Protein AF-A0AA38HIP6-F1 (afdb_monomer)

Radius of gyration: 33.7 Å; Cα contacts (8 Å, |Δi|>4): 1032; chains: 1; bounding box: 93×67×111 Å

Solvent-accessible surface area (backbone atoms only — not comparable to full-atom values): 43107 Å² total; per-residue (Å²): 134,89,84,82,69,80,88,79,61,85,29,70,66,54,44,55,50,50,54,52,50,51,52,33,58,76,66,63,50,37,35,30,39,35,28,64,83,63,52,45,68,69,55,52,55,53,52,51,29,58,76,70,72,46,60,66,47,78,44,78,44,27,74,78,51,47,57,45,64,42,55,24,42,76,38,81,53,55,69,66,67,65,44,46,62,55,50,51,54,47,47,56,52,44,61,74,74,41,65,60,86,84,41,48,70,59,56,50,50,48,51,50,22,57,76,68,69,36,58,72,60,36,50,54,52,51,52,56,50,50,54,54,48,51,52,52,50,51,56,55,50,67,75,60,68,85,74,76,96,82,80,91,85,82,86,80,88,72,98,51,84,67,59,58,63,51,43,64,59,57,45,52,54,50,49,52,50,50,52,52,51,49,54,49,48,55,51,50,51,58,44,43,78,76,47,86,38,67,44,76,44,75,10,68,55,48,54,24,32,63,72,27,23,31,38,36,36,32,42,52,32,32,39,40,69,74,46,56,55,69,45,47,46,56,52,72,44,95,79,20,35,49,64,48,61,90,81,65,48,89,62,67,46,62,53,28,92,69,38,46,52,37,35,30,31,60,64,60,88,48,90,86,44,43,82,64,58,64,80,59,53,75,48,32,55,74,43,81,49,69,70,78,79,51,63,68,41,36,33,50,42,52,47,62,58,33,52,84,76,43,80,74,54,70,68,58,38,48,51,51,37,52,47,52,56,48,52,44,53,42,24,76,74,74,37,37,14,57,86,74,40,64,46,85,72,52,65,50,37,53,51,50,14,44,50,35,15,47,69,35,22,89,51,55,36,60,58,54,13,44,41,51,11,45,46,52,48,70,36,33,49,31,22,78,69,38,26,57,52,50,51,51,52,50,39,65,72,47,34,76,91,56,54,73,69,62,76,71,38,60,60,68,80,85,54,90,62,45,38,79,45,88,51,34,70,38,67,51,43,93,44,77,64,43,53,71,75,80,62,72,67,82,80,43,74,71,52,47,53,50,49,38,57,52,40,58,51,55,64,62,46,71,70,30,34,33,40,34,27,55,84,76,49,46,67,69,61,51,54,50,49,50,25,37,47,27,5,37,54,75,44,79,46,79,42,35,80,79,52,57,55,46,63,38,57,25,49,75,42,70,45,100,86,72,45,78,42,80,43,72,10,62,52,46,51,26,27,71,70,24,25,34,38,36,34,33,39,49,52,37,39,34,70,66,50,56,52,63,42,48,50,42,46,40,95,78,29,30,39,76,38,82,94,78,71,44,76,42,64,50,28,84,65,24,42,49,35,34,31,35,62,68,97,57,93,56,56,63,52,78,66,74,83,90,75,58,88,81,69,80,95,75,97,69,78,71,59,70,74,47,70,70,63,52,69,43,34,49,42,37,64,43,64,75,74,52,71,73,52,48,35,55,46,42,31,73,73,47,70,40,58,69,76,54,35,54,33,56,49,52,42,53,53,48,55,53,51,50,39,74,77,42,78,56,50,52,47,65,57,42,58,84,48,61,64,54,50,47,53,48,54,59,54,71,72,69,78,46,78,82,57,76,77,83,70,67,78,76,54,46,65,79,39,67,66,60,47,40,50,52,54,50,52,47,43,42,66,59,59,26,67,48,31,89,47,66,71,59,24,51,50,46,50,52,46,47,30,70,55,60,72,51,82,85,54,74,65,55,61,51,49,55,60,52,48,62,76,75,72,63,86,76,131

Structure (mmCIF, N/CA/C/O backbone):
data_AF-A0AA38HIP6-F1
#
_entry.id   AF-A0AA38HIP6-F1
#
loop_
_atom_site.group_PDB
_atom_site.id
_atom_site.type_symbol
_atom_site.label_atom_id
_atom_site.label_alt_id
_atom_site.label_comp_id
_atom_site.label_asym_id
_atom_site.label_entity_id
_atom_site.label_seq_id
_atom_site.pdbx_PDB_ins_code
_atom_site.Cartn_x
_atom_site.Cartn_y
_atom_site.Cartn_z
_atom_site.occupancy
_atom_site.B_iso_or_equiv
_atom_site.auth_seq_id
_atom_site.auth_comp_id
_atom_site.auth_asym_id
_atom_site.auth_atom_id
_atom_site.pdbx_PDB_model_num
ATOM 1 N N . MET A 1 1 ? -19.782 -15.381 6.212 1.00 24.41 1 MET A N 1
ATOM 2 C CA . MET A 1 1 ? -18.592 -14.906 5.474 1.00 24.41 1 MET A CA 1
ATOM 3 C C . MET A 1 1 ? -17.568 -14.389 6.484 1.00 24.41 1 MET A C 1
ATOM 5 O O . MET A 1 1 ? -17.829 -13.380 7.118 1.00 24.41 1 MET A O 1
ATOM 9 N N . LYS A 1 2 ? -16.453 -15.104 6.702 1.00 24.83 2 LYS A N 1
ATOM 10 C CA . LYS A 1 2 ? -15.329 -14.702 7.581 1.00 24.83 2 LYS A CA 1
ATOM 11 C C . LYS A 1 2 ? -14.237 -13.967 6.772 1.00 24.83 2 LYS A C 1
ATOM 13 O O . LYS A 1 2 ? -13.069 -14.321 6.848 1.00 24.83 2 LYS A O 1
ATOM 18 N N . SER A 1 3 ? -14.608 -13.029 5.902 1.00 28.25 3 SER A N 1
ATOM 19 C CA . SER A 1 3 ? -13.728 -12.527 4.827 1.00 28.25 3 SER A CA 1
ATOM 20 C C . SER A 1 3 ? -13.053 -11.180 5.116 1.00 28.25 3 SER A C 1
ATOM 22 O O . SER A 1 3 ? -12.725 -10.462 4.180 1.00 28.25 3 SER A O 1
ATOM 24 N N . GLY A 1 4 ? -12.874 -10.799 6.384 1.00 37.31 4 GLY A N 1
ATOM 25 C CA . GLY A 1 4 ? -12.337 -9.474 6.729 1.00 37.31 4 GLY A CA 1
ATOM 26 C C . GLY A 1 4 ? -11.270 -9.431 7.818 1.00 37.31 4 GLY A C 1
ATOM 27 O O . GLY A 1 4 ? -10.801 -8.344 8.121 1.00 37.31 4 GLY A O 1
ATOM 28 N N . LEU A 1 5 ? -10.898 -10.566 8.413 1.00 45.94 5 LEU A N 1
ATOM 29 C CA . LEU A 1 5 ? -9.871 -10.609 9.454 1.00 45.94 5 LEU A CA 1
ATOM 30 C C . LEU A 1 5 ? -8.577 -11.167 8.868 1.00 45.94 5 LEU A C 1
ATOM 32 O O . LEU A 1 5 ? -8.586 -12.230 8.244 1.00 45.94 5 LEU A O 1
ATOM 36 N N . SER A 1 6 ? -7.486 -10.433 9.073 1.00 60.47 6 SER A N 1
ATOM 37 C CA . SER A 1 6 ? -6.129 -10.880 8.780 1.00 60.47 6 SER A CA 1
ATOM 38 C C . SER A 1 6 ? -5.854 -12.211 9.484 1.00 60.47 6 SER A C 1
ATOM 40 O O . SER A 1 6 ? -6.312 -12.459 10.605 1.00 60.47 6 SER A O 1
ATOM 42 N N . VAL A 1 7 ? -5.145 -13.110 8.799 1.00 74.50 7 VAL A N 1
ATOM 43 C CA . VAL A 1 7 ? -4.750 -14.398 9.375 1.00 74.50 7 VAL A CA 1
ATOM 44 C C . VAL A 1 7 ? -3.804 -14.121 10.544 1.00 74.50 7 VAL A C 1
ATOM 46 O O . VAL A 1 7 ? -2.753 -13.507 10.362 1.00 74.50 7 VAL A O 1
ATOM 49 N N . PHE A 1 8 ? -4.187 -14.562 11.743 1.00 84.06 8 PHE A N 1
ATOM 50 C CA . PHE A 1 8 ? -3.380 -14.429 12.953 1.00 84.06 8 PHE A CA 1
ATOM 51 C C . PHE A 1 8 ? -2.952 -15.808 13.440 1.00 84.06 8 PHE A C 1
ATOM 53 O O . PHE A 1 8 ? -3.798 -16.674 13.659 1.00 84.06 8 PHE A O 1
ATOM 60 N N . THR A 1 9 ? -1.655 -15.983 13.674 1.00 85.81 9 THR A N 1
ATOM 61 C CA . THR A 1 9 ? -1.088 -17.242 14.159 1.00 85.81 9 THR A CA 1
ATOM 62 C C . THR A 1 9 ? -0.585 -17.087 15.584 1.00 85.81 9 THR A C 1
ATOM 64 O O . THR A 1 9 ? 0.227 -16.208 15.859 1.00 85.81 9 THR A O 1
ATOM 67 N N . PHE A 1 10 ? -1.006 -17.996 16.464 1.00 87.94 10 PHE A N 1
ATOM 68 C CA . PHE A 1 10 ? -0.491 -18.129 17.828 1.00 87.94 10 PHE A CA 1
ATOM 69 C C . PHE A 1 10 ? 0.868 -18.841 17.829 1.00 87.94 10 PHE A C 1
ATOM 71 O O . PHE A 1 10 ? 0.993 -20.001 18.211 1.00 87.94 10 PHE A O 1
ATOM 78 N N . THR A 1 11 ? 1.898 -18.145 17.354 1.00 89.25 11 THR A N 1
ATOM 79 C CA . THR A 1 11 ? 3.300 -18.543 17.555 1.00 89.25 11 THR A CA 1
ATOM 80 C C . THR A 1 11 ? 3.673 -18.485 19.038 1.00 89.25 11 THR A C 1
ATOM 82 O O . THR A 1 11 ? 2.955 -17.890 19.849 1.00 89.25 11 THR A O 1
ATOM 85 N N . ARG A 1 12 ? 4.831 -19.040 19.410 1.00 88.94 12 ARG A N 1
ATOM 86 C CA . ARG A 1 12 ? 5.324 -18.953 20.791 1.00 88.94 12 ARG A CA 1
ATOM 87 C C . ARG A 1 12 ? 5.460 -17.496 21.242 1.00 88.94 12 ARG A C 1
ATOM 89 O O . ARG A 1 12 ? 4.911 -17.126 22.273 1.00 88.94 12 ARG A O 1
ATOM 96 N N . LEU A 1 13 ? 6.120 -16.661 20.433 1.00 87.88 13 LEU A N 1
ATOM 97 C CA . LEU A 1 13 ? 6.330 -15.240 20.740 1.00 87.88 13 LEU A CA 1
ATOM 98 C C . LEU A 1 13 ? 5.011 -14.466 20.835 1.00 87.88 13 LEU A C 1
ATOM 100 O O . LEU A 1 13 ? 4.774 -13.779 21.824 1.00 87.88 13 LEU A O 1
ATOM 104 N N . SER A 1 14 ? 4.123 -14.612 19.846 1.00 89.88 14 SER A N 1
ATOM 105 C CA . SER A 1 14 ? 2.833 -13.907 19.861 1.00 89.88 14 SER A CA 1
ATOM 106 C C . SER A 1 14 ? 1.961 -14.313 21.049 1.00 89.88 14 SER A C 1
ATOM 108 O O . SER A 1 14 ? 1.295 -13.456 21.622 1.00 89.88 14 SER A O 1
ATOM 110 N N . SER A 1 15 ? 2.012 -15.578 21.472 1.00 91.19 15 SER A N 1
ATOM 111 C CA . SER A 1 15 ? 1.299 -16.055 22.662 1.00 91.19 15 SER A CA 1
ATOM 112 C C . SER A 1 15 ? 1.859 -15.434 23.945 1.00 91.19 15 SER A C 1
ATOM 114 O O . SER A 1 15 ? 1.085 -14.943 24.764 1.00 91.19 15 SER A O 1
ATOM 116 N N . CYS A 1 16 ? 3.188 -15.362 24.094 1.00 92.00 16 CYS A N 1
ATOM 117 C CA . CYS A 1 16 ? 3.831 -14.686 25.227 1.00 92.00 16 CYS A CA 1
ATOM 118 C C . CYS A 1 16 ? 3.506 -13.183 25.276 1.00 92.00 16 CYS A C 1
ATOM 120 O O . CYS A 1 16 ? 3.253 -12.635 26.354 1.00 92.00 16 CYS A O 1
ATOM 122 N N . TYR A 1 17 ? 3.473 -12.516 24.117 1.00 92.81 17 TYR A N 1
ATOM 123 C CA . TYR A 1 17 ? 3.075 -11.112 24.032 1.00 92.81 17 TYR A CA 1
ATOM 124 C C . TYR A 1 17 ? 1.603 -10.927 24.396 1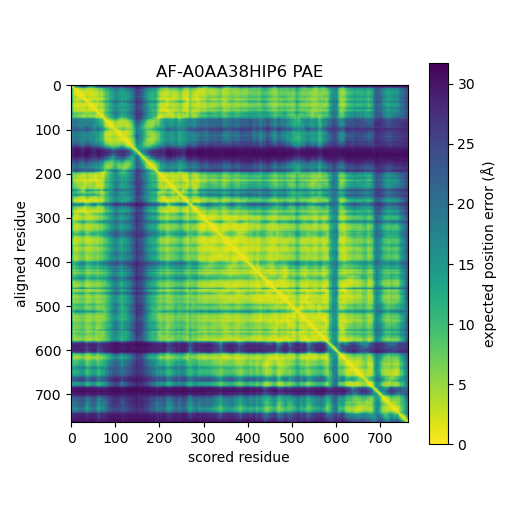.00 92.81 17 TYR A C 1
ATOM 126 O O . TYR A 1 17 ? 1.290 -10.053 25.197 1.00 92.81 17 TYR A O 1
ATOM 134 N N . LEU A 1 18 ? 0.699 -11.768 23.884 1.00 92.69 18 LEU A N 1
ATOM 135 C CA . LEU A 1 18 ? -0.720 -11.714 24.238 1.00 92.69 18 LEU A CA 1
ATOM 136 C C . LEU A 1 18 ? -0.947 -11.933 25.737 1.00 92.69 18 LEU A C 1
ATOM 138 O O . LEU A 1 18 ? -1.713 -11.189 26.339 1.00 92.69 18 LEU A O 1
ATOM 142 N N . GLU A 1 19 ? -0.264 -12.895 26.359 1.00 93.56 19 GLU A N 1
ATOM 143 C CA . GLU A 1 19 ? -0.367 -13.118 27.805 1.00 93.56 19 GLU A CA 1
ATOM 144 C C . GLU A 1 19 ? 0.100 -11.890 28.603 1.00 93.56 19 GLU A C 1
ATOM 146 O O . GLU A 1 19 ? -0.564 -11.462 29.549 1.00 93.56 19 GLU A O 1
ATOM 151 N N . SER A 1 20 ? 1.216 -11.284 28.194 1.00 93.88 20 SER A N 1
ATOM 152 C CA . SER A 1 20 ? 1.735 -10.060 28.814 1.00 93.88 20 SER A CA 1
ATOM 153 C C . SER A 1 20 ? 0.767 -8.883 28.652 1.00 93.88 20 SER A C 1
ATOM 155 O O . SER A 1 20 ? 0.467 -8.189 29.622 1.00 93.88 20 SER A O 1
ATOM 157 N N . LEU A 1 21 ? 0.196 -8.711 27.457 1.00 94.31 21 LEU A N 1
ATOM 158 C CA . LEU A 1 21 ? -0.812 -7.688 27.177 1.00 94.31 21 LEU A CA 1
ATOM 159 C C . LEU A 1 21 ? -2.077 -7.879 28.021 1.00 94.31 21 LEU A C 1
ATOM 161 O O . LEU A 1 21 ? -2.609 -6.911 28.562 1.00 94.31 21 LEU A O 1
ATOM 165 N N . LEU A 1 22 ? -2.541 -9.120 28.186 1.00 93.00 22 LEU A N 1
ATOM 166 C CA . LEU A 1 22 ? -3.693 -9.447 29.033 1.00 93.00 22 LEU A CA 1
ATOM 167 C C . LEU A 1 22 ? -3.448 -9.085 30.505 1.00 93.00 22 LEU A C 1
ATOM 169 O O . LEU A 1 22 ? -4.357 -8.580 31.175 1.00 93.00 22 LEU A O 1
ATOM 173 N N . LYS A 1 23 ? -2.220 -9.276 31.005 1.00 93.50 23 LYS A N 1
ATOM 174 C CA . LYS A 1 23 ? -1.834 -8.842 32.358 1.00 93.50 23 LYS A CA 1
ATOM 175 C C . LYS A 1 23 ? -1.930 -7.321 32.499 1.00 93.50 23 LYS A C 1
ATOM 177 O O . LYS A 1 23 ? -2.568 -6.856 33.444 1.00 93.50 23 LYS A O 1
ATOM 182 N N . CYS A 1 24 ? -1.408 -6.556 31.539 1.00 92.81 24 CYS A N 1
ATOM 183 C CA . CYS A 1 24 ? -1.523 -5.092 31.539 1.00 92.81 24 CYS A CA 1
ATOM 184 C C . CYS A 1 24 ? -2.985 -4.623 31.484 1.00 92.81 24 CYS A C 1
ATOM 186 O O . CYS A 1 24 ? -3.383 -3.742 32.239 1.00 92.81 24 CYS A O 1
ATOM 188 N N . ILE A 1 25 ? -3.833 -5.264 30.673 1.00 91.25 25 ILE A N 1
ATOM 189 C CA . ILE A 1 25 ? -5.266 -4.925 30.576 1.00 91.25 25 ILE A CA 1
ATOM 190 C C . ILE A 1 25 ? -5.997 -5.164 31.893 1.00 91.25 25 ILE A C 1
ATOM 192 O O . ILE A 1 25 ? -6.849 -4.353 32.276 1.00 91.25 25 ILE A O 1
ATOM 196 N N . THR A 1 26 ? -5.665 -6.254 32.584 1.00 90.06 26 THR A N 1
ATOM 197 C CA . THR A 1 26 ? -6.219 -6.574 33.906 1.00 90.06 26 THR A CA 1
ATOM 198 C C . THR A 1 26 ? -5.819 -5.511 34.929 1.00 90.06 26 THR A C 1
ATOM 200 O O . THR A 1 26 ? -6.646 -5.098 35.737 1.00 90.06 26 THR A O 1
ATOM 203 N N . ARG A 1 27 ? -4.583 -5.008 34.833 1.00 90.06 27 ARG A N 1
ATOM 204 C CA . ARG A 1 27 ? -4.047 -3.925 35.668 1.00 90.06 27 ARG A CA 1
ATOM 205 C C . ARG A 1 27 ? -4.381 -2.510 35.190 1.00 90.06 27 ARG A C 1
ATOM 207 O O . ARG A 1 27 ? -3.942 -1.565 35.819 1.00 90.06 27 ARG A O 1
ATOM 214 N N . LYS A 1 28 ? -5.143 -2.361 34.098 1.00 89.19 28 LYS A N 1
ATOM 215 C CA . LYS A 1 28 ? -5.485 -1.072 33.458 1.00 89.19 28 LYS A CA 1
ATOM 216 C C . LYS A 1 28 ? -4.281 -0.234 32.986 1.00 89.19 28 LYS A C 1
ATOM 218 O O . LYS A 1 28 ? -4.474 0.921 32.603 1.00 89.19 28 LYS A O 1
ATOM 223 N N . GLU A 1 29 ? -3.093 -0.830 32.906 1.00 90.88 29 GLU A N 1
ATOM 224 C CA . GLU A 1 29 ? -1.857 -0.160 32.492 1.00 90.88 29 GLU A CA 1
ATOM 225 C C . GLU A 1 29 ? -1.910 0.242 31.002 1.00 90.88 29 GLU A C 1
ATOM 227 O O . GLU A 1 29 ? -2.271 -0.587 30.155 1.00 90.88 29 GLU A O 1
ATOM 232 N N . PRO A 1 30 ? -1.538 1.488 30.650 1.00 92.69 30 PRO A N 1
ATOM 233 C CA . PRO A 1 30 ? -1.253 1.881 29.273 1.00 92.69 30 PRO A CA 1
ATOM 234 C C . PRO A 1 30 ? -0.092 1.068 28.698 1.00 92.69 30 PRO A C 1
ATOM 236 O O . PRO A 1 30 ? 0.918 0.869 29.369 1.00 92.69 30 PRO A O 1
ATOM 239 N N . VAL A 1 31 ? -0.195 0.635 27.441 1.00 95.19 31 VAL A N 1
ATOM 240 C CA . VAL A 1 31 ? 0.841 -0.202 26.812 1.00 95.19 31 VAL A CA 1
ATOM 241 C C . VAL A 1 31 ? 1.459 0.483 25.602 1.00 95.19 31 VAL A C 1
ATOM 243 O O . VAL A 1 31 ? 0.730 1.027 24.779 1.00 95.19 31 VAL A O 1
ATOM 246 N N . LEU A 1 32 ? 2.780 0.380 25.441 1.00 94.50 32 LEU A N 1
ATOM 247 C CA . LEU A 1 32 ? 3.520 0.829 24.261 1.00 94.50 32 LEU A CA 1
ATOM 248 C C . LEU A 1 32 ? 4.237 -0.348 23.582 1.00 94.50 32 LEU A C 1
ATOM 250 O O . LEU A 1 32 ? 5.095 -0.990 24.177 1.00 94.50 32 LEU A O 1
ATOM 254 N N . LEU A 1 33 ? 3.908 -0.624 22.321 1.00 94.25 33 LEU A N 1
ATOM 255 C CA . LEU A 1 33 ? 4.546 -1.654 21.501 1.00 94.25 33 LEU A CA 1
ATOM 256 C C . LEU A 1 33 ? 5.592 -1.035 20.573 1.00 94.25 33 LEU A C 1
ATOM 258 O O . LEU A 1 33 ? 5.269 -0.188 19.737 1.00 94.25 33 LEU A O 1
ATOM 262 N N . VAL A 1 34 ? 6.831 -1.511 20.664 1.00 90.75 34 VAL A N 1
ATOM 263 C CA . VAL A 1 34 ? 7.976 -1.001 19.900 1.00 90.75 34 VAL A CA 1
ATOM 264 C C . VAL A 1 34 ? 8.569 -2.109 19.046 1.00 90.75 34 VAL A C 1
ATOM 266 O O . VAL A 1 34 ? 8.842 -3.196 19.530 1.00 90.75 34 VAL A O 1
ATOM 269 N N . GLY A 1 35 ? 8.775 -1.862 17.758 1.00 87.62 35 GLY A N 1
ATOM 270 C CA . GLY A 1 35 ? 9.382 -2.853 16.863 1.00 87.62 35 GLY A CA 1
ATOM 271 C C . GLY A 1 35 ? 9.350 -2.407 15.410 1.00 87.62 35 GLY A C 1
ATOM 272 O O . GLY A 1 35 ? 8.728 -1.395 15.096 1.00 87.62 35 GLY A O 1
ATOM 273 N N . GLU A 1 36 ? 9.991 -3.137 14.503 1.00 79.50 36 GLU A N 1
ATOM 274 C CA . GLU A 1 36 ? 10.005 -2.761 13.083 1.00 79.50 36 GLU A CA 1
ATOM 275 C C . GLU A 1 36 ? 8.610 -2.819 12.425 1.00 79.50 36 GLU A C 1
ATOM 277 O O . GLU A 1 36 ? 7.649 -3.404 12.939 1.00 79.50 36 GLU A O 1
ATOM 282 N N . THR A 1 37 ? 8.461 -2.186 11.260 1.00 77.06 37 THR A N 1
ATOM 283 C CA . THR A 1 37 ? 7.211 -2.251 10.492 1.00 77.06 37 THR A CA 1
ATOM 284 C C . THR A 1 37 ? 6.929 -3.667 10.010 1.00 77.06 37 THR A C 1
ATOM 286 O O . THR A 1 37 ? 7.789 -4.291 9.394 1.00 77.06 37 THR A O 1
ATOM 289 N N . GLY A 1 38 ? 5.693 -4.136 10.187 1.00 73.75 38 GLY A N 1
ATOM 290 C CA . GLY A 1 38 ? 5.278 -5.455 9.705 1.00 73.75 38 GLY A CA 1
ATOM 291 C C . GLY A 1 38 ? 5.587 -6.624 10.648 1.00 73.75 38 GLY A C 1
ATOM 292 O O . GLY A 1 38 ? 5.348 -7.759 10.256 1.00 73.75 38 GLY A O 1
ATOM 293 N N . THR A 1 39 ? 6.035 -6.374 11.885 1.00 79.69 39 THR A N 1
ATOM 294 C CA . THR A 1 39 ? 6.218 -7.417 12.920 1.00 79.69 39 THR A CA 1
ATOM 295 C C . THR A 1 39 ? 4.918 -7.844 13.618 1.00 79.69 39 THR A C 1
ATOM 297 O O . THR A 1 39 ? 4.930 -8.726 14.468 1.00 79.69 39 THR A O 1
ATOM 300 N N . GLY A 1 40 ? 3.775 -7.241 13.265 1.00 81.12 40 GLY A N 1
ATOM 301 C CA . GLY A 1 40 ? 2.457 -7.628 13.785 1.00 81.12 40 GLY A CA 1
ATOM 302 C C . GLY A 1 40 ? 1.979 -6.869 15.028 1.00 81.12 40 GLY A C 1
ATOM 303 O O . GLY A 1 40 ? 1.002 -7.294 15.636 1.00 81.12 40 GLY A O 1
ATOM 304 N N . LYS A 1 41 ? 2.605 -5.739 15.395 1.00 87.69 41 LYS A N 1
ATOM 305 C CA . LYS A 1 41 ? 2.209 -4.897 16.549 1.00 87.69 41 LYS A CA 1
ATOM 306 C C . LYS A 1 41 ? 0.715 -4.543 16.546 1.00 87.69 41 LYS A C 1
ATOM 308 O O . LYS A 1 41 ? -0.016 -4.887 17.471 1.00 87.69 41 LYS A O 1
ATOM 313 N N . THR A 1 42 ? 0.244 -3.932 15.460 1.00 85.88 42 THR A N 1
ATOM 314 C CA . THR A 1 42 ? -1.163 -3.549 15.281 1.00 85.88 42 THR A CA 1
ATOM 315 C C . THR A 1 42 ? -2.075 -4.777 15.257 1.00 85.88 42 THR A C 1
ATOM 317 O O . THR A 1 42 ? -3.128 -4.784 15.893 1.00 85.88 42 THR A O 1
ATOM 320 N N . THR A 1 43 ? -1.639 -5.860 14.606 1.00 87.31 43 THR A N 1
ATOM 321 C CA . THR A 1 43 ? -2.388 -7.121 14.519 1.00 87.31 43 THR A CA 1
ATOM 322 C C . THR A 1 43 ? -2.573 -7.788 15.886 1.00 87.31 43 THR A C 1
ATOM 324 O O . THR A 1 43 ? -3.637 -8.349 16.142 1.00 87.31 43 THR A O 1
ATOM 327 N N . LEU A 1 44 ? -1.582 -7.709 16.784 1.00 90.56 44 LEU A N 1
ATOM 328 C CA . LEU A 1 44 ? -1.677 -8.229 18.154 1.00 90.56 44 LEU A CA 1
ATOM 329 C C . LEU A 1 44 ? -2.800 -7.533 18.930 1.00 90.56 44 LEU A C 1
ATOM 331 O O . LEU A 1 44 ? -3.666 -8.206 19.491 1.00 90.56 44 LEU A O 1
ATOM 335 N N . VAL A 1 45 ? -2.831 -6.197 18.906 1.00 91.75 45 VAL A N 1
ATOM 336 C CA . VAL A 1 45 ? -3.858 -5.401 19.601 1.00 91.75 45 VAL A CA 1
ATOM 337 C C . VAL A 1 45 ? -5.238 -5.622 18.980 1.00 91.75 45 VAL A C 1
ATOM 339 O O . VAL A 1 45 ? -6.208 -5.847 19.701 1.00 91.75 45 VAL A O 1
ATOM 342 N N . GLN A 1 46 ? -5.333 -5.645 17.646 1.00 89.81 46 GLN A N 1
ATOM 343 C CA . GLN A 1 46 ? -6.574 -5.957 16.927 1.00 89.81 46 GLN A CA 1
ATOM 344 C C . GLN A 1 46 ? -7.122 -7.340 17.297 1.00 89.81 46 GLN A C 1
ATOM 346 O O . GLN A 1 46 ? -8.316 -7.489 17.565 1.00 89.81 46 GLN A O 1
ATOM 351 N N . LYS A 1 47 ? -6.257 -8.361 17.341 1.00 90.19 47 LYS A N 1
ATOM 352 C CA . LYS A 1 47 ? -6.654 -9.722 17.707 1.00 90.19 47 LYS A CA 1
ATOM 353 C C . LYS A 1 47 ? -7.170 -9.782 19.137 1.00 90.19 47 LYS A C 1
ATOM 355 O O . LYS A 1 47 ? -8.182 -10.426 19.399 1.00 90.19 47 LYS A O 1
ATOM 360 N N . LEU A 1 48 ? -6.481 -9.117 20.049 1.00 91.25 48 LEU A N 1
ATOM 361 C CA . LEU A 1 48 ? -6.828 -9.093 21.457 1.00 91.25 48 LEU A CA 1
ATOM 362 C C . LEU A 1 48 ? -8.144 -8.327 21.707 1.00 91.25 48 LEU A C 1
ATOM 364 O O . LEU A 1 48 ? -8.990 -8.817 22.452 1.00 91.25 48 LEU A O 1
ATOM 368 N N . ALA A 1 49 ? -8.397 -7.226 20.994 1.00 90.69 49 ALA A N 1
ATOM 369 C CA . ALA A 1 49 ? -9.692 -6.537 21.015 1.00 90.69 49 ALA A CA 1
ATOM 370 C C . ALA A 1 49 ? -10.836 -7.424 20.509 1.00 90.69 49 ALA A C 1
ATOM 372 O O . ALA A 1 49 ? -11.895 -7.497 21.133 1.00 90.69 49 ALA A O 1
ATOM 373 N N . LEU A 1 50 ? -10.594 -8.165 19.423 1.00 89.25 50 LEU A N 1
ATOM 374 C CA . LEU A 1 50 ? -11.555 -9.122 18.882 1.00 89.25 50 LEU A CA 1
ATOM 375 C C . LEU A 1 50 ? -11.875 -10.244 19.879 1.00 89.25 50 LEU A C 1
ATOM 377 O O . LEU A 1 50 ? -13.037 -10.619 20.011 1.00 89.25 50 LEU A O 1
ATOM 381 N N . LEU A 1 51 ? -10.867 -10.780 20.578 1.00 88.56 51 LEU A N 1
ATOM 382 C CA . LEU A 1 51 ? -11.061 -11.827 21.589 1.00 88.56 51 LEU A CA 1
ATOM 383 C C . LEU A 1 51 ? -11.896 -11.338 22.781 1.00 88.56 51 LEU A C 1
ATOM 385 O O . LEU A 1 51 ? -12.677 -12.112 23.325 1.00 88.56 51 LEU A O 1
ATOM 389 N N . HIS A 1 52 ? -11.768 -10.061 23.150 1.00 88.50 52 HIS A N 1
ATOM 390 C CA . HIS A 1 52 ? -12.581 -9.430 24.192 1.00 88.50 52 HIS A CA 1
ATOM 391 C C . HIS A 1 52 ? -13.940 -8.906 23.699 1.00 88.50 52 HIS A C 1
ATOM 393 O O . HIS A 1 52 ? -14.756 -8.486 24.517 1.00 88.50 52 HIS A O 1
ATOM 399 N N . GLY A 1 53 ? -14.199 -8.915 22.386 1.00 86.75 53 GLY A N 1
ATOM 400 C CA . GLY A 1 53 ? -15.432 -8.380 21.804 1.00 86.75 53 GLY A CA 1
ATOM 401 C C . GLY A 1 53 ? -15.576 -6.858 21.936 1.00 86.75 53 GLY A C 1
ATOM 402 O O . GLY A 1 53 ? -16.698 -6.357 21.949 1.00 86.75 53 GLY A O 1
ATOM 403 N N . VAL A 1 54 ? -14.466 -6.120 22.049 1.00 89.00 54 VAL A N 1
ATOM 404 C CA . VAL A 1 54 ? -14.464 -4.659 22.240 1.00 89.00 54 VAL A CA 1
ATOM 405 C C . VAL A 1 54 ? -14.161 -3.941 20.921 1.00 89.00 54 VAL A C 1
ATOM 407 O O . VAL A 1 54 ? -13.319 -4.380 20.136 1.00 89.00 54 VAL A O 1
ATOM 410 N N . LYS A 1 55 ? -14.832 -2.807 20.676 1.00 88.94 55 LYS A N 1
ATOM 411 C CA . LYS A 1 55 ? -14.545 -1.918 19.537 1.00 88.94 55 LYS A CA 1
ATOM 412 C C . LYS A 1 55 ? -13.151 -1.304 19.718 1.00 88.94 55 LYS A C 1
ATOM 414 O O . LYS A 1 55 ? -12.933 -0.558 20.672 1.00 88.94 55 LYS A O 1
ATOM 419 N N . LEU A 1 56 ? -12.231 -1.612 18.803 1.00 90.62 56 LEU A N 1
ATOM 420 C CA . LEU A 1 56 ? -10.912 -0.983 18.726 1.00 90.62 56 LEU A CA 1
ATOM 421 C C . LEU A 1 56 ? -10.936 0.156 17.709 1.00 90.62 56 LEU A C 1
ATOM 423 O O . LEU A 1 56 ? -11.141 -0.071 16.518 1.00 90.62 56 LEU A O 1
ATOM 427 N N . THR A 1 57 ? -10.666 1.363 18.180 1.00 88.00 57 THR A N 1
ATOM 428 C CA . THR A 1 57 ? -10.458 2.544 17.351 1.00 88.00 57 THR A CA 1
ATOM 429 C C . THR A 1 57 ? -8.960 2.726 17.139 1.00 88.00 57 THR A C 1
ATOM 431 O O . THR A 1 57 ? -8.221 3.014 18.078 1.00 88.00 57 THR A O 1
ATOM 434 N N . VAL A 1 58 ? -8.497 2.545 15.904 1.00 85.88 58 VAL A N 1
ATOM 435 C CA . VAL A 1 58 ? -7.106 2.838 15.532 1.00 85.88 58 VAL A CA 1
ATOM 436 C C . VAL A 1 58 ? -7.028 4.295 15.092 1.00 85.88 58 VAL A C 1
ATOM 438 O O . VAL A 1 58 ? -7.774 4.692 14.196 1.00 85.88 58 VAL A O 1
ATOM 441 N N . ILE A 1 59 ? -6.139 5.073 15.698 1.00 84.94 59 ILE A N 1
ATOM 442 C CA . ILE A 1 59 ? -5.831 6.457 15.337 1.00 84.94 59 ILE A CA 1
ATOM 443 C C . ILE A 1 59 ? -4.370 6.483 14.901 1.00 84.94 59 ILE A C 1
ATOM 445 O O . ILE A 1 59 ? -3.490 6.103 15.668 1.00 84.94 59 ILE A O 1
ATOM 449 N N . ASN A 1 60 ? -4.114 6.900 13.664 1.00 80.00 60 ASN A N 1
ATOM 450 C CA . ASN A 1 60 ? -2.754 6.988 13.145 1.00 80.00 60 ASN A CA 1
ATOM 451 C C . ASN A 1 60 ? -2.236 8.398 13.371 1.00 80.00 60 ASN A C 1
ATOM 453 O O . ASN A 1 60 ? -2.853 9.352 12.903 1.00 80.00 60 ASN A O 1
ATOM 457 N N . MET A 1 61 ? -1.108 8.501 14.062 1.00 81.81 61 MET A N 1
ATOM 458 C CA . MET A 1 61 ? -0.475 9.772 14.357 1.00 81.81 61 MET A CA 1
ATOM 459 C C . MET A 1 61 ? 0.462 10.203 13.226 1.00 81.81 61 MET A C 1
ATOM 461 O O . MET A 1 61 ? 1.029 9.389 12.493 1.00 81.81 61 MET A O 1
ATOM 465 N N . SER A 1 62 ? 0.602 11.514 13.099 1.00 76.25 62 SER A N 1
ATOM 466 C CA . SER A 1 62 ? 1.253 12.234 12.011 1.00 76.25 62 SER A CA 1
ATOM 467 C C . SER A 1 62 ? 1.949 13.477 12.582 1.00 76.25 62 SER A C 1
ATOM 469 O O . SER A 1 62 ? 1.616 13.924 13.683 1.00 76.25 62 SER A O 1
ATOM 471 N N . GLN A 1 63 ? 2.899 14.063 11.845 1.00 73.38 63 GLN A N 1
ATOM 472 C CA . GLN A 1 63 ? 3.536 15.325 12.250 1.00 73.38 63 GLN A CA 1
ATOM 473 C C . GLN A 1 63 ? 2.553 16.501 12.323 1.00 73.38 63 GLN A C 1
ATOM 475 O O . GLN A 1 63 ? 2.822 17.462 13.044 1.00 73.38 63 GLN A O 1
ATOM 480 N N . GLN A 1 64 ? 1.438 16.411 11.598 1.00 70.62 64 GLN A N 1
ATOM 481 C CA . GLN A 1 64 ? 0.359 17.397 11.573 1.00 70.62 64 GLN A CA 1
ATOM 482 C C . GLN A 1 64 ? -0.872 16.965 12.363 1.00 70.62 64 GLN A C 1
ATOM 484 O O . GLN A 1 64 ? -1.858 17.691 12.353 1.00 70.62 64 GLN A O 1
ATOM 489 N N . SER A 1 65 ? -0.847 15.801 13.027 1.00 78.00 65 SER A N 1
ATOM 490 C CA . SER A 1 65 ? -1.944 15.436 13.921 1.00 78.00 65 SER A CA 1
ATOM 491 C C . SER A 1 65 ? -2.161 16.565 14.909 1.00 78.00 65 SER A C 1
ATOM 493 O O . SER A 1 65 ? -1.238 16.903 15.647 1.00 78.00 65 SER A O 1
ATOM 495 N N . ASP A 1 66 ? -3.369 17.109 14.927 1.00 81.94 66 ASP A N 1
ATOM 496 C CA . ASP A 1 66 ? -3.737 18.176 15.840 1.00 81.94 66 ASP A CA 1
ATOM 497 C C . ASP A 1 66 ? -4.532 17.621 17.020 1.00 81.94 66 ASP A C 1
ATOM 499 O O . ASP A 1 66 ? -5.101 16.525 16.988 1.00 81.94 66 ASP A O 1
ATOM 503 N N . ILE A 1 67 ? -4.609 18.410 18.092 1.00 84.00 67 ILE A N 1
ATOM 504 C CA . ILE A 1 67 ? -5.430 18.078 19.264 1.00 84.00 67 ILE A CA 1
ATOM 505 C C . ILE A 1 67 ? -6.894 17.871 18.844 1.00 84.00 67 ILE A C 1
ATOM 507 O O . ILE A 1 67 ? -7.564 16.969 19.355 1.00 84.00 67 ILE A O 1
ATOM 511 N N . SER A 1 68 ? -7.355 18.629 17.846 1.00 81.38 68 SER A N 1
ATOM 512 C CA . SER A 1 68 ? -8.710 18.529 17.304 1.00 81.38 68 SER A CA 1
ATOM 513 C C . SER A 1 68 ? -9.017 17.190 16.610 1.00 81.38 68 SER A C 1
ATOM 515 O O . SER A 1 68 ? -10.180 16.783 16.565 1.00 81.38 68 SER A O 1
ATOM 517 N N . ASP A 1 69 ? -8.005 16.449 16.139 1.00 78.75 69 ASP A N 1
ATOM 518 C CA . ASP A 1 69 ? -8.193 15.108 15.565 1.00 78.75 69 ASP A CA 1
ATOM 519 C C . ASP A 1 69 ? -8.461 14.057 16.649 1.00 78.75 69 ASP A C 1
ATOM 521 O O . ASP A 1 69 ? -9.245 13.121 16.454 1.00 78.75 69 ASP A O 1
ATOM 525 N N . LEU A 1 70 ? -7.828 14.222 17.814 1.00 83.06 70 LEU A N 1
ATOM 526 C CA . LEU A 1 70 ? -7.991 13.333 18.960 1.00 83.06 70 LEU A CA 1
ATOM 527 C C . LEU A 1 70 ? -9.254 13.668 19.750 1.00 83.06 70 LEU A C 1
ATOM 529 O O . LEU A 1 70 ? -10.087 12.791 19.999 1.00 83.06 70 LEU A O 1
ATOM 533 N N . LEU A 1 71 ? -9.383 14.929 20.159 1.00 85.88 71 LEU A N 1
ATOM 534 C CA . LEU A 1 71 ? -10.403 15.389 21.100 1.00 85.88 71 LEU A CA 1
ATOM 535 C C . LEU A 1 71 ? -11.680 15.860 20.405 1.00 85.88 71 LEU A C 1
ATOM 537 O O . LEU A 1 71 ? -12.770 15.768 20.973 1.00 85.88 71 LEU A O 1
ATOM 541 N N . GLY A 1 72 ? -11.566 16.286 19.153 1.00 84.38 72 GLY A N 1
ATOM 542 C CA . GLY A 1 72 ? -12.645 16.928 18.420 1.00 84.38 72 GLY A CA 1
ATOM 543 C C . GLY A 1 72 ? -12.431 18.427 18.292 1.00 84.38 72 GLY A C 1
ATOM 544 O O . GLY A 1 72 ? -11.611 19.012 18.989 1.00 84.38 72 GLY A O 1
ATOM 545 N N . GLY A 1 73 ? -13.187 19.045 17.394 1.00 83.06 73 GLY A N 1
ATOM 546 C CA . GLY A 1 73 ? -13.081 20.469 17.096 1.00 83.06 73 GLY A CA 1
ATOM 547 C C . GLY A 1 73 ? -14.345 21.005 16.435 1.00 83.06 73 GLY A C 1
ATOM 548 O O . GLY A 1 73 ? -15.242 20.243 16.056 1.00 83.06 73 GLY A O 1
ATOM 549 N N . TYR A 1 74 ? -14.425 22.327 16.284 1.00 80.81 74 TYR A N 1
ATOM 550 C CA . TYR A 1 74 ? -15.546 22.975 15.603 1.00 80.81 74 TYR A CA 1
ATOM 551 C C . TYR A 1 74 ? -15.461 22.761 14.093 1.00 80.81 74 TYR A C 1
ATOM 553 O O . TYR A 1 74 ? -14.528 23.225 13.439 1.00 80.81 74 TYR A O 1
ATOM 561 N N . LYS A 1 75 ? -16.458 22.075 13.529 1.00 73.69 75 LYS A N 1
ATOM 562 C CA . LYS A 1 75 ? -16.537 21.775 12.092 1.00 73.69 75 LYS A CA 1
ATOM 563 C C . LYS A 1 75 ? -17.862 22.265 11.515 1.00 73.69 75 LYS A C 1
ATOM 565 O O . LYS A 1 75 ? -18.852 22.303 12.247 1.00 73.69 75 LYS A O 1
ATOM 570 N N . PRO A 1 76 ? -17.909 22.635 10.223 1.00 70.19 76 PRO A N 1
ATOM 571 C CA . PRO A 1 76 ? -19.168 22.955 9.565 1.00 70.19 76 PRO A CA 1
ATOM 572 C C . PRO A 1 76 ? -20.028 21.687 9.509 1.00 70.19 76 PRO A C 1
ATOM 574 O O . PRO A 1 76 ? -19.595 20.659 8.987 1.00 70.19 76 PRO A O 1
ATOM 577 N N . VAL A 1 77 ? -21.235 21.732 10.075 1.00 67.25 77 VAL A N 1
ATOM 578 C CA . VAL A 1 77 ? -22.100 20.549 10.165 1.00 67.25 77 VAL A CA 1
ATOM 579 C C . VAL A 1 77 ? -23.307 20.704 9.250 1.00 67.25 77 VAL A C 1
ATOM 581 O O . VAL A 1 77 ? -24.054 21.677 9.330 1.00 67.25 77 VAL A O 1
ATOM 584 N N . ASP A 1 78 ? -23.524 19.707 8.390 1.00 66.81 78 ASP A N 1
ATOM 585 C CA . ASP A 1 78 ? -24.767 19.589 7.631 1.00 66.81 78 ASP A CA 1
ATOM 586 C C . ASP A 1 78 ? -25.938 19.356 8.602 1.00 66.81 78 ASP A C 1
ATOM 588 O O . ASP A 1 78 ? -25.853 18.542 9.528 1.00 66.81 78 ASP A O 1
ATOM 592 N N . VAL A 1 79 ? -27.070 20.019 8.358 1.00 70.06 79 VAL A N 1
ATOM 593 C CA . VAL A 1 79 ? -28.313 19.863 9.131 1.00 70.06 79 VAL A CA 1
ATOM 594 C C . VAL A 1 79 ? -28.702 18.392 9.253 1.00 70.06 79 VAL A C 1
ATOM 596 O O . VAL A 1 79 ? -29.239 17.979 10.278 1.00 70.06 79 VAL A O 1
ATOM 599 N N . ARG A 1 80 ? -28.392 17.574 8.240 1.00 72.38 80 ARG A N 1
ATOM 600 C CA . ARG A 1 80 ? -28.642 16.131 8.277 1.00 72.38 80 ARG A CA 1
ATOM 601 C C . ARG A 1 80 ? -27.816 15.395 9.333 1.00 72.38 80 ARG A C 1
ATOM 603 O O . ARG A 1 80 ? -28.360 14.516 10.002 1.00 72.38 80 ARG A O 1
ATOM 610 N N . LYS A 1 81 ? -26.533 15.743 9.492 1.00 68.44 81 LYS A N 1
ATOM 611 C CA . LYS A 1 81 ? -25.655 15.160 10.521 1.00 68.44 81 LYS A CA 1
ATOM 612 C C . LYS A 1 81 ? -26.100 15.584 11.921 1.00 68.44 81 LYS A C 1
ATOM 614 O O . LYS A 1 81 ? -26.118 14.741 12.806 1.00 68.44 81 LYS A O 1
ATOM 619 N N . LEU A 1 82 ? -26.559 16.828 12.091 1.00 69.69 82 LEU A N 1
ATOM 620 C CA . LEU A 1 82 ? -27.178 17.291 13.343 1.00 69.69 82 LEU A CA 1
ATOM 621 C C . LEU A 1 82 ? -28.500 16.559 13.637 1.00 69.69 82 LEU A C 1
ATOM 623 O O . LEU A 1 82 ? -28.779 16.198 14.776 1.00 69.69 82 LEU A O 1
ATOM 627 N N . ALA A 1 83 ? -29.312 16.306 12.606 1.00 70.38 83 ALA A N 1
ATOM 628 C CA . ALA A 1 83 ? -30.615 15.660 12.745 1.00 70.38 83 ALA A CA 1
ATOM 629 C C . ALA A 1 83 ? -30.534 14.152 13.027 1.00 70.38 83 ALA A C 1
ATOM 631 O O . ALA A 1 83 ? -31.481 13.602 13.585 1.00 70.38 83 ALA A O 1
ATOM 632 N N . CYS A 1 84 ? -29.462 13.468 12.614 1.00 74.88 84 CYS A N 1
ATOM 633 C CA . CYS A 1 84 ? -29.316 12.014 12.747 1.00 74.88 84 CYS A CA 1
ATOM 634 C C . CYS A 1 84 ? -29.383 11.524 14.205 1.00 74.88 84 CYS A C 1
ATOM 636 O O . CYS A 1 84 ? -30.326 10.790 14.507 1.00 74.88 84 CYS A O 1
ATOM 638 N N . PRO A 1 85 ? -28.499 11.972 15.124 1.00 71.25 85 PRO A N 1
ATOM 639 C CA . PRO A 1 85 ? -28.524 11.509 16.511 1.00 71.25 85 PRO A CA 1
ATOM 640 C C . PRO A 1 85 ? -29.836 11.888 17.204 1.00 71.25 85 PRO A C 1
ATOM 642 O O . PRO A 1 85 ? -30.406 11.080 17.924 1.00 71.25 85 PRO A O 1
ATOM 645 N N . LEU A 1 86 ? -30.384 13.071 16.902 1.00 71.94 86 LEU A N 1
ATOM 646 C CA . LEU A 1 86 ? -31.691 13.505 17.408 1.00 71.94 86 LEU A CA 1
ATOM 647 C C . LEU A 1 86 ? -32.825 12.585 16.959 1.00 71.94 86 LEU A C 1
ATOM 649 O O . LEU A 1 86 ? -33.755 12.326 17.714 1.00 71.94 86 LEU A O 1
ATOM 653 N N . THR A 1 87 ? -32.778 12.124 15.710 1.00 74.56 87 THR A N 1
ATOM 654 C CA . THR A 1 87 ? -33.813 11.259 15.143 1.00 74.56 87 THR A CA 1
ATOM 655 C C . THR A 1 87 ? -33.706 9.838 15.683 1.00 74.56 87 THR A C 1
ATOM 657 O O . THR A 1 87 ? -34.740 9.205 15.889 1.00 74.56 87 THR A O 1
ATOM 660 N N . GLU A 1 88 ? -32.490 9.346 15.919 1.00 73.94 88 GLU A N 1
ATOM 661 C CA . GLU A 1 88 ? -32.229 8.057 16.569 1.00 73.94 88 GLU A CA 1
ATOM 662 C C . GLU A 1 88 ? -32.679 8.084 18.033 1.00 73.94 88 GLU A C 1
ATOM 664 O O . GLU A 1 88 ? -33.537 7.291 18.414 1.00 73.94 88 GLU A O 1
ATOM 669 N N . GLU A 1 89 ? -32.225 9.072 18.808 1.00 71.00 89 GLU A N 1
ATOM 670 C CA . GLU A 1 89 ? -32.608 9.264 20.212 1.00 71.00 89 GLU A CA 1
ATOM 671 C C . GLU A 1 89 ? -34.129 9.436 20.357 1.00 71.00 89 GLU A C 1
ATOM 673 O O . GLU A 1 89 ? -34.765 8.792 21.196 1.00 71.00 89 GLU A O 1
ATOM 678 N N . PHE A 1 90 ? -34.752 10.237 19.484 1.00 74.69 90 PHE A N 1
ATOM 679 C CA . PHE A 1 90 ? -36.206 10.381 19.442 1.00 74.69 90 PHE A CA 1
ATOM 680 C C . PHE A 1 90 ? -36.908 9.060 19.120 1.00 74.69 90 PHE A C 1
ATOM 682 O O . PHE A 1 90 ? -37.921 8.752 19.742 1.00 74.69 90 PHE A O 1
ATOM 689 N N . GLN A 1 91 ? -36.419 8.282 18.150 1.00 73.75 91 GLN A N 1
ATOM 690 C CA . GLN A 1 91 ? -37.027 6.994 17.815 1.00 73.75 91 GLN A CA 1
ATOM 691 C C . GLN A 1 91 ? -36.920 6.014 18.979 1.00 73.75 91 GLN A C 1
ATOM 693 O O . GLN A 1 91 ? -37.920 5.377 19.304 1.00 73.75 91 GLN A O 1
ATOM 698 N N . ASP A 1 92 ? -35.763 5.924 19.628 1.00 69.62 92 ASP A N 1
ATOM 699 C CA . ASP A 1 92 ? -35.554 5.040 20.772 1.00 69.62 92 ASP A CA 1
ATOM 700 C C . ASP A 1 92 ? -36.485 5.403 21.930 1.00 69.62 92 ASP A C 1
ATOM 702 O O . ASP A 1 92 ? -37.210 4.541 22.436 1.00 69.62 92 ASP A O 1
ATOM 706 N N . LEU A 1 93 ? -36.578 6.688 22.278 1.00 68.25 93 LEU A N 1
ATOM 707 C CA . LEU A 1 93 ? -37.499 7.163 23.312 1.00 68.25 93 LEU A CA 1
ATOM 708 C C . LEU A 1 93 ? -38.969 6.994 22.911 1.00 68.25 93 LEU A C 1
ATOM 710 O O . LEU A 1 93 ? -39.796 6.566 23.722 1.00 68.25 93 LEU A O 1
ATOM 714 N N . PHE A 1 94 ? -39.327 7.277 21.658 1.00 72.06 94 PHE A N 1
ATOM 715 C CA . PHE A 1 94 ? -40.698 7.119 21.172 1.00 72.06 94 PHE A CA 1
ATOM 716 C C . PHE A 1 94 ? -41.133 5.652 21.204 1.00 72.06 94 PHE A C 1
ATOM 718 O O . PHE A 1 94 ? -42.256 5.360 21.610 1.00 72.06 94 PHE A O 1
ATOM 725 N N . ASN A 1 95 ? -40.238 4.729 20.845 1.00 69.94 95 ASN A N 1
ATOM 726 C CA . ASN A 1 95 ? -40.468 3.284 20.897 1.00 69.94 95 ASN A CA 1
ATOM 727 C C . ASN A 1 95 ? -40.642 2.768 22.329 1.00 69.94 95 ASN A C 1
ATOM 729 O O . ASN A 1 95 ? -41.404 1.830 22.560 1.00 69.94 95 ASN A O 1
ATOM 733 N N . GLN A 1 96 ? -39.959 3.395 23.286 1.00 66.38 96 GLN A N 1
ATOM 734 C CA . GLN A 1 96 ? -40.120 3.129 24.711 1.00 66.38 96 GLN A CA 1
ATOM 735 C C . GLN A 1 96 ? -41.418 3.734 25.279 1.00 66.38 96 GLN A C 1
ATOM 737 O O . GLN A 1 96 ? -41.983 3.191 26.224 1.00 66.38 96 GLN A O 1
ATOM 742 N N . THR A 1 97 ? -41.926 4.840 24.726 1.00 65.81 97 THR A N 1
ATOM 743 C CA . THR A 1 97 ? -43.070 5.580 25.306 1.00 65.81 97 THR A CA 1
ATOM 744 C C . THR A 1 97 ? -44.418 5.235 24.659 1.00 65.81 97 THR A C 1
ATOM 746 O O . THR A 1 97 ? -45.467 5.257 25.315 1.00 65.81 97 THR A O 1
ATOM 749 N N . PHE A 1 98 ? -44.422 4.900 23.368 1.00 69.56 98 PHE A N 1
ATOM 750 C CA . PHE A 1 98 ? -45.626 4.625 22.590 1.00 69.56 98 PHE A CA 1
ATOM 751 C C . PHE A 1 98 ? -45.501 3.332 21.783 1.00 69.56 98 PHE A C 1
ATOM 753 O O . PHE A 1 98 ? -44.452 2.994 21.245 1.00 69.56 98 PHE A O 1
ATOM 760 N N . SER A 1 99 ? -46.622 2.625 21.621 1.00 74.44 99 SER A N 1
ATOM 761 C CA . SER A 1 99 ? -46.669 1.422 20.787 1.00 74.44 99 SER A CA 1
ATOM 762 C C . SER A 1 99 ? -46.399 1.753 19.314 1.00 74.44 99 SER A C 1
ATOM 764 O O . SER A 1 99 ? -47.091 2.579 18.705 1.00 74.44 99 SER A O 1
ATOM 766 N N . GLN A 1 100 ? -45.427 1.057 18.718 1.00 72.50 100 GLN A N 1
ATOM 767 C CA . GLN A 1 100 ? -45.104 1.160 17.290 1.00 72.50 100 GLN A CA 1
ATOM 768 C C . GLN A 1 100 ? -46.263 0.705 16.388 1.00 72.50 100 GLN A C 1
ATOM 770 O O . GLN A 1 100 ? -46.475 1.265 15.309 1.00 72.50 100 GLN A O 1
ATOM 775 N N . LYS A 1 101 ? -47.036 -0.299 16.829 1.00 74.81 101 LYS A N 1
ATOM 776 C CA . LYS A 1 101 ? -48.133 -0.887 16.040 1.00 74.81 101 LYS A CA 1
ATOM 777 C C . LYS A 1 101 ? -49.274 0.102 15.807 1.00 74.81 101 LYS A C 1
ATOM 779 O O . LYS A 1 101 ? -49.880 0.083 14.747 1.00 74.81 101 LYS A O 1
ATOM 784 N N . THR A 1 102 ? -49.550 0.979 16.769 1.00 77.44 102 THR A N 1
ATOM 785 C CA . THR A 1 102 ? -50.610 1.995 16.654 1.00 77.44 102 THR A CA 1
ATOM 786 C C . THR A 1 102 ? -50.133 3.280 15.980 1.00 77.44 102 THR A C 1
ATOM 788 O O . THR A 1 102 ? -50.937 4.002 15.403 1.00 77.44 102 THR A O 1
ATOM 791 N N . ASN A 1 103 ? -48.828 3.571 16.018 1.00 81.31 103 ASN A N 1
ATOM 792 C CA . ASN A 1 103 ? -48.254 4.836 15.541 1.00 81.31 103 ASN A CA 1
ATOM 793 C C . ASN A 1 103 ? -47.439 4.700 14.246 1.00 81.31 103 ASN A C 1
ATOM 795 O O . ASN A 1 103 ? -46.608 5.552 13.926 1.00 81.31 103 ASN A O 1
ATOM 799 N N . THR A 1 104 ? -47.682 3.651 13.463 1.00 82.06 104 THR A N 1
ATOM 800 C CA . THR A 1 104 ? -46.883 3.313 12.274 1.00 82.06 104 THR A CA 1
ATOM 801 C C . THR A 1 104 ? -46.883 4.436 11.235 1.00 82.06 104 THR A C 1
ATOM 803 O O . THR A 1 104 ? -45.840 4.760 10.671 1.00 82.06 104 THR A O 1
ATOM 806 N N . ARG A 1 105 ? -48.033 5.092 11.031 1.00 82.88 105 ARG A N 1
ATOM 807 C CA . ARG A 1 105 ? -48.182 6.219 10.095 1.00 82.88 105 ARG A CA 1
ATOM 808 C C . ARG A 1 105 ? -47.353 7.439 10.509 1.00 82.88 105 ARG A C 1
ATOM 810 O O . ARG A 1 105 ? -46.755 8.084 9.656 1.00 82.88 105 ARG A O 1
ATOM 817 N N . PHE A 1 106 ? -47.280 7.734 11.808 1.00 84.75 106 PHE A N 1
ATOM 818 C CA . PHE A 1 106 ? -46.475 8.839 12.336 1.00 84.75 106 PHE A CA 1
ATOM 819 C C . PHE A 1 106 ? -44.975 8.560 12.179 1.00 84.75 106 PHE A C 1
ATOM 821 O O . PHE A 1 106 ? -44.246 9.402 11.662 1.00 84.75 106 PHE A O 1
ATOM 828 N N . ILE A 1 107 ? -44.526 7.347 12.522 1.00 82.25 107 ILE A N 1
ATOM 829 C CA . ILE A 1 107 ? -43.123 6.928 12.358 1.00 82.25 107 ILE A CA 1
ATOM 830 C C . ILE A 1 107 ? -42.704 6.984 10.878 1.00 82.25 107 ILE A C 1
ATOM 832 O O . ILE A 1 107 ? -41.602 7.428 10.555 1.00 82.25 107 ILE A O 1
ATOM 836 N N . GLN A 1 108 ? -43.584 6.578 9.957 1.00 84.94 108 GLN A N 1
ATOM 837 C CA . GLN A 1 108 ? -43.337 6.689 8.515 1.00 84.94 108 GLN A CA 1
ATOM 838 C C . GLN A 1 108 ? -43.224 8.144 8.045 1.00 84.94 108 GLN A C 1
ATOM 840 O O . GLN A 1 108 ? -42.355 8.444 7.228 1.00 84.94 108 GLN A O 1
ATOM 845 N N . GLU A 1 109 ? -44.054 9.052 8.562 1.00 85.81 109 GLU A N 1
ATOM 846 C CA . GLU A 1 109 ? -43.969 10.485 8.254 1.00 85.81 109 GLU A CA 1
ATOM 847 C C . GLU A 1 109 ? -42.685 11.123 8.802 1.00 85.81 109 GLU A C 1
ATOM 849 O O . GLU A 1 109 ? -42.033 11.878 8.083 1.00 85.81 109 GLU A O 1
ATOM 854 N N . VAL A 1 110 ? -42.256 10.756 10.014 1.00 83.75 110 VAL A N 1
ATOM 855 C CA . VAL A 1 110 ? -40.957 11.165 10.579 1.00 83.75 110 VAL A CA 1
ATOM 856 C C . VAL A 1 110 ? -39.806 10.698 9.681 1.00 83.75 110 VAL A C 1
ATOM 858 O O . VAL A 1 110 ? -38.973 11.507 9.269 1.00 83.75 110 VAL A O 1
ATOM 861 N N . ARG A 1 111 ? -39.794 9.416 9.288 1.00 84.19 111 ARG A N 1
ATOM 862 C CA . ARG A 1 111 ? -38.780 8.863 8.369 1.00 84.19 111 ARG A CA 1
ATOM 863 C C . ARG A 1 111 ? -38.800 9.547 7.004 1.00 84.19 111 ARG A C 1
ATOM 865 O O . ARG A 1 111 ? -37.748 9.835 6.441 1.00 84.19 111 ARG A O 1
ATOM 872 N N . ARG A 1 112 ? -39.986 9.832 6.464 1.00 86.69 112 ARG A N 1
ATOM 873 C CA . ARG A 1 112 ? -40.155 10.527 5.181 1.00 86.69 112 ARG A CA 1
ATOM 874 C C . ARG A 1 112 ? -39.639 11.965 5.250 1.00 86.69 112 ARG A C 1
ATOM 876 O O . ARG A 1 112 ? -38.976 12.396 4.310 1.00 86.69 112 ARG A O 1
ATOM 883 N N . ALA A 1 113 ? -39.919 12.685 6.337 1.00 84.06 113 ALA A N 1
ATOM 884 C CA . ALA A 1 113 ? -39.423 14.041 6.557 1.00 84.06 113 ALA A CA 1
ATOM 885 C C . ALA A 1 113 ? -37.891 14.069 6.664 1.00 84.06 113 ALA A C 1
ATOM 887 O O . ALA A 1 113 ? -37.263 14.897 6.009 1.00 84.06 113 ALA A O 1
ATOM 888 N N . TYR A 1 114 ? -37.296 13.122 7.397 1.00 82.31 114 TYR A N 1
ATOM 889 C CA . TYR A 1 114 ? -35.842 12.966 7.495 1.00 82.31 114 TYR A CA 1
ATOM 890 C C . TYR A 1 114 ? -35.198 12.622 6.139 1.00 82.31 114 TYR A C 1
ATOM 892 O O . TYR A 1 114 ? -34.274 13.300 5.698 1.00 82.31 114 TYR A O 1
ATOM 900 N N . ASN A 1 115 ? -35.726 11.624 5.419 1.00 83.69 115 ASN A N 1
ATOM 901 C CA . ASN A 1 115 ? -35.160 11.170 4.140 1.00 83.69 115 ASN A CA 1
ATOM 902 C C . ASN A 1 115 ? -35.250 12.218 3.023 1.00 83.69 115 ASN A C 1
ATOM 904 O O . ASN A 1 115 ? -34.393 12.249 2.146 1.00 83.69 115 ASN A O 1
ATOM 908 N N . LYS A 1 116 ? -36.289 13.063 3.040 1.00 84.56 116 LYS A N 1
ATOM 909 C CA . LYS A 1 116 ? -36.447 14.181 2.096 1.00 84.56 116 LYS A CA 1
ATOM 910 C C . LYS A 1 116 ? -35.748 15.465 2.557 1.00 84.56 116 LYS A C 1
ATOM 912 O O . LYS A 1 116 ? -35.959 16.505 1.939 1.00 84.56 116 LYS A O 1
ATOM 917 N N . SER A 1 117 ? -34.984 15.425 3.651 1.00 78.62 117 SER A N 1
ATOM 918 C CA . SER A 1 117 ? -34.337 16.598 4.251 1.00 78.62 117 SER A CA 1
ATOM 919 C C . SER A 1 117 ? -35.311 17.747 4.569 1.00 78.62 117 SER A C 1
ATOM 921 O O . SER A 1 117 ? -34.954 18.924 4.521 1.00 78.62 117 SER A O 1
ATOM 923 N N . ASN A 1 118 ? -36.572 17.430 4.894 1.00 81.62 118 ASN A N 1
ATOM 924 C CA . ASN A 1 118 ? -37.589 18.416 5.259 1.00 81.62 118 ASN A CA 1
ATOM 925 C C . ASN A 1 118 ? -37.559 18.686 6.772 1.00 81.62 118 ASN A C 1
ATOM 927 O O . ASN A 1 118 ? -38.421 18.246 7.538 1.00 81.62 118 ASN A O 1
ATOM 931 N N . TRP A 1 119 ? -36.539 19.431 7.198 1.00 81.06 119 TRP A N 1
ATOM 932 C CA . TRP A 1 119 ? -36.227 19.681 8.608 1.00 81.06 119 TRP A CA 1
ATOM 933 C C . TRP A 1 119 ? -37.306 20.477 9.352 1.00 81.06 119 TRP A C 1
ATOM 935 O O . TRP A 1 119 ? -37.563 20.206 10.522 1.00 81.06 119 TRP A O 1
ATOM 945 N N . LYS A 1 120 ? -37.990 21.416 8.678 1.00 80.81 120 LYS A N 1
ATOM 946 C CA . LYS A 1 120 ? -39.113 22.173 9.269 1.00 80.81 120 LYS A CA 1
ATOM 947 C C . LYS A 1 120 ? -40.234 21.232 9.696 1.00 80.81 120 LYS A C 1
ATOM 949 O O . LYS A 1 120 ? -40.736 21.321 10.814 1.00 80.81 120 LYS A O 1
ATOM 954 N N . ARG A 1 121 ? -40.598 20.295 8.815 1.00 82.62 121 ARG A N 1
ATOM 955 C CA . ARG A 1 121 ? -41.624 19.296 9.114 1.00 82.62 121 ARG A CA 1
ATOM 956 C C . ARG A 1 121 ? -41.167 18.329 10.204 1.00 82.62 121 ARG A C 1
ATOM 958 O O . ARG A 1 121 ? -41.980 17.986 11.054 1.00 82.62 121 ARG A O 1
ATOM 965 N N . LEU A 1 122 ? -39.895 17.931 10.198 1.00 81.75 122 LEU A N 1
ATOM 966 C CA . LEU A 1 122 ? -39.322 17.041 11.210 1.00 81.75 122 LEU A CA 1
ATOM 967 C C . LEU A 1 122 ? -39.413 17.643 12.624 1.00 81.75 122 LEU A C 1
ATOM 969 O O . LEU A 1 122 ? -39.908 16.979 13.530 1.00 81.75 122 LEU A O 1
ATOM 973 N N . ILE A 1 123 ? -39.037 18.916 12.792 1.00 80.00 123 ILE A N 1
ATOM 974 C CA . ILE A 1 123 ? -39.129 19.626 14.081 1.00 80.00 123 ILE A CA 1
ATOM 975 C C . ILE A 1 123 ? -40.576 19.703 14.566 1.00 80.00 123 ILE A C 1
ATOM 977 O O . ILE A 1 123 ? -40.847 19.392 15.722 1.00 80.00 123 ILE A O 1
ATOM 981 N N . LEU A 1 124 ? -41.516 20.063 13.684 1.00 83.62 124 LEU A N 1
ATOM 982 C CA . LEU A 1 124 ? -42.938 20.129 14.038 1.00 83.62 124 LEU A CA 1
ATOM 983 C C . LEU A 1 124 ? -43.471 18.772 14.514 1.00 83.62 124 LEU A C 1
ATOM 985 O O . LEU A 1 124 ? -44.237 18.707 15.474 1.00 83.62 124 LEU A O 1
ATOM 989 N N . LEU A 1 125 ? -43.062 17.681 13.859 1.00 83.44 125 LEU A N 1
ATOM 990 C CA . LEU A 1 125 ? -43.445 16.332 14.270 1.00 83.44 125 LEU A CA 1
ATOM 991 C C . LEU A 1 125 ? -42.876 15.995 15.654 1.00 83.44 125 LEU A C 1
ATOM 993 O O . LEU A 1 125 ? -43.618 15.500 16.501 1.00 83.44 125 LEU A O 1
ATOM 997 N N . PHE A 1 126 ? -41.609 16.312 15.913 1.00 80.75 126 PHE A N 1
ATOM 998 C CA . PHE A 1 126 ? -40.976 16.082 17.214 1.00 80.75 126 PHE A CA 1
ATOM 999 C C . PHE A 1 126 ? -41.621 16.904 18.335 1.00 80.75 126 PHE A C 1
ATOM 1001 O O . PHE A 1 126 ? -41.969 16.338 19.367 1.00 80.75 126 PHE A O 1
ATOM 1008 N N . GLN A 1 127 ? -41.884 18.193 18.109 1.00 81.12 127 GLN A N 1
ATOM 1009 C CA . GLN A 1 127 ? -42.596 19.054 19.062 1.00 81.12 127 GLN A CA 1
ATOM 1010 C C . GLN A 1 127 ? -44.010 18.535 19.352 1.00 81.12 127 GLN A C 1
ATOM 1012 O O . GLN A 1 127 ? -44.432 18.485 20.504 1.00 81.12 127 GLN A O 1
ATOM 1017 N N . SER A 1 128 ? -44.732 18.078 18.321 1.00 81.56 128 SER A N 1
ATOM 1018 C CA . SER A 1 128 ? -46.073 17.507 18.498 1.00 81.56 128 SER A CA 1
ATOM 1019 C C . SER A 1 128 ? -46.070 16.205 19.304 1.00 81.56 128 SER A C 1
ATOM 1021 O O . SER A 1 128 ? -47.012 15.932 20.046 1.00 81.56 128 SER A O 1
ATOM 1023 N N . ALA A 1 129 ? -45.014 15.397 19.172 1.00 76.62 129 ALA A N 1
ATOM 1024 C CA . ALA A 1 129 ? -44.848 14.186 19.960 1.00 76.62 129 ALA A CA 1
ATOM 1025 C C . ALA A 1 129 ? -44.468 14.515 21.404 1.00 76.62 129 ALA A C 1
ATOM 1027 O O . ALA A 1 129 ? -45.051 13.934 22.312 1.00 76.62 129 ALA A O 1
ATOM 1028 N N . GLN A 1 130 ? -43.559 15.469 21.616 1.00 72.19 130 GLN A N 1
ATOM 1029 C CA . GLN A 1 130 ? -43.163 15.928 22.945 1.00 72.19 130 GLN A CA 1
ATOM 1030 C C . GLN A 1 130 ? -44.364 16.451 23.745 1.00 72.19 130 GLN A C 1
ATOM 1032 O O . GLN A 1 130 ? -44.596 15.972 24.851 1.00 72.19 130 GLN A O 1
ATOM 1037 N N . ALA A 1 131 ? -45.180 17.336 23.161 1.00 74.12 131 ALA A N 1
ATOM 1038 C CA . ALA A 1 131 ? -46.369 17.879 23.825 1.00 74.12 131 ALA A CA 1
ATOM 1039 C C . ALA A 1 131 ? -47.345 16.775 24.275 1.00 74.12 131 ALA A C 1
ATOM 1041 O O . ALA A 1 131 ? -47.868 16.807 25.384 1.00 74.12 131 ALA A O 1
ATOM 1042 N N . LYS A 1 132 ? -47.534 15.736 23.449 1.00 73.19 132 LYS A N 1
ATOM 1043 C CA . LYS A 1 132 ? -48.364 14.573 23.806 1.00 73.19 132 LYS A CA 1
ATOM 1044 C C . LYS A 1 132 ? -47.752 13.694 24.894 1.00 73.19 132 LYS A C 1
ATOM 1046 O O . LYS A 1 132 ? -48.483 13.000 25.597 1.00 73.19 132 LYS A O 1
ATOM 1051 N N . VAL A 1 133 ? -46.425 13.646 24.996 1.00 67.06 133 VAL A N 1
ATOM 1052 C CA . VAL A 1 133 ? -45.743 12.933 26.083 1.00 67.06 133 VAL A CA 1
ATOM 1053 C C . VAL A 1 133 ? -45.915 13.690 27.392 1.00 67.06 133 VAL A C 1
ATOM 1055 O O . VAL A 1 133 ? -46.266 13.067 28.388 1.00 67.06 133 VAL A O 1
ATOM 1058 N N . GLU A 1 134 ? -45.721 15.009 27.377 1.00 66.81 134 GLU A N 1
ATOM 1059 C CA . GLU A 1 134 ? -45.915 15.884 28.539 1.00 66.81 134 GLU A CA 1
ATOM 1060 C C . GLU A 1 134 ? -47.357 15.801 29.055 1.00 66.81 134 GLU A C 1
ATOM 1062 O O . GLU A 1 134 ? -47.552 15.495 30.228 1.00 66.81 134 GLU A O 1
ATOM 1067 N N . GLU A 1 135 ? -48.354 15.903 28.169 1.00 68.19 135 GLU A N 1
ATOM 1068 C CA . GLU A 1 135 ? -49.776 15.726 28.504 1.00 68.19 135 GLU A CA 1
ATOM 1069 C C . GLU A 1 135 ? -50.044 14.357 29.156 1.00 68.19 135 GLU A C 1
ATOM 1071 O O . GLU A 1 135 ? -50.730 14.245 30.171 1.00 68.19 135 GLU A O 1
ATOM 1076 N N . LYS A 1 136 ? -49.461 13.281 28.616 1.00 65.38 136 LYS A N 1
ATOM 1077 C CA . LYS A 1 136 ? -49.661 11.923 29.140 1.00 65.38 136 LYS A CA 1
ATOM 1078 C C . LYS A 1 136 ? -48.966 11.703 30.489 1.00 65.38 136 LYS A C 1
ATOM 1080 O O . LYS A 1 136 ? -49.481 10.948 31.315 1.00 65.38 136 LYS A O 1
ATOM 1085 N N . ILE A 1 137 ? -47.821 12.347 30.719 1.00 62.34 137 ILE A N 1
ATOM 1086 C CA . ILE A 1 137 ? -47.114 12.343 32.007 1.00 62.34 137 ILE A CA 1
ATOM 1087 C C . ILE A 1 137 ? -47.895 13.153 33.044 1.00 62.34 137 ILE A C 1
ATOM 1089 O O . ILE A 1 137 ? -48.021 12.696 34.177 1.00 62.34 137 ILE A O 1
ATOM 1093 N N . GLU A 1 138 ? -48.458 14.300 32.664 1.00 59.62 138 GLU A N 1
ATOM 1094 C CA . GLU A 1 138 ? -49.284 15.145 33.531 1.00 59.62 138 GLU A CA 1
ATOM 1095 C C . GLU A 1 138 ? -50.582 14.432 33.944 1.00 59.62 138 GLU A C 1
ATOM 1097 O O . GLU A 1 138 ? -50.922 14.369 35.122 1.00 59.62 138 GLU A O 1
ATOM 1102 N N . VAL A 1 139 ? -51.256 13.754 33.012 1.00 60.94 139 VAL A N 1
ATOM 1103 C CA . VAL A 1 139 ? -52.422 12.910 33.334 1.00 60.94 139 VAL A CA 1
ATOM 1104 C C . VAL A 1 139 ? -52.039 11.754 34.271 1.00 60.94 139 VAL A C 1
ATOM 1106 O O . VAL A 1 139 ? -52.789 11.421 35.191 1.00 60.94 139 VAL A O 1
ATOM 1109 N N . MET A 1 140 ? -50.861 11.146 34.080 1.00 53.47 140 MET A N 1
ATOM 1110 C CA . MET A 1 140 ? -50.359 10.095 34.972 1.00 53.47 140 MET A CA 1
ATOM 1111 C C . MET A 1 140 ? -49.941 10.622 36.349 1.00 53.47 140 MET A C 1
ATOM 1113 O O . MET A 1 140 ? -50.107 9.894 37.323 1.00 53.47 140 MET A O 1
ATOM 1117 N N . SER A 1 141 ? -49.423 11.848 36.468 1.00 52.62 141 SER A N 1
ATOM 1118 C CA . SER A 1 141 ? -49.048 12.438 37.759 1.00 52.62 141 SER A CA 1
ATOM 1119 C C . SER A 1 141 ? -50.274 12.885 38.562 1.00 52.62 141 SER A C 1
ATOM 1121 O O . SER A 1 141 ? -50.310 12.673 39.772 1.00 52.62 141 SER A O 1
ATOM 1123 N N . VAL A 1 142 ? -51.322 13.386 37.898 1.00 51.91 142 VAL A N 1
ATOM 1124 C CA . VAL A 1 142 ? -52.607 13.757 38.523 1.00 51.91 142 VAL A CA 1
ATOM 1125 C C . VAL A 1 142 ? -53.363 12.536 39.068 1.00 51.91 142 VAL A C 1
ATOM 1127 O O . VAL A 1 142 ? -54.006 12.622 40.113 1.00 51.91 142 VAL A O 1
ATOM 1130 N N . LEU A 1 143 ? -53.237 11.366 38.430 1.00 50.94 143 LEU A N 1
ATOM 1131 C CA . LEU A 1 143 ? -53.789 10.096 38.932 1.00 50.94 143 LEU A CA 1
ATOM 1132 C C . LEU A 1 143 ? -53.082 9.565 40.201 1.00 50.94 143 LEU A C 1
ATOM 1134 O O . LEU A 1 143 ? -53.591 8.640 40.835 1.00 50.94 143 LEU A O 1
ATOM 1138 N N . TYR A 1 144 ? -51.941 10.143 40.592 1.00 44.66 144 TYR A N 1
ATOM 1139 C CA . TYR A 1 144 ? -51.170 9.796 41.791 1.00 44.66 144 TYR A CA 1
ATOM 1140 C C . TYR A 1 144 ? -51.195 10.936 42.825 1.00 44.66 144 TYR A C 1
ATOM 1142 O O . TYR A 1 144 ? -50.163 11.499 43.185 1.00 44.66 144 TYR A O 1
ATOM 1150 N N . PHE A 1 145 ? -52.371 11.256 43.363 1.00 43.38 145 PHE A N 1
ATOM 1151 C CA . PHE A 1 145 ? -52.455 12.043 44.599 1.00 43.38 145 PHE A CA 1
ATOM 1152 C C . PHE A 1 145 ? -52.178 11.145 45.824 1.00 43.38 145 PHE A C 1
ATOM 1154 O O . PHE A 1 145 ? -52.702 10.027 45.880 1.00 43.38 145 PHE A O 1
ATOM 1161 N N . PRO A 1 146 ? -51.398 11.580 46.836 1.00 42.25 146 PRO A N 1
ATOM 1162 C CA . PRO A 1 146 ? -51.320 10.861 48.102 1.00 42.25 146 PRO A CA 1
ATOM 1163 C C . PRO A 1 146 ? -52.655 11.027 48.841 1.00 42.25 146 PRO A C 1
ATOM 1165 O O . PRO A 1 146 ? -53.072 12.147 49.127 1.00 42.25 146 PRO A O 1
ATOM 1168 N N . LEU A 1 147 ? -53.331 9.921 49.155 1.00 44.38 147 LEU A N 1
ATOM 1169 C CA . LEU A 1 147 ? -54.496 9.939 50.044 1.00 44.38 147 LEU A CA 1
ATOM 1170 C C . LEU A 1 147 ? -54.075 10.364 51.466 1.00 44.38 147 LEU A C 1
ATOM 1172 O O . LEU A 1 147 ? -53.039 9.894 51.950 1.00 44.38 147 LEU A O 1
ATOM 1176 N N . PRO A 1 148 ? -54.885 11.169 52.179 1.00 45.06 148 PRO A N 1
ATOM 1177 C CA . PRO A 1 148 ? -54.794 11.288 53.629 1.00 45.06 148 PRO A CA 1
ATOM 1178 C C . PRO A 1 148 ? -55.064 9.925 54.276 1.00 45.06 148 PRO A C 1
ATOM 1180 O O . PRO A 1 148 ? -55.870 9.134 53.784 1.00 45.06 148 PRO A O 1
ATOM 1183 N N . ALA A 1 149 ? -54.368 9.637 55.372 1.00 44.78 149 ALA A N 1
ATOM 1184 C CA . ALA A 1 149 ? -54.423 8.354 56.059 1.00 44.78 149 ALA A CA 1
ATOM 1185 C C . ALA A 1 149 ? -55.854 7.994 56.509 1.00 44.78 149 ALA A C 1
ATOM 1187 O O . ALA A 1 149 ? -56.357 8.556 57.477 1.00 44.78 149 ALA A O 1
ATOM 1188 N N . GLY A 1 150 ? -56.487 7.030 55.830 1.00 44.81 150 GLY A N 1
ATOM 1189 C CA . GLY A 1 150 ? -57.720 6.383 56.297 1.00 44.81 150 GLY A CA 1
ATOM 1190 C C . GLY A 1 150 ? -58.851 6.333 55.270 1.00 44.81 150 GLY A C 1
ATOM 1191 O O . GLY A 1 150 ? -59.834 7.052 55.393 1.00 44.81 150 GLY A O 1
ATOM 1192 N N . GLY A 1 151 ? -58.754 5.439 54.283 1.00 35.41 151 GLY A N 1
ATOM 1193 C CA . GLY A 1 151 ? -59.877 5.120 53.398 1.00 35.41 151 GLY A CA 1
ATOM 1194 C C . GLY A 1 151 ? -59.551 3.987 52.428 1.00 35.41 151 GLY A C 1
ATOM 1195 O O . GLY A 1 151 ? -58.685 4.125 51.569 1.00 35.41 151 GLY A O 1
ATOM 1196 N N . SER A 1 152 ? -60.234 2.851 52.568 1.00 45.72 152 SER A N 1
ATOM 1197 C CA . SER A 1 152 ? -60.277 1.764 51.581 1.00 45.72 152 SER A CA 1
ATOM 1198 C C . SER A 1 152 ? -61.204 2.179 50.426 1.00 45.72 152 SER A C 1
ATOM 1200 O O . SER A 1 152 ? -62.279 2.705 50.694 1.00 45.72 152 SER A O 1
ATOM 1202 N N . VAL A 1 153 ? -60.871 1.980 49.145 1.00 45.12 153 VAL A N 1
ATOM 1203 C CA . VAL A 1 153 ? -61.243 0.773 48.373 1.00 45.12 153 VAL A CA 1
ATOM 1204 C C . VAL A 1 153 ? -60.830 0.935 46.878 1.00 45.12 153 VAL A C 1
ATOM 1206 O O . VAL A 1 153 ? -60.739 2.047 46.370 1.00 45.12 153 VAL A O 1
ATOM 1209 N N . LEU A 1 154 ? -60.681 -0.215 46.188 1.00 32.56 154 LEU A N 1
ATOM 1210 C CA . LEU A 1 154 ? -60.644 -0.490 44.729 1.00 32.56 154 LEU A CA 1
ATOM 1211 C C . LEU A 1 154 ? -59.329 -0.256 43.957 1.00 32.56 154 LEU A C 1
ATOM 1213 O O . LEU A 1 154 ? -59.210 0.600 43.084 1.00 32.56 154 LEU A O 1
ATOM 1217 N N . TYR A 1 155 ? -58.385 -1.183 44.145 1.00 34.75 155 TYR A N 1
ATOM 1218 C CA . TYR A 1 155 ? -57.381 -1.488 43.125 1.00 34.75 155 TYR A CA 1
ATOM 1219 C C . TYR A 1 155 ? -58.038 -2.224 41.948 1.00 34.75 155 TYR A C 1
ATOM 1221 O O . TYR A 1 155 ? -58.211 -3.442 41.988 1.00 34.75 155 TYR A O 1
ATOM 1229 N N . ARG A 1 156 ? -58.343 -1.514 40.856 1.00 31.33 156 ARG A N 1
ATOM 1230 C CA . ARG A 1 156 ? -58.348 -2.162 39.538 1.00 31.33 156 ARG A CA 1
ATOM 1231 C C . ARG A 1 156 ? -56.896 -2.323 39.096 1.00 31.33 156 ARG A C 1
ATOM 1233 O O . ARG A 1 156 ? -56.230 -1.373 38.707 1.00 31.33 156 ARG A O 1
ATOM 1240 N N . THR A 1 157 ? -56.425 -3.552 39.262 1.00 38.28 157 THR A N 1
ATOM 1241 C CA . THR A 1 157 ? -55.220 -4.172 38.700 1.00 38.28 157 THR A CA 1
ATOM 1242 C C . THR A 1 157 ? -54.558 -3.402 37.551 1.00 38.28 157 THR A C 1
ATOM 1244 O O . THR A 1 157 ? -55.006 -3.469 36.408 1.00 38.28 157 THR A O 1
ATOM 1247 N N . TRP A 1 158 ? -53.417 -2.779 37.847 1.00 34.28 158 TRP A N 1
ATOM 1248 C CA . TRP A 1 158 ? -52.326 -2.579 36.894 1.00 34.28 158 TRP A CA 1
ATOM 1249 C C . TRP A 1 158 ? -51.047 -3.147 37.519 1.00 34.28 158 TRP A C 1
ATOM 1251 O O . TRP A 1 158 ? -50.469 -2.585 38.451 1.00 34.28 158 TRP A O 1
ATOM 1261 N N . ASN A 1 159 ? -50.626 -4.312 37.026 1.00 36.81 159 ASN A N 1
ATOM 1262 C CA . ASN A 1 159 ? -49.341 -4.930 37.347 1.00 36.81 159 ASN A CA 1
ATOM 1263 C C . ASN A 1 159 ? -48.216 -4.104 36.713 1.00 36.81 159 ASN A C 1
ATOM 1265 O O . ASN A 1 159 ? -47.829 -4.405 35.592 1.00 36.81 159 ASN A O 1
ATOM 1269 N N . SER A 1 160 ? -47.719 -3.052 37.379 1.00 41.84 160 SER A N 1
ATOM 1270 C CA . SER A 1 160 ? -46.476 -2.331 37.009 1.00 41.84 160 SER A CA 1
ATOM 1271 C C . SER A 1 160 ? -46.020 -1.339 38.099 1.00 41.84 160 SER A C 1
ATOM 1273 O O . SER A 1 160 ? -45.735 -0.178 37.818 1.00 41.84 160 SER A O 1
ATOM 1275 N N . LYS A 1 161 ? -45.934 -1.754 39.373 1.00 38.72 161 LYS A N 1
ATOM 1276 C CA . LYS A 1 161 ? -45.459 -0.861 40.460 1.00 38.72 161 LYS A CA 1
ATOM 1277 C C . LYS A 1 161 ? -43.965 -0.481 40.356 1.00 38.72 161 LYS A C 1
ATOM 1279 O O . LYS A 1 161 ? -43.559 0.506 40.961 1.00 38.72 161 LYS A O 1
ATOM 1284 N N . SER A 1 162 ? -43.158 -1.212 39.580 1.00 42.19 162 SER A N 1
ATOM 1285 C CA . SER A 1 162 ? -41.728 -0.933 39.348 1.00 42.19 162 SER A CA 1
ATOM 1286 C C . SER A 1 162 ? -41.456 -0.094 38.090 1.00 42.19 162 SER A C 1
ATOM 1288 O O . SER A 1 162 ? -40.570 0.757 38.109 1.00 42.19 162 SER A O 1
ATOM 1290 N N . TYR A 1 163 ? -42.250 -0.264 37.028 1.00 40.66 163 TYR A N 1
ATOM 1291 C CA . TYR A 1 163 ? -42.047 0.423 35.743 1.00 40.66 163 TYR A CA 1
ATOM 1292 C C . TYR A 1 163 ? -42.335 1.932 35.822 1.00 40.66 163 TYR A C 1
ATOM 1294 O O . TYR A 1 163 ? -41.581 2.739 35.288 1.00 40.66 163 TYR A O 1
ATOM 1302 N N . VAL A 1 164 ? -43.383 2.330 36.552 1.00 43.56 164 VAL A N 1
ATOM 1303 C CA . VAL A 1 164 ? -43.852 3.730 36.613 1.00 43.56 164 VAL A CA 1
ATOM 1304 C C . VAL A 1 164 ? -42.904 4.635 37.415 1.00 43.56 164 VAL A C 1
ATOM 1306 O O . VAL A 1 164 ? -42.730 5.805 37.080 1.00 43.56 164 VAL A O 1
ATOM 1309 N N . ARG A 1 165 ? -42.232 4.101 38.446 1.00 38.59 165 ARG A N 1
ATOM 1310 C CA . ARG A 1 165 ? -41.345 4.887 39.325 1.00 38.59 165 ARG A CA 1
ATOM 1311 C C . ARG A 1 165 ? -39.956 5.129 38.715 1.00 38.59 165 ARG A C 1
ATOM 1313 O O . ARG A 1 165 ? -39.374 6.178 38.965 1.00 38.59 165 ARG A O 1
ATOM 1320 N N . SER A 1 166 ? -39.459 4.193 37.899 1.00 42.59 166 SER A N 1
ATOM 1321 C CA . SER A 1 166 ? -38.242 4.370 37.088 1.00 42.59 166 SER A CA 1
ATOM 1322 C C . SER A 1 166 ? -38.498 5.309 35.898 1.00 42.59 166 SER A C 1
ATOM 1324 O O . SER A 1 166 ? -37.725 6.241 35.686 1.00 42.59 166 SER A O 1
ATOM 1326 N N . TYR A 1 167 ? -39.647 5.183 35.214 1.00 44.84 167 TYR A N 1
ATOM 1327 C CA . TYR A 1 167 ? -40.025 6.086 34.114 1.00 44.84 167 TYR A CA 1
ATOM 1328 C C . TYR A 1 167 ? -40.199 7.550 34.539 1.00 44.84 167 TYR A C 1
ATOM 1330 O O . TYR A 1 167 ? -39.806 8.448 33.801 1.00 44.84 167 TYR A O 1
ATOM 1338 N N . ALA A 1 168 ? -40.766 7.818 35.719 1.00 45.00 168 ALA A N 1
ATOM 1339 C CA . ALA A 1 168 ? -41.025 9.190 36.158 1.00 45.00 168 ALA A CA 1
ATOM 1340 C C . ALA A 1 168 ? -39.745 9.992 36.480 1.00 45.00 168 ALA A C 1
ATOM 1342 O O . ALA A 1 168 ? -39.757 11.215 36.368 1.00 45.00 168 ALA A O 1
ATOM 1343 N N . LYS A 1 169 ? -38.640 9.329 36.860 1.00 44.72 169 LYS A N 1
ATOM 1344 C CA . LYS A 1 169 ? -37.368 9.989 37.220 1.00 44.72 169 LYS A CA 1
ATOM 1345 C C . LYS A 1 169 ? -36.351 10.000 36.066 1.00 44.72 169 LYS A C 1
ATOM 1347 O O . LYS A 1 169 ? -35.773 11.048 35.776 1.00 44.72 169 LYS A O 1
ATOM 1352 N N . ASP A 1 170 ? -36.186 8.875 35.368 1.00 48.12 170 ASP A N 1
ATOM 1353 C CA . ASP A 1 170 ? -35.236 8.750 34.248 1.00 48.12 170 ASP A CA 1
ATOM 1354 C C . ASP A 1 170 ? -35.850 9.179 32.905 1.00 48.12 170 ASP A C 1
ATOM 1356 O O . ASP A 1 170 ? -35.169 9.750 32.054 1.00 48.12 170 ASP A O 1
ATOM 1360 N N . GLY A 1 171 ? -37.159 8.986 32.716 1.00 51.31 171 GLY A N 1
ATOM 1361 C CA . GLY A 1 171 ? -37.873 9.410 31.508 1.00 51.31 171 GLY A CA 1
ATOM 1362 C C . GLY A 1 171 ? -38.036 10.927 31.423 1.00 51.31 171 GLY A C 1
ATOM 1363 O O . GLY A 1 171 ? -37.748 11.503 30.381 1.00 51.31 171 GLY A O 1
ATOM 1364 N N . ALA A 1 172 ? -38.409 11.598 32.519 1.00 50.72 172 ALA A N 1
ATOM 1365 C CA . ALA A 1 172 ? -38.555 13.059 32.554 1.00 50.72 172 ALA A CA 1
ATOM 1366 C C . ALA A 1 172 ? -37.221 13.799 32.326 1.00 50.72 172 ALA A C 1
ATOM 1368 O O . ALA A 1 172 ? -37.181 14.814 31.632 1.00 50.72 172 ALA A O 1
ATOM 1369 N N . SER A 1 173 ? -36.113 13.267 32.852 1.00 57.06 173 SER A N 1
ATOM 1370 C CA . SER A 1 173 ? -34.772 13.818 32.615 1.00 57.06 173 SER A CA 1
ATOM 1371 C C . SER A 1 173 ? -34.271 13.554 31.188 1.00 57.06 173 SER A C 1
ATOM 1373 O O . SER A 1 173 ? -33.644 14.430 30.593 1.00 57.06 173 SER A O 1
ATOM 1375 N N . SER A 1 174 ? -34.602 12.400 30.601 1.00 56.91 174 SER A N 1
ATOM 1376 C CA . SER A 1 174 ? -34.297 12.076 29.197 1.00 56.91 174 SER A CA 1
ATOM 1377 C C . SER A 1 174 ? -35.137 12.901 28.210 1.00 56.91 174 SER A C 1
ATOM 1379 O O . SER A 1 174 ? -34.609 13.408 27.225 1.00 56.91 174 SER A O 1
ATOM 1381 N N . LEU A 1 175 ? -36.417 13.144 28.512 1.00 58.28 175 LEU A N 1
ATOM 1382 C CA . LEU A 1 175 ? -37.287 14.059 27.761 1.00 58.28 175 LEU A CA 1
ATOM 1383 C C . LEU A 1 175 ? -36.820 15.511 27.861 1.00 58.28 175 LEU A C 1
ATOM 1385 O O . LEU A 1 175 ? -36.804 16.206 26.850 1.00 58.28 175 LEU A O 1
ATOM 1389 N N . GLY A 1 176 ? -36.371 15.955 29.039 1.00 59.28 176 GLY A N 1
ATOM 1390 C CA . GLY A 1 176 ? -35.768 17.277 29.217 1.00 59.28 176 GLY A CA 1
ATOM 1391 C C . GLY A 1 176 ? -34.481 17.467 28.402 1.00 59.28 176 GLY A C 1
ATOM 1392 O O . GLY A 1 176 ? -34.263 18.544 27.844 1.00 59.28 176 GLY A O 1
ATOM 1393 N N . LYS A 1 177 ? -33.655 16.417 28.270 1.00 63.91 177 LYS A N 1
ATOM 1394 C CA . LYS A 1 177 ? -32.480 16.405 27.378 1.00 63.91 177 LYS A CA 1
ATOM 1395 C C . LYS A 1 177 ? -32.873 16.450 25.903 1.00 63.91 177 LYS A C 1
ATOM 1397 O O . LYS A 1 177 ? -32.315 17.242 25.155 1.00 63.91 177 LYS A O 1
ATOM 1402 N N . VAL A 1 178 ? -33.865 15.669 25.481 1.00 62.00 178 VAL A N 1
ATOM 1403 C CA . VAL A 1 178 ? -34.338 15.711 24.091 1.00 62.00 178 VAL A CA 1
ATOM 1404 C C . VAL A 1 178 ? -34.973 17.051 23.751 1.00 62.00 178 VAL A C 1
ATOM 1406 O O . VAL A 1 178 ? -34.700 17.580 22.681 1.00 62.00 178 VAL A O 1
ATOM 1409 N N . ALA A 1 179 ? -35.751 17.644 24.655 1.00 64.12 179 ALA A N 1
ATOM 1410 C CA . ALA A 1 179 ? -36.351 18.963 24.478 1.00 64.12 179 ALA A CA 1
ATOM 1411 C C . ALA A 1 179 ? -35.294 20.068 24.332 1.00 64.12 179 ALA A C 1
ATOM 1413 O O . ALA A 1 179 ? -35.399 20.925 23.449 1.00 64.12 179 ALA A O 1
ATOM 1414 N N . SER A 1 180 ? -34.246 20.039 25.162 1.00 67.81 180 SER A N 1
ATOM 1415 C CA . SER A 1 180 ? -33.141 20.998 25.069 1.00 67.81 180 SER A CA 1
ATOM 1416 C C . SER A 1 180 ? -32.315 20.790 23.795 1.00 67.81 180 SER A C 1
ATOM 1418 O O . SER A 1 180 ? -32.006 21.767 23.106 1.00 67.81 180 SER A O 1
ATOM 1420 N N . ASN A 1 181 ? -32.059 19.536 23.410 1.00 67.44 181 ASN A N 1
ATOM 1421 C CA . ASN A 1 181 ? -31.404 19.169 22.157 1.00 67.44 181 ASN A CA 1
ATOM 1422 C C . ASN A 1 181 ? -32.241 19.582 20.925 1.00 67.44 181 ASN A C 1
ATOM 1424 O O . ASN A 1 181 ? -31.690 20.101 19.954 1.00 67.44 181 ASN A O 1
ATOM 1428 N N . LEU A 1 182 ? -33.573 19.461 20.976 1.00 69.00 182 LEU A N 1
ATOM 1429 C CA . LEU A 1 182 ? -34.501 19.936 19.940 1.00 69.00 182 LEU A CA 1
ATOM 1430 C C . LEU A 1 182 ? -34.521 21.459 19.829 1.00 69.00 182 LEU A C 1
ATOM 1432 O O . LEU A 1 182 ? -34.530 22.001 18.723 1.00 69.00 182 LEU A O 1
ATOM 1436 N N . GLY A 1 183 ? -34.515 22.156 20.967 1.00 67.69 183 GLY A N 1
ATOM 1437 C CA . GLY A 1 183 ? -34.408 23.612 21.018 1.00 67.69 183 GLY A CA 1
ATOM 1438 C C . GLY A 1 183 ? -33.082 24.106 20.433 1.00 67.69 183 GLY A C 1
ATOM 1439 O O . GLY A 1 183 ? -33.069 25.071 19.665 1.00 67.69 183 GLY A O 1
ATOM 1440 N N . ARG A 1 184 ? -31.976 23.411 20.732 1.00 69.94 184 ARG A N 1
ATOM 1441 C CA . ARG A 1 184 ? -30.658 23.660 20.129 1.00 69.94 184 ARG A CA 1
ATOM 1442 C C . ARG A 1 184 ? -30.687 23.412 18.620 1.00 69.94 184 ARG A C 1
ATOM 1444 O O . ARG A 1 184 ? -30.286 24.298 17.872 1.00 69.94 184 ARG A O 1
ATOM 1451 N N . PHE A 1 185 ? -31.252 22.293 18.169 1.00 67.94 185 PHE A N 1
ATOM 1452 C CA . PHE A 1 185 ? -31.385 21.963 16.747 1.00 67.94 185 PHE A CA 1
ATOM 1453 C C . PHE A 1 185 ? -32.238 22.971 15.974 1.00 67.94 185 PHE A C 1
ATOM 1455 O O . PHE A 1 185 ? -31.880 23.365 14.868 1.00 67.94 185 PHE A O 1
ATOM 1462 N N . ALA A 1 186 ? -33.350 23.437 16.547 1.00 68.88 186 ALA A N 1
ATOM 1463 C CA . ALA A 1 186 ? -34.199 24.444 15.917 1.00 68.88 186 ALA A CA 1
ATOM 1464 C C . ALA A 1 186 ? -33.463 25.783 15.733 1.00 68.88 186 ALA A C 1
ATOM 1466 O O . ALA A 1 186 ? -33.575 26.399 14.669 1.00 68.88 186 ALA A O 1
ATOM 1467 N N . LYS A 1 187 ? -32.672 26.198 16.735 1.00 69.94 187 LYS A N 1
ATOM 1468 C CA . LYS A 1 187 ? -31.813 27.392 16.670 1.00 69.94 187 LYS A CA 1
ATOM 1469 C C . LYS A 1 187 ? -30.675 27.222 15.659 1.00 69.94 187 LYS A C 1
ATOM 1471 O O . LYS A 1 187 ? -30.506 28.087 14.805 1.00 69.94 187 LYS A O 1
ATOM 1476 N N . GLN A 1 188 ? -29.962 26.095 15.699 1.00 66.69 188 GLN A N 1
ATOM 1477 C CA . GLN A 1 188 ? -28.906 25.760 14.738 1.00 66.69 188 GLN A CA 1
ATOM 1478 C C . GLN A 1 188 ? -29.466 25.726 13.306 1.00 66.69 188 GLN A C 1
ATOM 1480 O O . GLN A 1 188 ? -28.927 26.370 12.420 1.00 66.69 188 GLN A O 1
ATOM 1485 N N . ARG A 1 189 ? -30.622 25.098 13.056 1.00 71.00 189 ARG A N 1
ATOM 1486 C CA . ARG A 1 189 ? -31.266 25.090 11.728 1.00 71.00 189 ARG A CA 1
ATOM 1487 C C . ARG A 1 189 ? -31.593 26.497 11.218 1.00 71.00 189 ARG A C 1
ATOM 1489 O O . ARG A 1 189 ? -31.397 26.769 10.038 1.00 71.00 189 ARG A O 1
ATOM 1496 N N . ALA A 1 190 ? -32.122 27.370 12.078 1.00 65.69 190 ALA A N 1
ATOM 1497 C CA . ALA A 1 190 ? -32.426 28.753 11.705 1.00 65.69 190 ALA A CA 1
ATOM 1498 C C . ALA A 1 190 ? -31.152 29.541 11.355 1.00 65.69 190 ALA A C 1
ATOM 1500 O O . ALA A 1 190 ? -31.173 30.363 10.445 1.00 65.69 190 ALA A O 1
ATOM 1501 N N . GLN A 1 191 ? -30.035 29.243 12.023 1.00 60.75 191 GLN A N 1
ATOM 1502 C CA . GLN A 1 191 ? -28.721 29.777 11.666 1.00 60.75 191 GLN A CA 1
ATOM 1503 C C . GLN A 1 191 ? -28.199 29.195 10.341 1.00 60.75 191 GLN A C 1
ATOM 1505 O O . GLN A 1 191 ? -27.613 29.943 9.567 1.00 60.75 191 GLN A O 1
ATOM 1510 N N . VAL A 1 192 ? -28.483 27.921 10.023 1.00 60.72 192 VAL A N 1
ATOM 1511 C CA . VAL A 1 192 ? -28.118 27.313 8.725 1.00 60.72 192 VAL A CA 1
ATOM 1512 C C . VAL A 1 192 ? -28.884 27.923 7.541 1.00 60.72 192 VAL A C 1
ATOM 1514 O O . VAL A 1 192 ? -28.359 27.989 6.433 1.00 60.72 192 VAL A O 1
ATOM 1517 N N . GLU A 1 193 ? -30.114 28.413 7.740 1.00 59.78 193 GLU A N 1
ATOM 1518 C CA . GLU A 1 193 ? -30.834 29.159 6.687 1.00 59.78 193 GLU A CA 1
ATOM 1519 C C . GLU A 1 193 ? -30.149 30.498 6.338 1.00 59.78 193 GLU A C 1
ATOM 1521 O O . GLU A 1 193 ? -30.348 30.991 5.231 1.00 59.78 193 GLU A O 1
ATOM 1526 N N . ASN A 1 194 ? -29.307 31.036 7.233 1.00 54.03 194 ASN A N 1
ATOM 1527 C CA . ASN A 1 194 ? -28.623 32.327 7.089 1.00 54.03 194 ASN A CA 1
ATOM 1528 C C . ASN A 1 194 ? -27.082 32.218 6.977 1.00 54.03 194 ASN A C 1
ATOM 1530 O O . ASN A 1 194 ? -26.413 33.249 6.922 1.00 54.03 194 ASN A O 1
ATOM 1534 N N . GLY A 1 195 ? -26.497 31.012 6.968 1.00 56.62 195 GLY A N 1
ATOM 1535 C CA . GLY A 1 195 ? -25.041 30.818 6.952 1.00 56.62 195 GLY A CA 1
ATOM 1536 C C . GLY A 1 195 ? -24.592 29.396 7.308 1.00 56.62 195 GLY A C 1
ATOM 1537 O O . GLY A 1 195 ? -25.385 28.463 7.345 1.00 56.62 195 GLY A O 1
ATOM 1538 N N . VAL A 1 196 ? -23.297 29.211 7.564 1.00 58.25 196 VAL A N 1
ATOM 1539 C CA . VAL A 1 196 ? -22.707 27.918 7.955 1.00 58.25 196 VAL A CA 1
ATOM 1540 C C . VAL A 1 196 ? -22.758 27.779 9.478 1.00 58.25 196 VAL A C 1
ATOM 1542 O O . VAL A 1 196 ? -22.273 28.660 10.186 1.00 58.25 196 VAL A O 1
ATOM 1545 N N . VAL A 1 197 ? -23.319 26.680 9.997 1.00 66.31 197 VAL A N 1
ATOM 1546 C CA . VAL A 1 197 ? -23.267 26.370 11.436 1.00 66.31 197 VAL A CA 1
ATOM 1547 C C . VAL A 1 197 ? -22.076 25.480 11.730 1.00 66.31 197 VAL A C 1
ATOM 1549 O O . VAL A 1 197 ? -21.929 24.401 11.155 1.00 66.31 197 VAL A O 1
ATOM 1552 N N . PHE A 1 198 ? -21.254 25.942 12.664 1.00 70.69 198 PHE A N 1
ATOM 1553 C CA . PHE A 1 198 ? -20.184 25.163 13.258 1.00 70.69 198 PHE A CA 1
ATOM 1554 C C . PHE A 1 198 ? -20.700 24.519 14.545 1.00 70.69 198 PHE A C 1
ATOM 1556 O O . PHE A 1 198 ? -21.297 25.199 15.381 1.00 70.69 198 PHE A O 1
ATOM 1563 N N . ASP A 1 199 ? -20.480 23.218 14.705 1.00 74.06 199 ASP A N 1
ATOM 1564 C CA . ASP A 1 199 ? -20.710 22.516 15.970 1.00 74.06 199 ASP A CA 1
ATOM 1565 C C . ASP A 1 199 ? -19.434 21.785 16.378 1.00 74.06 199 ASP A C 1
ATOM 1567 O O . ASP A 1 199 ? -18.606 21.440 15.527 1.00 74.06 199 ASP A O 1
ATOM 1571 N N . PHE A 1 200 ? -19.266 21.569 17.681 1.00 79.12 200 PHE A N 1
ATOM 1572 C CA . PHE A 1 200 ? -18.130 20.812 18.187 1.00 79.12 200 PHE A CA 1
ATOM 1573 C C . PHE A 1 200 ? -18.369 19.328 17.921 1.00 79.12 200 PHE A C 1
ATOM 1575 O O . PHE A 1 200 ? -19.239 18.707 18.536 1.00 79.12 200 PHE A O 1
ATOM 1582 N N . VAL A 1 201 ? -17.599 18.763 16.997 1.00 77.94 201 VAL A N 1
ATOM 1583 C CA . VAL A 1 201 ? -17.665 17.343 16.671 1.00 77.94 201 VAL A CA 1
ATOM 1584 C C . VAL A 1 201 ? -16.605 16.625 17.489 1.00 77.94 201 VAL A C 1
ATOM 1586 O O . VAL A 1 201 ? -15.416 16.890 17.323 1.00 77.94 201 VAL A O 1
ATOM 1589 N N . GLU A 1 202 ? -17.041 15.735 18.378 1.00 83.19 202 GLU A N 1
ATOM 1590 C CA . GLU A 1 202 ? -16.147 14.978 19.257 1.00 83.19 202 GLU A CA 1
ATOM 1591 C C . GLU A 1 202 ? -15.184 14.095 18.451 1.00 83.19 202 GLU A C 1
ATOM 1593 O O . GLU A 1 202 ? -15.522 13.558 17.394 1.00 83.19 202 GLU A O 1
ATOM 1598 N N . GLY A 1 203 ? -13.952 13.977 18.942 1.00 83.88 203 GLY A N 1
ATOM 1599 C CA . GLY A 1 203 ? -12.926 13.145 18.329 1.00 83.88 203 GLY A CA 1
ATOM 1600 C C . GLY A 1 203 ? -13.068 11.672 18.708 1.00 83.88 203 GLY A C 1
ATOM 1601 O O . GLY A 1 203 ? -13.752 11.298 19.667 1.00 83.88 203 GLY A O 1
ATOM 1602 N N . ALA A 1 204 ? -12.379 10.810 17.964 1.00 84.38 204 ALA A N 1
ATOM 1603 C CA . ALA A 1 204 ? -12.513 9.363 18.116 1.00 84.38 204 ALA A CA 1
ATOM 1604 C C . ALA A 1 204 ? -12.020 8.853 19.490 1.00 84.38 204 ALA A C 1
ATOM 1606 O O . ALA A 1 204 ? -12.521 7.843 19.995 1.00 84.38 204 ALA A O 1
ATOM 1607 N N . LEU A 1 205 ? -11.073 9.564 20.121 1.00 89.19 205 LEU A N 1
ATOM 1608 C CA . LEU A 1 205 ? -10.607 9.268 21.480 1.00 89.19 205 LEU A CA 1
ATOM 1609 C C . LEU A 1 205 ? -11.704 9.548 22.516 1.00 89.19 205 LEU A C 1
ATOM 1611 O O . LEU A 1 205 ? -11.900 8.746 23.425 1.00 89.19 205 LEU A O 1
ATOM 1615 N N . VAL A 1 206 ? -12.441 10.649 22.359 1.00 88.94 206 VAL A N 1
ATOM 1616 C CA . VAL A 1 206 ? -13.519 11.072 23.269 1.00 88.94 206 VAL A CA 1
ATOM 1617 C C . VAL A 1 206 ? -14.696 10.104 23.220 1.00 88.94 206 VAL A C 1
ATOM 1619 O O . VAL A 1 206 ? -15.185 9.673 24.267 1.00 88.94 206 VAL A O 1
ATOM 1622 N N . GLU A 1 207 ? -15.106 9.699 22.015 1.00 86.00 207 GLU A N 1
ATOM 1623 C CA . GLU A 1 207 ? -16.156 8.692 21.831 1.00 86.00 207 GLU A CA 1
ATOM 1624 C C . GLU A 1 207 ? -15.764 7.366 22.503 1.00 86.00 207 GLU A C 1
ATOM 1626 O O . GLU A 1 207 ? -16.545 6.791 23.269 1.00 86.00 207 GLU A O 1
ATOM 1631 N N . ALA A 1 208 ? -14.532 6.898 22.269 1.00 88.69 208 ALA A N 1
ATOM 1632 C CA . ALA A 1 208 ? -14.029 5.661 22.857 1.00 88.69 208 ALA A CA 1
ATOM 1633 C C . ALA A 1 208 ? -13.921 5.746 24.387 1.00 88.69 208 ALA A C 1
ATOM 1635 O O . ALA A 1 208 ? -14.311 4.799 25.075 1.00 88.69 208 ALA A O 1
ATOM 1636 N N . LEU A 1 209 ? -13.457 6.881 24.920 1.00 90.44 209 LEU A N 1
ATOM 1637 C CA . LEU A 1 209 ? -13.332 7.125 26.357 1.00 90.44 209 LEU A CA 1
ATOM 1638 C C . LEU A 1 209 ? -14.684 7.033 27.070 1.00 90.44 209 LEU A C 1
ATOM 1640 O O . LEU A 1 209 ? -14.765 6.429 28.140 1.00 90.44 209 LEU A O 1
ATOM 1644 N N . ARG A 1 210 ? -15.744 7.573 26.453 1.00 87.38 210 ARG A N 1
ATOM 1645 C CA . ARG A 1 210 ? -17.115 7.534 26.982 1.00 87.38 210 ARG A CA 1
ATOM 1646 C C . ARG A 1 210 ? -17.750 6.150 26.869 1.00 87.38 210 ARG A C 1
ATOM 1648 O O . ARG A 1 210 ? -18.386 5.690 27.813 1.00 87.38 210 ARG A O 1
ATOM 1655 N N . CYS A 1 211 ? -17.590 5.490 25.723 1.00 86.88 211 CYS A N 1
ATOM 1656 C CA . CYS A 1 211 ? -18.260 4.218 25.433 1.00 86.88 211 CYS A CA 1
ATOM 1657 C C . CYS A 1 211 ? -17.507 2.989 25.967 1.00 86.88 211 CYS A C 1
ATOM 1659 O O . CYS A 1 211 ? -18.000 1.870 25.847 1.00 86.88 211 CYS A O 1
ATOM 1661 N N . GLY A 1 212 ? -16.297 3.164 26.508 1.00 88.19 212 GLY A N 1
ATOM 1662 C CA . GLY A 1 212 ? -15.452 2.046 26.930 1.00 88.19 212 GLY A CA 1
ATOM 1663 C C . GLY A 1 212 ? -14.791 1.291 25.783 1.00 88.19 212 GLY A C 1
ATOM 1664 O O . GLY A 1 212 ? -14.414 0.135 25.966 1.00 88.19 212 GLY A O 1
ATOM 1665 N N . GLY A 1 213 ? -14.652 1.930 24.620 1.00 90.75 213 GLY A N 1
ATOM 1666 C CA . GLY A 1 213 ? -13.888 1.393 23.499 1.00 90.75 213 GLY A CA 1
ATOM 1667 C C . GLY A 1 213 ? -12.394 1.330 23.814 1.00 90.75 213 GLY A C 1
ATOM 1668 O O . GLY A 1 213 ? -11.907 1.947 24.761 1.00 90.75 213 GLY A O 1
ATOM 1669 N N . TRP A 1 214 ? -11.649 0.572 23.020 1.00 94.62 214 TRP A N 1
ATOM 1670 C CA . TRP A 1 214 ? -10.190 0.566 23.092 1.00 94.62 214 TRP A CA 1
ATOM 1671 C C . TRP A 1 214 ? -9.619 1.490 22.033 1.00 94.62 214 TRP A C 1
ATOM 1673 O O . TRP A 1 214 ? -10.160 1.572 20.931 1.00 94.62 214 TRP A O 1
ATOM 1683 N N . VAL A 1 215 ? -8.519 2.163 22.353 1.00 93.69 215 VAL A N 1
ATOM 1684 C CA . VAL A 1 215 ? -7.829 3.053 21.415 1.00 93.69 215 VAL A CA 1
ATOM 1685 C C . VAL A 1 215 ? -6.416 2.554 21.182 1.00 93.69 215 VAL A C 1
ATOM 1687 O O . VAL A 1 215 ? -5.682 2.293 22.133 1.00 93.69 215 VAL A O 1
ATOM 1690 N N . LEU A 1 216 ? -6.041 2.435 19.911 1.00 93.25 216 LEU A N 1
ATOM 1691 C CA . LEU A 1 216 ? -4.670 2.204 19.480 1.00 93.25 216 LEU A CA 1
ATOM 1692 C C . LEU A 1 216 ? -4.147 3.461 18.787 1.00 93.25 216 LEU A C 1
ATOM 1694 O O . LEU A 1 216 ? -4.643 3.817 17.722 1.00 93.25 216 LEU A O 1
ATOM 1698 N N . LEU A 1 217 ? -3.140 4.094 19.379 1.00 91.69 217 LEU A N 1
ATOM 1699 C CA . LEU A 1 217 ? -2.390 5.197 18.791 1.00 91.69 217 LEU A CA 1
ATOM 1700 C C . LEU A 1 217 ? -1.204 4.626 18.009 1.00 91.69 217 LEU A C 1
ATOM 1702 O O . LEU A 1 217 ? -0.214 4.191 18.599 1.00 91.69 217 LEU A O 1
ATOM 1706 N N . ASP A 1 218 ? -1.326 4.571 16.687 1.00 86.56 218 ASP A N 1
ATOM 1707 C CA . ASP A 1 218 ? -0.285 4.043 15.805 1.00 86.56 218 ASP A CA 1
ATOM 1708 C C . ASP A 1 218 ? 0.695 5.144 15.376 1.00 86.56 218 ASP A C 1
ATOM 1710 O O . ASP A 1 218 ? 0.309 6.303 15.234 1.00 86.56 218 ASP A O 1
ATOM 1714 N N . GLU A 1 219 ? 1.959 4.774 15.167 1.00 82.25 219 GLU A N 1
ATOM 1715 C CA . GLU A 1 219 ? 3.080 5.687 14.880 1.00 82.25 219 GLU A CA 1
ATOM 1716 C C . GLU A 1 219 ? 3.176 6.867 15.876 1.00 82.25 219 GLU A C 1
ATOM 1718 O O . GLU A 1 219 ? 3.414 8.014 15.498 1.00 82.25 219 GLU A O 1
ATOM 1723 N N . LEU A 1 220 ? 3.011 6.584 17.177 1.00 87.38 220 LEU A N 1
ATOM 1724 C CA . LEU A 1 220 ? 2.946 7.586 18.258 1.00 87.38 220 LEU A CA 1
ATOM 1725 C C . LEU A 1 220 ? 4.124 8.581 18.254 1.00 87.38 220 LEU A C 1
ATOM 1727 O O . LEU A 1 220 ? 3.988 9.726 18.674 1.00 87.38 220 LEU A O 1
ATOM 1731 N N . ASN A 1 221 ? 5.281 8.155 17.752 1.00 82.94 221 ASN A N 1
ATOM 1732 C CA . ASN A 1 221 ? 6.503 8.945 17.663 1.00 82.94 221 ASN A CA 1
ATOM 1733 C C . ASN A 1 221 ? 6.574 9.934 16.484 1.00 82.94 221 ASN A C 1
ATOM 1735 O O . ASN A 1 221 ? 7.577 10.642 16.343 1.00 82.94 221 ASN A O 1
ATOM 1739 N N . LEU A 1 222 ? 5.548 9.978 15.633 1.00 79.44 222 LEU A N 1
ATOM 1740 C CA . LEU A 1 222 ? 5.394 11.011 14.607 1.00 79.44 222 LEU A CA 1
ATOM 1741 C C . LEU A 1 222 ? 4.642 12.244 15.124 1.00 79.44 222 LEU A C 1
ATOM 1743 O O . LEU A 1 222 ? 4.828 13.325 14.571 1.00 79.44 222 LEU A O 1
ATOM 1747 N N . ALA A 1 223 ? 3.849 12.103 16.190 1.00 83.62 223 ALA A N 1
ATOM 1748 C CA . ALA A 1 223 ? 3.083 13.201 16.772 1.00 83.62 223 ALA A CA 1
ATOM 1749 C C . ALA A 1 223 ? 3.976 14.303 17.369 1.00 83.62 223 ALA A C 1
ATOM 1751 O O . ALA A 1 223 ? 5.093 14.058 17.839 1.00 83.62 223 ALA A O 1
ATOM 1752 N N . SER A 1 224 ? 3.453 15.530 17.409 1.00 85.38 224 SER A N 1
ATOM 1753 C CA . SER A 1 224 ? 4.078 16.624 18.155 1.00 85.38 224 SER A CA 1
ATOM 1754 C C . SER A 1 224 ? 3.977 16.391 19.672 1.00 85.38 224 SER A C 1
ATOM 1756 O O . SER A 1 224 ? 3.056 15.730 20.155 1.00 85.38 224 SER A O 1
ATOM 1758 N N . SER A 1 225 ? 4.910 16.950 20.450 1.00 85.62 225 SER A N 1
ATOM 1759 C CA . SER A 1 225 ? 4.882 16.823 21.916 1.00 85.62 225 SER A CA 1
ATOM 1760 C C . SER A 1 225 ? 3.601 17.402 22.519 1.00 85.62 225 SER A C 1
ATOM 1762 O O . SER A 1 225 ? 3.025 16.775 23.397 1.00 85.62 225 SER A O 1
ATOM 1764 N N . ALA A 1 226 ? 3.110 18.526 21.988 1.00 84.69 226 ALA A N 1
ATOM 1765 C CA . ALA A 1 226 ? 1.878 19.173 22.441 1.00 84.69 226 ALA A CA 1
ATOM 1766 C C . ALA A 1 226 ? 0.646 18.260 22.306 1.00 84.69 226 ALA A C 1
ATOM 1768 O O . ALA A 1 226 ? -0.199 18.199 23.196 1.00 84.69 226 ALA A O 1
ATOM 1769 N N . VAL A 1 227 ? 0.563 17.500 21.211 1.00 87.12 227 VAL A N 1
ATOM 1770 C CA . VAL A 1 227 ? -0.537 16.555 20.975 1.00 87.12 227 VAL A CA 1
ATOM 1771 C C . VAL A 1 227 ? -0.426 15.362 21.911 1.00 87.12 227 VAL A C 1
ATOM 1773 O O . VAL A 1 227 ? -1.424 14.898 22.446 1.00 87.12 227 VAL A O 1
ATOM 1776 N N . LEU A 1 228 ? 0.786 14.874 22.163 1.00 88.12 228 LEU A N 1
ATOM 1777 C CA . LEU A 1 228 ? 0.989 13.774 23.098 1.00 88.12 228 LEU A CA 1
ATOM 1778 C C . LEU A 1 228 ? 0.698 14.199 24.548 1.00 88.12 228 LEU A C 1
ATOM 1780 O O . LEU A 1 228 ? 0.125 13.424 25.310 1.00 88.12 228 LEU A O 1
ATOM 1784 N N . GLU A 1 229 ? 1.022 15.436 24.924 1.00 86.88 229 GLU A N 1
ATOM 1785 C CA . GLU A 1 229 ? 0.762 15.982 26.261 1.00 86.88 229 GLU A CA 1
ATOM 1786 C C . GLU A 1 229 ? -0.730 16.025 26.614 1.00 86.88 229 GLU A C 1
ATOM 1788 O O . GLU A 1 229 ? -1.069 15.897 27.791 1.00 86.88 229 GLU A O 1
ATOM 1793 N N . CYS A 1 230 ? -1.634 16.094 25.627 1.00 85.81 230 CYS A N 1
ATOM 1794 C CA . CYS A 1 230 ? -3.076 16.004 25.887 1.00 85.81 230 CYS A CA 1
ATOM 1795 C C . CYS A 1 230 ? -3.489 14.650 26.497 1.00 85.81 230 CYS A C 1
ATOM 1797 O O . CYS A 1 230 ? -4.515 14.549 27.171 1.00 85.81 230 CYS A O 1
ATOM 1799 N N . LEU A 1 231 ? -2.666 13.611 26.318 1.00 87.62 231 LEU A N 1
ATOM 1800 C CA . LEU A 1 231 ? -2.892 12.280 26.872 1.00 87.62 231 LEU A CA 1
ATOM 1801 C C . LEU A 1 231 ? -2.442 12.168 28.332 1.00 87.62 231 LEU A C 1
ATOM 1803 O O . LEU A 1 231 ? -2.782 11.184 28.984 1.00 87.62 231 LEU A O 1
ATOM 1807 N N . ASN A 1 232 ? -1.709 13.149 28.874 1.00 87.19 232 ASN A N 1
ATOM 1808 C CA . ASN A 1 232 ? -1.159 13.068 30.228 1.00 87.19 232 ASN A CA 1
ATOM 1809 C C . ASN A 1 232 ? -2.242 12.803 31.279 1.00 87.19 232 ASN A C 1
ATOM 1811 O O . ASN A 1 232 ? -2.076 11.889 32.082 1.00 87.19 232 ASN A O 1
ATOM 1815 N N . GLY A 1 233 ? -3.378 13.506 31.207 1.00 83.44 233 GLY A N 1
ATOM 1816 C CA . GLY A 1 233 ? -4.498 13.301 32.135 1.00 83.44 233 GLY A CA 1
ATOM 1817 C C . GLY A 1 233 ? -5.108 11.893 32.078 1.00 83.44 233 GLY A C 1
ATOM 1818 O O . GLY A 1 233 ? -5.641 11.411 33.075 1.00 83.44 233 GLY A O 1
ATOM 1819 N N . LEU A 1 234 ? -4.978 11.195 30.942 1.00 86.75 234 LEU A N 1
ATOM 1820 C CA . LEU A 1 234 ? -5.436 9.811 30.766 1.00 86.75 234 LEU A CA 1
ATOM 1821 C C . LEU A 1 234 ? -4.394 8.763 31.179 1.00 86.75 234 LEU A C 1
ATOM 1823 O O . LEU A 1 234 ? -4.767 7.627 31.474 1.00 86.75 234 LEU A O 1
ATOM 1827 N N . LEU A 1 235 ? -3.109 9.123 31.162 1.00 87.44 235 LEU A N 1
ATOM 1828 C CA . LEU A 1 235 ? -1.987 8.226 31.455 1.00 87.44 235 LEU A CA 1
ATOM 1829 C C . LEU A 1 235 ? -1.536 8.270 32.924 1.00 87.44 235 LEU A C 1
ATOM 1831 O O . LEU A 1 235 ? -0.729 7.438 33.321 1.00 87.44 235 LEU A O 1
ATOM 1835 N N . GLU A 1 236 ? -2.008 9.234 33.719 1.00 79.88 236 GLU A N 1
ATOM 1836 C CA . GLU A 1 236 ? -1.565 9.417 35.110 1.00 79.88 236 GLU A CA 1
ATOM 1837 C C . GLU A 1 236 ? -2.103 8.372 36.077 1.00 79.88 236 GLU A C 1
ATOM 1839 O O . GLU A 1 236 ? -1.337 7.845 36.876 1.00 79.88 236 GLU A O 1
ATOM 1844 N N . ASN A 1 237 ? -3.404 8.085 36.020 1.00 76.31 237 ASN A N 1
ATOM 1845 C CA . ASN A 1 237 ? -4.084 7.233 36.990 1.00 76.31 237 ASN A CA 1
ATOM 1846 C C . ASN A 1 237 ? -5.171 6.383 36.317 1.00 76.31 237 ASN A C 1
ATOM 1848 O O . ASN A 1 237 ? -5.669 6.713 35.237 1.00 76.31 237 ASN A O 1
ATOM 1852 N N . ASP A 1 238 ? -5.606 5.325 37.005 1.00 73.31 238 ASP A N 1
ATOM 1853 C CA . ASP A 1 238 ? -6.710 4.457 36.567 1.00 73.31 238 ASP A CA 1
ATOM 1854 C C . ASP A 1 238 ? -8.029 5.217 36.356 1.00 73.31 238 ASP A C 1
ATOM 1856 O O . ASP A 1 238 ? -8.806 4.857 35.468 1.00 73.31 238 ASP A O 1
ATOM 1860 N N . ASP A 1 239 ? -8.238 6.285 37.132 1.00 74.44 239 ASP A N 1
ATOM 1861 C CA . ASP A 1 239 ? -9.386 7.198 37.059 1.00 74.44 239 ASP A CA 1
ATOM 1862 C C . ASP A 1 239 ? -9.062 8.486 36.279 1.00 74.44 239 ASP A C 1
ATOM 1864 O O . ASP A 1 239 ? -9.730 9.509 36.433 1.00 74.44 239 ASP A O 1
ATOM 1868 N N . GLY A 1 240 ? -8.011 8.449 35.452 1.00 78.19 240 GLY A N 1
ATOM 1869 C CA . GLY A 1 240 ? -7.606 9.557 34.596 1.00 78.19 240 GLY A CA 1
ATOM 1870 C C . GLY A 1 240 ? -8.780 10.103 33.784 1.00 78.19 240 GLY A C 1
ATOM 1871 O O . GLY A 1 240 ? -9.615 9.352 33.275 1.00 78.19 240 GLY A O 1
ATOM 1872 N N . SER A 1 241 ? -8.854 11.423 33.674 1.00 83.31 241 SER A N 1
ATOM 1873 C CA . SER A 1 241 ? -9.945 12.120 32.999 1.00 83.31 241 SER A CA 1
ATOM 1874 C C . SER A 1 241 ? -9.392 13.132 32.010 1.00 83.31 241 SER A C 1
ATOM 1876 O O . SER A 1 241 ? -8.216 13.500 32.059 1.00 83.31 241 SER A O 1
ATOM 1878 N N . LEU A 1 242 ? -10.237 13.555 31.075 1.00 85.12 242 LEU A N 1
ATOM 1879 C CA . LEU A 1 242 ? -9.845 14.490 30.032 1.00 85.12 242 LEU A CA 1
ATOM 1880 C C . LEU A 1 242 ? -10.811 15.673 29.989 1.00 85.12 242 LEU A C 1
ATOM 1882 O O . LEU A 1 242 ? -12.021 15.482 29.986 1.00 85.12 242 LEU A O 1
ATOM 1886 N N . ILE A 1 243 ? -10.294 16.899 29.961 1.00 83.06 243 ILE A N 1
ATOM 1887 C CA . ILE A 1 243 ? -11.116 18.112 29.886 1.00 83.06 243 ILE A CA 1
ATOM 1888 C C . ILE A 1 243 ? -11.095 18.624 28.446 1.00 83.06 243 ILE A C 1
ATOM 1890 O O . ILE A 1 243 ? -10.027 18.856 27.883 1.00 83.06 243 ILE A O 1
ATOM 1894 N N . LEU A 1 244 ? -12.276 18.828 27.859 1.00 83.56 244 LEU A N 1
ATOM 1895 C CA . LEU A 1 244 ? -12.427 19.414 26.525 1.00 83.56 244 LEU A CA 1
ATOM 1896 C C . LEU A 1 244 ? -12.429 20.941 26.620 1.00 83.56 244 LEU A C 1
ATOM 1898 O O . LEU A 1 244 ? -13.466 21.595 26.494 1.00 83.56 244 LEU A O 1
ATOM 1902 N N . THR A 1 245 ? -11.246 21.510 26.843 1.00 77.44 245 THR A N 1
ATOM 1903 C CA . THR A 1 245 ? -11.055 22.963 26.952 1.00 77.44 245 THR A CA 1
ATOM 1904 C C . THR A 1 245 ? -11.530 23.703 25.701 1.00 77.44 245 THR A C 1
ATOM 1906 O O . THR A 1 245 ? -12.151 24.754 25.822 1.00 77.44 245 THR A O 1
ATOM 1909 N N . GLU A 1 246 ? -11.337 23.125 24.510 1.00 76.31 246 GLU A N 1
ATOM 1910 C CA . GLU A 1 246 ? -11.784 23.707 23.235 1.00 76.31 246 GLU A CA 1
ATOM 1911 C C . GLU A 1 246 ? -13.310 23.822 23.114 1.00 76.31 246 GLU A C 1
ATOM 1913 O O . GLU A 1 246 ? -13.811 24.773 22.518 1.00 76.31 246 GLU A O 1
ATOM 1918 N N . ARG A 1 247 ? -14.074 22.897 23.714 1.00 78.06 247 ARG A N 1
ATOM 1919 C CA . ARG A 1 247 ? -15.543 22.996 23.767 1.00 78.06 247 ARG A CA 1
ATOM 1920 C C . ARG A 1 247 ? -16.017 24.028 24.800 1.00 78.06 247 ARG A C 1
ATOM 1922 O O . ARG A 1 247 ? -17.177 24.429 24.770 1.00 78.06 247 ARG A O 1
ATOM 1929 N N . GLY A 1 248 ? -15.124 24.474 25.685 1.00 73.31 248 GLY A N 1
ATOM 1930 C CA . GLY A 1 248 ? -15.454 25.289 26.852 1.00 73.31 248 GLY A CA 1
ATOM 1931 C C . GLY A 1 248 ? -16.001 24.464 28.019 1.00 73.31 248 GLY A C 1
ATOM 1932 O O . GLY A 1 248 ? -16.708 25.004 28.871 1.00 73.31 248 GLY A O 1
ATOM 1933 N N . ASP A 1 249 ? -15.711 23.160 28.058 1.00 77.06 249 ASP A N 1
ATOM 1934 C CA . ASP A 1 249 ? -16.190 22.293 29.129 1.00 77.06 249 ASP A CA 1
ATOM 1935 C C . ASP A 1 249 ? -15.491 22.611 30.451 1.00 77.06 249 ASP A C 1
ATOM 1937 O O . ASP A 1 249 ? -14.267 22.705 30.533 1.00 77.06 249 ASP A O 1
ATOM 1941 N N . THR A 1 250 ? -16.284 22.712 31.514 1.00 67.81 250 THR A N 1
ATOM 1942 C CA . THR A 1 250 ? -15.794 22.888 32.888 1.00 67.81 250 THR A CA 1
ATOM 1943 C C . THR A 1 250 ? -15.726 21.577 33.665 1.00 67.81 250 THR A C 1
ATOM 1945 O O . THR A 1 250 ? -15.089 21.521 34.715 1.00 67.81 250 THR A O 1
ATOM 1948 N N . GLN A 1 251 ? -16.373 20.519 33.167 1.00 75.06 251 GLN A N 1
ATOM 1949 C CA . GLN A 1 251 ? -16.392 19.207 33.806 1.00 75.06 251 GLN A CA 1
ATOM 1950 C C . GLN A 1 251 ? -15.447 18.234 33.091 1.00 75.06 251 GLN A C 1
ATOM 1952 O O . GLN A 1 251 ? -15.475 18.157 31.860 1.00 75.06 251 GLN A O 1
ATOM 1957 N N . PRO A 1 252 ? -14.639 17.464 33.840 1.00 82.00 252 PRO A N 1
ATOM 1958 C CA . PRO A 1 252 ? -13.790 16.440 33.257 1.00 82.00 252 PRO A CA 1
ATOM 1959 C C . PRO A 1 252 ? -14.623 15.284 32.698 1.00 82.00 252 PRO A C 1
ATOM 1961 O O . PRO A 1 252 ? -15.593 14.824 33.305 1.00 82.00 252 PRO A O 1
ATOM 1964 N N . LEU A 1 253 ? -14.218 14.787 31.533 1.00 84.12 253 LEU A N 1
ATOM 1965 C CA . LEU A 1 253 ? -14.760 13.579 30.940 1.00 84.12 253 LEU A CA 1
ATOM 1966 C C . LEU A 1 253 ? -14.142 12.367 31.632 1.00 84.12 253 LEU A C 1
ATOM 1968 O O . LEU A 1 253 ? -12.957 12.066 31.468 1.00 84.12 253 LEU A O 1
ATOM 1972 N N . ASN A 1 254 ? -14.969 11.673 32.406 1.00 84.62 254 ASN A N 1
ATOM 1973 C CA . ASN A 1 254 ? -14.544 10.495 33.147 1.00 84.62 254 ASN A CA 1
ATOM 1974 C C . ASN A 1 254 ? -14.310 9.307 32.211 1.00 84.62 254 ASN A C 1
ATOM 1976 O O . ASN A 1 254 ? -15.117 9.018 31.322 1.00 84.62 254 ASN A O 1
ATOM 1980 N N . ARG A 1 255 ? -13.215 8.588 32.459 1.00 88.50 255 ARG A N 1
ATOM 1981 C CA . ARG A 1 255 ? -12.864 7.356 31.759 1.00 88.50 255 ARG A CA 1
ATOM 1982 C C . ARG A 1 255 ? -13.862 6.244 32.066 1.00 88.50 255 ARG A C 1
ATOM 1984 O O . ARG A 1 255 ? -14.125 5.925 33.223 1.00 88.50 255 ARG A O 1
ATOM 1991 N N . HIS A 1 256 ? -14.362 5.583 31.026 1.00 90.00 256 HIS A N 1
ATOM 1992 C CA . HIS A 1 256 ? -15.157 4.375 31.209 1.00 90.00 256 HIS A CA 1
ATOM 1993 C C . HIS A 1 256 ? -14.287 3.222 31.767 1.00 90.00 256 HIS A C 1
ATOM 1995 O O . HIS A 1 256 ? -13.184 2.999 31.259 1.00 90.00 256 HIS A O 1
ATOM 2001 N N . PRO A 1 257 ? -14.762 2.405 32.730 1.00 87.75 257 PRO A N 1
ATOM 2002 C CA . PRO A 1 257 ? -13.950 1.351 33.362 1.00 87.75 257 PRO A CA 1
ATOM 2003 C C . PRO A 1 257 ? -13.345 0.317 32.393 1.00 87.75 257 PRO A C 1
ATOM 2005 O O . PRO A 1 257 ? -12.273 -0.241 32.646 1.00 87.75 257 PRO A O 1
ATOM 2008 N N . ALA A 1 258 ? -14.024 0.063 31.271 1.00 89.44 258 ALA A N 1
ATOM 2009 C CA . ALA A 1 258 ? -13.570 -0.848 30.213 1.00 89.44 258 ALA A CA 1
ATOM 2010 C C . ALA A 1 258 ? -12.553 -0.230 29.228 1.00 89.44 258 ALA A C 1
ATOM 2012 O O . ALA A 1 258 ? -11.928 -0.967 28.466 1.00 89.44 258 ALA A O 1
ATOM 2013 N N . PHE A 1 259 ? -12.355 1.094 29.254 1.00 92.38 259 PHE A N 1
ATOM 2014 C CA . PHE A 1 259 ? -11.461 1.796 28.333 1.00 92.38 259 PHE A CA 1
ATOM 2015 C C . PHE A 1 259 ? -10.003 1.374 28.533 1.00 92.38 259 PHE A C 1
ATOM 2017 O O . PHE A 1 259 ? -9.509 1.287 29.668 1.00 92.38 259 PHE A O 1
ATOM 2024 N N . ARG A 1 260 ? -9.294 1.145 27.428 1.00 92.88 260 ARG A N 1
ATOM 2025 C CA . ARG A 1 260 ? -7.861 0.826 27.395 1.00 92.88 260 ARG A CA 1
ATOM 2026 C C . ARG A 1 260 ? -7.191 1.592 26.263 1.00 92.88 260 ARG A C 1
ATOM 2028 O O . ARG A 1 260 ? -7.793 1.788 25.207 1.00 92.88 260 ARG A O 1
ATOM 2035 N N . ILE A 1 261 ? -5.945 1.989 26.500 1.00 93.38 261 ILE A N 1
ATOM 2036 C CA . ILE A 1 261 ? -5.117 2.728 25.552 1.00 93.38 261 ILE A CA 1
ATOM 2037 C C . ILE A 1 261 ? -3.853 1.927 25.235 1.00 93.38 261 ILE A C 1
ATOM 2039 O O . ILE A 1 261 ? -3.179 1.412 26.129 1.00 93.38 261 ILE A O 1
ATOM 2043 N N . PHE A 1 262 ? -3.553 1.828 23.948 1.00 95.38 262 PHE A N 1
ATOM 2044 C CA . PHE A 1 262 ? -2.378 1.168 23.403 1.00 95.38 262 PHE A CA 1
ATOM 2045 C C . PHE A 1 262 ? -1.648 2.155 22.493 1.00 95.38 262 PHE A C 1
ATOM 2047 O O . PHE A 1 262 ? -2.284 2.908 21.759 1.00 95.38 262 PHE A O 1
ATOM 2054 N N . GLY A 1 263 ? -0.324 2.140 22.514 1.00 94.00 263 GLY A N 1
ATOM 2055 C CA . GLY A 1 263 ? 0.542 2.856 21.590 1.00 94.00 263 GLY A CA 1
ATOM 2056 C C . GLY A 1 263 ? 1.346 1.868 20.757 1.00 94.00 263 GLY A C 1
ATOM 2057 O O . GLY A 1 263 ? 1.783 0.836 21.262 1.00 94.00 263 GLY A O 1
ATOM 2058 N N . CYS A 1 264 ? 1.562 2.174 19.486 1.00 91.31 264 CYS A N 1
ATOM 2059 C CA . CYS A 1 264 ? 2.534 1.494 18.640 1.00 91.31 264 CYS A CA 1
ATOM 2060 C C . CYS A 1 264 ? 3.523 2.522 18.104 1.00 91.31 264 CYS A C 1
ATOM 2062 O O . CYS A 1 264 ? 3.144 3.613 17.683 1.00 91.31 264 CYS A O 1
ATOM 2064 N N . MET A 1 265 ? 4.802 2.163 18.091 1.00 86.62 265 MET A N 1
ATOM 2065 C CA . MET A 1 265 ? 5.805 2.935 17.378 1.00 86.62 265 MET A CA 1
ATOM 2066 C C . MET A 1 265 ? 6.858 2.030 16.762 1.00 86.62 265 MET A C 1
ATOM 2068 O O . MET A 1 265 ? 7.096 0.892 17.175 1.00 86.62 265 MET A O 1
ATOM 2072 N N . ASN A 1 266 ? 7.514 2.565 15.749 1.00 81.00 266 ASN A N 1
ATOM 2073 C CA . ASN A 1 266 ? 8.753 1.997 15.259 1.00 81.00 266 ASN A CA 1
ATOM 2074 C C . ASN A 1 266 ? 9.939 2.632 16.012 1.00 81.00 266 ASN A C 1
ATOM 2076 O O . ASN A 1 266 ? 9.844 3.813 16.353 1.00 81.00 266 ASN A O 1
ATOM 2080 N N . PRO A 1 267 ? 11.057 1.914 16.228 1.00 76.31 267 PRO A N 1
ATOM 2081 C CA . PRO A 1 267 ? 12.256 2.477 16.848 1.00 76.31 267 PRO A CA 1
ATOM 2082 C C . PRO A 1 267 ? 12.728 3.766 16.156 1.00 76.31 267 PRO A C 1
ATOM 2084 O O . PRO A 1 267 ? 12.577 3.921 14.941 1.00 76.31 267 PRO A O 1
ATOM 2087 N N . ALA A 1 268 ? 13.333 4.679 16.921 1.00 59.69 268 ALA A N 1
ATOM 2088 C CA . ALA A 1 268 ? 13.770 6.005 16.458 1.00 59.69 268 ALA A CA 1
ATOM 2089 C C . ALA A 1 268 ? 14.976 5.989 15.489 1.00 59.69 268 ALA A C 1
ATOM 2091 O O . ALA A 1 268 ? 15.514 7.036 15.145 1.00 59.69 268 ALA A O 1
ATOM 2092 N N . THR A 1 269 ? 15.412 4.816 15.024 1.00 57.25 269 THR A N 1
ATOM 2093 C CA . THR A 1 269 ? 16.537 4.659 14.087 1.00 57.25 269 THR A CA 1
ATOM 2094 C C . THR A 1 269 ? 16.187 5.030 12.639 1.00 57.25 269 THR A C 1
ATOM 2096 O O . THR A 1 269 ? 17.084 5.162 11.807 1.00 57.25 269 THR A O 1
ATOM 2099 N N . ASP A 1 270 ? 14.902 5.217 12.323 1.00 53.28 270 ASP A N 1
ATOM 2100 C CA . ASP A 1 270 ? 14.415 5.605 10.996 1.00 53.28 270 ASP A CA 1
ATOM 2101 C C . ASP A 1 270 ? 14.246 7.130 10.851 1.00 53.28 270 ASP A C 1
ATOM 2103 O O . ASP A 1 270 ? 13.761 7.823 11.745 1.00 53.28 270 ASP A O 1
ATOM 2107 N N . VAL A 1 271 ? 14.567 7.646 9.661 1.00 50.78 271 VAL A N 1
ATOM 2108 C CA . VAL A 1 271 ? 14.461 9.071 9.299 1.00 50.78 271 VAL A CA 1
ATOM 2109 C C . VAL A 1 271 ? 13.061 9.635 9.584 1.00 50.78 271 VAL A C 1
ATOM 2111 O O . VAL A 1 271 ? 12.064 9.096 9.106 1.00 50.78 271 VAL A O 1
ATOM 2114 N N . GLY A 1 272 ? 13.004 10.767 10.295 1.00 53.72 272 GLY A N 1
ATOM 2115 C CA . GLY A 1 272 ? 11.772 11.526 10.553 1.00 53.72 272 GLY A CA 1
ATOM 2116 C C . GLY A 1 272 ? 11.007 11.126 11.817 1.00 53.72 272 GLY A C 1
ATOM 2117 O O . GLY A 1 272 ? 10.003 11.763 12.126 1.00 53.72 272 GLY A O 1
ATOM 2118 N N . LYS A 1 273 ? 11.482 10.120 12.560 1.00 65.75 273 LYS A N 1
ATOM 2119 C CA . LYS A 1 273 ? 10.889 9.688 13.831 1.00 65.75 273 LYS A CA 1
ATOM 2120 C C . LYS A 1 273 ? 11.546 10.407 15.005 1.00 65.75 273 LYS A C 1
ATOM 2122 O O . LYS A 1 273 ? 12.769 10.515 15.058 1.00 65.75 273 LYS A O 1
ATOM 2127 N N . ARG A 1 274 ? 10.732 10.918 15.930 1.00 67.12 274 ARG A N 1
ATOM 2128 C CA . ARG A 1 274 ? 11.202 11.597 17.146 1.00 67.12 274 ARG A CA 1
ATOM 2129 C C . ARG A 1 274 ? 11.220 10.620 18.315 1.00 67.12 274 ARG A C 1
ATOM 2131 O O . ARG A 1 274 ? 10.573 9.578 18.275 1.00 67.12 274 ARG A O 1
ATOM 2138 N N . GLU A 1 275 ? 11.959 10.944 19.364 1.00 74.62 275 GLU A N 1
ATOM 2139 C CA . GLU A 1 275 ? 11.760 10.254 20.635 1.00 74.62 275 GLU A CA 1
ATOM 2140 C C . GLU A 1 275 ? 10.474 10.761 21.293 1.00 74.62 275 GLU A C 1
ATOM 2142 O O . GLU A 1 275 ? 10.166 11.954 21.249 1.00 74.62 275 GLU A O 1
ATOM 2147 N N . ILE A 1 276 ? 9.708 9.845 21.887 1.00 84.38 276 ILE A N 1
ATOM 2148 C CA . ILE A 1 276 ? 8.526 10.202 22.676 1.00 84.38 276 ILE A CA 1
ATOM 2149 C C . ILE A 1 276 ? 8.997 10.950 23.933 1.00 84.38 276 ILE A C 1
ATOM 2151 O O . ILE A 1 276 ? 9.968 10.505 24.556 1.00 84.38 276 ILE A O 1
ATOM 2155 N N . PRO A 1 277 ? 8.309 12.031 24.355 1.00 85.69 277 PRO A N 1
ATOM 2156 C CA . PRO A 1 277 ? 8.620 12.721 25.600 1.00 85.69 277 PRO A CA 1
ATOM 2157 C C . PRO A 1 277 ? 8.737 11.745 26.787 1.00 85.69 277 PRO A C 1
ATOM 2159 O O . PRO A 1 277 ? 7.834 10.922 26.983 1.00 85.69 277 PRO A O 1
ATOM 2162 N N . PRO A 1 278 ? 9.795 11.838 27.620 1.00 85.12 278 PRO A N 1
ATOM 2163 C CA . PRO A 1 278 ? 10.010 10.916 28.739 1.00 85.12 278 PRO A CA 1
ATOM 2164 C C . PRO A 1 278 ? 8.824 10.827 29.706 1.00 85.12 278 PRO A C 1
ATOM 2166 O O . PRO A 1 278 ? 8.544 9.753 30.232 1.00 85.12 278 PRO A O 1
ATOM 2169 N N . ALA A 1 279 ? 8.091 11.932 29.884 1.00 84.44 279 ALA A N 1
ATOM 2170 C CA . ALA A 1 279 ? 6.895 11.997 30.721 1.00 84.44 279 ALA A CA 1
ATOM 2171 C C . ALA A 1 279 ? 5.790 11.028 30.271 1.00 84.44 279 ALA A C 1
ATOM 2173 O O . ALA A 1 279 ? 5.078 10.487 31.106 1.00 84.44 279 ALA A O 1
ATOM 2174 N N . ILE A 1 280 ? 5.669 10.784 28.966 1.00 87.38 280 ILE A N 1
ATOM 2175 C CA . ILE A 1 280 ? 4.657 9.890 28.394 1.00 87.38 280 ILE A CA 1
ATOM 2176 C C . ILE A 1 280 ? 5.206 8.478 28.314 1.00 87.38 280 ILE A C 1
ATOM 2178 O O . ILE A 1 280 ? 4.549 7.536 28.747 1.00 87.38 280 ILE A O 1
ATOM 2182 N N . ARG A 1 281 ? 6.445 8.335 27.830 1.00 89.25 281 ARG A N 1
ATOM 2183 C CA . ARG A 1 281 ? 7.098 7.029 27.713 1.00 89.25 281 ARG A CA 1
ATOM 2184 C C . ARG A 1 281 ? 7.185 6.315 29.063 1.00 89.25 281 ARG A C 1
ATOM 2186 O O . ARG A 1 281 ? 6.865 5.138 29.135 1.00 89.25 281 ARG A O 1
ATOM 2193 N N . GLY A 1 282 ? 7.547 7.028 30.132 1.00 87.81 282 GLY A N 1
ATOM 2194 C CA . GLY A 1 282 ? 7.655 6.465 31.482 1.00 87.81 282 GLY A CA 1
ATOM 2195 C C . GLY A 1 282 ? 6.322 6.057 32.121 1.00 87.81 282 GLY A C 1
ATOM 2196 O O . GLY A 1 282 ? 6.334 5.356 33.127 1.00 87.81 282 GLY A O 1
ATOM 2197 N N . ARG A 1 283 ? 5.182 6.475 31.553 1.00 90.00 283 ARG A N 1
ATOM 2198 C CA . ARG A 1 283 ? 3.827 6.135 32.028 1.00 90.00 283 ARG A CA 1
ATOM 2199 C C . ARG A 1 283 ? 3.207 4.950 31.279 1.00 90.00 283 ARG A C 1
ATOM 2201 O O . ARG A 1 283 ? 2.088 4.553 31.588 1.00 90.00 283 ARG A O 1
ATOM 2208 N N . MET A 1 284 ? 3.901 4.398 30.283 1.00 92.19 284 MET A N 1
ATOM 2209 C CA . MET A 1 284 ? 3.430 3.253 29.504 1.00 92.19 284 MET A CA 1
ATOM 2210 C C . MET A 1 284 ? 4.319 2.037 29.758 1.00 92.19 284 MET A C 1
ATOM 2212 O O . MET A 1 284 ? 5.543 2.141 29.779 1.00 92.19 284 MET A O 1
ATOM 2216 N N . THR A 1 285 ? 3.707 0.863 29.880 1.00 93.19 285 THR A N 1
ATOM 2217 C CA . THR A 1 285 ? 4.434 -0.407 29.921 1.00 93.19 285 THR A CA 1
ATOM 2218 C C . THR A 1 285 ? 4.928 -0.736 28.510 1.00 93.19 285 THR A C 1
ATOM 2220 O O . THR A 1 285 ? 4.129 -0.966 27.598 1.00 93.19 285 THR A O 1
ATOM 2223 N N . GLU A 1 286 ? 6.247 -0.713 28.311 1.00 92.88 286 GLU A N 1
ATOM 2224 C CA . GLU A 1 286 ? 6.887 -0.865 27.000 1.00 92.88 286 GLU A CA 1
ATOM 2225 C C . GLU A 1 286 ? 7.208 -2.339 26.687 1.00 92.88 286 GLU A C 1
ATOM 2227 O O . GLU A 1 286 ? 7.883 -3.019 27.460 1.00 92.88 286 GLU A O 1
ATOM 2232 N N . PHE A 1 287 ? 6.766 -2.827 25.524 1.00 93.25 287 PHE A N 1
ATOM 2233 C CA . PHE A 1 287 ? 7.118 -4.146 24.994 1.00 93.25 287 PHE A CA 1
ATOM 2234 C C . PHE A 1 287 ? 7.836 -4.023 23.655 1.00 93.25 287 PHE A C 1
ATOM 2236 O O . PHE A 1 287 ? 7.327 -3.409 22.714 1.00 93.25 287 PHE A O 1
ATOM 2243 N N . TYR A 1 288 ? 8.979 -4.695 23.545 1.00 91.31 288 TYR A N 1
ATOM 2244 C CA . TYR A 1 288 ? 9.708 -4.831 22.291 1.00 91.31 288 TYR A CA 1
ATOM 2245 C C . TYR A 1 288 ? 9.223 -6.073 21.535 1.00 91.31 288 TYR A C 1
ATOM 2247 O O . TYR A 1 288 ? 9.321 -7.201 22.024 1.00 91.31 288 TYR A O 1
ATOM 2255 N N . ILE A 1 289 ? 8.654 -5.846 20.352 1.00 89.62 289 ILE A N 1
ATOM 2256 C CA . ILE A 1 289 ? 8.078 -6.868 19.481 1.00 89.62 289 ILE A CA 1
ATOM 2257 C C . ILE A 1 289 ? 9.072 -7.203 18.375 1.00 89.62 289 ILE A C 1
ATOM 2259 O O . ILE A 1 289 ? 9.325 -6.396 17.474 1.00 89.62 289 ILE A O 1
ATOM 2263 N N . GLU A 1 290 ? 9.590 -8.423 18.438 1.00 85.75 290 GLU A N 1
ATOM 2264 C CA . GLU A 1 290 ? 10.564 -8.957 17.492 1.00 85.75 290 GLU A CA 1
ATOM 2265 C C . GLU A 1 290 ? 9.901 -9.788 16.390 1.00 85.75 290 GLU A C 1
ATOM 2267 O O . GLU A 1 290 ? 8.784 -10.296 16.531 1.00 85.75 290 GLU A O 1
ATOM 2272 N N . GLU A 1 291 ? 10.609 -9.943 15.271 1.00 83.50 291 GLU A N 1
ATOM 2273 C CA . GLU A 1 291 ? 10.179 -10.833 14.201 1.00 83.50 291 GLU A CA 1
ATOM 2274 C C . GLU A 1 291 ? 10.463 -12.308 14.566 1.00 83.50 291 GLU A C 1
ATOM 2276 O O . GLU A 1 291 ? 11.555 -12.637 15.038 1.00 83.50 291 GLU A O 1
ATOM 2281 N N . PRO A 1 292 ? 9.521 -13.244 14.338 1.00 84.00 292 PRO A N 1
ATOM 2282 C CA . PRO A 1 292 ? 9.774 -14.662 14.560 1.00 84.00 292 PRO A CA 1
ATOM 2283 C C . PRO A 1 292 ? 10.806 -15.210 13.562 1.00 84.00 292 PRO A C 1
ATOM 2285 O O . PRO A 1 292 ? 10.487 -15.522 12.418 1.00 84.00 292 PRO A O 1
ATOM 2288 N N . HIS A 1 293 ? 12.044 -15.412 14.018 1.00 81.75 293 HIS A N 1
ATOM 2289 C CA . HIS A 1 293 ? 13.107 -16.038 13.216 1.00 81.75 293 HIS A CA 1
ATOM 2290 C C . HIS A 1 293 ? 13.220 -17.561 13.416 1.00 81.75 293 HIS A C 1
ATOM 2292 O O . HIS A 1 293 ? 13.892 -18.260 12.642 1.00 81.75 293 HIS A O 1
ATOM 2298 N N . HIS A 1 294 ? 12.594 -18.103 14.466 1.00 87.94 294 HIS A N 1
ATOM 2299 C CA . HIS A 1 294 ? 12.672 -19.527 14.779 1.00 87.94 294 HIS A CA 1
ATOM 2300 C C . HIS A 1 294 ? 11.909 -20.363 13.745 1.00 87.94 294 HIS A C 1
ATOM 2302 O O . HIS A 1 294 ? 10.791 -20.029 13.356 1.00 87.94 294 HIS A O 1
ATOM 2308 N N . CYS A 1 295 ? 12.505 -21.477 13.314 1.00 88.56 295 CYS A N 1
ATOM 2309 C CA . CYS A 1 295 ? 11.953 -22.301 12.237 1.00 88.56 295 CYS A CA 1
ATOM 2310 C C . CYS A 1 295 ? 10.547 -22.823 12.575 1.00 88.56 295 CYS A C 1
ATOM 2312 O O . CYS A 1 295 ? 9.663 -22.799 11.726 1.00 88.56 295 CYS A O 1
ATOM 2314 N N . ASP A 1 296 ? 10.309 -23.231 13.822 1.00 90.62 296 ASP A N 1
ATOM 2315 C CA . ASP A 1 296 ? 9.000 -23.759 14.222 1.00 90.62 296 ASP A CA 1
ATOM 2316 C C . ASP A 1 296 ? 7.908 -22.685 14.287 1.00 90.62 296 ASP A C 1
ATOM 2318 O O . ASP A 1 296 ? 6.785 -22.949 13.863 1.00 90.62 296 ASP A O 1
ATOM 2322 N N . ASP A 1 297 ? 8.241 -21.461 14.713 1.00 90.88 297 ASP A N 1
ATOM 2323 C CA . ASP A 1 297 ? 7.301 -20.333 14.700 1.00 90.88 297 ASP A CA 1
ATOM 2324 C C . ASP A 1 297 ? 6.915 -19.970 13.253 1.00 90.88 297 ASP A C 1
ATOM 2326 O O . ASP A 1 297 ? 5.737 -19.774 12.945 1.00 90.88 297 ASP A O 1
ATOM 2330 N N . LEU A 1 298 ? 7.890 -19.979 12.333 1.00 92.44 298 LEU A N 1
ATOM 2331 C CA . LEU A 1 298 ? 7.643 -19.794 10.900 1.00 92.44 298 LEU A CA 1
ATOM 2332 C C . LEU A 1 298 ? 6.771 -20.915 10.321 1.00 92.44 298 LEU A C 1
ATOM 2334 O O . LEU A 1 298 ? 5.842 -20.638 9.567 1.00 92.44 298 LEU A O 1
ATOM 2338 N N . LYS A 1 299 ? 7.019 -22.180 10.684 1.00 93.38 299 LYS A N 1
ATOM 2339 C CA . LYS A 1 299 ? 6.193 -23.313 10.231 1.00 93.38 299 LYS A CA 1
ATOM 2340 C C . LYS A 1 299 ? 4.744 -23.181 10.694 1.00 93.38 299 LYS A C 1
ATOM 2342 O O . LYS A 1 299 ? 3.842 -23.465 9.907 1.00 93.38 299 LYS A O 1
ATOM 2347 N N . MET A 1 300 ? 4.507 -22.750 11.936 1.00 91.56 300 MET A N 1
ATOM 2348 C CA . MET A 1 300 ? 3.151 -22.486 12.435 1.00 91.56 300 MET A CA 1
ATOM 2349 C C . MET A 1 300 ? 2.462 -21.408 11.593 1.00 91.56 300 MET A C 1
ATOM 2351 O O . MET A 1 300 ? 1.338 -21.617 11.141 1.00 91.56 300 MET A O 1
ATOM 2355 N N . LEU A 1 301 ? 3.160 -20.299 11.317 1.00 91.12 301 LEU A N 1
ATOM 2356 C CA . LEU A 1 301 ? 2.648 -19.206 10.485 1.00 91.12 301 LEU A CA 1
ATOM 2357 C C . LEU A 1 301 ? 2.295 -19.686 9.071 1.00 91.12 301 LEU A C 1
ATOM 2359 O O . LEU A 1 301 ? 1.194 -19.441 8.581 1.00 91.12 301 LEU A O 1
ATOM 2363 N N . ILE A 1 302 ? 3.210 -20.413 8.428 1.00 93.31 302 ILE A N 1
ATOM 2364 C CA . ILE A 1 302 ? 3.032 -20.928 7.066 1.00 93.31 302 ILE A CA 1
ATOM 2365 C C . ILE A 1 302 ? 1.835 -21.883 6.992 1.00 93.31 302 ILE A C 1
ATOM 2367 O O . ILE A 1 302 ? 1.033 -21.786 6.061 1.00 93.31 302 ILE A O 1
ATOM 2371 N N . ARG A 1 303 ? 1.688 -22.790 7.969 1.00 92.44 303 ARG A N 1
ATOM 2372 C CA . ARG A 1 303 ? 0.538 -23.705 8.029 1.00 92.44 303 ARG A CA 1
ATOM 2373 C C . ARG A 1 303 ? -0.771 -22.938 8.146 1.00 92.44 303 ARG A C 1
ATOM 2375 O O . ARG A 1 303 ? -1.691 -23.232 7.393 1.00 92.44 303 ARG A O 1
ATOM 2382 N N . GLU A 1 304 ? -0.841 -21.950 9.032 1.00 90.12 304 GLU A N 1
ATOM 2383 C CA . GLU A 1 304 ? -2.070 -21.187 9.268 1.00 90.12 304 GLU A CA 1
ATOM 2384 C C . GLU A 1 304 ? -2.493 -20.366 8.040 1.00 90.12 304 GLU A C 1
ATOM 2386 O O . GLU A 1 304 ? -3.671 -20.322 7.694 1.00 90.12 304 GLU A O 1
ATOM 2391 N N . TYR A 1 305 ? -1.539 -19.761 7.327 1.00 89.31 305 TYR A N 1
ATOM 2392 C CA . TYR A 1 305 ? -1.832 -19.008 6.102 1.00 89.31 305 TYR A CA 1
ATOM 2393 C C . TYR A 1 305 ? -2.339 -19.895 4.960 1.00 89.31 305 TYR A C 1
ATOM 2395 O O . TYR A 1 305 ? -3.217 -19.484 4.195 1.00 89.31 305 TYR A O 1
ATOM 2403 N N . LEU A 1 306 ? -1.785 -21.103 4.821 1.00 90.00 306 LEU A N 1
ATOM 2404 C CA . LEU A 1 306 ? -2.102 -21.995 3.705 1.00 90.00 306 LEU A CA 1
ATOM 2405 C C . LEU A 1 306 ? -3.305 -22.908 3.981 1.00 90.00 306 LEU A C 1
ATOM 2407 O O . LEU A 1 306 ? -4.016 -23.240 3.028 1.00 90.00 306 LEU A O 1
ATOM 2411 N N . SER A 1 307 ? -3.579 -23.250 5.248 1.00 86.38 307 SER A N 1
ATOM 2412 C CA . SER A 1 307 ? -4.618 -24.210 5.676 1.00 86.38 307 SER A CA 1
ATOM 2413 C C . SER A 1 307 ? -6.008 -23.908 5.117 1.00 86.38 307 SER A C 1
ATOM 2415 O O . SER A 1 307 ? -6.793 -24.823 4.873 1.00 86.38 307 SER A O 1
ATOM 2417 N N . ALA A 1 308 ? -6.301 -22.632 4.861 1.00 78.62 308 ALA A N 1
ATOM 2418 C CA . ALA A 1 308 ? -7.570 -22.183 4.307 1.00 78.62 308 ALA A CA 1
ATOM 2419 C C . ALA A 1 308 ? -7.852 -22.698 2.884 1.00 78.62 308 ALA A C 1
ATOM 2421 O O . ALA A 1 308 ? -9.005 -22.675 2.457 1.00 78.62 308 ALA A O 1
ATOM 2422 N N . VAL A 1 309 ? -6.823 -23.098 2.132 1.00 79.88 309 VAL A N 1
ATOM 2423 C CA . VAL A 1 309 ? -6.958 -23.523 0.726 1.00 79.88 309 VAL A CA 1
ATOM 2424 C C . VAL A 1 309 ? -6.296 -24.872 0.467 1.00 79.88 309 VAL A C 1
ATOM 2426 O O . VAL A 1 309 ? -6.769 -25.642 -0.366 1.00 79.88 309 VAL A O 1
ATOM 2429 N N . PHE A 1 310 ? -5.214 -25.180 1.175 1.00 81.50 310 PHE A N 1
ATOM 2430 C CA . PHE A 1 310 ? -4.485 -26.429 1.029 1.00 81.50 310 PHE A CA 1
ATOM 2431 C C . PHE A 1 310 ? -3.914 -26.840 2.383 1.00 81.50 310 PHE A C 1
ATOM 2433 O O . PHE A 1 310 ? -3.440 -25.993 3.129 1.00 81.50 310 PHE A O 1
ATOM 2440 N N . SER A 1 311 ? -3.920 -28.133 2.704 1.00 86.50 311 SER A N 1
ATOM 2441 C CA . SER A 1 311 ? -3.169 -28.643 3.854 1.00 86.50 311 SER A CA 1
ATOM 2442 C C . SER A 1 311 ? -1.773 -29.045 3.363 1.00 86.50 311 SER A C 1
ATOM 2444 O O . SER A 1 311 ? -1.628 -30.124 2.779 1.00 86.50 311 SER A O 1
ATOM 2446 N N . PRO A 1 312 ? -0.753 -28.165 3.467 1.00 84.31 312 PRO A N 1
ATOM 2447 C CA . PRO A 1 312 ? 0.564 -28.463 2.934 1.00 84.31 312 PRO A CA 1
ATOM 2448 C C . PRO A 1 312 ? 1.218 -29.613 3.708 1.00 84.31 312 PRO A C 1
ATOM 2450 O O . PRO A 1 312 ? 1.232 -29.581 4.939 1.00 84.31 312 PRO A O 1
ATOM 2453 N N . PRO A 1 313 ? 1.824 -30.594 3.015 1.00 89.12 313 PRO A N 1
ATOM 2454 C CA . PRO A 1 313 ? 2.673 -31.581 3.667 1.00 89.12 313 PRO A CA 1
ATOM 2455 C C . PRO A 1 313 ? 3.801 -30.913 4.462 1.00 89.12 313 PRO A C 1
ATOM 2457 O O . PRO A 1 313 ? 4.361 -29.905 4.023 1.00 89.12 313 PRO A O 1
ATOM 2460 N N . ASP A 1 314 ? 4.208 -31.520 5.576 1.00 90.62 314 ASP A N 1
ATOM 2461 C CA . ASP A 1 314 ? 5.209 -30.942 6.487 1.00 90.62 314 ASP A CA 1
ATOM 2462 C C . ASP A 1 314 ? 6.558 -30.623 5.833 1.00 90.62 314 ASP A C 1
ATOM 2464 O O . ASP A 1 314 ? 7.216 -29.647 6.209 1.00 90.62 314 ASP A O 1
ATOM 2468 N N . HIS A 1 315 ? 6.961 -31.399 4.823 1.00 91.12 315 HIS A N 1
ATOM 2469 C CA . HIS A 1 315 ? 8.177 -31.113 4.063 1.00 91.12 315 HIS A CA 1
ATOM 2470 C C . HIS A 1 315 ? 8.068 -29.792 3.289 1.00 91.12 315 HIS A C 1
ATOM 2472 O O . HIS A 1 315 ? 9.017 -29.023 3.287 1.00 91.12 315 HIS A O 1
ATOM 2478 N N . VAL A 1 316 ? 6.902 -29.470 2.711 1.00 91.69 316 VAL A N 1
ATOM 2479 C CA . VAL A 1 316 ? 6.687 -28.208 1.981 1.00 91.69 316 VAL A CA 1
ATOM 2480 C C . VAL A 1 316 ? 6.749 -27.022 2.938 1.00 91.69 316 VAL A C 1
ATOM 2482 O O . VAL A 1 316 ? 7.377 -26.013 2.636 1.00 91.69 316 VAL A O 1
ATOM 2485 N N . VAL A 1 317 ? 6.118 -27.142 4.108 1.00 94.25 317 VAL A N 1
ATOM 2486 C CA . VAL A 1 317 ? 6.154 -26.098 5.144 1.00 94.25 317 VAL A CA 1
ATOM 2487 C C . VAL A 1 317 ? 7.593 -25.854 5.605 1.00 94.25 317 VAL A C 1
ATOM 2489 O O . VAL A 1 317 ? 8.023 -24.707 5.727 1.00 94.25 317 VAL A O 1
ATOM 2492 N N . SER A 1 318 ? 8.347 -26.934 5.821 1.00 94.44 318 SER A N 1
ATOM 2493 C CA . SER A 1 318 ? 9.756 -26.865 6.215 1.00 94.44 318 SER A CA 1
ATOM 2494 C C . SER A 1 318 ? 10.623 -26.243 5.118 1.00 94.44 318 SER A C 1
ATOM 2496 O O . SER A 1 318 ? 11.420 -25.358 5.421 1.00 94.44 318 SER A O 1
ATOM 2498 N N . ASP A 1 319 ? 10.405 -26.618 3.854 1.00 93.56 319 ASP A N 1
ATOM 2499 C CA . ASP A 1 319 ? 11.101 -26.053 2.694 1.00 93.56 319 ASP A CA 1
ATOM 2500 C C . ASP A 1 319 ? 10.857 -24.540 2.567 1.00 93.56 319 ASP A C 1
ATOM 2502 O O . ASP A 1 319 ? 11.787 -23.789 2.272 1.00 93.56 319 ASP A O 1
ATOM 2506 N N . ILE A 1 320 ? 9.627 -24.068 2.813 1.00 95.38 320 ILE A N 1
ATOM 2507 C CA . ILE A 1 320 ? 9.293 -22.633 2.790 1.00 95.38 320 ILE A CA 1
ATOM 2508 C C . ILE A 1 320 ? 10.006 -21.886 3.926 1.00 95.38 320 ILE A C 1
ATOM 2510 O O . ILE A 1 320 ? 10.599 -20.831 3.687 1.00 95.38 320 ILE A O 1
ATOM 2514 N N . ALA A 1 321 ? 9.975 -22.423 5.149 1.00 94.75 321 ALA A N 1
ATOM 2515 C CA . ALA A 1 321 ? 10.631 -21.804 6.301 1.00 94.75 321 ALA A CA 1
ATOM 2516 C C . ALA A 1 321 ? 12.158 -21.729 6.117 1.00 94.75 321 ALA A C 1
ATOM 2518 O O . ALA A 1 321 ? 12.778 -20.702 6.403 1.00 94.75 321 ALA A O 1
ATOM 2519 N N . GLU A 1 322 ? 12.770 -22.797 5.600 1.00 93.94 322 GLU A N 1
ATOM 2520 C CA . GLU A 1 322 ? 14.205 -22.838 5.318 1.00 93.94 322 GLU A CA 1
ATOM 2521 C C . GLU A 1 322 ? 14.583 -21.895 4.168 1.00 93.94 322 GLU A C 1
ATOM 2523 O O . GLU A 1 322 ? 15.579 -21.175 4.268 1.00 93.94 322 GLU A O 1
ATOM 2528 N N . PHE A 1 323 ? 13.771 -21.843 3.106 1.00 95.00 323 PHE A N 1
ATOM 2529 C CA . PHE A 1 323 ? 13.945 -20.884 2.016 1.00 95.00 323 PHE A CA 1
ATOM 2530 C C . PHE A 1 323 ? 13.918 -19.445 2.531 1.00 95.00 323 PHE A C 1
ATOM 2532 O O . PHE A 1 323 ? 14.808 -18.675 2.184 1.00 95.00 323 PHE A O 1
ATOM 2539 N N . TYR A 1 324 ? 12.949 -19.084 3.380 1.00 94.44 324 TYR A N 1
ATOM 2540 C CA . TYR A 1 324 ? 12.848 -17.729 3.927 1.00 94.44 324 TYR A CA 1
ATOM 2541 C C . TYR A 1 324 ? 14.108 -17.334 4.707 1.00 94.44 324 TYR A C 1
ATOM 2543 O O . TYR A 1 324 ? 14.696 -16.283 4.452 1.00 94.44 324 TYR A O 1
ATOM 2551 N N . ARG A 1 325 ? 14.581 -18.216 5.596 1.00 92.62 325 ARG A N 1
ATOM 2552 C CA . ARG A 1 325 ? 15.814 -17.995 6.369 1.00 92.62 325 ARG A CA 1
ATOM 2553 C C . ARG A 1 325 ? 17.035 -17.833 5.466 1.00 92.62 325 ARG A C 1
ATOM 2555 O O . ARG A 1 325 ? 17.834 -16.925 5.682 1.00 92.62 325 ARG A O 1
ATOM 2562 N N . LYS A 1 326 ? 17.163 -18.677 4.437 1.00 91.94 326 LYS A N 1
ATOM 2563 C CA . LYS A 1 326 ? 18.237 -18.556 3.443 1.00 91.94 326 LYS A CA 1
ATOM 2564 C C . LYS A 1 326 ? 18.127 -17.241 2.686 1.00 91.94 326 LYS A C 1
ATOM 2566 O O . LYS A 1 326 ? 19.101 -16.508 2.646 1.00 91.94 326 LYS A O 1
ATOM 2571 N N . ALA A 1 327 ? 16.962 -16.895 2.144 1.00 92.19 327 ALA A N 1
ATOM 2572 C CA . ALA A 1 327 ? 16.759 -15.645 1.415 1.00 92.19 327 ALA A CA 1
ATOM 2573 C C . ALA A 1 327 ? 17.126 -14.416 2.266 1.00 92.19 327 ALA A C 1
ATOM 2575 O O . ALA A 1 327 ? 17.785 -13.506 1.764 1.00 92.19 327 ALA A O 1
ATOM 2576 N N . HIS A 1 328 ? 16.776 -14.420 3.556 1.00 89.31 328 HIS A N 1
ATOM 2577 C CA . HIS A 1 328 ? 17.164 -13.374 4.503 1.00 89.31 328 HIS A CA 1
ATOM 2578 C C . HIS A 1 328 ? 18.691 -13.284 4.683 1.00 89.31 328 HIS A C 1
ATOM 2580 O O . HIS A 1 328 ? 19.263 -12.197 4.614 1.00 89.31 328 HIS A O 1
ATOM 2586 N N . GLN A 1 329 ? 19.378 -14.419 4.848 1.00 89.62 329 GLN A N 1
ATOM 2587 C CA . GLN A 1 329 ? 20.843 -14.453 4.917 1.00 89.62 329 GLN A CA 1
ATOM 2588 C C . GLN A 1 329 ? 21.483 -13.930 3.618 1.00 89.62 329 GLN A C 1
ATOM 2590 O O . GLN A 1 329 ? 22.326 -13.035 3.648 1.00 89.62 329 GLN A O 1
ATOM 2595 N N . GLN A 1 330 ? 21.022 -14.416 2.465 1.00 89.81 330 GLN A N 1
ATOM 2596 C CA . GLN A 1 330 ? 21.518 -14.024 1.143 1.00 89.81 330 GLN A CA 1
ATOM 2597 C C . GLN A 1 330 ? 21.340 -12.523 0.867 1.00 89.81 330 GLN A C 1
ATOM 2599 O O . GLN A 1 330 ? 22.215 -11.890 0.273 1.00 89.81 330 GLN A O 1
ATOM 2604 N N . ALA A 1 331 ? 20.232 -11.940 1.334 1.00 88.06 331 ALA A N 1
ATOM 2605 C CA . ALA A 1 331 ? 19.967 -10.506 1.257 1.00 88.06 331 ALA A CA 1
ATOM 2606 C C . ALA A 1 331 ? 20.994 -9.666 2.027 1.00 88.06 331 ALA A C 1
ATOM 2608 O O . ALA A 1 331 ? 21.367 -8.581 1.584 1.00 88.06 331 ALA A O 1
ATOM 2609 N N . SER A 1 332 ? 21.482 -10.178 3.157 1.00 84.56 332 SER A N 1
ATOM 2610 C CA . SER A 1 332 ? 22.494 -9.496 3.963 1.00 84.56 332 SER A CA 1
ATOM 2611 C C . SER A 1 332 ? 23.912 -9.608 3.388 1.00 84.56 332 SER A C 1
ATOM 2613 O O . SER A 1 332 ? 24.721 -8.698 3.592 1.00 84.56 332 SER A O 1
ATOM 2615 N N . GLU A 1 333 ? 24.201 -10.677 2.643 1.00 86.56 333 GLU A N 1
ATOM 2616 C CA . GLU A 1 333 ? 25.552 -11.016 2.185 1.00 86.56 333 GLU A CA 1
ATOM 2617 C C . GLU A 1 333 ? 25.833 -10.587 0.736 1.00 86.56 333 GLU A C 1
ATOM 2619 O O . GLU A 1 333 ? 26.838 -9.921 0.496 1.00 86.56 333 GLU A O 1
ATOM 2624 N N . PHE A 1 334 ? 24.973 -10.945 -0.230 1.00 87.25 334 PHE A N 1
ATOM 2625 C CA . PHE A 1 334 ? 25.332 -10.862 -1.657 1.00 87.25 334 PHE A CA 1
ATOM 2626 C C . PHE A 1 334 ? 24.243 -10.382 -2.619 1.00 87.25 334 PHE A C 1
ATOM 2628 O O . PHE A 1 334 ? 24.571 -10.038 -3.754 1.00 87.25 334 PHE A O 1
ATOM 2635 N N . LEU A 1 335 ? 22.961 -10.392 -2.239 1.00 88.69 335 LEU A N 1
ATOM 2636 C CA . LEU A 1 335 ? 21.917 -9.892 -3.136 1.00 88.69 335 LEU A CA 1
ATOM 2637 C C . LEU A 1 335 ? 21.941 -8.363 -3.181 1.00 88.69 335 LEU A C 1
ATOM 2639 O O . LEU A 1 335 ? 22.107 -7.695 -2.160 1.00 88.69 335 LEU A O 1
ATOM 2643 N N . CYS A 1 336 ? 21.681 -7.823 -4.367 1.00 85.25 336 CYS A N 1
ATOM 2644 C CA . CYS A 1 336 ? 21.526 -6.395 -4.600 1.00 85.25 336 CYS A CA 1
ATOM 2645 C C . CYS A 1 336 ? 20.105 -6.086 -5.079 1.00 85.25 336 CYS A C 1
ATOM 2647 O O . CYS A 1 336 ? 19.541 -6.771 -5.937 1.00 85.25 336 CYS A O 1
ATOM 2649 N N . GLY A 1 337 ? 19.527 -5.036 -4.511 1.00 81.19 337 GLY A N 1
ATOM 2650 C CA . GLY A 1 337 ? 18.312 -4.405 -4.992 1.00 81.19 337 GLY A CA 1
ATOM 2651 C C . GLY A 1 337 ? 18.571 -3.585 -6.254 1.00 81.19 337 GLY A C 1
ATOM 2652 O O . GLY A 1 337 ? 19.714 -3.235 -6.562 1.00 81.19 337 GLY A O 1
ATOM 2653 N N . GLY A 1 338 ? 17.505 -3.254 -6.981 1.00 71.75 338 GLY A N 1
ATOM 2654 C CA . GLY A 1 338 ? 17.606 -2.423 -8.185 1.00 71.75 338 GLY A CA 1
ATOM 2655 C C . GLY A 1 338 ? 18.045 -0.975 -7.914 1.00 71.75 338 GLY A C 1
ATOM 2656 O O . GLY A 1 338 ? 18.502 -0.299 -8.829 1.00 71.75 338 GLY A O 1
ATOM 2657 N N . ASP A 1 339 ? 17.986 -0.511 -6.662 1.00 68.88 339 ASP A N 1
ATOM 2658 C CA . ASP A 1 339 ? 18.556 0.762 -6.196 1.00 68.88 339 ASP A CA 1
ATOM 2659 C C . ASP A 1 339 ? 20.026 0.642 -5.732 1.00 68.88 339 ASP A C 1
ATOM 2661 O O . ASP A 1 339 ? 20.558 1.558 -5.103 1.00 68.88 339 ASP A O 1
ATOM 2665 N N . HIS A 1 340 ? 20.681 -0.488 -6.029 1.00 71.75 340 HIS A N 1
ATOM 2666 C CA . HIS A 1 340 ? 22.028 -0.858 -5.580 1.00 71.75 340 HIS A CA 1
ATOM 2667 C C . HIS A 1 340 ? 22.197 -0.945 -4.054 1.00 71.75 340 HIS A C 1
ATOM 2669 O O . HIS A 1 340 ? 23.323 -0.951 -3.553 1.00 71.75 340 HIS A O 1
ATOM 2675 N N . ARG A 1 341 ? 21.099 -1.036 -3.295 1.00 76.62 341 ARG A N 1
ATOM 2676 C CA . ARG A 1 341 ? 21.128 -1.293 -1.849 1.00 76.62 341 ARG A CA 1
ATOM 2677 C C . ARG A 1 341 ? 20.815 -2.752 -1.564 1.00 76.62 341 ARG A C 1
ATOM 2679 O O . ARG A 1 341 ? 20.298 -3.470 -2.413 1.00 76.62 341 ARG A O 1
ATOM 2686 N N . LYS A 1 342 ? 21.120 -3.208 -0.351 1.00 83.25 342 LYS A N 1
ATOM 2687 C CA . LYS A 1 342 ? 20.743 -4.559 0.074 1.00 83.25 342 LYS A CA 1
ATOM 2688 C C . LYS A 1 342 ? 19.212 -4.675 0.109 1.00 83.25 342 LYS A C 1
ATOM 2690 O O . LYS A 1 342 ? 18.570 -3.798 0.698 1.00 83.25 342 LYS A O 1
ATOM 2695 N N . PRO A 1 343 ? 18.623 -5.719 -0.499 1.00 85.69 343 PRO A N 1
ATOM 2696 C CA . PRO A 1 343 ? 17.189 -5.940 -0.427 1.00 85.69 343 PRO A CA 1
ATOM 2697 C C . PRO A 1 343 ? 16.784 -6.235 1.018 1.00 85.69 343 PRO A C 1
ATOM 2699 O O . PRO A 1 343 ? 17.541 -6.835 1.779 1.00 85.69 343 PRO A O 1
ATOM 2702 N N . HIS A 1 344 ? 15.576 -5.831 1.398 1.00 83.19 344 HIS A N 1
ATOM 2703 C CA . HIS A 1 344 ? 15.026 -6.153 2.707 1.00 83.19 344 HIS A CA 1
ATOM 2704 C C . HIS A 1 344 ? 13.893 -7.162 2.564 1.00 83.19 344 HIS A C 1
ATOM 2706 O O . HIS A 1 344 ? 12.907 -6.897 1.878 1.00 83.19 344 HIS A O 1
ATOM 2712 N N . TYR A 1 345 ? 14.030 -8.314 3.209 1.00 88.38 345 TYR A N 1
ATOM 2713 C CA . TYR A 1 345 ? 12.957 -9.293 3.322 1.00 88.38 345 TYR A CA 1
ATOM 2714 C C . TYR A 1 345 ? 12.522 -9.346 4.781 1.00 88.38 345 TYR A C 1
ATOM 2716 O O . TYR A 1 345 ? 13.300 -9.784 5.617 1.00 88.38 345 TYR A O 1
ATOM 2724 N N . SER A 1 346 ? 11.307 -8.883 5.067 1.00 86.75 346 SER A N 1
ATOM 2725 C CA . SER A 1 346 ? 10.699 -8.990 6.398 1.00 86.75 346 SER A CA 1
ATOM 2726 C C . SER A 1 346 ? 9.580 -10.021 6.402 1.00 86.75 346 SER A C 1
ATOM 2728 O O . SER A 1 346 ? 9.190 -10.538 5.347 1.00 86.75 346 SER A O 1
ATOM 2730 N N . LEU A 1 347 ? 8.982 -10.261 7.570 1.00 86.31 347 LEU A N 1
ATOM 2731 C CA . LEU A 1 347 ? 7.829 -11.156 7.693 1.00 86.31 347 LEU A CA 1
ATOM 2732 C C . LEU A 1 347 ? 6.703 -10.794 6.721 1.00 86.31 347 LEU A C 1
ATOM 2734 O O . LEU A 1 347 ? 6.044 -11.667 6.161 1.00 86.31 347 LEU A O 1
ATOM 2738 N N . ARG A 1 348 ? 6.524 -9.495 6.457 1.00 87.06 348 ARG A N 1
ATOM 2739 C CA . ARG A 1 348 ? 5.559 -8.984 5.479 1.00 87.06 348 ARG A CA 1
ATOM 2740 C C . ARG A 1 348 ? 5.825 -9.528 4.074 1.00 87.06 348 ARG A C 1
ATOM 2742 O O . ARG A 1 348 ? 4.874 -9.842 3.365 1.00 87.06 348 ARG A O 1
ATOM 2749 N N . THR A 1 349 ? 7.086 -9.684 3.673 1.00 90.06 349 THR A N 1
ATOM 2750 C CA . THR A 1 349 ? 7.464 -10.313 2.399 1.00 90.06 349 THR A CA 1
ATOM 2751 C C . THR A 1 349 ? 6.968 -11.757 2.338 1.00 90.06 349 THR A C 1
ATOM 2753 O O . THR A 1 349 ? 6.349 -12.148 1.349 1.00 90.06 349 THR A O 1
ATOM 2756 N N . LEU A 1 350 ? 7.184 -12.539 3.399 1.00 92.12 350 LEU A N 1
ATOM 2757 C CA . LEU A 1 350 ? 6.724 -13.927 3.462 1.00 92.12 350 LEU A CA 1
ATOM 2758 C C . LEU A 1 350 ? 5.190 -14.016 3.469 1.00 92.12 350 LEU A C 1
ATOM 2760 O O . LEU A 1 350 ? 4.622 -14.768 2.680 1.00 92.12 350 LEU A O 1
ATOM 2764 N N . CYS A 1 351 ? 4.511 -13.222 4.299 1.00 90.38 351 CYS A N 1
ATOM 2765 C CA . CYS A 1 351 ? 3.048 -13.210 4.369 1.00 90.38 351 CYS A CA 1
ATOM 2766 C C . CYS A 1 351 ? 2.412 -12.849 3.020 1.00 90.38 351 CYS A C 1
ATOM 2768 O O . CYS A 1 351 ? 1.459 -13.507 2.607 1.00 90.38 351 CYS A O 1
ATOM 2770 N N . ARG A 1 352 ? 2.975 -11.883 2.279 1.00 89.88 352 ARG A N 1
ATOM 2771 C CA . ARG A 1 352 ? 2.523 -11.550 0.915 1.00 89.88 352 ARG A CA 1
ATOM 2772 C C . ARG A 1 352 ? 2.675 -12.714 -0.057 1.00 89.88 352 ARG A C 1
ATOM 2774 O O . ARG A 1 352 ? 1.776 -12.952 -0.865 1.00 89.88 352 ARG A O 1
ATOM 2781 N N . ALA A 1 353 ? 3.782 -13.453 0.021 1.00 93.19 353 ALA A N 1
ATOM 2782 C CA . ALA A 1 353 ? 4.006 -14.618 -0.830 1.00 93.19 353 ALA A CA 1
ATOM 2783 C C . ALA A 1 353 ? 2.967 -15.713 -0.550 1.00 93.19 353 ALA A C 1
ATOM 2785 O O . ALA A 1 353 ? 2.391 -16.285 -1.480 1.00 93.19 353 ALA A O 1
ATOM 2786 N N . LEU A 1 354 ? 2.697 -15.979 0.730 1.00 92.69 354 LEU A N 1
ATOM 2787 C CA . LEU A 1 354 ? 1.725 -16.981 1.171 1.00 92.69 354 LEU A CA 1
ATOM 2788 C C . LEU A 1 354 ? 0.292 -16.588 0.812 1.00 92.69 354 LEU A C 1
ATOM 2790 O O . LEU A 1 354 ? -0.469 -17.419 0.323 1.00 92.69 354 LEU A O 1
ATOM 2794 N N . ASP A 1 355 ? -0.071 -15.325 0.993 1.00 90.31 355 ASP A N 1
ATOM 2795 C CA . ASP A 1 355 ? -1.414 -14.842 0.689 1.00 90.31 355 ASP A CA 1
ATOM 2796 C C . ASP A 1 355 ? -1.666 -14.764 -0.830 1.00 90.31 355 ASP A C 1
ATOM 2798 O O . ASP A 1 355 ? -2.711 -15.190 -1.321 1.00 90.31 355 ASP A O 1
ATOM 2802 N N . THR A 1 356 ? -0.649 -14.388 -1.616 1.00 90.62 356 THR A N 1
ATOM 2803 C CA . THR A 1 356 ? -0.693 -14.520 -3.085 1.00 90.62 356 THR A CA 1
ATOM 2804 C C . THR A 1 356 ? -0.864 -15.983 -3.502 1.00 90.62 356 THR A C 1
ATOM 2806 O O . THR A 1 356 ? -1.692 -16.299 -4.359 1.00 90.62 356 THR A O 1
ATOM 2809 N N . THR A 1 357 ? -0.129 -16.901 -2.865 1.00 92.44 357 THR A N 1
ATOM 2810 C CA . THR A 1 357 ? -0.253 -18.349 -3.105 1.00 92.44 357 THR A CA 1
ATOM 2811 C C . THR A 1 357 ? -1.672 -18.829 -2.813 1.00 92.44 357 THR A C 1
ATOM 2813 O O . THR A 1 357 ? -2.273 -19.545 -3.617 1.00 92.44 357 THR A O 1
ATOM 2816 N N . ARG A 1 358 ? -2.239 -18.400 -1.684 1.00 90.00 358 ARG A N 1
ATOM 2817 C CA . ARG A 1 358 ? -3.607 -18.712 -1.272 1.00 90.00 358 ARG A CA 1
ATOM 2818 C C . ARG A 1 358 ? -4.623 -18.244 -2.315 1.00 90.00 358 ARG A C 1
ATOM 2820 O O . ARG A 1 358 ? -5.473 -19.033 -2.719 1.00 90.00 358 ARG A O 1
ATOM 2827 N N . HIS A 1 359 ? -4.503 -17.005 -2.788 1.00 86.94 359 HIS A N 1
ATOM 2828 C CA . HIS A 1 359 ? -5.397 -16.431 -3.795 1.00 86.94 359 HIS A CA 1
ATOM 2829 C C . HIS A 1 359 ? -5.280 -17.126 -5.163 1.00 86.94 359 HIS A C 1
ATOM 2831 O O . HIS A 1 359 ? -6.276 -17.323 -5.853 1.00 86.94 359 HIS A O 1
ATOM 2837 N N . MET A 1 360 ? -4.073 -17.533 -5.566 1.00 88.88 360 MET A N 1
ATOM 2838 C CA . MET A 1 360 ? -3.833 -18.149 -6.877 1.00 88.88 360 MET A CA 1
ATOM 2839 C C . MET A 1 360 ? -4.139 -19.651 -6.936 1.00 88.88 360 MET A C 1
ATOM 2841 O O . MET A 1 360 ? -4.419 -20.175 -8.017 1.00 88.88 360 MET A O 1
ATOM 2845 N N . THR A 1 361 ? -4.092 -20.356 -5.803 1.00 91.00 361 THR A N 1
ATOM 2846 C CA . THR A 1 361 ? -4.236 -21.823 -5.751 1.00 91.00 361 THR A CA 1
ATOM 2847 C C . THR A 1 361 ? -5.517 -22.348 -6.421 1.00 91.00 361 THR A C 1
ATOM 2849 O O . THR A 1 361 ? -5.396 -23.310 -7.185 1.00 91.00 361 THR A O 1
ATOM 2852 N N . PRO A 1 362 ? -6.707 -21.733 -6.251 1.00 88.44 362 PRO A N 1
ATOM 2853 C CA . PRO A 1 362 ? -7.928 -22.172 -6.936 1.00 88.44 362 PRO A CA 1
ATOM 2854 C C . PRO A 1 362 ? -7.859 -22.103 -8.470 1.00 88.44 362 PRO A C 1
ATOM 2856 O O . PRO A 1 362 ? -8.630 -22.776 -9.145 1.00 88.44 362 PRO A O 1
ATOM 2859 N N . HIS A 1 363 ? -6.956 -21.293 -9.029 1.00 86.00 363 HIS A N 1
ATOM 2860 C CA . HIS A 1 363 ? -6.896 -21.007 -10.465 1.00 86.00 363 HIS A CA 1
ATOM 2861 C C . HIS A 1 363 ? -5.807 -21.787 -11.204 1.00 86.00 363 HIS A C 1
ATOM 2863 O O . HIS A 1 363 ? -6.008 -22.200 -12.343 1.00 86.00 363 HIS A O 1
ATOM 2869 N N . CYS A 1 364 ? -4.640 -21.975 -10.587 1.00 87.50 364 CYS A N 1
ATOM 2870 C CA . CYS A 1 364 ? -3.484 -22.590 -11.248 1.00 87.50 364 CYS A CA 1
ATOM 2871 C C . CYS A 1 364 ? -2.903 -23.801 -10.504 1.00 87.50 364 CYS A C 1
ATOM 2873 O O . CYS A 1 364 ? -1.915 -24.384 -10.956 1.00 87.50 364 CYS A O 1
ATOM 2875 N N . GLY A 1 365 ? -3.522 -24.201 -9.391 1.00 89.50 365 GLY A N 1
ATOM 2876 C CA . GLY A 1 365 ? -3.046 -25.273 -8.526 1.00 89.50 365 GLY A CA 1
ATOM 2877 C C . GLY A 1 365 ? -1.917 -24.831 -7.592 1.00 89.50 365 GLY A C 1
ATOM 2878 O O . GLY A 1 365 ? -1.169 -23.891 -7.862 1.00 89.50 365 GLY A O 1
ATOM 2879 N N . PHE A 1 366 ? -1.776 -25.547 -6.475 1.00 91.25 366 PHE A N 1
ATOM 2880 C CA . PHE A 1 366 ? -0.921 -25.140 -5.356 1.00 91.25 366 PHE A CA 1
ATOM 2881 C C . PHE A 1 366 ? 0.560 -24.954 -5.731 1.00 91.25 366 PHE A C 1
ATOM 2883 O O . PHE A 1 366 ? 1.160 -23.946 -5.380 1.00 91.25 366 PHE A O 1
ATOM 2890 N N . VAL A 1 367 ? 1.158 -25.884 -6.485 1.00 91.19 367 VAL A N 1
ATOM 2891 C CA . VAL A 1 367 ? 2.596 -25.824 -6.832 1.00 91.19 367 VAL A CA 1
ATOM 2892 C C . VAL A 1 367 ? 2.918 -24.590 -7.681 1.00 91.19 367 VAL A C 1
ATOM 2894 O O . VAL A 1 367 ? 3.906 -23.897 -7.441 1.00 91.19 367 VAL A O 1
ATOM 2897 N N . ARG A 1 368 ? 2.064 -24.287 -8.666 1.00 90.88 368 ARG A N 1
ATOM 2898 C CA . ARG A 1 368 ? 2.219 -23.113 -9.531 1.00 90.88 368 ARG A CA 1
ATOM 2899 C C . ARG A 1 368 ? 1.970 -21.825 -8.755 1.00 90.88 368 ARG A C 1
ATOM 2901 O O . ARG A 1 368 ? 2.749 -20.886 -8.896 1.00 90.88 368 ARG A O 1
ATOM 2908 N N . ALA A 1 369 ? 0.925 -21.802 -7.932 1.00 92.00 369 ALA A N 1
ATOM 2909 C CA . ALA A 1 369 ? 0.593 -20.672 -7.079 1.00 92.00 369 ALA A CA 1
ATOM 2910 C C . ALA A 1 369 ? 1.723 -20.347 -6.094 1.00 92.00 369 ALA A C 1
ATOM 2912 O O . ALA A 1 369 ? 2.083 -19.182 -5.961 1.00 92.00 369 ALA A O 1
ATOM 2913 N N . LEU A 1 370 ? 2.331 -21.367 -5.477 1.00 93.44 370 LEU A N 1
ATOM 2914 C CA . LEU A 1 370 ? 3.447 -21.203 -4.546 1.00 93.44 370 LEU A CA 1
ATOM 2915 C C . LEU A 1 370 ? 4.669 -20.601 -5.240 1.00 93.44 370 LEU A C 1
ATOM 2917 O O . LEU A 1 370 ? 5.266 -19.652 -4.740 1.00 93.44 370 LEU A O 1
ATOM 2921 N N . TYR A 1 371 ? 5.015 -21.109 -6.425 1.00 93.69 371 TYR A N 1
ATOM 2922 C CA . TYR A 1 371 ? 6.104 -20.549 -7.222 1.00 93.69 371 TYR A CA 1
ATOM 2923 C C . TYR A 1 371 ? 5.870 -19.070 -7.566 1.00 93.69 371 TYR A C 1
ATOM 2925 O O . TYR A 1 371 ? 6.769 -18.246 -7.395 1.00 93.69 371 TYR A O 1
ATOM 2933 N N . GLU A 1 372 ? 4.669 -18.722 -8.037 1.00 92.06 372 GLU A N 1
ATOM 2934 C CA . GLU A 1 372 ? 4.343 -17.347 -8.424 1.00 92.06 372 GLU A CA 1
ATOM 2935 C C . GLU A 1 372 ? 4.267 -16.408 -7.211 1.00 92.06 372 GLU A C 1
ATOM 2937 O O . GLU A 1 372 ? 4.813 -15.307 -7.272 1.00 92.06 372 GLU A O 1
ATOM 2942 N N . GLY A 1 373 ? 3.703 -16.857 -6.085 1.00 92.94 373 GLY A N 1
ATOM 2943 C CA . GLY A 1 373 ? 3.687 -16.099 -4.832 1.00 92.94 373 GLY A CA 1
ATOM 2944 C C . GLY A 1 373 ? 5.095 -15.771 -4.333 1.00 92.94 373 GLY A C 1
ATOM 2945 O O . GLY A 1 373 ? 5.388 -14.618 -4.015 1.00 92.94 373 GLY A O 1
ATOM 2946 N N . MET A 1 374 ? 6.012 -16.744 -4.369 1.00 94.75 374 MET A N 1
ATOM 2947 C CA . MET A 1 374 ? 7.424 -16.504 -4.043 1.00 94.75 374 MET A CA 1
ATOM 2948 C C . MET A 1 374 ? 8.081 -15.528 -5.029 1.00 94.75 374 MET A C 1
ATOM 2950 O O . MET A 1 374 ? 8.841 -14.649 -4.623 1.00 94.75 374 MET A O 1
ATOM 2954 N N . CYS A 1 375 ? 7.764 -15.622 -6.324 1.00 92.81 375 CYS A N 1
ATOM 2955 C CA . CYS A 1 375 ? 8.278 -14.684 -7.321 1.00 92.81 375 CYS A CA 1
ATOM 2956 C C . CYS A 1 375 ? 7.812 -13.241 -7.070 1.00 92.81 375 CYS A C 1
ATOM 2958 O O . CYS A 1 375 ? 8.621 -12.322 -7.190 1.00 92.81 375 CYS A O 1
ATOM 2960 N N . VAL A 1 376 ? 6.537 -13.036 -6.719 1.00 91.06 376 VAL A N 1
ATOM 2961 C CA . VAL A 1 376 ? 5.960 -11.706 -6.444 1.00 91.06 376 VAL A CA 1
ATOM 2962 C C . VAL A 1 376 ? 6.665 -11.010 -5.287 1.00 91.06 376 VAL A C 1
ATOM 2964 O O . VAL A 1 376 ? 6.874 -9.805 -5.348 1.00 91.06 376 VAL A O 1
ATOM 2967 N N . SER A 1 377 ? 7.033 -11.736 -4.233 1.00 91.56 377 SER A N 1
ATOM 2968 C CA . SER A 1 377 ? 7.571 -11.101 -3.026 1.00 91.56 377 SER A CA 1
ATOM 2969 C C . SER A 1 377 ? 9.098 -11.037 -2.985 1.00 91.56 377 SER A C 1
ATOM 2971 O O . SER A 1 377 ? 9.642 -10.078 -2.445 1.00 91.56 377 SER A O 1
ATOM 2973 N N . PHE A 1 378 ? 9.805 -12.015 -3.562 1.00 93.25 378 PHE A N 1
ATOM 2974 C CA . PHE A 1 378 ? 11.266 -12.094 -3.433 1.00 93.25 378 PHE A CA 1
ATOM 2975 C C . PHE A 1 378 ? 12.037 -11.567 -4.649 1.00 93.25 378 PHE A C 1
ATOM 2977 O O . PHE A 1 378 ? 13.200 -11.202 -4.495 1.00 93.25 378 PHE A O 1
ATOM 2984 N N . LEU A 1 379 ? 11.436 -11.491 -5.843 1.00 91.88 379 LEU A N 1
ATOM 2985 C CA . LEU A 1 379 ? 12.168 -11.091 -7.055 1.00 91.88 379 LEU A CA 1
ATOM 2986 C C . LEU A 1 379 ? 12.066 -9.607 -7.398 1.00 91.88 379 LEU A C 1
ATOM 2988 O O . LEU A 1 379 ? 12.975 -9.063 -8.013 1.00 91.88 379 LEU A O 1
ATOM 2992 N N . THR A 1 380 ? 10.961 -8.953 -7.058 1.00 85.81 380 THR A N 1
ATOM 2993 C CA . THR A 1 380 ? 10.582 -7.673 -7.676 1.00 85.81 380 THR A CA 1
ATOM 2994 C C . THR A 1 380 ? 11.524 -6.518 -7.305 1.00 85.81 380 THR A C 1
ATOM 2996 O O . THR A 1 380 ? 11.791 -5.644 -8.132 1.00 85.81 380 THR A O 1
ATOM 2999 N N . GLN A 1 381 ? 12.094 -6.558 -6.096 1.00 86.38 381 GLN A N 1
ATOM 3000 C CA . GLN A 1 381 ? 13.033 -5.547 -5.605 1.00 86.38 381 GLN A CA 1
ATOM 3001 C C . GLN A 1 381 ? 14.488 -5.748 -6.059 1.00 86.38 381 GLN A C 1
ATOM 3003 O O . GLN A 1 381 ? 15.316 -4.877 -5.812 1.00 86.38 381 GLN A O 1
ATOM 3008 N N . LEU A 1 382 ? 14.816 -6.878 -6.696 1.00 89.94 382 LEU A N 1
ATOM 3009 C CA . LEU A 1 382 ? 16.189 -7.255 -7.043 1.00 89.94 382 LEU A CA 1
ATOM 3010 C C . LEU A 1 382 ? 16.670 -6.633 -8.359 1.00 89.94 382 LEU A C 1
ATOM 3012 O O . LEU A 1 382 ? 15.880 -6.395 -9.271 1.00 89.94 382 LEU A O 1
ATOM 3016 N N . ASP A 1 383 ? 17.987 -6.443 -8.469 1.00 87.06 383 ASP A N 1
ATOM 3017 C CA . ASP A 1 383 ? 18.646 -6.129 -9.738 1.00 87.06 383 ASP A CA 1
ATOM 3018 C C . ASP A 1 383 ? 18.659 -7.342 -10.688 1.00 87.06 383 ASP A C 1
ATOM 3020 O O . ASP A 1 383 ? 18.392 -8.477 -10.293 1.00 87.06 383 ASP A O 1
ATOM 3024 N N . THR A 1 384 ? 19.006 -7.139 -11.959 1.00 86.50 384 THR A N 1
ATOM 3025 C CA . THR A 1 384 ? 18.935 -8.191 -12.991 1.00 86.50 384 THR A CA 1
ATOM 3026 C C . THR A 1 384 ? 19.765 -9.443 -12.658 1.00 86.50 384 THR A C 1
ATOM 3028 O O . THR A 1 384 ? 19.331 -10.567 -12.932 1.00 86.50 384 THR A O 1
ATOM 3031 N N . LYS A 1 385 ? 20.935 -9.289 -12.018 1.00 89.62 385 LYS A N 1
ATOM 3032 C CA . LYS A 1 385 ? 21.811 -10.416 -11.641 1.00 89.62 385 LYS A CA 1
ATOM 3033 C C . LYS A 1 385 ? 21.266 -11.193 -10.440 1.00 89.62 385 LYS A C 1
ATOM 3035 O O . LYS A 1 385 ? 21.203 -12.430 -10.469 1.00 89.62 385 LYS A O 1
ATOM 3040 N N . SER A 1 386 ? 20.855 -10.484 -9.392 1.00 91.75 386 SER A N 1
ATOM 3041 C CA . SER A 1 386 ? 20.282 -11.082 -8.183 1.00 91.75 386 SER A CA 1
ATOM 3042 C C . SER A 1 386 ? 18.921 -11.699 -8.482 1.00 91.75 386 SER A C 1
ATOM 3044 O O . SER A 1 386 ? 18.642 -12.796 -8.003 1.00 91.75 386 SER A O 1
ATOM 3046 N N . TYR A 1 387 ? 18.125 -11.074 -9.355 1.00 91.81 387 TYR A N 1
ATOM 3047 C CA . TYR A 1 387 ? 16.857 -11.598 -9.863 1.00 91.81 387 TYR A CA 1
ATOM 3048 C C . TYR A 1 387 ? 17.040 -12.994 -10.456 1.00 91.81 387 TYR A C 1
ATOM 3050 O O . TYR A 1 387 ? 16.389 -13.942 -10.021 1.00 91.81 387 TYR A O 1
ATOM 3058 N N . ALA A 1 388 ? 17.970 -13.158 -11.404 1.00 91.81 388 ALA A N 1
ATOM 3059 C CA . ALA A 1 388 ? 18.218 -14.450 -12.044 1.00 91.81 388 ALA A CA 1
ATOM 3060 C C . ALA A 1 388 ? 18.721 -15.512 -11.049 1.00 91.81 388 ALA A C 1
ATOM 3062 O O . ALA A 1 388 ? 18.447 -16.706 -11.190 1.00 91.81 388 ALA A O 1
ATOM 3063 N N . THR A 1 389 ? 19.471 -15.098 -10.029 1.00 92.62 389 THR A N 1
ATOM 3064 C CA . THR A 1 389 ? 19.979 -15.993 -8.981 1.00 92.62 389 THR A CA 1
ATOM 3065 C C . THR A 1 389 ? 18.866 -16.452 -8.044 1.00 92.62 389 THR A C 1
ATOM 3067 O O . THR A 1 389 ? 18.681 -17.657 -7.857 1.00 92.62 389 THR A O 1
ATOM 3070 N N . MET A 1 390 ? 18.064 -15.518 -7.534 1.00 94.50 390 MET A N 1
ATOM 3071 C CA . MET A 1 390 ? 16.929 -15.815 -6.666 1.00 94.50 390 MET A CA 1
ATOM 3072 C C . MET A 1 390 ? 15.852 -16.613 -7.409 1.00 94.50 390 MET A C 1
ATOM 3074 O O . MET A 1 390 ? 15.328 -17.584 -6.872 1.00 94.50 390 MET A O 1
ATOM 3078 N N . GLN A 1 391 ? 15.575 -16.302 -8.677 1.00 93.12 391 GLN A N 1
ATOM 3079 C CA . GLN A 1 391 ? 14.590 -17.035 -9.476 1.00 93.12 391 GLN A CA 1
ATOM 3080 C C . GLN A 1 391 ? 14.990 -18.503 -9.667 1.00 93.12 391 GLN A C 1
ATOM 3082 O O . GLN A 1 391 ? 14.144 -19.392 -9.547 1.00 93.12 391 GLN A O 1
ATOM 3087 N N . ARG A 1 392 ? 16.280 -18.778 -9.914 1.00 91.75 392 ARG A N 1
ATOM 3088 C CA . ARG A 1 392 ? 16.808 -20.152 -9.962 1.00 91.75 392 ARG A CA 1
ATOM 3089 C C . ARG A 1 392 ? 16.653 -20.858 -8.617 1.00 91.75 392 ARG A C 1
ATOM 3091 O O . ARG A 1 392 ? 16.281 -22.029 -8.594 1.00 91.75 392 ARG A O 1
ATOM 3098 N N . HIS A 1 393 ? 16.895 -20.156 -7.510 1.00 92.00 393 HIS A N 1
ATOM 3099 C CA . HIS A 1 393 ? 16.722 -20.706 -6.166 1.00 92.00 393 HIS A CA 1
ATOM 3100 C C . HIS A 1 393 ? 15.250 -21.058 -5.884 1.00 92.00 393 HIS A C 1
ATOM 3102 O O . HIS A 1 393 ? 14.950 -22.192 -5.516 1.00 92.00 393 HIS A O 1
ATOM 3108 N N . ILE A 1 394 ? 14.319 -20.142 -6.171 1.00 94.25 394 ILE A N 1
ATOM 3109 C CA . ILE A 1 394 ? 12.868 -20.363 -6.054 1.00 94.25 394 ILE A CA 1
ATOM 3110 C C . ILE A 1 394 ? 12.430 -21.551 -6.918 1.00 94.25 394 ILE A C 1
ATOM 3112 O O . ILE A 1 394 ? 11.733 -22.443 -6.438 1.00 94.25 394 ILE A O 1
ATOM 3116 N N . ALA A 1 395 ? 12.859 -21.604 -8.183 1.00 91.88 395 ALA A N 1
ATOM 3117 C CA . ALA A 1 395 ? 12.501 -22.694 -9.089 1.00 91.88 395 ALA A CA 1
ATOM 3118 C C . ALA A 1 395 ? 13.021 -24.052 -8.589 1.00 91.88 395 ALA A C 1
ATOM 3120 O O . ALA A 1 395 ? 12.284 -25.039 -8.600 1.00 91.88 395 ALA A O 1
ATOM 3121 N N . LYS A 1 396 ? 14.263 -24.096 -8.089 1.00 90.62 396 LYS A N 1
ATOM 3122 C CA . LYS A 1 396 ? 14.873 -25.309 -7.530 1.00 90.62 396 LYS A CA 1
ATOM 3123 C C . LYS A 1 396 ? 14.096 -25.849 -6.330 1.00 90.62 396 LYS A C 1
ATOM 3125 O O . LYS A 1 396 ? 14.004 -27.065 -6.189 1.00 90.62 396 LYS A O 1
ATOM 3130 N N . HIS A 1 397 ? 13.558 -24.982 -5.475 1.00 90.69 397 HIS A N 1
ATOM 3131 C CA . HIS A 1 397 ? 12.807 -25.401 -4.290 1.00 90.69 397 HIS A CA 1
ATOM 3132 C C . HIS A 1 397 ? 11.344 -25.729 -4.612 1.00 90.69 397 HIS A C 1
ATOM 3134 O O . HIS A 1 397 ? 10.872 -26.807 -4.258 1.00 90.69 397 HIS A O 1
ATOM 3140 N N . PHE A 1 398 ? 10.650 -24.860 -5.350 1.00 91.81 398 PHE A N 1
ATOM 3141 C CA . PHE A 1 398 ? 9.185 -24.899 -5.452 1.00 91.81 398 PHE A CA 1
ATOM 3142 C C . PHE A 1 398 ? 8.641 -25.320 -6.822 1.00 91.81 398 PHE A C 1
ATOM 3144 O O . PHE A 1 398 ? 7.453 -25.606 -6.938 1.00 91.81 398 PHE A O 1
ATOM 3151 N N . ALA A 1 399 ? 9.481 -25.415 -7.858 1.00 88.62 399 ALA A N 1
ATOM 3152 C CA . ALA A 1 399 ? 9.057 -25.771 -9.215 1.00 88.62 399 ALA A CA 1
ATOM 3153 C C . ALA A 1 399 ? 9.651 -27.094 -9.734 1.00 88.62 399 ALA A C 1
ATOM 3155 O O . ALA A 1 399 ? 9.569 -27.360 -10.927 1.00 88.62 399 ALA A O 1
ATOM 3156 N N . LYS A 1 400 ? 10.189 -27.969 -8.866 1.00 84.50 400 LYS A N 1
ATOM 3157 C CA . LYS A 1 400 ? 10.819 -29.255 -9.264 1.00 84.50 400 LYS A CA 1
ATOM 3158 C C . LYS A 1 400 ? 9.943 -30.128 -10.172 1.00 84.50 400 LYS A C 1
ATOM 3160 O O . LYS A 1 400 ? 10.456 -30.850 -11.018 1.00 84.50 400 LYS A O 1
ATOM 3165 N N . LYS A 1 401 ? 8.624 -30.084 -9.968 1.00 81.75 401 LYS A N 1
ATOM 3166 C CA . LYS A 1 401 ? 7.636 -30.879 -10.716 1.00 81.75 401 LYS A CA 1
ATOM 3167 C C . LYS A 1 401 ? 7.122 -30.184 -11.985 1.00 81.75 401 LYS A C 1
ATOM 3169 O O . LYS A 1 401 ? 6.365 -30.796 -12.731 1.00 81.75 401 LYS A O 1
ATOM 3174 N N . LEU A 1 402 ? 7.489 -28.923 -12.218 1.00 82.38 402 LEU A N 1
ATOM 3175 C CA . LEU A 1 402 ? 7.011 -28.121 -13.343 1.00 82.38 402 LEU A CA 1
ATOM 3176 C C . LEU A 1 402 ? 8.092 -28.034 -14.422 1.00 82.38 402 LEU A C 1
ATOM 3178 O O . LEU A 1 402 ? 9.234 -27.668 -14.154 1.00 82.38 402 LEU A O 1
ATOM 3182 N N . LYS A 1 403 ? 7.724 -28.336 -15.669 1.00 83.44 403 LYS A N 1
ATOM 3183 C CA . LYS A 1 403 ? 8.619 -28.143 -16.817 1.00 83.44 403 LYS A CA 1
ATOM 3184 C C . LYS A 1 403 ? 8.794 -26.638 -17.092 1.00 83.44 403 LYS A C 1
ATOM 3186 O O . LYS A 1 403 ? 7.829 -25.889 -16.927 1.00 83.44 403 LYS A O 1
ATOM 3191 N N . PRO A 1 404 ? 9.949 -26.175 -17.610 1.00 76.00 404 PRO A N 1
ATOM 3192 C CA . PRO A 1 404 ? 10.162 -24.758 -17.934 1.00 76.00 404 PRO A CA 1
ATOM 3193 C C . PRO A 1 404 ? 9.080 -24.157 -18.848 1.00 76.00 404 PRO A C 1
ATOM 3195 O O . PRO A 1 404 ? 8.627 -23.038 -18.620 1.00 76.00 404 PRO A O 1
ATOM 3198 N N . GLY A 1 405 ? 8.589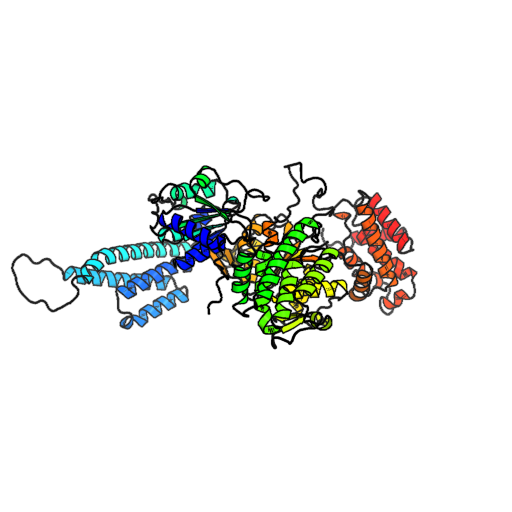 -24.928 -19.825 1.00 75.88 405 GLY A N 1
ATOM 3199 C CA . GLY A 1 405 ? 7.486 -24.509 -20.698 1.00 75.88 405 GLY A CA 1
ATOM 3200 C C . GLY A 1 405 ? 6.168 -24.260 -19.956 1.00 75.88 405 GLY A C 1
ATOM 3201 O O . GLY A 1 405 ? 5.430 -23.360 -20.329 1.00 75.88 405 GLY A O 1
ATOM 3202 N N . GLN A 1 406 ? 5.896 -24.978 -18.860 1.00 80.00 406 GLN A N 1
ATOM 3203 C CA . GLN A 1 406 ? 4.701 -24.759 -18.031 1.00 80.00 406 GLN A CA 1
ATOM 3204 C C . GLN A 1 406 ? 4.817 -23.490 -17.178 1.00 80.00 406 GLN A C 1
ATOM 3206 O O . GLN A 1 406 ? 3.813 -22.845 -16.891 1.00 80.00 406 GLN A O 1
ATOM 3211 N N . LEU A 1 407 ? 6.038 -23.100 -16.793 1.00 79.62 407 LEU A N 1
ATOM 3212 C CA . LEU A 1 407 ? 6.278 -21.850 -16.063 1.00 79.62 407 LEU A CA 1
ATOM 3213 C C . LEU A 1 407 ? 6.126 -20.607 -16.953 1.00 79.62 407 LEU A C 1
ATOM 3215 O O . LEU A 1 407 ? 5.815 -19.515 -16.470 1.00 79.62 407 LEU A O 1
ATOM 3219 N N . ASN A 1 408 ? 6.330 -20.786 -18.255 1.00 78.50 408 ASN A N 1
ATOM 3220 C CA . ASN A 1 408 ? 6.157 -19.763 -19.281 1.00 78.50 408 ASN A CA 1
ATOM 3221 C C . ASN A 1 408 ? 4.832 -19.904 -20.039 1.00 78.50 408 ASN A C 1
ATOM 3223 O O . ASN A 1 408 ? 4.638 -19.208 -21.021 1.00 78.50 408 ASN A O 1
ATOM 3227 N N . ALA A 1 409 ? 3.924 -20.780 -19.612 1.00 84.62 409 ALA A N 1
ATOM 3228 C CA . ALA A 1 409 ? 2.594 -20.887 -20.196 1.00 84.62 409 ALA A CA 1
ATOM 3229 C C . ALA A 1 409 ? 1.564 -20.171 -19.316 1.00 84.62 409 ALA A C 1
ATOM 3231 O O . ALA A 1 409 ? 1.690 -20.124 -18.084 1.00 84.62 409 ALA A O 1
ATOM 3232 N N . ALA A 1 410 ? 0.519 -19.649 -19.958 1.00 86.69 410 ALA A N 1
ATOM 3233 C CA . ALA A 1 410 ? -0.684 -19.241 -19.253 1.00 86.69 410 ALA A CA 1
ATOM 3234 C C . ALA A 1 410 ? -1.339 -20.482 -18.626 1.00 86.69 410 ALA A C 1
ATOM 3236 O O . ALA A 1 410 ? -1.488 -21.519 -19.275 1.00 86.69 410 ALA A O 1
ATOM 3237 N N . TYR A 1 411 ? -1.717 -20.385 -17.353 1.00 87.19 411 TYR A N 1
ATOM 3238 C CA . TYR A 1 411 ? -2.550 -21.403 -16.708 1.00 87.19 411 TYR A CA 1
ATOM 3239 C C . TYR A 1 411 ? -3.989 -21.338 -17.261 1.00 87.19 411 TYR A C 1
ATOM 3241 O O . TYR A 1 411 ? -4.306 -20.387 -17.977 1.00 87.19 411 TYR A O 1
ATOM 3249 N N . PRO A 1 412 ? -4.869 -22.321 -16.991 1.00 88.31 412 PRO A N 1
ATOM 3250 C CA . PRO A 1 412 ? -6.248 -22.280 -17.475 1.00 88.31 412 PRO A CA 1
ATOM 3251 C C . PRO A 1 412 ? -6.961 -20.979 -17.090 1.00 88.31 412 PRO A C 1
ATOM 3253 O O . PRO A 1 412 ? -6.775 -20.465 -15.986 1.00 88.31 412 PRO A O 1
ATOM 3256 N N . ARG A 1 413 ? -7.769 -20.439 -18.011 1.00 90.19 413 ARG A N 1
ATOM 3257 C CA . ARG A 1 413 ? -8.504 -19.189 -17.793 1.00 90.19 413 ARG A CA 1
ATOM 3258 C C . ARG A 1 413 ? -9.448 -19.346 -16.590 1.00 90.19 413 ARG A C 1
ATOM 3260 O O . ARG A 1 413 ? -10.317 -20.214 -16.646 1.00 90.19 413 ARG A O 1
ATOM 3267 N N . PRO A 1 414 ? -9.336 -18.503 -15.543 1.00 87.31 414 PRO A N 1
ATOM 3268 C CA . PRO A 1 414 ? -10.187 -18.603 -14.354 1.00 87.31 414 PRO A CA 1
ATOM 3269 C C . PRO A 1 414 ? -11.686 -18.423 -14.626 1.00 87.31 414 PRO A C 1
ATOM 3271 O O . PRO A 1 414 ? -12.515 -18.991 -13.923 1.00 87.31 414 PRO A O 1
ATOM 3274 N N . GLY A 1 415 ? -12.035 -17.610 -15.627 1.00 88.25 415 GLY A N 1
ATOM 3275 C CA . GLY A 1 415 ? -13.412 -17.340 -16.034 1.00 88.25 415 GLY A CA 1
ATOM 3276 C C . GLY A 1 415 ? -13.497 -16.294 -17.149 1.00 88.25 415 GLY A C 1
ATOM 3277 O O . GLY A 1 415 ? -12.481 -15.755 -17.591 1.00 88.25 415 GLY A O 1
ATOM 3278 N N . ASN A 1 416 ? -14.718 -15.976 -17.584 1.00 88.38 416 ASN A N 1
ATOM 3279 C CA . ASN A 1 416 ? -14.962 -15.077 -18.724 1.00 88.38 416 ASN A CA 1
ATOM 3280 C C . ASN A 1 416 ? -14.576 -13.614 -18.450 1.00 88.38 416 ASN A C 1
ATOM 3282 O O . ASN A 1 416 ? -14.241 -12.885 -19.376 1.00 88.38 416 ASN A O 1
ATOM 3286 N N . ASN A 1 417 ? -14.540 -13.200 -17.183 1.00 91.12 417 ASN A N 1
ATOM 3287 C CA . ASN A 1 417 ? -14.224 -11.825 -16.783 1.00 91.12 417 ASN A CA 1
ATOM 3288 C C . ASN A 1 417 ? -12.714 -11.594 -16.606 1.00 91.12 417 ASN A C 1
ATOM 3290 O O . ASN A 1 417 ? -12.309 -10.864 -15.707 1.00 91.12 417 ASN A O 1
ATOM 3294 N N . TYR A 1 418 ? -11.877 -12.257 -17.404 1.00 92.19 418 TYR A N 1
ATOM 3295 C CA . TYR A 1 418 ? -10.418 -12.139 -17.338 1.00 92.19 418 TYR A CA 1
ATOM 3296 C C . TYR A 1 418 ? -9.825 -11.910 -18.723 1.00 92.19 418 TYR A C 1
ATOM 3298 O O . TYR A 1 418 ? -10.218 -12.591 -19.666 1.00 92.19 418 TYR A O 1
ATOM 3306 N N . GLU A 1 419 ? -8.845 -11.023 -18.818 1.00 91.88 419 GLU A N 1
ATOM 3307 C CA . GLU A 1 419 ? -8.044 -10.760 -20.011 1.00 91.88 419 GLU A CA 1
ATOM 3308 C C . GLU A 1 419 ? -6.641 -11.344 -19.836 1.00 91.88 419 GLU A C 1
ATOM 3310 O O . GLU A 1 419 ? -6.046 -11.247 -18.758 1.00 91.88 419 GLU A O 1
ATOM 3315 N N . LEU A 1 420 ? -6.100 -11.948 -20.896 1.00 92.62 420 LEU A N 1
ATOM 3316 C CA . LEU A 1 420 ? -4.724 -12.434 -20.884 1.00 92.62 420 LEU A CA 1
ATOM 3317 C C . LEU A 1 420 ? -3.760 -11.282 -21.182 1.00 92.62 420 LEU A C 1
ATOM 3319 O O . LEU A 1 420 ? -3.738 -10.726 -22.286 1.00 92.62 420 LEU A O 1
ATOM 3323 N N . VAL A 1 421 ? -2.913 -10.962 -20.206 1.00 90.62 421 VAL A N 1
ATOM 3324 C CA . VAL A 1 421 ? -1.799 -10.029 -20.380 1.00 90.62 421 VAL A CA 1
ATOM 3325 C C . VAL A 1 421 ? -0.499 -10.794 -20.169 1.00 90.62 421 VAL A C 1
ATOM 3327 O O . VAL A 1 421 ? -0.207 -11.282 -19.075 1.00 90.62 421 VAL A O 1
ATOM 3330 N N . GLU A 1 422 ? 0.275 -10.922 -21.248 1.00 90.50 422 GLU A N 1
ATOM 3331 C CA . GLU A 1 422 ? 1.443 -11.803 -21.326 1.00 90.50 422 GLU A CA 1
ATOM 3332 C C . GLU A 1 422 ? 1.075 -13.251 -20.952 1.00 90.50 422 GLU A C 1
ATOM 3334 O O . GLU A 1 422 ? 0.478 -13.975 -21.743 1.00 90.50 422 GLU A O 1
ATOM 3339 N N . HIS A 1 423 ? 1.393 -13.664 -19.727 1.00 88.25 423 HIS A N 1
ATOM 3340 C CA . HIS A 1 423 ? 1.222 -15.033 -19.237 1.00 88.25 423 HIS A CA 1
ATOM 3341 C C . HIS A 1 423 ? 0.194 -15.131 -18.102 1.00 88.25 423 HIS A C 1
ATOM 3343 O O . HIS A 1 423 ? 0.005 -16.205 -17.527 1.00 88.25 423 HIS A O 1
ATOM 3349 N N . PHE A 1 424 ? -0.432 -14.010 -17.734 1.00 91.31 424 PHE A N 1
ATOM 3350 C CA . PHE A 1 424 ? -1.243 -13.889 -16.530 1.00 91.31 424 PHE A CA 1
ATOM 3351 C C . PHE A 1 424 ? -2.646 -13.386 -16.857 1.00 91.31 424 PHE A C 1
ATOM 3353 O O . PHE A 1 424 ? -2.829 -12.461 -17.646 1.00 91.31 424 PHE A O 1
ATOM 3360 N N . TRP A 1 425 ? -3.641 -14.004 -16.224 1.00 92.31 425 TRP A N 1
ATOM 3361 C CA . TRP A 1 425 ? -5.040 -13.619 -16.358 1.00 92.31 425 TRP A CA 1
ATOM 3362 C C . TRP A 1 425 ? -5.358 -12.488 -15.386 1.00 92.31 425 TRP A C 1
ATOM 3364 O O . TRP A 1 425 ? -5.357 -12.690 -14.171 1.00 92.31 425 TRP A O 1
ATOM 3374 N N . LEU A 1 426 ? -5.648 -11.305 -15.919 1.00 93.00 426 LEU A N 1
ATOM 3375 C CA . LEU A 1 426 ? -6.051 -10.139 -15.141 1.00 93.00 426 LEU A CA 1
ATOM 3376 C C . LEU A 1 426 ? -7.569 -9.989 -15.204 1.00 93.00 426 LEU A C 1
ATOM 3378 O O . LEU A 1 426 ? -8.156 -10.071 -16.279 1.00 93.00 426 LEU A O 1
ATOM 3382 N N . LYS A 1 427 ? -8.216 -9.786 -14.055 1.00 91.75 427 LYS A N 1
ATOM 3383 C CA . LYS A 1 427 ? -9.669 -9.573 -13.995 1.00 91.75 427 LYS A CA 1
ATOM 3384 C C . LYS A 1 427 ? -10.043 -8.310 -14.779 1.00 91.75 427 LYS A C 1
ATOM 3386 O O . LYS A 1 427 ? -9.318 -7.324 -14.710 1.00 91.75 427 LYS A O 1
ATOM 3391 N N . LEU A 1 428 ? -11.163 -8.344 -15.488 1.00 93.75 428 LEU A N 1
ATOM 3392 C CA . LEU A 1 428 ? -11.721 -7.207 -16.211 1.00 93.75 428 LEU A CA 1
ATOM 3393 C C . LEU A 1 428 ? -12.397 -6.218 -15.253 1.00 93.75 428 LEU A C 1
ATOM 3395 O O . LEU A 1 428 ? -13.065 -6.623 -14.296 1.00 93.75 428 LEU A O 1
ATOM 3399 N N . GLY A 1 429 ? -12.212 -4.932 -15.527 1.00 91.12 429 GLY A N 1
ATOM 3400 C CA . GLY A 1 429 ? -12.925 -3.828 -14.906 1.00 91.12 429 GLY A CA 1
ATOM 3401 C C . GLY A 1 429 ? -14.208 -3.459 -15.668 1.00 91.12 429 GLY A C 1
ATOM 3402 O O . GLY A 1 429 ? -14.563 -4.113 -16.650 1.00 91.12 429 GLY A O 1
ATOM 3403 N N . PRO A 1 430 ? -14.935 -2.435 -15.189 1.00 90.75 430 PRO A N 1
ATOM 3404 C CA . PRO A 1 430 ? -16.242 -2.052 -15.725 1.00 90.75 430 PRO A CA 1
ATOM 3405 C C . PRO A 1 430 ? -16.182 -1.224 -17.021 1.00 90.75 430 PRO A C 1
ATOM 3407 O O . PRO A 1 430 ? -17.204 -1.079 -17.687 1.00 90.75 430 PRO A O 1
ATOM 3410 N N . GLU A 1 431 ? -15.026 -0.654 -17.368 1.00 91.25 431 GLU A N 1
ATOM 3411 C CA . GLU A 1 431 ? -14.854 0.176 -18.565 1.00 91.25 431 GLU A CA 1
ATOM 3412 C C . GLU A 1 431 ? -14.652 -0.677 -19.824 1.00 91.25 431 GLU A C 1
ATOM 3414 O O . GLU A 1 431 ? -14.309 -1.862 -19.767 1.00 91.25 431 GLU A O 1
ATOM 3419 N N . ARG A 1 432 ? -14.808 -0.053 -20.997 1.00 90.75 432 ARG A N 1
ATOM 3420 C CA . ARG A 1 432 ? -14.547 -0.712 -22.282 1.00 90.75 432 ARG A CA 1
ATOM 3421 C C . ARG A 1 432 ? -13.086 -1.166 -22.373 1.00 90.75 432 ARG A C 1
ATOM 3423 O O . ARG A 1 432 ? -12.164 -0.358 -22.279 1.00 90.75 432 ARG A O 1
ATOM 3430 N N . VAL A 1 433 ? -12.897 -2.454 -22.650 1.00 90.50 433 VAL A N 1
ATOM 3431 C CA . VAL A 1 433 ? -11.591 -3.035 -22.979 1.00 90.50 433 VAL A CA 1
ATOM 3432 C C . VAL A 1 433 ? -11.141 -2.542 -24.351 1.00 90.50 433 VAL A C 1
ATOM 3434 O O . VAL A 1 433 ? -11.875 -2.676 -25.331 1.00 90.50 433 VAL A O 1
ATOM 3437 N N . LEU A 1 434 ? -9.932 -1.983 -24.416 1.00 88.81 434 LEU A N 1
ATOM 3438 C CA . LEU A 1 434 ? -9.289 -1.607 -25.673 1.00 88.81 434 LEU A CA 1
ATOM 3439 C C . LEU A 1 434 ? -8.356 -2.719 -26.152 1.00 88.81 434 LEU A C 1
ATOM 3441 O O . LEU A 1 434 ? -7.567 -3.268 -25.377 1.00 88.81 434 LEU A O 1
ATOM 3445 N N . SER A 1 435 ? -8.416 -3.019 -27.448 1.00 85.19 435 SER A N 1
ATOM 3446 C CA . SER A 1 435 ? -7.481 -3.930 -28.103 1.00 85.19 435 SER A CA 1
ATOM 3447 C C . SER A 1 435 ? -6.053 -3.368 -28.103 1.00 85.19 435 SER A C 1
ATOM 3449 O O . SER A 1 435 ? -5.804 -2.182 -27.855 1.00 85.19 435 SER A O 1
ATOM 3451 N N . HIS A 1 436 ? -5.079 -4.236 -28.388 1.00 82.75 436 HIS A N 1
ATOM 3452 C CA . HIS A 1 436 ? -3.679 -3.828 -28.493 1.00 82.75 436 HIS A CA 1
ATOM 3453 C C . HIS A 1 436 ? -3.465 -2.747 -29.569 1.00 82.75 436 HIS A C 1
ATOM 3455 O O . HIS A 1 436 ? -2.732 -1.783 -29.342 1.00 82.75 436 HIS A O 1
ATOM 3461 N N . GLU A 1 437 ? -4.144 -2.890 -30.706 1.00 81.88 437 GLU A N 1
ATOM 3462 C CA . GLU A 1 437 ? -4.061 -1.982 -31.852 1.00 81.88 437 GLU A CA 1
ATOM 3463 C C . GLU A 1 437 ? -4.643 -0.602 -31.520 1.00 81.88 437 GLU A C 1
ATOM 3465 O O . GLU A 1 437 ? -4.011 0.420 -31.791 1.00 81.88 437 GLU A O 1
ATOM 3470 N N . GLU A 1 438 ? -5.790 -0.562 -30.834 1.00 79.94 438 GLU A N 1
ATOM 3471 C CA . GLU A 1 438 ? -6.416 0.685 -30.372 1.00 79.94 438 GLU A CA 1
ATOM 3472 C C . GLU A 1 438 ? -5.538 1.438 -29.363 1.00 79.94 438 GLU A C 1
ATOM 3474 O O . GLU A 1 438 ? -5.525 2.670 -29.341 1.00 79.94 438 GLU A O 1
ATOM 3479 N N . CYS A 1 439 ? -4.766 0.716 -28.547 1.00 81.31 439 CYS A N 1
ATOM 3480 C CA . CYS A 1 439 ? -3.858 1.322 -27.576 1.00 81.31 439 CYS A CA 1
ATOM 3481 C C . CYS A 1 439 ? -2.637 2.010 -28.212 1.00 81.31 439 CYS A C 1
ATOM 3483 O O . CYS A 1 439 ? -2.007 2.826 -27.536 1.00 81.31 439 CYS A O 1
ATOM 3485 N N . LYS A 1 440 ? -2.259 1.664 -29.456 1.00 83.19 440 LYS A N 1
ATOM 3486 C CA . LYS A 1 440 ? -1.043 2.156 -30.145 1.00 83.19 440 LYS A CA 1
ATOM 3487 C C . LYS A 1 440 ? 0.238 2.078 -29.288 1.00 83.19 440 LYS A C 1
ATOM 3489 O O . LYS A 1 440 ? 1.141 2.905 -29.415 1.00 83.19 440 LYS A O 1
ATOM 3494 N N . TYR A 1 441 ? 0.322 1.102 -28.382 1.00 88.44 441 TYR A N 1
ATOM 3495 C CA . TYR A 1 441 ? 1.445 0.944 -27.455 1.00 88.44 441 TYR A CA 1
ATOM 3496 C C . TYR A 1 441 ? 2.475 -0.028 -28.035 1.00 88.44 441 TYR A C 1
ATOM 3498 O O . TYR A 1 441 ? 2.122 -1.126 -28.448 1.00 88.44 441 TYR A O 1
ATOM 3506 N N . ILE A 1 442 ? 3.754 0.343 -28.075 1.00 89.44 442 ILE A N 1
ATOM 3507 C CA . ILE A 1 442 ? 4.778 -0.464 -28.755 1.00 89.44 442 ILE A CA 1
ATOM 3508 C C . ILE A 1 442 ? 5.380 -1.484 -27.789 1.00 89.44 442 ILE A C 1
ATOM 3510 O O . ILE A 1 442 ? 5.948 -1.126 -26.760 1.00 89.44 442 ILE A O 1
ATOM 3514 N N . LEU A 1 443 ? 5.279 -2.766 -28.149 1.00 90.44 443 LEU A N 1
ATOM 3515 C CA . LEU A 1 443 ? 5.793 -3.882 -27.354 1.00 90.44 443 LEU A CA 1
ATOM 3516 C C . LEU A 1 443 ? 7.182 -4.310 -27.834 1.00 90.44 443 LEU A C 1
ATOM 3518 O O . LEU A 1 443 ? 7.309 -5.118 -28.757 1.00 90.44 443 LEU A O 1
ATOM 3522 N N . THR A 1 444 ? 8.217 -3.781 -27.188 1.00 91.94 444 THR A N 1
ATOM 3523 C CA . THR A 1 444 ? 9.602 -4.259 -27.315 1.00 91.94 444 THR A CA 1
ATOM 3524 C C . THR A 1 444 ? 9.883 -5.404 -26.333 1.00 91.94 444 THR A C 1
ATOM 3526 O O . THR A 1 444 ? 9.045 -5.721 -25.483 1.00 91.94 444 THR A O 1
ATOM 3529 N N . ALA A 1 445 ? 11.045 -6.057 -26.439 1.00 91.31 445 ALA A N 1
ATOM 3530 C CA . ALA A 1 445 ? 11.388 -7.197 -25.584 1.00 91.31 445 ALA A CA 1
ATOM 3531 C C . ALA A 1 445 ? 11.427 -6.818 -24.091 1.00 91.31 445 ALA A C 1
ATOM 3533 O O . ALA A 1 445 ? 10.760 -7.465 -23.280 1.00 91.31 445 ALA A O 1
ATOM 3534 N N . SER A 1 446 ? 12.108 -5.725 -23.732 1.00 90.50 446 SER A N 1
ATOM 3535 C CA . SER A 1 446 ? 12.167 -5.236 -22.346 1.00 90.50 446 SER A CA 1
ATOM 3536 C C . SER A 1 446 ? 10.802 -4.764 -21.840 1.00 90.50 446 SER A C 1
ATOM 3538 O O . SER A 1 446 ? 10.455 -4.990 -20.680 1.00 90.50 446 SER A O 1
ATOM 3540 N N . VAL A 1 447 ? 9.978 -4.154 -22.703 1.00 91.69 447 VAL A N 1
ATOM 3541 C CA . VAL A 1 447 ? 8.606 -3.755 -22.345 1.00 91.69 447 VAL A CA 1
ATOM 3542 C C . VAL A 1 447 ? 7.735 -4.975 -22.045 1.00 91.69 447 VAL A C 1
ATOM 3544 O O . VAL A 1 447 ? 7.023 -4.958 -21.044 1.00 91.69 447 VAL A O 1
ATOM 3547 N N . ARG A 1 448 ? 7.811 -6.050 -22.841 1.00 92.50 448 ARG A N 1
ATOM 3548 C CA . ARG A 1 448 ? 7.073 -7.300 -22.574 1.00 92.50 448 ARG A CA 1
ATOM 3549 C C . ARG A 1 448 ? 7.507 -7.968 -21.273 1.00 92.50 448 ARG A C 1
ATOM 3551 O O . ARG A 1 448 ? 6.660 -8.422 -20.509 1.00 92.50 448 ARG A O 1
ATOM 3558 N N . GLU A 1 449 ? 8.803 -7.981 -20.975 1.00 90.50 449 GLU A N 1
ATOM 3559 C CA . GLU A 1 449 ? 9.301 -8.528 -19.708 1.00 90.50 449 GLU A CA 1
ATOM 3560 C C . GLU A 1 449 ? 8.813 -7.702 -18.506 1.00 90.50 449 GLU A C 1
ATOM 3562 O O . GLU A 1 449 ? 8.331 -8.259 -17.518 1.00 90.50 449 GLU A O 1
ATOM 3567 N N . ASN A 1 450 ? 8.829 -6.371 -18.599 1.00 92.12 450 ASN A N 1
ATOM 3568 C CA . ASN A 1 450 ? 8.274 -5.513 -17.552 1.00 92.12 450 ASN A CA 1
ATOM 3569 C C . ASN A 1 450 ? 6.751 -5.664 -17.418 1.00 92.12 450 ASN A C 1
ATOM 3571 O O . ASN A 1 450 ? 6.245 -5.736 -16.297 1.00 92.12 450 ASN A O 1
ATOM 3575 N N . LEU A 1 451 ? 6.021 -5.802 -18.531 1.00 93.62 451 LEU A N 1
ATOM 3576 C CA . LEU A 1 451 ? 4.591 -6.122 -18.523 1.00 93.62 451 LEU A CA 1
ATOM 3577 C C . LEU A 1 451 ? 4.326 -7.462 -17.847 1.00 93.62 451 LEU A C 1
ATOM 3579 O O . LEU A 1 451 ? 3.390 -7.566 -17.056 1.00 93.62 451 LEU A O 1
ATOM 3583 N N . ARG A 1 452 ? 5.160 -8.474 -18.098 1.00 91.94 452 ARG A N 1
ATOM 3584 C CA . ARG A 1 452 ? 5.069 -9.779 -17.444 1.00 91.94 452 ARG A CA 1
ATOM 3585 C C . ARG A 1 452 ? 5.277 -9.652 -15.937 1.00 91.94 452 ARG A C 1
ATOM 3587 O O . ARG A 1 452 ? 4.490 -10.208 -15.172 1.00 91.94 452 ARG A O 1
ATOM 3594 N N . ARG A 1 453 ? 6.301 -8.912 -15.502 1.00 91.25 453 ARG A N 1
ATOM 3595 C CA . ARG A 1 453 ? 6.593 -8.669 -14.078 1.00 91.25 453 ARG A CA 1
ATOM 3596 C C . ARG A 1 453 ? 5.465 -7.908 -13.387 1.00 91.25 453 ARG A C 1
ATOM 3598 O O . ARG A 1 453 ? 5.037 -8.316 -12.313 1.00 91.25 453 ARG A O 1
ATOM 3605 N N . LEU A 1 454 ? 4.949 -6.855 -14.015 1.00 93.75 454 LEU A N 1
ATOM 3606 C CA . LEU A 1 454 ? 3.841 -6.066 -13.482 1.00 93.75 454 LEU A CA 1
ATOM 3607 C C . LEU A 1 454 ? 2.545 -6.887 -13.418 1.00 93.75 454 LEU A C 1
ATOM 3609 O O . LEU A 1 454 ? 1.888 -6.925 -12.379 1.00 93.75 454 LEU A O 1
ATOM 3613 N N . SER A 1 455 ? 2.222 -7.620 -14.485 1.00 93.06 455 SER A N 1
ATOM 3614 C CA . SER A 1 455 ? 1.037 -8.487 -14.546 1.00 93.06 455 SER A CA 1
ATOM 3615 C C . SER A 1 455 ? 1.086 -9.600 -13.501 1.00 93.06 455 SER A C 1
ATOM 3617 O O . SER A 1 455 ? 0.055 -9.924 -12.924 1.00 93.06 455 SER A O 1
ATOM 3619 N N . ARG A 1 456 ? 2.276 -10.140 -13.198 1.00 91.00 456 ARG A N 1
ATOM 3620 C CA . ARG A 1 456 ? 2.475 -11.123 -12.122 1.00 91.00 456 ARG A CA 1
ATOM 3621 C C . ARG A 1 456 ? 2.031 -10.579 -10.759 1.00 91.00 456 ARG A C 1
ATOM 3623 O O . ARG A 1 456 ? 1.344 -11.277 -10.022 1.00 91.00 456 ARG A O 1
ATOM 3630 N N . VAL A 1 457 ? 2.408 -9.343 -10.430 1.00 91.50 457 VAL A N 1
ATOM 3631 C CA . VAL A 1 457 ? 2.051 -8.703 -9.148 1.00 91.50 457 VAL A CA 1
ATOM 3632 C C . VAL A 1 457 ? 0.559 -8.352 -9.099 1.00 91.50 457 VAL A C 1
ATOM 3634 O O . VAL A 1 457 ? -0.084 -8.507 -8.061 1.00 91.50 457 VAL A O 1
ATOM 3637 N N . LEU A 1 458 ? -0.018 -7.946 -10.233 1.00 92.12 458 LEU A N 1
A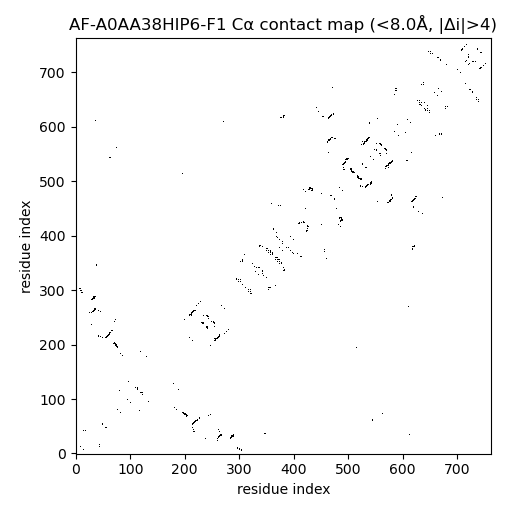TOM 3638 C CA . LEU A 1 458 ? -1.422 -7.534 -10.331 1.00 92.12 458 LEU A CA 1
ATOM 3639 C C . LEU A 1 458 ? -2.439 -8.652 -10.077 1.00 92.12 458 LEU A C 1
ATOM 3641 O O . LEU A 1 458 ? -3.605 -8.351 -9.843 1.00 92.12 458 LEU A O 1
ATOM 3645 N N . ILE A 1 459 ? -2.028 -9.921 -10.060 1.00 86.25 459 ILE A N 1
ATOM 3646 C CA . ILE A 1 459 ? -2.926 -11.050 -9.768 1.00 86.25 459 ILE A CA 1
ATOM 3647 C C . ILE A 1 459 ? -3.520 -10.945 -8.359 1.00 86.25 459 ILE A C 1
ATOM 3649 O O . ILE A 1 459 ? -4.676 -11.309 -8.154 1.00 86.25 459 ILE A O 1
ATOM 3653 N N . ALA A 1 460 ? -2.748 -10.432 -7.396 1.00 75.50 460 ALA A N 1
ATOM 3654 C CA . ALA A 1 460 ? -3.186 -10.313 -6.008 1.00 75.50 460 ALA A CA 1
ATOM 3655 C C . ALA A 1 460 ? -4.157 -9.135 -5.772 1.00 75.50 460 ALA A C 1
ATOM 3657 O O . ALA A 1 460 ? -4.879 -9.151 -4.783 1.00 75.50 460 ALA A O 1
ATOM 3658 N N . ARG A 1 461 ? -4.181 -8.114 -6.652 1.00 75.19 461 ARG A N 1
ATOM 3659 C CA . ARG A 1 461 ? -5.081 -6.922 -6.652 1.00 75.19 461 ARG A CA 1
ATOM 3660 C C . ARG A 1 461 ? -5.214 -6.130 -5.339 1.00 75.19 461 ARG A C 1
ATOM 3662 O O . ARG A 1 461 ? -6.109 -5.300 -5.196 1.00 75.19 461 ARG A O 1
ATOM 3669 N N . GLN A 1 462 ? -4.362 -6.404 -4.360 1.00 79.69 462 GLN A N 1
ATOM 3670 C CA . GLN A 1 462 ? -4.481 -5.835 -3.018 1.00 79.69 462 GLN A CA 1
ATOM 3671 C C . GLN A 1 462 ? -3.235 -5.094 -2.554 1.00 79.69 462 GLN A C 1
ATOM 3673 O O . GLN A 1 462 ? -3.329 -4.273 -1.649 1.00 79.69 462 GLN A O 1
ATOM 3678 N N . TYR A 1 463 ? -2.084 -5.354 -3.176 1.00 89.56 463 TYR A N 1
ATOM 3679 C CA . TYR A 1 463 ? -0.832 -4.743 -2.757 1.00 89.56 463 TYR A CA 1
ATOM 3680 C C . TYR A 1 463 ? -0.541 -3.479 -3.560 1.00 89.56 463 TYR A C 1
ATOM 3682 O O . TYR A 1 463 ? -0.555 -3.541 -4.791 1.00 89.56 463 TYR A O 1
ATOM 3690 N N . PRO A 1 464 ? -0.225 -2.357 -2.896 1.00 94.06 464 PRO A N 1
ATOM 3691 C CA . PRO A 1 464 ? 0.320 -1.179 -3.555 1.00 94.06 464 PRO A CA 1
ATOM 3692 C C . PRO A 1 464 ? 1.599 -1.513 -4.330 1.00 94.06 464 PRO A C 1
ATOM 3694 O O . PRO A 1 464 ? 2.446 -2.266 -3.844 1.00 94.06 464 PRO A O 1
ATOM 3697 N N . ILE A 1 465 ? 1.767 -0.940 -5.522 1.00 95.00 465 ILE A N 1
ATOM 3698 C CA . ILE A 1 465 ? 2.919 -1.218 -6.396 1.00 95.00 465 ILE A CA 1
ATOM 3699 C C . ILE A 1 465 ? 3.762 0.045 -6.553 1.00 95.00 465 ILE A C 1
ATOM 3701 O O . ILE A 1 465 ? 3.239 1.088 -6.937 1.00 95.00 465 ILE A O 1
ATOM 3705 N N . LEU A 1 466 ? 5.068 -0.046 -6.296 1.00 93.75 466 LEU A N 1
ATOM 3706 C CA . LEU A 1 466 ? 6.013 1.061 -6.467 1.00 93.75 466 LEU A CA 1
ATOM 3707 C C . LEU A 1 466 ? 6.923 0.792 -7.665 1.00 93.75 466 LEU A C 1
ATOM 3709 O O . LEU A 1 466 ? 7.777 -0.087 -7.616 1.00 93.75 466 LEU A O 1
ATOM 3713 N N . LEU A 1 467 ? 6.757 1.564 -8.735 1.00 93.50 467 LEU A N 1
ATOM 3714 C CA . LEU A 1 467 ? 7.567 1.484 -9.947 1.00 93.50 467 LEU A CA 1
ATOM 3715 C C . LEU A 1 467 ? 8.748 2.453 -9.837 1.00 93.50 467 LEU A C 1
ATOM 3717 O O . LEU A 1 467 ? 8.571 3.675 -9.816 1.00 93.50 467 LEU A O 1
ATOM 3721 N N . GLN A 1 468 ? 9.961 1.916 -9.804 1.00 88.44 468 GLN A N 1
ATOM 3722 C CA . GLN A 1 468 ? 11.201 2.686 -9.749 1.00 88.44 468 GLN A CA 1
ATOM 3723 C C . GLN A 1 468 ? 11.945 2.587 -11.069 1.00 88.44 468 GLN A C 1
ATOM 3725 O O . GLN A 1 468 ? 11.979 1.533 -11.685 1.00 88.44 468 GLN A O 1
ATOM 3730 N N . GLY A 1 469 ? 12.556 3.676 -11.515 1.00 86.44 469 GLY A N 1
ATOM 3731 C CA . GLY A 1 469 ? 13.395 3.658 -12.713 1.00 86.44 469 GLY A CA 1
ATOM 3732 C C . GLY A 1 469 ? 13.691 5.060 -13.222 1.00 86.44 469 GLY A C 1
ATOM 3733 O O . GLY A 1 469 ? 13.121 6.021 -12.699 1.00 86.44 469 GLY A O 1
ATOM 3734 N N . PRO A 1 470 ? 14.531 5.222 -14.252 1.00 78.94 470 PRO A N 1
ATOM 3735 C CA . PRO A 1 470 ? 14.874 6.534 -14.775 1.00 78.94 470 PRO A CA 1
ATOM 3736 C C . PRO A 1 470 ? 13.659 7.229 -15.400 1.00 78.94 470 PRO A C 1
ATOM 3738 O O . PRO A 1 470 ? 12.612 6.631 -15.684 1.00 78.94 470 PRO A O 1
ATOM 3741 N N . THR A 1 471 ? 13.776 8.534 -15.624 1.00 79.69 471 THR A N 1
ATOM 3742 C CA . THR A 1 471 ? 12.725 9.271 -16.324 1.00 79.69 471 THR A CA 1
ATOM 3743 C C . THR A 1 471 ? 12.538 8.747 -17.733 1.00 79.69 471 THR A C 1
ATOM 3745 O O . THR A 1 471 ? 13.507 8.547 -18.459 1.00 79.69 471 THR A O 1
ATOM 3748 N N . SER A 1 472 ? 11.279 8.635 -18.149 1.00 79.38 472 SER A N 1
ATOM 3749 C CA . SER A 1 472 ? 10.893 8.167 -19.485 1.00 79.38 472 SER A CA 1
ATOM 3750 C C . SER A 1 472 ? 11.143 6.677 -19.764 1.00 79.38 472 SER A C 1
ATOM 3752 O O . SER A 1 472 ? 11.025 6.269 -20.910 1.00 79.38 472 SER A O 1
ATOM 3754 N N . SER A 1 473 ? 11.369 5.841 -18.742 1.00 84.00 473 SER A N 1
ATOM 3755 C CA . SER A 1 473 ? 11.395 4.370 -18.886 1.00 84.00 473 SER A CA 1
ATOM 3756 C C . SER A 1 473 ? 10.014 3.721 -19.097 1.00 84.00 473 SER A C 1
ATOM 3758 O O . SER A 1 473 ? 9.882 2.504 -19.069 1.00 84.00 473 SER A O 1
ATOM 3760 N N . GLY A 1 474 ? 8.956 4.519 -19.273 1.00 86.69 474 GLY A N 1
ATOM 3761 C CA . GLY A 1 474 ? 7.610 4.016 -19.569 1.00 86.69 474 GLY A CA 1
ATOM 3762 C C . GLY A 1 474 ? 6.774 3.563 -18.365 1.00 86.69 474 GLY A C 1
ATOM 3763 O O . GLY A 1 474 ? 5.707 3.005 -18.586 1.00 86.69 474 GLY A O 1
ATOM 3764 N N . LYS A 1 475 ? 7.196 3.837 -17.118 1.00 92.12 475 LYS A N 1
ATOM 3765 C CA . LYS A 1 475 ? 6.495 3.433 -15.873 1.00 92.12 475 LYS A CA 1
ATOM 3766 C C . LYS A 1 475 ? 4.985 3.722 -15.894 1.00 92.12 475 LYS A C 1
ATOM 3768 O O . LYS A 1 475 ? 4.175 2.804 -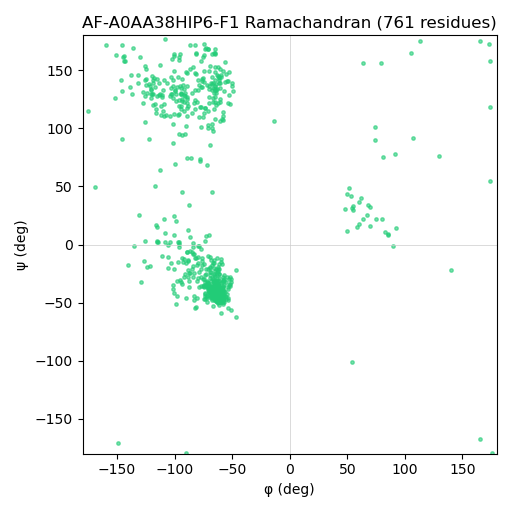15.856 1.00 92.12 475 LYS A O 1
ATOM 3773 N N . THR A 1 476 ? 4.612 4.997 -16.001 1.00 93.44 476 THR A N 1
ATOM 3774 C CA . THR A 1 476 ? 3.211 5.449 -15.978 1.00 93.44 476 THR A CA 1
ATOM 3775 C C . THR A 1 476 ? 2.438 4.956 -17.203 1.00 93.44 476 THR A C 1
ATOM 3777 O O . THR A 1 476 ? 1.326 4.453 -17.075 1.00 93.44 476 THR A O 1
ATOM 3780 N N . SER A 1 477 ? 3.052 5.030 -18.390 1.00 92.38 477 SER A N 1
ATOM 3781 C CA . SER A 1 477 ? 2.429 4.606 -19.651 1.00 92.38 477 SER A CA 1
ATOM 3782 C C . SER A 1 477 ? 2.126 3.106 -19.687 1.00 92.38 477 SER A C 1
ATOM 3784 O O . SER A 1 477 ? 1.155 2.693 -20.309 1.00 92.38 477 SER A O 1
ATOM 3786 N N . MET A 1 478 ? 2.930 2.284 -19.009 1.00 94.69 478 MET A N 1
ATOM 3787 C CA . MET A 1 478 ? 2.703 0.843 -18.903 1.00 94.69 478 MET A CA 1
ATOM 3788 C C . MET A 1 478 ? 1.491 0.511 -18.031 1.00 94.69 478 MET A C 1
ATOM 3790 O O . MET A 1 478 ? 0.697 -0.355 -18.394 1.00 94.69 478 MET A O 1
ATOM 3794 N N . VAL A 1 479 ? 1.318 1.219 -16.910 1.00 95.75 479 VAL A N 1
ATOM 3795 C CA . VAL A 1 479 ? 0.128 1.071 -16.057 1.00 95.75 479 VAL A CA 1
ATOM 3796 C C . VAL A 1 479 ? -1.125 1.493 -16.818 1.00 95.75 479 VAL A C 1
ATOM 3798 O O . VAL A 1 479 ? -2.116 0.768 -16.812 1.00 95.75 479 VAL A O 1
ATOM 3801 N N . GLU A 1 480 ? -1.066 2.627 -17.518 1.00 95.62 480 GLU A N 1
ATOM 3802 C CA . GLU A 1 480 ? -2.169 3.118 -18.348 1.00 95.62 480 GLU A CA 1
ATOM 3803 C C . GLU A 1 480 ? -2.548 2.114 -19.449 1.00 95.62 480 GLU A C 1
ATOM 3805 O O . GLU A 1 480 ? -3.728 1.835 -19.661 1.00 95.62 480 GLU A O 1
ATOM 3810 N N . TYR A 1 481 ? -1.551 1.522 -20.113 1.00 95.19 481 TYR A N 1
ATOM 3811 C CA . TYR A 1 481 ? -1.760 0.490 -21.125 1.00 95.19 481 TYR A CA 1
ATOM 3812 C C . TYR A 1 481 ? -2.474 -0.747 -20.559 1.00 95.19 481 TYR A C 1
ATOM 3814 O O . TYR A 1 481 ? -3.449 -1.212 -21.151 1.00 95.19 481 TYR A O 1
ATOM 3822 N N . ILE A 1 482 ? -2.044 -1.262 -19.400 1.00 95.19 482 ILE A N 1
ATOM 3823 C CA . ILE A 1 482 ? -2.716 -2.405 -18.759 1.00 95.19 482 ILE A CA 1
ATOM 3824 C C . ILE A 1 482 ? -4.138 -2.027 -18.330 1.00 95.19 482 ILE A C 1
ATOM 3826 O O . ILE A 1 482 ? -5.058 -2.814 -18.545 1.00 95.19 482 ILE A O 1
ATOM 3830 N N . ALA A 1 483 ? -4.345 -0.837 -17.760 1.00 95.00 483 ALA A N 1
ATOM 3831 C CA . ALA A 1 483 ? -5.666 -0.376 -17.334 1.00 95.00 483 ALA A CA 1
ATOM 3832 C C . ALA A 1 483 ? -6.652 -0.332 -18.515 1.00 95.00 483 ALA A C 1
ATOM 3834 O O . ALA A 1 483 ? -7.735 -0.910 -18.433 1.00 95.00 483 ALA A O 1
ATOM 3835 N N . LYS A 1 484 ? -6.234 0.235 -19.656 1.00 94.69 484 LYS A N 1
ATOM 3836 C CA . LYS A 1 484 ? -7.011 0.261 -20.909 1.00 94.69 484 LYS A CA 1
ATOM 3837 C C . LYS A 1 484 ? -7.311 -1.138 -21.453 1.00 94.69 484 LYS A C 1
ATOM 3839 O O . LYS A 1 484 ? -8.446 -1.420 -21.833 1.00 94.69 484 LYS A O 1
ATOM 3844 N N . ARG A 1 485 ? -6.323 -2.038 -21.439 1.00 93.50 485 ARG A N 1
ATOM 3845 C CA . ARG A 1 485 ? -6.499 -3.438 -21.866 1.00 93.50 485 ARG A CA 1
ATOM 3846 C C . ARG A 1 485 ? -7.363 -4.275 -20.932 1.00 93.50 485 ARG A C 1
ATOM 3848 O O . ARG A 1 485 ? -7.862 -5.312 -21.340 1.00 93.50 485 ARG A O 1
ATOM 3855 N N . THR A 1 486 ? -7.523 -3.860 -19.683 1.00 93.94 486 THR A N 1
ATOM 3856 C CA . THR A 1 486 ? -8.313 -4.598 -18.690 1.00 93.94 486 THR A CA 1
ATOM 3857 C C . THR A 1 486 ? -9.628 -3.906 -18.351 1.00 93.94 486 THR A C 1
ATOM 3859 O O . THR A 1 486 ? -10.362 -4.428 -17.524 1.00 93.94 486 THR A O 1
ATOM 3862 N N . GLY A 1 487 ? -9.960 -2.769 -18.972 1.00 94.12 487 GLY A N 1
ATOM 3863 C CA . GLY A 1 487 ? -11.209 -2.050 -18.703 1.00 94.12 487 GLY A CA 1
ATOM 3864 C C . GLY A 1 487 ? -11.259 -1.400 -17.315 1.00 94.12 487 GLY A C 1
ATOM 3865 O O . GLY A 1 487 ? -12.323 -1.320 -16.706 1.00 94.12 487 GLY A O 1
ATOM 3866 N N . HIS A 1 488 ? -10.125 -0.953 -16.770 1.00 94.94 488 HIS A N 1
ATOM 3867 C CA . HIS A 1 488 ? -10.098 -0.193 -15.516 1.00 94.94 488 HIS A CA 1
ATOM 3868 C C . HIS A 1 488 ? -9.931 1.300 -15.780 1.00 94.94 488 HIS A C 1
ATOM 3870 O O . HIS A 1 488 ? -9.073 1.717 -16.562 1.00 94.94 488 HIS A O 1
ATOM 3876 N N . LYS A 1 489 ? -10.707 2.119 -15.065 1.00 95.62 489 LYS A N 1
ATOM 3877 C CA . LYS A 1 489 ? -10.550 3.571 -15.098 1.00 95.62 489 LYS A CA 1
ATOM 3878 C C . LYS A 1 489 ? -9.215 3.968 -14.476 1.00 95.62 489 LYS A C 1
ATOM 3880 O O . LYS A 1 489 ? -8.939 3.652 -13.319 1.00 95.62 489 LYS A O 1
ATOM 3885 N N . PHE A 1 490 ? -8.409 4.663 -15.268 1.00 95.62 490 PHE A N 1
ATOM 3886 C CA . PHE A 1 490 ? -7.083 5.138 -14.902 1.00 95.62 490 PHE A CA 1
ATOM 3887 C C . PHE A 1 490 ? -7.154 6.591 -14.424 1.00 95.62 490 PHE A C 1
ATOM 3889 O O . PHE A 1 490 ? -7.634 7.464 -15.146 1.00 95.62 490 PHE A O 1
ATOM 3896 N N . VAL A 1 491 ? -6.658 6.849 -13.216 1.00 95.75 491 VAL A N 1
ATOM 3897 C CA . VAL A 1 491 ? -6.567 8.178 -12.602 1.00 95.75 491 VAL A CA 1
ATOM 3898 C C . VAL A 1 491 ? -5.106 8.458 -12.275 1.00 95.75 491 VAL A C 1
ATOM 3900 O O . VAL A 1 491 ? -4.398 7.593 -11.763 1.00 95.75 491 VAL A O 1
ATOM 3903 N N . ARG A 1 492 ? -4.637 9.671 -12.562 1.00 94.75 492 ARG A N 1
ATOM 3904 C CA . ARG A 1 492 ? -3.243 10.068 -12.355 1.00 94.75 492 ARG A CA 1
ATOM 3905 C C . ARG A 1 492 ? -3.177 11.326 -11.503 1.00 94.75 492 ARG A C 1
ATOM 3907 O O . ARG A 1 492 ? -3.779 12.328 -11.869 1.00 94.75 492 ARG A O 1
ATOM 3914 N N . ILE A 1 493 ? -2.393 11.274 -10.431 1.00 93.88 493 ILE A N 1
ATOM 3915 C CA . ILE A 1 493 ? -2.004 12.431 -9.619 1.00 93.88 493 ILE A CA 1
ATOM 3916 C C . ILE A 1 493 ? -0.503 12.631 -9.803 1.00 93.88 493 ILE A C 1
ATOM 3918 O O . ILE A 1 493 ? 0.267 11.677 -9.695 1.00 93.88 493 ILE A O 1
ATOM 3922 N N . ASN A 1 494 ? -0.080 13.853 -10.118 1.00 91.62 494 ASN A N 1
ATOM 3923 C CA . ASN A 1 494 ? 1.327 14.173 -10.331 1.00 91.62 494 ASN A CA 1
ATOM 3924 C C . ASN A 1 494 ? 1.867 15.003 -9.163 1.00 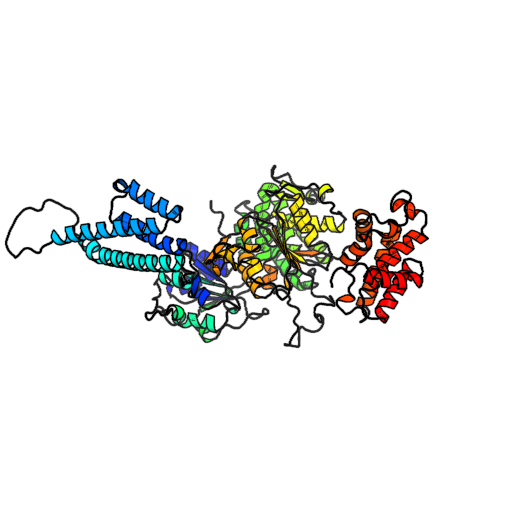91.62 494 ASN A C 1
ATOM 3926 O O . ASN A 1 494 ? 1.494 16.165 -9.011 1.00 91.62 494 ASN A O 1
ATOM 3930 N N . ASN A 1 495 ? 2.757 14.416 -8.365 1.00 89.50 495 ASN A N 1
ATOM 3931 C CA . ASN A 1 495 ? 3.285 15.077 -7.180 1.00 89.50 495 ASN A CA 1
ATOM 3932 C C . ASN A 1 495 ? 4.415 16.051 -7.511 1.00 89.50 495 ASN A C 1
ATOM 3934 O O . ASN A 1 495 ? 5.244 15.833 -8.395 1.00 89.50 495 ASN A O 1
ATOM 3938 N N . HIS A 1 496 ? 4.460 17.117 -6.734 1.00 84.00 496 HIS A N 1
ATOM 3939 C CA . HIS A 1 496 ? 5.490 18.136 -6.709 1.00 84.00 496 HIS A CA 1
ATOM 3940 C C . HIS A 1 496 ? 5.648 18.634 -5.262 1.00 84.00 496 HIS A C 1
ATOM 3942 O O . HIS A 1 496 ? 4.861 18.282 -4.389 1.00 84.00 496 HIS A O 1
ATOM 3948 N N . GLU A 1 497 ? 6.665 19.456 -4.988 1.00 76.12 497 GLU A N 1
ATOM 3949 C CA . GLU A 1 497 ? 6.988 19.891 -3.612 1.00 76.12 497 GLU A CA 1
ATOM 3950 C C . GLU A 1 497 ? 5.861 20.689 -2.925 1.00 76.12 497 GLU A C 1
ATOM 3952 O O . GLU A 1 497 ? 5.875 20.827 -1.705 1.00 76.12 497 GLU A O 1
ATOM 3957 N N . HIS A 1 498 ? 4.893 21.191 -3.699 1.00 80.69 498 HIS A N 1
ATOM 3958 C CA . HIS A 1 498 ? 3.758 21.991 -3.234 1.00 80.69 498 HIS A CA 1
ATOM 3959 C C . HIS A 1 498 ? 2.400 21.299 -3.436 1.00 80.69 498 HIS A C 1
ATOM 3961 O O . HIS A 1 498 ? 1.375 21.967 -3.370 1.00 80.69 498 HIS A O 1
ATOM 3967 N N . THR A 1 499 ? 2.376 19.988 -3.704 1.00 85.69 499 THR A N 1
ATOM 3968 C CA . THR A 1 499 ? 1.111 19.244 -3.815 1.00 85.69 499 THR A CA 1
ATOM 3969 C C . THR A 1 499 ? 0.358 19.272 -2.494 1.00 85.69 499 THR A C 1
ATOM 3971 O O . THR A 1 499 ? 0.877 18.796 -1.490 1.00 85.69 499 THR A O 1
ATOM 3974 N N . ASP A 1 500 ? -0.866 19.785 -2.501 1.00 87.31 500 ASP A N 1
ATOM 3975 C CA . ASP A 1 500 ? -1.683 19.878 -1.294 1.00 87.31 500 ASP A CA 1
ATOM 3976 C C . ASP A 1 500 ? -2.398 18.545 -0.997 1.00 87.31 500 ASP A C 1
ATOM 3978 O O . ASP A 1 500 ? -2.806 17.809 -1.904 1.00 87.31 500 ASP A O 1
ATOM 3982 N N . LEU A 1 501 ? -2.594 18.242 0.287 1.00 86.06 501 LEU A N 1
ATOM 3983 C CA . LEU A 1 501 ? -3.404 17.119 0.754 1.00 86.06 501 LEU A CA 1
ATOM 3984 C C . LEU A 1 501 ? -4.850 17.217 0.241 1.00 86.06 501 LEU A C 1
ATOM 3986 O O . LEU A 1 501 ? -5.479 16.193 -0.041 1.00 86.06 501 LEU A O 1
ATOM 3990 N N . GLN A 1 502 ? -5.358 18.436 0.042 1.00 88.19 502 GLN A N 1
ATOM 3991 C CA . GLN A 1 502 ? -6.700 18.673 -0.495 1.00 88.19 502 GLN A CA 1
ATOM 3992 C C . GLN A 1 502 ? -6.898 18.101 -1.909 1.00 88.19 502 GLN A C 1
ATOM 3994 O O . GLN A 1 502 ? -8.001 17.671 -2.238 1.00 88.19 502 GLN A O 1
ATOM 3999 N N . GLU A 1 503 ? -5.849 18.004 -2.738 1.00 87.44 503 GLU A N 1
ATOM 4000 C CA . GLU A 1 503 ? -5.953 17.371 -4.067 1.00 87.44 503 GLU A CA 1
ATOM 4001 C C . GLU A 1 503 ? -6.273 15.867 -3.965 1.00 87.44 503 GLU A C 1
ATOM 4003 O O . GLU A 1 503 ? -6.961 15.286 -4.815 1.00 87.44 503 GLU A O 1
ATOM 4008 N N . TYR A 1 504 ? -5.788 15.229 -2.897 1.00 91.50 504 TYR A N 1
ATOM 4009 C CA . TYR A 1 504 ? -6.011 13.818 -2.608 1.00 91.50 504 TYR A CA 1
ATOM 4010 C C . TYR A 1 504 ? -7.359 13.593 -1.928 1.00 91.50 504 TYR A C 1
ATOM 4012 O O . TYR A 1 504 ? -8.165 12.783 -2.397 1.00 91.50 504 TYR A O 1
ATOM 4020 N N . MET A 1 505 ? -7.580 14.295 -0.818 1.00 90.44 505 MET A N 1
ATOM 4021 C CA . MET A 1 505 ? -8.674 14.041 0.121 1.00 90.44 505 MET A CA 1
ATOM 4022 C C . MET A 1 505 ? -9.950 14.790 -0.266 1.00 90.44 505 MET A C 1
ATOM 4024 O O . MET A 1 505 ? -11.049 14.240 -0.183 1.00 90.44 505 MET A O 1
ATOM 4028 N N . GLY A 1 506 ? -9.804 16.007 -0.781 1.00 91.12 506 GLY A N 1
ATOM 4029 C CA . GLY A 1 506 ? -10.900 16.925 -1.050 1.00 91.12 506 GLY A CA 1
ATOM 4030 C C . GLY A 1 506 ? -10.866 18.153 -0.151 1.00 91.12 506 GLY A C 1
ATOM 4031 O O . GLY A 1 506 ? -10.041 18.266 0.754 1.00 91.12 506 GLY A O 1
ATOM 4032 N N . SER A 1 507 ? -11.779 19.081 -0.404 1.00 88.75 507 SER A N 1
ATOM 4033 C CA . SER A 1 507 ? -11.943 20.295 0.393 1.00 88.75 507 SER A CA 1
ATOM 4034 C C . SER A 1 507 ? -13.394 20.773 0.368 1.00 88.75 507 SER A C 1
ATOM 4036 O O . SER A 1 507 ? -14.203 20.343 -0.458 1.00 88.75 507 SER A O 1
ATOM 4038 N N . TYR A 1 508 ? -13.757 21.644 1.311 1.00 85.38 508 TYR A N 1
ATOM 4039 C CA . TYR A 1 508 ? -15.058 22.308 1.282 1.00 85.38 508 TYR A CA 1
ATOM 4040 C C . TYR A 1 508 ? -15.030 23.440 0.257 1.00 85.38 508 TYR A C 1
ATOM 4042 O O . TYR A 1 508 ? -14.278 24.400 0.409 1.00 85.38 508 TYR A O 1
ATOM 4050 N N . ILE A 1 509 ? -15.884 23.337 -0.758 1.00 86.25 509 ILE A N 1
ATOM 4051 C CA . ILE A 1 509 ? -16.097 24.382 -1.758 1.00 86.25 509 ILE A CA 1
ATOM 4052 C C . ILE A 1 509 ? -17.501 24.962 -1.628 1.00 86.25 509 ILE A C 1
ATOM 4054 O O . ILE A 1 509 ? -18.425 24.301 -1.152 1.00 86.25 509 ILE A O 1
ATOM 4058 N N . THR A 1 510 ? -17.673 26.201 -2.070 1.00 81.69 510 THR A N 1
ATOM 4059 C CA . THR A 1 510 ? -18.988 26.841 -2.115 1.00 81.69 510 THR A CA 1
ATOM 4060 C C . THR A 1 510 ? -19.723 26.417 -3.382 1.00 81.69 510 THR A C 1
ATOM 4062 O O . THR A 1 510 ? -19.215 26.591 -4.490 1.00 81.69 510 THR A O 1
ATOM 4065 N N . ASP A 1 511 ? -20.923 25.866 -3.231 1.00 80.25 511 ASP A N 1
ATOM 4066 C CA . ASP A 1 511 ? -21.801 25.549 -4.352 1.00 80.25 511 ASP A CA 1
ATOM 4067 C C . ASP A 1 511 ? -22.420 26.829 -4.968 1.00 80.25 511 ASP A C 1
ATOM 4069 O O . ASP A 1 511 ? -22.348 27.912 -4.377 1.00 80.25 511 ASP A O 1
ATOM 4073 N N . PRO A 1 512 ? -23.075 26.749 -6.142 1.00 80.19 512 PRO A N 1
ATOM 4074 C CA . PRO A 1 512 ? -23.732 27.908 -6.756 1.00 80.19 512 PRO A CA 1
ATOM 4075 C C . PRO A 1 512 ? -24.833 28.561 -5.899 1.00 80.19 512 PRO A C 1
ATOM 4077 O O . PRO A 1 512 ? -25.297 29.648 -6.230 1.00 80.19 512 PRO A O 1
ATOM 4080 N N . THR A 1 513 ? -25.274 27.911 -4.817 1.00 77.06 513 THR A N 1
ATOM 4081 C CA . THR A 1 513 ? -26.274 28.429 -3.870 1.00 77.06 513 THR A CA 1
ATOM 4082 C C . THR A 1 513 ? -25.651 29.091 -2.637 1.00 77.06 513 THR A C 1
ATOM 4084 O O . THR A 1 513 ? -26.384 29.550 -1.761 1.00 77.06 513 THR A O 1
ATOM 4087 N N . GLY A 1 514 ? -24.317 29.170 -2.561 1.00 71.81 514 GLY A N 1
ATOM 4088 C CA . GLY A 1 514 ? -23.589 29.756 -1.435 1.00 71.81 514 GLY A CA 1
ATOM 4089 C C . GLY A 1 514 ? -23.330 28.789 -0.274 1.00 71.81 514 GLY A C 1
ATOM 4090 O O . GLY A 1 514 ? -22.867 29.222 0.780 1.00 71.81 514 GLY A O 1
ATOM 4091 N N . ARG A 1 515 ? -23.625 27.491 -0.424 1.00 69.44 515 ARG A N 1
ATOM 4092 C CA . ARG A 1 515 ? -23.450 26.486 0.638 1.00 69.44 515 ARG A CA 1
ATOM 4093 C C . ARG A 1 515 ? -22.086 25.819 0.537 1.00 69.44 515 ARG A C 1
ATOM 4095 O O . ARG A 1 515 ? -21.671 25.426 -0.547 1.00 69.44 515 ARG A O 1
ATOM 4102 N N . LEU A 1 516 ? -21.417 25.631 1.675 1.00 74.56 516 LEU A N 1
ATOM 4103 C CA . LEU A 1 516 ? -20.189 24.837 1.740 1.00 74.56 516 LEU A CA 1
ATOM 4104 C C . LEU A 1 516 ? -20.520 23.346 1.620 1.00 74.56 516 LEU A C 1
ATOM 4106 O O . LEU A 1 516 ? -21.197 22.783 2.480 1.00 74.56 516 LEU A O 1
ATOM 4110 N N . VAL A 1 517 ? -20.020 22.707 0.567 1.00 81.19 517 VAL A N 1
ATOM 4111 C CA . VAL A 1 517 ? -20.152 21.271 0.311 1.00 81.19 517 VAL A CA 1
ATOM 4112 C C . VAL A 1 517 ? -18.757 20.668 0.227 1.00 81.19 517 VAL A C 1
ATOM 4114 O O . VAL A 1 517 ? -17.871 21.218 -0.425 1.00 81.19 517 VAL A O 1
ATOM 4117 N N . PHE A 1 518 ? -18.551 19.534 0.895 1.00 85.25 518 PHE A N 1
ATOM 4118 C CA . PHE A 1 518 ? -17.298 18.796 0.780 1.00 85.25 518 PHE A CA 1
ATOM 4119 C C . PHE A 1 518 ? -17.210 18.153 -0.605 1.00 85.25 518 PHE A C 1
ATOM 4121 O O . PHE A 1 518 ? -18.012 17.277 -0.939 1.00 85.25 518 PHE A O 1
ATOM 4128 N N . GLN A 1 519 ? -16.247 18.591 -1.411 1.00 89.69 519 GLN A N 1
ATOM 4129 C CA . GLN A 1 519 ? -15.933 17.973 -2.688 1.00 89.69 519 GLN A CA 1
ATOM 4130 C C . GLN A 1 519 ? -14.806 16.967 -2.491 1.00 89.69 519 GLN A C 1
ATOM 4132 O O . GLN A 1 519 ? -13.701 17.325 -2.098 1.00 89.69 519 GLN A O 1
ATOM 4137 N N . GLU A 1 520 ? -15.091 15.704 -2.802 1.00 93.31 520 GLU A N 1
ATOM 4138 C CA . GLU A 1 520 ? -14.126 14.615 -2.677 1.00 93.31 520 GLU A CA 1
ATOM 4139 C C . GLU A 1 520 ? -12.940 14.789 -3.631 1.00 93.31 520 GLU A C 1
ATOM 4141 O O . GLU A 1 520 ? -13.125 15.042 -4.826 1.00 93.31 520 GLU A O 1
ATOM 4146 N N . GLY A 1 521 ? -11.731 14.574 -3.112 1.00 93.44 521 GLY A N 1
ATOM 4147 C CA . GLY A 1 521 ? -10.504 14.565 -3.901 1.00 93.44 521 GLY A CA 1
ATOM 4148 C C . GLY A 1 521 ? -10.350 13.303 -4.752 1.00 93.44 521 GLY A C 1
ATOM 4149 O O . GLY A 1 521 ? -11.113 12.335 -4.649 1.00 93.44 521 GLY A O 1
ATOM 4150 N N . LEU A 1 522 ? -9.333 13.293 -5.616 1.00 93.50 522 LEU A N 1
ATOM 4151 C CA . LEU A 1 522 ? -9.138 12.221 -6.600 1.00 93.50 522 LEU A CA 1
ATOM 4152 C C . LEU A 1 522 ? -8.869 10.856 -5.952 1.00 93.50 522 LEU A C 1
ATOM 4154 O O . LEU A 1 522 ? -9.310 9.830 -6.479 1.00 93.50 522 LEU A O 1
ATOM 4158 N N . LEU A 1 523 ? -8.173 10.829 -4.809 1.00 94.81 523 LEU A N 1
ATOM 4159 C CA . LEU A 1 523 ? -7.912 9.587 -4.082 1.00 94.81 523 LEU A CA 1
ATOM 4160 C C . LEU A 1 523 ? -9.207 9.023 -3.490 1.00 94.81 523 LEU A C 1
ATOM 4162 O O . LEU A 1 523 ? -9.474 7.831 -3.638 1.00 94.81 523 LEU A O 1
ATOM 4166 N N . VAL A 1 524 ? -10.028 9.872 -2.869 1.00 94.88 524 VAL A N 1
ATOM 4167 C CA . VAL A 1 524 ? -11.313 9.472 -2.274 1.00 94.88 524 VAL A CA 1
ATOM 4168 C C . VAL A 1 524 ? -12.259 8.913 -3.332 1.00 94.88 524 VAL A C 1
ATOM 4170 O O . VAL A 1 524 ? -12.796 7.813 -3.170 1.00 94.88 524 VAL A O 1
ATOM 4173 N N . GLN A 1 525 ? -12.392 9.609 -4.463 1.00 94.69 525 GLN A N 1
ATOM 4174 C CA . GLN A 1 525 ? -13.211 9.138 -5.579 1.00 94.69 525 GLN A CA 1
ATOM 4175 C C . GLN A 1 525 ? -12.718 7.784 -6.103 1.00 94.69 525 GLN A C 1
ATOM 4177 O O . GLN A 1 525 ? -13.525 6.877 -6.328 1.00 94.69 525 GLN A O 1
ATOM 4182 N N . ALA A 1 526 ? -11.401 7.622 -6.272 1.00 95.00 526 ALA A N 1
ATOM 4183 C CA . ALA A 1 526 ? -10.816 6.369 -6.732 1.00 95.00 526 ALA A CA 1
ATOM 4184 C C . ALA A 1 526 ? -11.065 5.216 -5.749 1.00 95.00 526 ALA A C 1
ATOM 4186 O O . ALA A 1 526 ? -11.380 4.105 -6.184 1.00 95.00 526 ALA A O 1
ATOM 4187 N N . LEU A 1 527 ? -10.981 5.481 -4.443 1.00 94.06 527 LEU A N 1
ATOM 4188 C CA . LEU A 1 527 ? -11.234 4.496 -3.395 1.00 94.06 527 LEU A CA 1
ATOM 4189 C C . LEU A 1 527 ? -12.674 4.004 -3.382 1.00 94.06 527 LEU A C 1
ATOM 4191 O O . LEU A 1 527 ? -12.879 2.795 -3.279 1.00 94.06 527 LEU A O 1
ATOM 4195 N N . ARG A 1 528 ? -13.656 4.907 -3.512 1.00 93.31 528 ARG A N 1
ATOM 4196 C CA . ARG A 1 528 ? -15.080 4.536 -3.520 1.00 93.31 528 ARG A CA 1
ATOM 4197 C C . ARG A 1 528 ? -15.468 3.746 -4.767 1.00 93.31 528 ARG A C 1
ATOM 4199 O O . ARG A 1 528 ? -16.202 2.768 -4.667 1.00 93.31 528 ARG A O 1
ATOM 4206 N N . HIS A 1 529 ? -14.961 4.150 -5.930 1.00 94.06 529 HIS A N 1
ATOM 4207 C CA . HIS A 1 529 ? -15.375 3.592 -7.222 1.00 94.06 529 HIS A CA 1
ATOM 4208 C C . HIS A 1 529 ? -14.443 2.493 -7.761 1.00 94.06 529 HIS A C 1
ATOM 4210 O O . HIS A 1 529 ? -14.648 2.002 -8.870 1.00 94.06 529 HIS A O 1
ATOM 4216 N N . GLY A 1 530 ? -13.394 2.117 -7.023 1.00 93.44 530 GLY A N 1
ATOM 4217 C CA . GLY A 1 530 ? -12.471 1.059 -7.440 1.00 93.44 530 GLY A CA 1
ATOM 4218 C C . GLY A 1 530 ? -11.614 1.409 -8.649 1.00 93.44 530 GLY A C 1
ATOM 4219 O O . GLY A 1 530 ? -11.337 0.541 -9.473 1.00 93.44 530 GLY A O 1
ATOM 4220 N N . HIS A 1 531 ? -11.223 2.673 -8.789 1.00 95.44 531 HIS A N 1
ATOM 4221 C CA . HIS A 1 531 ? -10.366 3.105 -9.890 1.00 95.44 531 HIS A CA 1
ATOM 4222 C C . HIS A 1 531 ? -8.905 2.713 -9.649 1.00 95.44 531 HIS A C 1
ATOM 4224 O O . HIS A 1 531 ? -8.471 2.489 -8.517 1.00 95.44 531 HIS A O 1
ATOM 4230 N N . TRP A 1 532 ? -8.132 2.639 -10.729 1.00 96.38 532 TRP A N 1
ATOM 4231 C CA . TRP A 1 532 ? -6.686 2.477 -10.658 1.00 96.38 532 TRP A CA 1
ATOM 4232 C C . TRP A 1 532 ? -6.048 3.854 -10.573 1.00 96.38 532 TRP A C 1
ATOM 4234 O O . TRP A 1 532 ? -6.209 4.661 -11.489 1.00 96.38 532 TRP A O 1
ATOM 4244 N N . ILE A 1 533 ? -5.333 4.120 -9.483 1.00 96.31 533 ILE A N 1
ATOM 4245 C CA . ILE A 1 533 ? -4.701 5.417 -9.247 1.00 96.31 533 ILE A CA 1
ATOM 4246 C C . ILE A 1 533 ? -3.182 5.313 -9.348 1.00 96.31 533 ILE A C 1
ATOM 4248 O O . ILE A 1 533 ? -2.574 4.413 -8.769 1.00 96.31 533 ILE A O 1
ATOM 4252 N N . VAL A 1 534 ? -2.566 6.242 -10.077 1.00 96.94 534 VAL A N 1
ATOM 4253 C CA . VAL A 1 534 ? -1.112 6.388 -10.159 1.00 96.94 534 VAL A CA 1
ATOM 4254 C C . VAL A 1 534 ? -0.679 7.681 -9.491 1.00 96.94 534 VAL A C 1
ATOM 4256 O O . VAL A 1 534 ? -1.058 8.765 -9.931 1.00 96.94 534 VAL A O 1
ATOM 4259 N N . LEU A 1 535 ? 0.149 7.547 -8.459 1.00 95.50 535 LEU A N 1
ATOM 4260 C CA . LEU A 1 535 ? 0.823 8.642 -7.774 1.00 95.50 535 LEU A CA 1
ATOM 4261 C C . LEU A 1 535 ? 2.205 8.826 -8.398 1.00 95.50 535 LEU A C 1
ATOM 4263 O O . LEU A 1 535 ? 3.164 8.126 -8.061 1.00 95.50 535 LEU A O 1
ATOM 4267 N N . ASP A 1 536 ? 2.297 9.732 -9.363 1.00 92.38 536 ASP A N 1
ATOM 4268 C CA . ASP A 1 536 ? 3.553 10.022 -10.035 1.00 92.38 536 ASP A CA 1
ATOM 4269 C C . ASP A 1 536 ? 4.470 10.871 -9.163 1.00 92.38 536 ASP A C 1
ATOM 4271 O O . ASP A 1 536 ? 4.018 11.772 -8.460 1.00 92.38 536 ASP A O 1
ATOM 4275 N N . GLU A 1 537 ? 5.768 10.574 -9.234 1.00 87.69 537 GLU A N 1
ATOM 4276 C CA . GLU A 1 537 ? 6.821 11.275 -8.491 1.00 87.69 537 GLU A CA 1
ATOM 4277 C C . GLU A 1 537 ? 6.560 11.338 -6.980 1.00 87.69 537 GLU A C 1
ATOM 4279 O O . GLU A 1 537 ? 6.809 12.357 -6.343 1.00 87.69 537 GLU A O 1
ATOM 4284 N N . LEU A 1 538 ? 6.086 10.233 -6.392 1.00 89.44 538 LEU A N 1
ATOM 4285 C CA . LEU A 1 538 ? 5.667 10.169 -4.985 1.00 89.44 538 LEU A CA 1
ATOM 4286 C C . LEU A 1 538 ? 6.753 10.644 -4.004 1.00 89.44 538 LEU A C 1
ATOM 4288 O O . LEU A 1 538 ? 6.452 11.175 -2.944 1.00 89.44 538 LEU A O 1
ATOM 4292 N N . ASN A 1 539 ? 8.028 10.510 -4.370 1.00 82.94 539 ASN A N 1
ATOM 4293 C CA . ASN A 1 539 ? 9.153 11.000 -3.576 1.00 82.94 539 ASN A CA 1
ATOM 4294 C C . ASN A 1 539 ? 9.215 12.539 -3.440 1.00 82.94 539 ASN A C 1
ATOM 4296 O O . ASN A 1 539 ? 9.972 13.039 -2.612 1.00 82.94 539 ASN A O 1
ATOM 4300 N N . LEU A 1 540 ? 8.486 13.288 -4.274 1.00 83.56 540 LEU A N 1
ATOM 4301 C CA . LEU A 1 540 ? 8.341 14.742 -4.168 1.00 83.56 540 LEU A CA 1
ATOM 4302 C C . LEU A 1 540 ? 7.140 15.172 -3.332 1.00 83.56 540 LEU A C 1
ATOM 4304 O O . LEU A 1 540 ? 7.049 16.354 -3.007 1.00 83.56 540 LEU A O 1
ATOM 4308 N N . ALA A 1 541 ? 6.233 14.248 -3.015 1.00 83.75 541 ALA A N 1
ATOM 4309 C CA . ALA A 1 541 ? 5.055 14.574 -2.237 1.00 83.75 541 ALA A CA 1
ATOM 4310 C C . ALA A 1 541 ? 5.462 15.140 -0.862 1.00 83.75 541 ALA A C 1
ATOM 4312 O O . ALA A 1 541 ? 6.460 14.693 -0.269 1.00 83.75 541 ALA A O 1
ATOM 4313 N N . PRO A 1 542 ? 4.712 16.118 -0.333 1.00 82.25 542 PRO A N 1
ATOM 4314 C CA . PRO A 1 542 ? 4.876 16.553 1.045 1.00 82.25 542 PRO A CA 1
ATOM 4315 C C . PRO A 1 542 ? 4.714 15.400 2.033 1.00 82.25 542 PRO A C 1
ATOM 4317 O O . PRO A 1 542 ? 4.103 14.372 1.736 1.00 82.25 542 PRO A O 1
ATOM 4320 N N . THR A 1 543 ? 5.299 15.572 3.218 1.00 77.50 543 THR A N 1
ATOM 4321 C CA . THR A 1 543 ? 5.298 14.534 4.257 1.00 77.50 543 THR A CA 1
ATOM 4322 C C . THR A 1 543 ? 3.866 14.161 4.647 1.00 77.50 543 THR A C 1
ATOM 4324 O O . THR A 1 543 ? 3.562 12.984 4.793 1.00 77.50 543 THR A O 1
ATOM 4327 N N . ASP A 1 544 ? 2.980 15.148 4.678 1.00 76.94 544 ASP A N 1
ATOM 4328 C CA . ASP A 1 544 ? 1.576 15.035 5.078 1.00 76.94 544 ASP A CA 1
ATOM 4329 C C . ASP A 1 544 ? 0.787 14.106 4.145 1.00 76.94 544 ASP A C 1
ATOM 4331 O O . ASP A 1 544 ? 0.044 13.232 4.589 1.00 76.94 544 ASP A O 1
ATOM 4335 N N . VAL A 1 545 ? 1.033 14.212 2.833 1.00 85.12 545 VAL A N 1
ATOM 4336 C CA . VAL A 1 545 ? 0.454 13.307 1.828 1.00 85.12 545 VAL A CA 1
ATOM 4337 C C . VAL A 1 545 ? 0.942 11.875 2.052 1.00 85.12 545 VAL A C 1
ATOM 4339 O O . VAL A 1 545 ? 0.153 10.933 2.000 1.00 85.12 545 VAL A O 1
ATOM 4342 N N . LEU A 1 546 ? 2.237 11.683 2.327 1.00 84.19 546 LEU A N 1
ATOM 4343 C CA . LEU A 1 546 ? 2.789 10.351 2.601 1.00 84.19 546 LEU A CA 1
ATOM 4344 C C . LEU A 1 546 ? 2.201 9.753 3.886 1.00 84.19 546 LEU A C 1
ATOM 4346 O O . LEU A 1 546 ? 1.907 8.560 3.932 1.00 84.19 546 LEU A O 1
ATOM 4350 N N . GLU A 1 547 ? 1.999 10.574 4.913 1.00 78.06 547 GLU A N 1
ATOM 4351 C CA . GLU A 1 547 ? 1.426 10.151 6.187 1.00 78.06 547 GLU A CA 1
ATOM 4352 C C . GLU A 1 547 ? -0.044 9.741 6.051 1.00 78.06 547 GLU A C 1
ATOM 4354 O O . GLU A 1 547 ? -0.414 8.657 6.515 1.00 78.06 547 GLU A O 1
ATOM 4359 N N . ALA A 1 548 ? -0.854 10.525 5.333 1.00 81.44 548 ALA A N 1
ATOM 4360 C CA . ALA A 1 548 ? -2.258 10.209 5.058 1.00 81.44 548 ALA A CA 1
ATOM 4361 C C . ALA A 1 548 ? -2.431 8.871 4.312 1.00 81.44 548 ALA A C 1
ATOM 4363 O O . ALA A 1 548 ? -3.396 8.136 4.534 1.00 81.44 548 ALA A O 1
ATOM 4364 N N . LEU A 1 549 ? -1.462 8.504 3.466 1.00 87.69 549 LEU A N 1
ATOM 4365 C CA . LEU A 1 549 ? -1.472 7.242 2.723 1.00 87.69 549 LEU A CA 1
ATOM 4366 C C . LEU A 1 549 ? -1.138 6.012 3.583 1.00 87.69 549 LEU A C 1
ATOM 4368 O O . LEU A 1 549 ? -1.438 4.896 3.162 1.00 87.69 549 LEU A O 1
ATOM 4372 N N . ASN A 1 550 ? -0.549 6.154 4.776 1.00 80.19 550 ASN A N 1
ATOM 4373 C CA . ASN A 1 550 ? -0.055 5.009 5.557 1.00 80.19 550 ASN A CA 1
ATOM 4374 C C . ASN A 1 550 ? -1.133 3.950 5.834 1.00 80.19 550 ASN A C 1
ATOM 4376 O O . ASN A 1 550 ? -0.898 2.766 5.588 1.00 80.19 550 ASN A O 1
ATOM 4380 N N . ARG A 1 551 ? -2.327 4.370 6.279 1.00 79.69 551 ARG A N 1
ATOM 4381 C CA . ARG A 1 551 ? -3.455 3.456 6.555 1.00 79.69 551 ARG A CA 1
ATOM 4382 C C . ARG A 1 551 ? -3.949 2.736 5.310 1.00 79.69 551 ARG A C 1
ATOM 4384 O O . ARG A 1 551 ? -4.366 1.579 5.385 1.00 79.69 551 ARG A O 1
ATOM 4391 N N . LEU A 1 552 ? -3.895 3.429 4.177 1.00 87.69 552 LEU A N 1
ATOM 4392 C CA . LEU A 1 552 ? -4.357 2.898 2.909 1.00 87.69 552 LEU A CA 1
ATOM 4393 C C . LEU A 1 552 ? -3.386 1.849 2.354 1.00 87.69 552 LEU A C 1
ATOM 4395 O O . LEU A 1 552 ? -3.810 0.914 1.677 1.00 87.69 552 LEU A O 1
ATOM 4399 N N . LEU A 1 553 ? -2.091 2.016 2.632 1.00 87.56 553 LEU A N 1
ATOM 4400 C CA . LEU A 1 553 ? -1.021 1.142 2.158 1.00 87.56 553 LEU A CA 1
ATOM 4401 C C . LEU A 1 553 ? -0.805 -0.105 3.034 1.00 87.56 553 LEU A C 1
ATOM 4403 O O . LEU A 1 553 ? -0.163 -1.053 2.581 1.00 87.56 553 LEU A O 1
ATOM 4407 N N . ASP A 1 554 ? -1.297 -0.106 4.274 1.00 78.94 554 ASP A N 1
ATOM 4408 C CA . ASP A 1 554 ? -1.306 -1.284 5.148 1.00 78.94 554 ASP A CA 1
ATOM 4409 C C . ASP A 1 554 ? -2.499 -2.223 4.838 1.00 78.94 554 ASP A C 1
ATOM 4411 O O . ASP A 1 554 ? -3.405 -1.900 4.067 1.00 78.94 554 ASP A O 1
ATOM 4415 N N . ASP A 1 555 ? -2.510 -3.414 5.449 1.00 72.88 555 ASP A N 1
ATOM 4416 C CA . ASP A 1 555 ? -3.437 -4.511 5.109 1.00 72.88 555 ASP A CA 1
ATOM 4417 C C . ASP A 1 555 ? -4.928 -4.181 5.340 1.00 72.88 555 ASP A C 1
ATOM 4419 O O . ASP A 1 555 ? -5.803 -4.824 4.760 1.00 72.88 555 ASP A O 1
ATOM 4423 N N . ASN A 1 556 ? -5.234 -3.161 6.153 1.00 71.38 556 ASN A N 1
ATOM 4424 C CA . ASN A 1 556 ? -6.609 -2.709 6.395 1.00 71.38 556 ASN A CA 1
ATOM 4425 C C . ASN A 1 556 ? -7.237 -2.070 5.141 1.00 71.38 556 ASN A C 1
ATOM 4427 O O . ASN A 1 556 ? -8.452 -2.158 4.960 1.00 71.38 556 ASN A O 1
ATOM 4431 N N . ARG A 1 557 ? -6.417 -1.464 4.264 1.00 85.44 557 ARG A N 1
ATOM 4432 C CA . ARG A 1 557 ? -6.844 -0.733 3.057 1.00 85.44 557 ARG A CA 1
ATOM 4433 C C . ARG A 1 557 ? -7.918 0.319 3.352 1.00 85.44 557 ARG A C 1
ATOM 4435 O O . ARG A 1 557 ? -8.951 0.377 2.682 1.00 85.44 557 ARG A O 1
ATOM 4442 N N . GLU A 1 558 ? -7.671 1.140 4.366 1.00 88.19 558 GLU A N 1
ATOM 4443 C CA . GLU A 1 558 ? -8.597 2.177 4.823 1.00 88.19 558 GLU A CA 1
ATOM 4444 C C . GLU A 1 558 ? -7.978 3.569 4.719 1.00 88.19 558 GLU A C 1
ATOM 4446 O O . GLU A 1 558 ? -6.791 3.745 4.972 1.00 88.19 558 GLU A O 1
ATOM 4451 N N . LEU A 1 559 ? -8.793 4.570 4.407 1.00 88.44 559 LEU A N 1
ATOM 4452 C CA . LEU A 1 559 ? -8.417 5.978 4.422 1.00 88.44 559 LEU A CA 1
ATOM 4453 C C . LEU A 1 559 ? -9.317 6.716 5.412 1.00 88.44 559 LEU A C 1
ATOM 4455 O O . LEU A 1 559 ? -10.537 6.635 5.308 1.00 88.44 559 LEU A O 1
ATOM 4459 N N . PHE A 1 560 ? -8.730 7.428 6.370 1.00 82.69 560 PHE A N 1
ATOM 4460 C CA . PHE A 1 560 ? -9.484 8.296 7.272 1.00 82.69 560 PHE A CA 1
ATOM 4461 C C . PHE A 1 560 ? -9.545 9.705 6.685 1.00 82.69 560 PHE A C 1
ATOM 4463 O O . PHE A 1 560 ? -8.504 10.239 6.315 1.00 82.69 560 PHE A O 1
ATOM 4470 N N . LEU A 1 561 ? -10.745 10.279 6.599 1.00 83.19 561 LEU A N 1
ATOM 4471 C CA . LEU A 1 561 ? -10.990 11.658 6.183 1.00 83.19 561 LEU A CA 1
ATOM 4472 C C . LEU A 1 561 ? -11.248 12.530 7.420 1.00 83.19 561 LEU A C 1
ATOM 4474 O O . LEU A 1 561 ? -12.354 12.464 7.970 1.00 83.19 561 LEU A O 1
ATOM 4478 N N . PRO A 1 562 ? -10.280 13.350 7.868 1.00 75.25 562 PRO A N 1
ATOM 4479 C CA . PRO A 1 562 ? -10.450 14.208 9.041 1.00 75.25 562 PRO A CA 1
ATOM 4480 C C . PRO A 1 562 ? -11.636 15.172 8.911 1.00 75.25 562 PRO A C 1
ATOM 4482 O O . PRO A 1 562 ? -12.383 15.379 9.869 1.00 75.25 562 PRO A O 1
ATOM 4485 N N . GLU A 1 563 ? -11.864 15.726 7.722 1.00 76.88 563 GLU A N 1
ATOM 4486 C CA . GLU A 1 563 ? -12.873 16.751 7.438 1.00 76.88 563 GLU A CA 1
ATOM 4487 C C . GLU A 1 563 ? -14.304 16.241 7.614 1.00 76.88 563 GLU A C 1
ATOM 4489 O O . GLU A 1 563 ? -15.188 16.984 8.051 1.00 76.88 563 GLU A O 1
ATOM 4494 N N . THR A 1 564 ? -14.544 14.972 7.277 1.00 75.75 564 THR A N 1
ATOM 4495 C CA . THR A 1 564 ? -15.859 14.328 7.382 1.00 75.75 564 THR A CA 1
ATOM 4496 C C . THR A 1 564 ? -15.963 13.354 8.555 1.00 75.75 564 THR A C 1
ATOM 4498 O O . THR A 1 564 ? -17.088 12.951 8.869 1.00 75.75 564 THR A O 1
ATOM 4501 N N . GLN A 1 565 ? -14.830 13.026 9.193 1.00 73.31 565 GLN A N 1
ATOM 4502 C CA . GLN A 1 565 ? -14.625 11.944 10.167 1.00 73.31 565 GLN A CA 1
ATOM 4503 C C . GLN A 1 565 ? -15.044 10.557 9.650 1.00 73.31 565 GLN A C 1
ATOM 4505 O O . GLN A 1 565 ? -15.454 9.681 10.411 1.00 73.31 565 GLN A O 1
ATOM 4510 N N . GLU A 1 566 ? -14.952 10.343 8.340 1.00 78.75 566 GLU A N 1
ATOM 4511 C CA . GLU A 1 566 ? -15.311 9.075 7.712 1.00 78.75 566 GLU A CA 1
ATOM 4512 C C . GLU A 1 566 ? -14.074 8.180 7.550 1.00 78.75 566 GLU A C 1
ATOM 4514 O O . GLU A 1 566 ? -13.024 8.628 7.091 1.00 78.75 566 GLU A O 1
ATOM 4519 N N . VAL A 1 567 ? -14.200 6.894 7.889 1.00 83.38 567 VAL A N 1
ATOM 4520 C CA . VAL A 1 567 ? -13.211 5.870 7.523 1.00 83.38 567 VAL A CA 1
ATOM 4521 C C . VAL A 1 567 ? -13.699 5.160 6.264 1.00 83.38 567 VAL A C 1
ATOM 4523 O O . VAL A 1 567 ? -14.684 4.422 6.287 1.00 83.38 567 VAL A O 1
ATOM 4526 N N . LEU A 1 568 ? -12.997 5.378 5.158 1.00 88.00 568 LEU A N 1
ATOM 4527 C CA . LEU A 1 568 ? -13.282 4.783 3.862 1.00 88.00 568 LEU A CA 1
ATOM 4528 C C . LEU A 1 568 ? -12.521 3.486 3.680 1.00 88.00 568 LEU A C 1
ATOM 4530 O O . LEU A 1 568 ? -11.293 3.477 3.675 1.00 88.00 568 LEU A O 1
ATOM 4534 N N . LYS A 1 569 ? -13.242 2.397 3.429 1.00 90.19 569 LYS A N 1
ATOM 4535 C CA . LYS A 1 569 ? -12.630 1.142 3.001 1.00 90.19 569 LYS A CA 1
ATOM 4536 C C . LYS A 1 569 ? -12.434 1.138 1.488 1.00 90.19 569 LYS A C 1
ATOM 4538 O O . LYS A 1 569 ? -13.374 1.414 0.744 1.00 90.19 569 LYS A O 1
ATOM 4543 N N . ALA A 1 570 ? -11.233 0.791 1.032 1.00 92.06 570 ALA A N 1
ATOM 4544 C CA . ALA A 1 570 ? -10.928 0.704 -0.389 1.00 92.06 570 ALA A CA 1
ATOM 4545 C C . ALA A 1 570 ? -11.816 -0.337 -1.085 1.00 92.06 570 ALA A C 1
A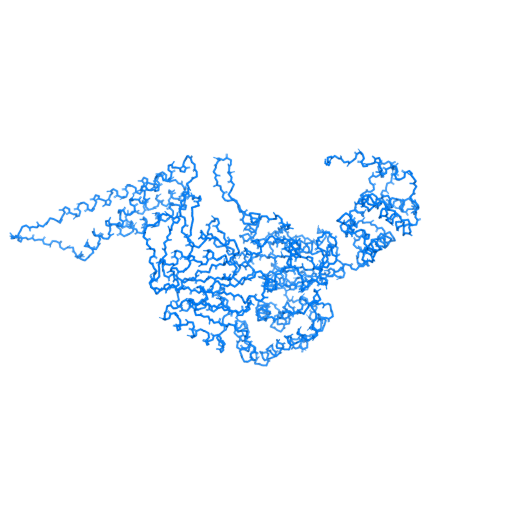TOM 4547 O O . ALA A 1 570 ? -11.967 -1.470 -0.614 1.00 92.06 570 ALA A O 1
ATOM 4548 N N . HIS A 1 571 ? -12.361 0.030 -2.243 1.00 93.00 571 HIS A N 1
ATOM 4549 C CA . HIS A 1 571 ? -13.125 -0.884 -3.082 1.00 93.00 571 HIS A CA 1
ATOM 4550 C C . HIS A 1 571 ? -12.269 -2.098 -3.520 1.00 93.00 571 HIS A C 1
ATOM 4552 O O . HIS A 1 571 ? -11.077 -1.937 -3.787 1.00 93.00 571 HIS A O 1
ATOM 4558 N N . PRO A 1 572 ? -12.836 -3.313 -3.672 1.00 89.50 572 PRO A N 1
ATOM 4559 C CA . PRO A 1 572 ? -12.070 -4.509 -4.056 1.00 89.50 572 PRO A CA 1
ATOM 4560 C C . PRO A 1 572 ? -11.307 -4.408 -5.386 1.00 89.50 572 PRO A C 1
ATOM 4562 O O . PRO A 1 572 ? -10.294 -5.079 -5.565 1.00 89.50 572 PRO A O 1
ATOM 4565 N N . ASP A 1 573 ? -11.796 -3.593 -6.325 1.00 91.12 573 ASP A N 1
ATOM 4566 C CA . ASP A 1 573 ? -11.140 -3.341 -7.619 1.00 91.12 573 ASP A CA 1
ATOM 4567 C C . ASP A 1 573 ? -10.140 -2.163 -7.591 1.00 91.12 573 ASP A C 1
ATOM 4569 O O . ASP A 1 573 ? -9.425 -1.957 -8.572 1.00 91.12 573 ASP A O 1
ATOM 4573 N N . PHE A 1 574 ? -10.056 -1.416 -6.479 1.00 94.06 574 PHE A N 1
ATOM 4574 C CA . PHE A 1 574 ? -9.084 -0.333 -6.308 1.00 94.06 574 PHE A CA 1
ATOM 4575 C C . PHE A 1 574 ? -7.658 -0.885 -6.340 1.00 94.06 574 PHE A C 1
ATOM 4577 O O . PHE A 1 574 ? -7.346 -1.847 -5.636 1.00 94.06 574 PHE A O 1
ATOM 4584 N N . GLN A 1 575 ? -6.781 -0.226 -7.094 1.00 94.94 575 GLN A N 1
ATOM 4585 C CA . GLN A 1 575 ? -5.362 -0.556 -7.159 1.00 94.94 575 GLN A CA 1
ATOM 4586 C C . GLN A 1 575 ? -4.538 0.730 -7.132 1.00 94.94 575 GLN A C 1
ATOM 4588 O O . GLN A 1 575 ? -4.774 1.647 -7.921 1.00 94.94 575 GLN A O 1
ATOM 4593 N N . LEU A 1 576 ? -3.552 0.776 -6.235 1.00 95.69 576 LEU A N 1
ATOM 4594 C CA . LEU A 1 576 ? -2.640 1.905 -6.098 1.00 95.69 576 LEU A CA 1
ATOM 4595 C C . LEU A 1 576 ? -1.298 1.580 -6.752 1.00 95.69 576 LEU A C 1
ATOM 4597 O O . LEU A 1 576 ? -0.675 0.553 -6.463 1.00 95.69 576 LEU A O 1
ATOM 4601 N N . PHE A 1 577 ? -0.847 2.495 -7.601 1.00 96.75 577 PHE A N 1
ATOM 4602 C CA . PHE A 1 577 ? 0.496 2.526 -8.152 1.00 96.75 577 PHE A CA 1
ATOM 4603 C C . PHE A 1 577 ? 1.181 3.815 -7.718 1.00 96.75 577 PHE A C 1
ATOM 4605 O O . PHE A 1 577 ? 0.571 4.879 -7.683 1.00 96.75 577 PHE A O 1
ATOM 4612 N N . ALA A 1 578 ? 2.467 3.731 -7.440 1.00 95.69 578 ALA A N 1
ATOM 4613 C CA . ALA A 1 578 ? 3.323 4.874 -7.206 1.00 95.69 578 ALA A CA 1
ATOM 4614 C C . ALA A 1 578 ? 4.503 4.800 -8.165 1.00 95.69 578 ALA A C 1
ATOM 4616 O O . ALA A 1 578 ? 5.016 3.713 -8.438 1.00 95.69 578 ALA A O 1
ATOM 4617 N N . THR A 1 579 ? 4.954 5.940 -8.677 1.00 93.31 579 THR A N 1
ATOM 4618 C CA . THR A 1 579 ? 6.184 6.002 -9.466 1.00 93.31 579 THR A CA 1
ATOM 4619 C C . THR A 1 579 ? 7.199 6.899 -8.784 1.00 93.31 579 THR A C 1
ATOM 4621 O O . THR A 1 579 ? 6.864 7.936 -8.213 1.00 93.31 579 THR A O 1
ATOM 4624 N N . GLN A 1 580 ? 8.465 6.504 -8.845 1.00 87.06 580 GLN A N 1
ATOM 4625 C CA . GLN A 1 580 ? 9.564 7.366 -8.436 1.00 87.06 580 GLN A CA 1
ATOM 4626 C C . GLN A 1 580 ? 10.774 7.175 -9.341 1.00 87.06 580 GLN A C 1
ATOM 4628 O O . GLN A 1 580 ? 10.936 6.150 -10.011 1.00 87.06 580 GLN A O 1
ATOM 4633 N N . ASN A 1 581 ? 11.630 8.189 -9.359 1.00 80.69 581 ASN A N 1
ATOM 4634 C CA . ASN A 1 581 ? 12.945 8.080 -9.969 1.00 80.69 581 ASN A CA 1
ATOM 4635 C C . ASN A 1 581 ? 13.960 7.799 -8.852 1.00 80.69 581 ASN A C 1
ATOM 4637 O O . ASN A 1 581 ? 13.875 8.443 -7.804 1.00 80.69 581 ASN A O 1
ATOM 4641 N N . PRO A 1 582 ? 14.892 6.849 -9.037 1.00 67.25 582 PRO A N 1
ATOM 4642 C CA . PRO A 1 582 ? 15.868 6.522 -8.009 1.00 67.25 582 PRO A CA 1
ATOM 4643 C C . PRO A 1 582 ? 16.772 7.729 -7.702 1.00 67.25 582 PRO A C 1
ATOM 4645 O O . PRO A 1 582 ? 16.991 8.580 -8.575 1.00 67.25 582 PRO A O 1
ATOM 4648 N N . PRO A 1 583 ? 17.323 7.815 -6.478 1.00 55.28 583 PRO A N 1
ATOM 4649 C CA . PRO A 1 583 ? 18.316 8.826 -6.130 1.00 55.28 583 PRO A CA 1
ATOM 4650 C C . PRO A 1 583 ? 19.595 8.601 -6.948 1.00 55.28 583 PRO A C 1
ATOM 4652 O O . PRO A 1 583 ? 20.347 7.664 -6.711 1.00 55.28 583 PRO A O 1
ATOM 4655 N N . GLY A 1 584 ? 19.855 9.467 -7.920 1.00 50.50 584 GLY A N 1
ATOM 4656 C CA . GLY A 1 584 ? 21.065 9.438 -8.745 1.00 50.50 584 GLY A CA 1
ATOM 4657 C C . GLY A 1 584 ? 21.455 10.843 -9.192 1.00 50.50 584 GLY A C 1
ATOM 4658 O O . GLY A 1 584 ? 20.849 11.809 -8.735 1.00 50.50 584 GLY A O 1
ATOM 4659 N N . ILE A 1 585 ? 22.430 10.964 -10.106 1.00 41.38 585 ILE A N 1
ATOM 4660 C CA . ILE A 1 585 ? 22.934 12.212 -10.739 1.00 41.38 585 ILE A CA 1
ATOM 4661 C C . ILE A 1 585 ? 21.864 12.844 -11.661 1.00 41.38 585 ILE A C 1
ATOM 4663 O O . ILE A 1 585 ? 22.098 13.237 -12.803 1.00 41.38 585 ILE A O 1
ATOM 4667 N N . TYR A 1 586 ? 20.627 12.920 -11.188 1.00 44.19 586 TYR A N 1
ATOM 4668 C CA . TYR A 1 586 ? 19.518 13.576 -11.845 1.00 44.19 586 TYR A CA 1
ATOM 4669 C C . TYR A 1 586 ? 19.653 15.093 -11.635 1.00 44.19 586 TYR A C 1
ATOM 4671 O O . TYR A 1 586 ? 18.968 15.708 -10.820 1.00 44.19 586 TYR A O 1
ATOM 4679 N N . GLY A 1 587 ? 20.617 15.691 -12.343 1.00 39.94 587 GLY A N 1
ATOM 4680 C CA . GLY A 1 587 ? 20.912 17.125 -12.284 1.00 39.94 587 GLY A CA 1
ATOM 4681 C C . GLY A 1 587 ? 19.692 17.977 -12.652 1.00 39.94 587 GLY A C 1
ATOM 4682 O O . GLY A 1 587 ? 19.233 17.978 -13.794 1.00 39.94 587 GLY A O 1
ATOM 4683 N N . GLY A 1 588 ? 19.138 18.679 -11.667 1.00 39.53 588 GLY A N 1
ATOM 4684 C CA . GLY A 1 588 ? 17.956 19.534 -11.822 1.00 39.53 588 GLY A CA 1
ATOM 4685 C C . GLY A 1 588 ? 16.988 19.445 -10.643 1.00 39.53 588 GLY A C 1
ATOM 4686 O O . GLY A 1 588 ? 16.240 20.388 -10.394 1.00 39.53 588 GLY A O 1
ATOM 4687 N N . ARG A 1 589 ? 17.055 18.354 -9.877 1.00 42.38 589 ARG A N 1
ATOM 4688 C CA . ARG A 1 589 ? 16.657 18.300 -8.461 1.00 42.38 589 ARG A CA 1
ATOM 4689 C C . ARG A 1 589 ? 17.970 18.306 -7.670 1.00 42.38 589 ARG A C 1
ATOM 4691 O O . ARG A 1 589 ? 18.966 17.825 -8.202 1.00 42.38 589 ARG A O 1
ATOM 4698 N N . LYS A 1 590 ? 18.056 18.941 -6.496 1.00 33.06 590 LYS A N 1
ATOM 4699 C CA . LYS A 1 590 ? 19.326 19.018 -5.739 1.00 33.06 590 LYS A CA 1
ATOM 4700 C C . LYS A 1 590 ? 19.900 17.598 -5.577 1.00 33.06 590 LYS A C 1
ATOM 4702 O O . LYS A 1 590 ? 19.214 16.744 -5.038 1.00 33.06 590 LYS A O 1
ATOM 4707 N N . VAL A 1 591 ? 21.112 17.331 -6.070 1.00 38.34 591 VAL A N 1
ATOM 4708 C CA . VAL A 1 591 ? 21.803 16.038 -5.917 1.00 38.34 591 VAL A CA 1
ATOM 4709 C C . VAL A 1 591 ? 23.191 16.282 -5.351 1.00 38.34 591 VAL A C 1
ATOM 4711 O O . VAL A 1 591 ? 24.003 16.918 -6.013 1.00 38.34 591 VAL A O 1
ATOM 4714 N N . VAL A 1 592 ? 23.469 15.671 -4.197 1.00 33.00 592 VAL A N 1
ATOM 4715 C CA . VAL A 1 592 ? 24.758 15.045 -3.859 1.00 33.00 592 VAL A CA 1
ATOM 4716 C C . VAL A 1 592 ? 24.435 13.827 -2.979 1.00 33.00 592 VAL A C 1
ATOM 4718 O O . VAL A 1 592 ? 24.301 13.954 -1.769 1.00 33.00 592 VAL A O 1
ATOM 4721 N N . ALA A 1 593 ? 24.247 12.646 -3.578 1.00 32.75 593 ALA A N 1
ATOM 4722 C CA . ALA A 1 593 ? 23.853 11.425 -2.852 1.00 32.75 593 ALA A CA 1
ATOM 4723 C C . ALA A 1 593 ? 24.965 10.363 -2.731 1.00 32.75 593 ALA A C 1
ATOM 4725 O O . ALA A 1 593 ? 24.686 9.253 -2.299 1.00 32.75 593 ALA A O 1
ATOM 4726 N N . ILE A 1 594 ? 26.217 10.675 -3.089 1.00 31.03 594 ILE A N 1
ATOM 4727 C CA . ILE A 1 594 ? 27.322 9.695 -2.999 1.00 31.03 594 ILE A CA 1
ATOM 4728 C C . ILE A 1 594 ? 28.238 9.939 -1.782 1.00 31.03 594 ILE A C 1
ATOM 4730 O O . ILE A 1 594 ? 28.933 9.026 -1.361 1.00 31.03 594 ILE A O 1
ATOM 4734 N N . VAL A 1 595 ? 28.193 11.116 -1.140 1.00 26.53 595 VAL A N 1
ATOM 4735 C CA . VAL A 1 595 ? 29.080 11.428 0.011 1.00 26.53 595 VAL A CA 1
ATOM 4736 C C . VAL A 1 595 ? 28.323 11.908 1.262 1.00 26.53 595 VAL A C 1
ATOM 4738 O O . VAL A 1 595 ? 28.851 11.876 2.369 1.00 26.53 595 VAL A O 1
ATOM 4741 N N . ILE A 1 596 ? 27.044 12.276 1.144 1.00 33.44 596 ILE A N 1
ATOM 4742 C CA . ILE A 1 596 ? 26.259 12.834 2.255 1.00 33.44 596 ILE A CA 1
ATOM 4743 C C . ILE A 1 596 ? 25.367 11.746 2.868 1.00 33.44 596 ILE A C 1
ATOM 4745 O O . ILE A 1 596 ? 24.153 11.726 2.706 1.00 33.44 596 ILE A O 1
ATOM 4749 N N . SER A 1 597 ? 25.971 10.775 3.545 1.00 32.53 597 SER A N 1
ATOM 4750 C CA . SER A 1 597 ? 25.272 10.021 4.602 1.00 32.53 597 SER A CA 1
ATOM 4751 C C . SER A 1 597 ? 25.900 10.243 5.977 1.00 32.53 597 SER A C 1
ATOM 4753 O O . SER A 1 597 ? 25.422 9.677 6.950 1.00 32.53 597 SER A O 1
ATOM 4755 N N . LEU A 1 598 ? 26.928 11.097 6.080 1.00 31.45 598 LEU A N 1
ATOM 4756 C CA . LEU A 1 598 ? 27.622 11.350 7.346 1.00 31.45 598 LEU A CA 1
ATOM 4757 C C . LEU A 1 598 ? 27.621 12.806 7.815 1.00 31.45 598 LEU A C 1
ATOM 4759 O O . LEU A 1 598 ? 27.852 13.033 8.995 1.00 31.45 598 LEU A O 1
ATOM 4763 N N . LEU A 1 599 ? 27.356 13.800 6.962 1.00 31.25 599 LEU A N 1
ATOM 4764 C CA . LEU A 1 599 ? 27.479 15.202 7.368 1.00 31.25 599 LEU A CA 1
ATOM 4765 C C . LEU A 1 599 ? 26.437 16.090 6.682 1.00 31.25 599 LEU A C 1
ATOM 4767 O O . LEU A 1 599 ? 26.350 16.107 5.459 1.00 31.25 599 LEU A O 1
ATOM 4771 N N . THR A 1 600 ? 25.762 16.921 7.479 1.00 27.78 600 THR A N 1
ATOM 4772 C CA . THR A 1 600 ? 24.990 18.135 7.127 1.00 27.78 600 THR A CA 1
ATOM 4773 C C . THR A 1 600 ? 23.461 18.032 7.196 1.00 27.78 600 THR A C 1
ATOM 4775 O O . THR A 1 600 ? 22.749 17.778 6.225 1.00 27.78 600 THR A O 1
ATOM 4778 N N . VAL A 1 601 ? 22.967 18.385 8.384 1.00 36.38 601 VAL A N 1
ATOM 4779 C CA . VAL A 1 601 ? 21.702 19.087 8.609 1.00 36.38 601 VAL A CA 1
ATOM 4780 C C . VAL A 1 601 ? 21.865 20.503 8.045 1.00 36.38 601 VAL A C 1
ATOM 4782 O O . VAL A 1 601 ? 22.535 21.311 8.676 1.00 36.38 601 VAL A O 1
ATOM 4785 N N . SER A 1 602 ? 21.348 20.790 6.842 1.00 30.75 602 SER A N 1
ATOM 4786 C CA . SER A 1 602 ? 20.861 22.125 6.414 1.00 30.75 602 SER A CA 1
ATOM 4787 C C . SER A 1 602 ? 20.468 22.165 4.923 1.00 30.75 602 SER A C 1
ATOM 4789 O O . SER A 1 602 ? 21.291 22.002 4.029 1.00 30.75 602 SER A O 1
ATOM 4791 N N . ASN A 1 603 ? 19.187 22.457 4.671 1.00 33.34 603 ASN A N 1
ATOM 4792 C CA . ASN A 1 603 ? 18.632 23.179 3.509 1.00 33.34 603 ASN A CA 1
ATOM 4793 C C . ASN A 1 603 ? 18.788 22.620 2.076 1.00 33.34 603 ASN A C 1
ATOM 4795 O O . ASN A 1 603 ? 18.885 23.367 1.092 1.00 33.34 603 ASN A O 1
ATOM 4799 N N . GLY A 1 604 ? 18.655 21.305 1.903 1.00 36.31 604 GLY A N 1
ATOM 4800 C CA . GLY A 1 604 ? 18.455 20.727 0.569 1.00 36.31 604 GLY A CA 1
ATOM 4801 C C . GLY A 1 604 ? 18.465 19.208 0.530 1.00 36.31 604 GLY A C 1
ATOM 4802 O O . GLY A 1 604 ? 19.259 18.633 -0.205 1.00 36.31 604 GLY A O 1
ATOM 4803 N N . VAL A 1 605 ? 17.625 18.562 1.338 1.00 37.81 605 VAL A N 1
ATOM 4804 C CA . VAL A 1 605 ? 17.587 17.099 1.447 1.00 37.81 605 VAL A CA 1
ATOM 4805 C C . VAL A 1 605 ? 16.779 16.516 0.286 1.00 37.81 605 VAL A C 1
ATOM 4807 O O . VAL A 1 605 ? 15.606 16.841 0.115 1.00 37.81 605 VAL A O 1
ATOM 4810 N N . VAL A 1 606 ? 17.391 15.627 -0.501 1.00 41.09 606 VAL A N 1
ATOM 4811 C CA . VAL A 1 606 ? 16.649 14.697 -1.364 1.00 41.09 606 VAL A CA 1
ATOM 4812 C C . VAL A 1 606 ? 15.751 13.868 -0.450 1.00 41.09 606 VAL A C 1
ATOM 4814 O O . VAL A 1 606 ? 16.256 13.027 0.295 1.00 41.09 606 VAL A O 1
ATOM 4817 N N . LYS A 1 607 ? 14.435 14.111 -0.472 1.00 51.72 607 LYS A N 1
ATOM 4818 C CA . LYS A 1 607 ? 13.468 13.293 0.266 1.00 51.72 607 LYS A CA 1
ATOM 4819 C C . LYS A 1 607 ? 13.451 11.889 -0.341 1.00 51.72 607 LYS A C 1
ATOM 4821 O O . LYS A 1 607 ? 12.845 11.636 -1.379 1.00 51.72 607 LYS A O 1
ATOM 4826 N N . LEU A 1 608 ? 14.188 10.982 0.288 1.00 63.00 608 LEU A N 1
ATOM 4827 C CA . LEU A 1 608 ? 14.060 9.552 0.054 1.00 63.00 608 LEU A CA 1
ATOM 4828 C C . LEU A 1 608 ? 12.846 9.050 0.826 1.00 63.00 608 LEU A C 1
ATOM 4830 O O . LEU A 1 608 ? 12.712 9.350 2.012 1.00 63.00 608 LEU A O 1
ATOM 4834 N N . LEU A 1 609 ? 11.989 8.264 0.170 1.00 72.56 609 LEU A N 1
ATOM 4835 C CA . LEU A 1 609 ? 10.935 7.542 0.877 1.00 72.56 609 LEU A CA 1
ATOM 4836 C C . LEU A 1 609 ? 11.578 6.653 1.950 1.00 72.56 609 LEU A C 1
ATOM 4838 O O . LEU A 1 609 ? 12.554 5.941 1.676 1.00 72.56 609 LEU A O 1
ATOM 4842 N N . SER A 1 610 ? 11.040 6.699 3.172 1.00 72.75 610 SER A N 1
ATOM 4843 C CA . SER A 1 610 ? 11.570 5.908 4.284 1.00 72.75 610 SER A CA 1
ATOM 4844 C C . SER A 1 610 ? 11.496 4.412 3.964 1.00 72.75 610 SER A C 1
ATOM 4846 O O . SER A 1 610 ? 10.633 3.949 3.212 1.00 72.75 610 SER A O 1
ATOM 4848 N N . ARG A 1 611 ? 12.413 3.624 4.532 1.00 72.69 611 ARG A N 1
ATOM 4849 C CA . ARG A 1 611 ? 12.429 2.164 4.351 1.00 72.69 611 ARG A CA 1
ATOM 4850 C C . ARG A 1 611 ? 11.113 1.530 4.813 1.00 72.69 611 ARG A C 1
ATOM 4852 O O . ARG A 1 611 ? 10.548 0.711 4.098 1.00 72.69 611 ARG A O 1
ATOM 4859 N N . ALA A 1 612 ? 10.606 1.972 5.961 1.00 73.50 612 ALA A N 1
ATOM 4860 C CA . ALA A 1 612 ? 9.303 1.601 6.506 1.00 73.50 612 ALA A CA 1
ATOM 4861 C C . ALA A 1 612 ? 8.151 1.827 5.509 1.00 73.50 612 ALA A C 1
ATOM 4863 O O . ALA A 1 612 ? 7.341 0.927 5.282 1.00 73.50 612 ALA A O 1
ATOM 4864 N N . PHE A 1 613 ? 8.108 3.003 4.873 1.00 79.88 613 PHE A N 1
ATOM 4865 C CA . PHE A 1 613 ? 7.084 3.341 3.886 1.00 79.88 613 PHE A CA 1
ATOM 4866 C C . PHE A 1 613 ? 7.209 2.482 2.623 1.00 79.88 613 PHE A C 1
ATOM 4868 O O . PHE A 1 613 ? 6.227 1.909 2.158 1.00 79.88 613 PHE A O 1
ATOM 4875 N N . ARG A 1 614 ? 8.435 2.309 2.111 1.00 82.31 614 ARG A N 1
ATOM 4876 C CA . ARG A 1 614 ? 8.721 1.464 0.941 1.00 82.31 614 ARG A CA 1
ATOM 4877 C C . ARG A 1 614 ? 8.334 -0.005 1.151 1.00 82.31 614 ARG A C 1
ATOM 4879 O O . ARG A 1 614 ? 7.703 -0.587 0.274 1.00 82.31 614 ARG A O 1
ATOM 4886 N N . ASN A 1 615 ? 8.559 -0.559 2.346 1.00 82.38 615 ASN A N 1
ATOM 4887 C CA . ASN A 1 615 ? 8.151 -1.925 2.708 1.00 82.38 615 ASN A CA 1
ATOM 4888 C C . ASN A 1 615 ? 6.623 -2.164 2.588 1.00 82.38 615 ASN A C 1
ATOM 4890 O O . ASN A 1 615 ? 6.177 -3.316 2.564 1.00 82.38 615 ASN A O 1
ATOM 4894 N N . ARG A 1 616 ? 5.783 -1.117 2.526 1.00 86.69 616 ARG A N 1
ATOM 4895 C CA . ARG A 1 616 ? 4.329 -1.234 2.283 1.00 86.69 616 ARG A CA 1
ATOM 4896 C C . ARG A 1 616 ? 3.972 -1.435 0.801 1.00 86.69 616 ARG A C 1
ATOM 4898 O O . ARG A 1 616 ? 2.863 -1.863 0.503 1.00 86.69 616 ARG A O 1
ATOM 4905 N N . PHE A 1 617 ? 4.927 -1.268 -0.108 1.00 89.94 617 PHE A N 1
ATOM 4906 C CA . PHE A 1 617 ? 4.760 -1.533 -1.533 1.00 89.94 617 PHE A CA 1
ATOM 4907 C C . PHE A 1 617 ? 5.390 -2.864 -1.946 1.00 89.94 617 PHE A C 1
ATOM 4909 O O . PHE A 1 617 ? 6.276 -3.398 -1.276 1.00 89.94 617 PHE A O 1
ATOM 4916 N N . VAL A 1 618 ? 4.941 -3.393 -3.082 1.00 91.19 618 VAL A N 1
ATOM 4917 C CA . VAL A 1 618 ? 5.728 -4.309 -3.909 1.00 91.19 618 VAL A CA 1
ATOM 4918 C C . VAL A 1 618 ? 6.525 -3.453 -4.889 1.00 91.19 618 VAL A C 1
ATOM 4920 O O . VAL A 1 618 ? 5.955 -2.799 -5.764 1.00 91.19 618 VAL A O 1
ATOM 4923 N N . GLU A 1 619 ? 7.842 -3.411 -4.711 1.00 90.00 619 GLU A N 1
ATOM 4924 C CA . GLU A 1 619 ? 8.733 -2.593 -5.537 1.00 90.00 619 GLU A CA 1
ATOM 4925 C C . GLU A 1 619 ? 9.074 -3.311 -6.838 1.00 90.00 619 GLU A C 1
ATOM 4927 O O . GLU A 1 619 ? 9.450 -4.478 -6.795 1.00 90.00 619 GLU A O 1
ATOM 4932 N N . LEU A 1 620 ? 8.977 -2.622 -7.974 1.00 90.44 620 LEU A N 1
ATOM 4933 C CA . LEU A 1 620 ? 9.413 -3.092 -9.287 1.00 90.44 620 LEU A CA 1
ATOM 4934 C C . LEU A 1 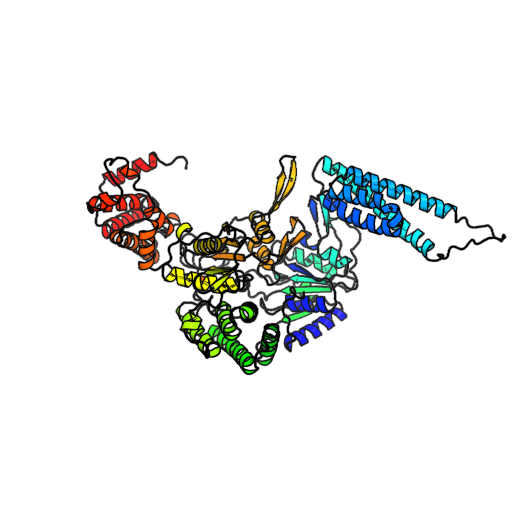620 ? 10.410 -2.101 -9.880 1.00 90.44 620 LEU A C 1
ATOM 4936 O O . LEU A 1 620 ? 10.132 -0.903 -9.957 1.00 90.44 620 LEU A O 1
ATOM 4940 N N . HIS A 1 621 ? 11.540 -2.614 -10.354 1.00 88.38 621 HIS A N 1
ATOM 4941 C CA . HIS A 1 621 ? 12.588 -1.812 -10.976 1.00 88.38 621 HIS A CA 1
ATOM 4942 C C . HIS A 1 621 ? 12.511 -1.880 -12.502 1.00 88.38 621 HIS A C 1
ATOM 4944 O O . HIS A 1 621 ? 12.349 -2.950 -13.089 1.00 88.38 621 HIS A O 1
ATOM 4950 N N . PHE A 1 622 ? 12.599 -0.708 -13.122 1.00 87.69 622 PHE A N 1
ATOM 4951 C CA . PHE A 1 622 ? 12.546 -0.478 -14.555 1.00 87.69 622 PHE A CA 1
ATOM 4952 C C . PHE A 1 622 ? 13.888 0.091 -14.978 1.00 87.69 622 PHE A C 1
ATOM 4954 O O . PHE A 1 622 ? 14.242 1.208 -14.590 1.00 87.69 622 PHE A O 1
ATOM 4961 N N . ASP A 1 623 ? 14.594 -0.658 -15.810 1.00 84.06 623 ASP A N 1
ATOM 4962 C CA . ASP A 1 623 ? 15.838 -0.204 -16.409 1.00 84.06 623 ASP A CA 1
ATOM 4963 C C . ASP A 1 623 ? 15.582 0.849 -17.501 1.00 84.06 623 ASP A C 1
ATOM 4965 O O . ASP A 1 623 ? 14.446 1.107 -17.924 1.00 84.06 623 ASP A O 1
ATOM 4969 N N . ALA A 1 624 ? 16.654 1.505 -17.946 1.00 82.44 624 ALA A N 1
ATOM 4970 C CA . ALA A 1 624 ? 16.593 2.345 -19.135 1.00 82.44 624 ALA A CA 1
ATOM 4971 C C . ALA A 1 624 ? 16.261 1.491 -20.370 1.00 82.44 624 ALA A C 1
ATOM 4973 O O . ALA A 1 624 ? 16.684 0.341 -20.472 1.00 82.44 624 ALA A O 1
ATOM 4974 N N . ILE A 1 625 ? 15.513 2.067 -21.313 1.00 85.69 625 ILE A N 1
ATOM 4975 C CA . ILE A 1 625 ? 15.172 1.392 -22.569 1.00 85.69 625 ILE A CA 1
ATOM 4976 C C . ILE A 1 625 ? 16.466 1.214 -23.386 1.00 85.69 625 ILE A C 1
ATOM 4978 O O . ILE A 1 625 ? 17.149 2.218 -23.611 1.00 85.69 625 ILE A O 1
ATOM 4982 N N . PRO A 1 626 ? 16.812 -0.011 -23.830 1.00 88.31 626 PRO A N 1
ATOM 4983 C CA . PRO A 1 626 ? 17.980 -0.245 -24.679 1.00 88.31 626 PRO A CA 1
ATOM 4984 C C . PRO A 1 626 ? 17.928 0.560 -25.985 1.00 88.31 626 PRO A C 1
ATOM 4986 O O . PRO A 1 626 ? 16.849 0.796 -26.526 1.00 88.31 626 PRO A O 1
ATOM 4989 N N . GLU A 1 627 ? 19.086 0.944 -26.530 1.00 86.19 627 GLU A N 1
ATOM 4990 C CA . GLU A 1 627 ? 19.169 1.773 -27.748 1.00 86.19 627 GLU A CA 1
ATOM 4991 C C . GLU A 1 627 ? 18.496 1.114 -28.967 1.00 86.19 627 GLU A C 1
ATOM 4993 O O . GLU A 1 627 ? 17.770 1.776 -29.708 1.00 86.19 627 GLU A O 1
ATOM 4998 N N . GLU A 1 628 ? 18.654 -0.201 -29.135 1.00 87.69 628 GLU A N 1
ATOM 4999 C CA . GLU A 1 628 ? 18.019 -0.976 -30.214 1.00 87.69 628 GLU A CA 1
ATOM 5000 C C . GLU A 1 628 ? 16.484 -0.972 -30.108 1.00 87.69 628 GLU A C 1
ATOM 5002 O O . GLU A 1 628 ? 15.754 -0.814 -31.093 1.00 87.69 628 GLU A O 1
ATOM 5007 N N . GLU A 1 629 ? 15.973 -1.095 -28.882 1.00 89.75 629 GLU A N 1
ATOM 5008 C CA . GLU A 1 629 ? 14.538 -1.031 -28.613 1.00 89.75 629 GLU A CA 1
ATOM 5009 C C . GLU A 1 629 ? 14.000 0.386 -28.812 1.00 89.75 629 GLU A C 1
ATOM 5011 O O . GLU A 1 629 ? 12.910 0.560 -29.356 1.00 89.75 629 GLU A O 1
ATOM 5016 N N . LEU A 1 630 ? 14.771 1.405 -28.428 1.00 87.06 630 LEU A N 1
ATOM 5017 C CA . LEU A 1 630 ? 14.425 2.801 -28.659 1.00 87.06 630 LEU A CA 1
ATOM 5018 C C . LEU A 1 630 ? 14.313 3.107 -30.157 1.00 87.06 630 LEU A C 1
ATOM 5020 O O . LEU A 1 630 ? 13.363 3.779 -30.554 1.00 87.06 630 LEU A O 1
ATOM 5024 N N . ALA A 1 631 ? 15.205 2.564 -30.993 1.00 86.56 631 ALA A N 1
ATOM 5025 C CA . ALA A 1 631 ? 15.115 2.693 -32.449 1.00 86.56 631 ALA A CA 1
ATOM 5026 C C . ALA A 1 631 ? 13.806 2.099 -32.985 1.00 86.56 631 ALA A C 1
ATOM 5028 O O . ALA A 1 631 ? 13.092 2.763 -33.733 1.00 86.56 631 ALA A O 1
ATOM 5029 N N . THR A 1 632 ? 13.439 0.907 -32.507 1.00 88.06 632 THR A N 1
ATOM 5030 C CA . THR A 1 632 ? 12.166 0.252 -32.856 1.00 88.06 632 THR A CA 1
ATOM 5031 C C . THR A 1 632 ? 10.956 1.098 -32.441 1.00 88.06 632 THR A C 1
ATOM 5033 O O . THR A 1 632 ? 9.948 1.155 -33.150 1.00 88.06 632 THR A O 1
ATOM 5036 N N . ILE A 1 633 ? 11.028 1.760 -31.280 1.00 86.94 633 ILE A N 1
ATOM 5037 C CA . ILE A 1 633 ? 9.959 2.644 -30.806 1.00 86.94 633 ILE A CA 1
ATOM 5038 C C . ILE A 1 633 ? 9.845 3.877 -31.706 1.00 86.94 633 ILE A C 1
ATOM 5040 O O . ILE A 1 633 ? 8.731 4.237 -32.079 1.00 86.94 633 ILE A O 1
ATOM 5044 N N . LEU A 1 634 ? 10.962 4.512 -32.071 1.00 83.12 634 LEU A N 1
ATOM 5045 C CA . LEU A 1 634 ? 10.965 5.681 -32.957 1.00 83.12 634 LEU A CA 1
ATOM 5046 C C . LEU A 1 634 ? 10.436 5.346 -34.354 1.00 83.12 634 LEU A C 1
ATOM 5048 O O . LEU A 1 634 ? 9.613 6.088 -34.884 1.00 83.12 634 LEU A O 1
ATOM 5052 N N . GLU A 1 635 ? 10.855 4.215 -34.915 1.00 83.06 635 GLU A N 1
ATOM 5053 C CA . GLU A 1 635 ? 10.395 3.745 -36.221 1.00 83.06 635 GLU A CA 1
ATOM 5054 C C . GLU A 1 635 ? 8.873 3.568 -36.237 1.00 83.06 635 GLU A C 1
ATOM 5056 O O . GLU A 1 635 ? 8.182 4.126 -37.086 1.00 83.06 635 GLU A O 1
ATOM 5061 N N . LYS A 1 636 ? 8.324 2.846 -35.255 1.00 83.19 636 LYS A N 1
ATOM 5062 C CA . LYS A 1 636 ? 6.890 2.522 -35.227 1.00 83.19 636 LYS A CA 1
ATOM 5063 C C . LYS A 1 636 ? 6.008 3.679 -34.771 1.00 83.19 636 LYS A C 1
ATOM 5065 O O . LYS A 1 636 ? 4.885 3.804 -35.249 1.00 83.19 636 LYS A O 1
ATOM 5070 N N . ARG A 1 637 ? 6.474 4.494 -33.820 1.00 82.00 637 ARG A N 1
ATOM 5071 C CA . ARG A 1 637 ? 5.684 5.594 -33.241 1.00 82.00 637 ARG A CA 1
ATOM 5072 C C . ARG A 1 637 ? 5.729 6.846 -34.097 1.00 82.00 637 ARG A C 1
ATOM 5074 O O . ARG A 1 637 ? 4.707 7.499 -34.261 1.00 82.00 637 ARG A O 1
ATOM 5081 N N . CYS A 1 638 ? 6.919 7.192 -34.575 1.00 75.12 638 CYS A N 1
ATOM 5082 C CA . CYS A 1 638 ? 7.186 8.453 -35.258 1.00 75.12 638 CYS A CA 1
ATOM 5083 C C . CYS A 1 638 ? 7.344 8.271 -36.774 1.00 75.12 638 CYS A C 1
ATOM 5085 O O . CYS A 1 638 ? 7.583 9.252 -37.467 1.00 75.12 638 CYS A O 1
ATOM 5087 N N . ALA A 1 639 ? 7.228 7.040 -37.292 1.00 75.44 639 ALA A N 1
ATOM 5088 C CA . ALA A 1 639 ? 7.380 6.722 -38.715 1.00 75.44 639 ALA A CA 1
ATOM 5089 C C . ALA A 1 639 ? 8.726 7.192 -39.310 1.00 75.44 639 ALA A C 1
ATOM 5091 O O . ALA A 1 639 ? 8.806 7.575 -40.479 1.00 75.44 639 ALA A O 1
ATOM 5092 N N . ILE A 1 640 ? 9.796 7.174 -38.504 1.00 75.06 640 ILE A N 1
ATOM 5093 C CA . ILE A 1 640 ? 11.143 7.585 -38.924 1.00 75.06 640 ILE A CA 1
ATOM 5094 C C . ILE A 1 640 ? 11.898 6.381 -39.508 1.00 75.06 640 ILE A C 1
ATOM 5096 O O . ILE A 1 640 ? 11.868 5.308 -38.906 1.00 75.06 640 ILE A O 1
ATOM 5100 N N . PRO A 1 641 ? 12.626 6.529 -40.634 1.00 76.81 641 PRO A N 1
ATOM 5101 C CA . PRO A 1 641 ? 13.417 5.433 -41.183 1.00 76.81 641 PRO A CA 1
ATOM 5102 C C . PRO A 1 641 ? 14.539 4.967 -40.229 1.00 76.81 641 PRO A C 1
ATOM 5104 O O . PRO A 1 641 ? 15.187 5.811 -39.599 1.00 76.81 641 PRO A O 1
ATOM 5107 N N . PRO A 1 642 ? 14.866 3.659 -40.188 1.00 79.06 642 PRO A N 1
ATOM 5108 C CA . PRO A 1 642 ? 15.844 3.098 -39.245 1.00 79.06 642 PRO A CA 1
ATOM 5109 C C . PRO A 1 642 ? 17.223 3.777 -39.253 1.00 79.06 642 PRO A C 1
ATOM 5111 O O . PRO A 1 642 ? 17.833 3.973 -38.200 1.00 79.06 642 PRO A O 1
ATOM 5114 N N . SER A 1 643 ? 17.706 4.193 -40.429 1.00 79.19 643 SER A N 1
ATOM 5115 C CA . SER A 1 643 ? 18.989 4.894 -40.584 1.00 79.19 643 SER A CA 1
ATOM 5116 C C . SER A 1 643 ? 19.021 6.234 -39.844 1.00 79.19 643 SER A C 1
ATOM 5118 O O . SER A 1 643 ? 20.041 6.606 -39.262 1.00 79.19 643 SER A O 1
ATOM 5120 N N . TYR A 1 644 ? 17.897 6.951 -39.821 1.00 75.94 644 TYR A N 1
ATOM 5121 C CA . TYR A 1 644 ? 17.761 8.206 -39.095 1.00 75.94 644 TYR A CA 1
ATOM 5122 C C . TYR A 1 644 ? 17.547 7.979 -37.602 1.00 75.94 644 TYR A C 1
ATOM 5124 O O . TYR A 1 644 ? 18.140 8.703 -36.806 1.00 75.94 644 TYR A O 1
ATOM 5132 N N . CYS A 1 645 ? 16.802 6.943 -37.202 1.00 81.81 645 CYS A N 1
ATOM 5133 C CA . CYS A 1 645 ? 16.675 6.564 -35.791 1.00 81.81 645 CYS A CA 1
ATOM 5134 C C . CYS A 1 645 ? 18.052 6.355 -35.141 1.00 81.81 645 CYS A C 1
ATOM 5136 O O . CYS A 1 645 ? 18.312 6.907 -34.073 1.00 81.81 645 CYS A O 1
ATOM 5138 N N . ALA A 1 646 ? 18.962 5.640 -35.812 1.00 84.00 646 ALA A N 1
ATOM 5139 C CA . ALA A 1 646 ? 20.319 5.406 -35.315 1.00 84.00 646 ALA A CA 1
ATOM 5140 C C . ALA A 1 646 ? 21.124 6.709 -35.128 1.00 84.00 646 ALA A C 1
ATOM 5142 O O . ALA A 1 646 ? 21.779 6.893 -34.097 1.00 84.00 646 ALA A O 1
ATOM 5143 N N . LYS A 1 647 ? 21.041 7.644 -36.087 1.00 82.50 647 LYS A N 1
ATOM 5144 C CA . LYS A 1 647 ? 21.701 8.962 -36.001 1.00 82.50 647 LYS A CA 1
ATOM 5145 C C . LYS A 1 647 ? 21.159 9.784 -34.828 1.00 82.50 647 LYS A C 1
ATOM 5147 O O . LYS A 1 647 ? 21.927 10.317 -34.031 1.00 82.50 647 LYS A O 1
ATOM 5152 N N . ILE A 1 648 ? 19.835 9.846 -34.697 1.00 80.50 648 ILE A N 1
ATOM 5153 C CA . ILE A 1 648 ? 19.130 10.588 -33.644 1.00 80.50 648 ILE A CA 1
ATOM 5154 C C . ILE A 1 648 ? 19.492 10.035 -32.254 1.00 80.50 648 ILE A C 1
ATOM 5156 O O . ILE A 1 648 ? 19.834 10.799 -31.349 1.00 80.50 648 ILE A O 1
ATOM 5160 N N . ILE A 1 649 ? 19.473 8.710 -32.089 1.00 85.69 649 ILE A N 1
ATOM 5161 C CA . ILE A 1 649 ? 19.842 8.050 -30.828 1.00 85.69 649 ILE A CA 1
ATOM 5162 C C . ILE A 1 649 ? 21.309 8.322 -30.491 1.00 85.69 649 ILE A C 1
ATOM 5164 O O . ILE A 1 649 ? 21.605 8.707 -29.363 1.00 85.69 649 ILE A O 1
ATOM 5168 N N . SER A 1 650 ? 22.212 8.243 -31.474 1.00 85.88 650 SER A N 1
ATOM 5169 C CA . SER A 1 650 ? 23.642 8.524 -31.277 1.00 85.88 650 SER A CA 1
ATOM 5170 C C . SER A 1 650 ? 23.899 9.937 -30.742 1.00 85.88 650 SER A C 1
ATOM 5172 O O . SER A 1 650 ? 24.729 10.116 -29.847 1.00 85.88 650 SER A O 1
ATOM 5174 N N . VAL A 1 651 ? 23.155 10.939 -31.232 1.00 83.94 651 VAL A N 1
ATOM 5175 C CA . VAL A 1 651 ? 23.210 12.319 -30.718 1.00 83.94 651 VAL A CA 1
ATOM 5176 C C . VAL A 1 651 ? 22.797 12.366 -29.247 1.00 83.94 651 VAL A C 1
ATOM 5178 O O . VAL A 1 651 ? 23.534 12.905 -28.420 1.00 83.94 651 VAL A O 1
ATOM 5181 N N . VAL A 1 652 ? 21.641 11.791 -28.899 1.00 80.81 652 VAL A N 1
ATOM 5182 C CA . VAL A 1 652 ? 21.120 11.822 -27.521 1.00 80.81 652 VAL A CA 1
ATOM 5183 C C . VAL A 1 652 ? 22.038 11.067 -26.561 1.00 80.81 652 VAL A C 1
ATOM 5185 O O . VAL A 1 652 ? 22.359 11.592 -25.493 1.00 80.81 652 VAL A O 1
ATOM 5188 N N . THR A 1 653 ? 22.523 9.886 -26.946 1.00 82.31 653 THR A N 1
ATOM 5189 C CA . THR A 1 653 ? 23.476 9.105 -26.151 1.00 82.31 653 THR A CA 1
ATOM 5190 C C . THR A 1 653 ? 24.769 9.890 -25.917 1.00 82.31 653 THR A C 1
ATOM 5192 O O . THR A 1 653 ? 25.282 9.910 -24.797 1.00 82.31 653 THR A O 1
ATOM 5195 N N . HIS A 1 654 ? 25.300 10.586 -26.930 1.00 84.25 654 HIS A N 1
ATOM 5196 C CA . HIS A 1 654 ? 26.475 11.446 -26.750 1.00 84.25 654 HIS A CA 1
ATOM 5197 C C . HIS A 1 654 ? 26.209 12.612 -25.798 1.00 84.25 654 HIS A C 1
ATOM 5199 O O . HIS A 1 654 ? 27.011 12.835 -24.892 1.00 84.25 654 HIS A O 1
ATOM 5205 N N . LEU A 1 655 ? 25.083 13.315 -25.940 1.00 79.69 655 LEU A N 1
ATOM 5206 C CA . LEU A 1 655 ? 24.720 14.412 -25.037 1.00 79.69 655 LEU A CA 1
ATOM 5207 C C . LEU A 1 655 ? 24.601 13.934 -23.581 1.00 79.69 655 LEU A C 1
ATOM 5209 O O . LEU A 1 655 ? 25.089 14.594 -22.661 1.00 79.69 655 LEU A O 1
ATOM 5213 N N . GLN A 1 656 ? 24.020 12.752 -23.364 1.00 77.81 656 GLN A N 1
ATOM 5214 C CA . GLN A 1 656 ? 23.933 12.135 -22.040 1.00 77.81 656 GLN A CA 1
ATOM 5215 C C . GLN A 1 656 ? 25.313 11.761 -21.478 1.00 77.81 656 GLN A C 1
ATOM 5217 O O . GLN A 1 656 ? 25.581 12.047 -20.310 1.00 77.81 656 GLN A O 1
ATOM 5222 N N . LYS A 1 657 ? 26.207 11.186 -22.296 1.00 80.31 657 LYS A N 1
ATOM 5223 C CA . LYS A 1 657 ? 27.590 10.861 -21.899 1.00 80.31 657 LYS A CA 1
ATOM 5224 C C . LYS A 1 657 ? 28.389 12.109 -21.527 1.00 80.31 657 LYS A C 1
ATOM 5226 O O . LYS A 1 657 ? 29.040 12.119 -20.484 1.00 80.31 657 LYS A O 1
ATOM 5231 N N . VAL A 1 658 ? 28.308 13.179 -22.324 1.00 77.75 658 VAL A N 1
ATOM 5232 C CA . VAL A 1 658 ? 29.021 14.434 -22.029 1.00 77.75 658 VAL A CA 1
ATOM 5233 C C . VAL A 1 658 ? 28.547 15.028 -20.708 1.00 77.75 658 VAL A C 1
ATOM 5235 O O . VAL A 1 658 ? 29.366 15.430 -19.887 1.00 77.75 658 VAL A O 1
ATOM 5238 N N . ARG A 1 659 ? 27.240 15.022 -20.451 1.00 75.06 659 ARG A N 1
ATOM 5239 C CA . ARG A 1 659 ? 26.689 15.497 -19.180 1.00 75.06 659 ARG A CA 1
ATOM 5240 C C . ARG A 1 659 ? 27.119 14.648 -17.977 1.00 75.06 659 ARG A C 1
ATOM 5242 O O . ARG A 1 659 ? 27.253 15.180 -16.883 1.00 75.06 659 ARG A O 1
ATOM 5249 N N . GLN A 1 660 ? 27.308 13.339 -18.145 1.00 70.44 660 GLN A N 1
ATOM 5250 C CA . GLN A 1 660 ? 27.817 12.476 -17.070 1.00 70.44 660 GLN A CA 1
ATOM 5251 C C . GLN A 1 660 ? 29.312 12.708 -16.803 1.00 70.44 660 GLN A C 1
ATOM 5253 O O . GLN A 1 660 ? 29.741 12.624 -15.656 1.00 70.44 660 GLN A O 1
ATOM 5258 N N . GLY A 1 661 ? 30.092 13.008 -17.846 1.00 68.06 661 GLY A N 1
ATOM 5259 C CA . GLY A 1 661 ? 31.536 13.235 -17.749 1.00 68.06 661 GLY A CA 1
ATOM 5260 C C . GLY A 1 661 ? 31.956 14.677 -17.440 1.00 68.06 661 GLY A C 1
ATOM 5261 O O . GLY A 1 661 ? 33.110 14.905 -17.090 1.00 68.06 661 GLY A O 1
ATOM 5262 N N . THR A 1 662 ? 31.059 15.662 -17.566 1.00 70.31 662 THR A N 1
ATOM 5263 C CA . THR A 1 662 ? 31.385 17.096 -17.443 1.00 70.31 662 THR A CA 1
ATOM 5264 C C . THR A 1 662 ? 30.348 17.861 -16.610 1.00 70.31 662 THR A C 1
ATOM 5266 O O . THR A 1 662 ? 29.272 17.358 -16.306 1.00 70.31 662 THR A O 1
ATOM 5269 N N . ARG A 1 663 ? 30.649 19.116 -16.238 1.00 67.31 663 ARG A N 1
ATOM 5270 C CA . ARG A 1 663 ? 29.672 20.035 -15.609 1.00 67.31 663 ARG A CA 1
ATOM 5271 C C . ARG A 1 663 ? 28.781 20.769 -16.627 1.00 67.31 663 ARG A C 1
ATOM 5273 O O . ARG A 1 663 ? 27.911 21.545 -16.213 1.00 67.31 663 ARG A O 1
ATOM 5280 N N . LEU A 1 664 ? 28.995 20.549 -17.927 1.00 62.16 664 LEU A N 1
ATOM 5281 C CA . LEU A 1 664 ? 28.160 21.099 -18.995 1.00 62.16 664 LEU A CA 1
ATOM 5282 C C . LEU A 1 664 ? 26.772 20.452 -18.936 1.00 62.16 664 LEU A C 1
ATOM 5284 O O . LEU A 1 664 ? 26.630 19.284 -18.575 1.00 62.16 664 LEU A O 1
ATOM 5288 N N . PHE A 1 665 ? 25.734 21.228 -19.245 1.00 65.12 665 PHE A N 1
ATOM 5289 C CA . PHE A 1 665 ? 24.330 20.816 -19.168 1.00 65.12 665 PHE A CA 1
ATOM 5290 C C . PHE A 1 665 ? 23.827 20.478 -17.751 1.00 65.12 665 PHE A C 1
ATOM 5292 O O . PHE A 1 665 ? 22.828 19.771 -17.596 1.00 65.12 665 PHE A O 1
ATOM 5299 N N . SER A 1 666 ? 24.486 20.983 -16.703 1.00 58.72 666 SER A N 1
ATOM 5300 C CA . SER A 1 666 ? 24.124 20.748 -15.292 1.00 58.72 666 SER A CA 1
ATOM 5301 C C . SER A 1 666 ? 22.820 21.428 -14.846 1.00 58.72 666 SER A C 1
ATOM 5303 O O . SER A 1 666 ? 22.217 21.018 -13.853 1.00 58.72 666 SER A O 1
ATOM 5305 N N . GLY A 1 667 ? 22.353 22.448 -15.574 1.00 59.94 667 GLY A N 1
ATOM 5306 C CA . GLY A 1 667 ? 21.084 23.130 -15.301 1.00 59.94 667 GLY A CA 1
ATOM 5307 C C . GLY A 1 667 ? 19.845 22.324 -15.721 1.00 59.94 667 GLY A C 1
ATOM 5308 O O . GLY A 1 667 ? 19.923 21.445 -16.580 1.00 59.94 667 GLY A O 1
ATOM 5309 N N . LYS A 1 668 ? 18.664 22.678 -15.178 1.00 59.84 668 LYS A N 1
ATOM 5310 C CA . LYS A 1 668 ? 17.361 22.075 -15.557 1.00 59.84 668 LYS A CA 1
ATOM 5311 C C . LYS A 1 668 ? 17.119 22.098 -17.076 1.00 59.84 668 LYS A C 1
ATOM 5313 O O . LYS A 1 668 ? 16.563 21.153 -17.624 1.00 59.84 668 LYS A O 1
ATOM 5318 N N . HIS A 1 669 ? 17.567 23.158 -17.749 1.00 56.44 669 HIS A N 1
ATOM 5319 C CA . HIS A 1 669 ? 17.388 23.361 -19.187 1.00 56.44 669 HIS A CA 1
ATOM 5320 C C . HIS A 1 669 ? 18.359 22.550 -20.065 1.00 56.44 669 HIS A C 1
ATOM 5322 O O . HIS A 1 669 ? 18.010 22.217 -21.189 1.00 56.44 669 HIS A O 1
ATOM 5328 N N . GLY A 1 670 ? 19.523 22.143 -19.546 1.00 57.41 670 GLY A N 1
ATOM 5329 C CA . GLY A 1 670 ? 20.480 21.298 -20.276 1.00 57.41 670 GLY A CA 1
ATOM 5330 C C . GLY A 1 670 ? 20.083 19.819 -20.351 1.00 57.41 670 GLY A C 1
ATOM 5331 O O . GLY A 1 670 ? 20.780 19.014 -20.960 1.00 57.41 670 GLY A O 1
ATOM 5332 N N . PHE A 1 671 ? 18.987 19.416 -19.703 1.00 63.91 671 PHE A N 1
ATOM 5333 C CA . PHE A 1 671 ? 18.598 18.012 -19.648 1.00 63.91 671 PHE A CA 1
ATOM 5334 C C . PHE A 1 671 ? 17.827 17.577 -20.897 1.00 63.91 671 PHE A C 1
ATOM 5336 O O . PHE A 1 671 ? 16.758 18.117 -21.191 1.00 63.91 671 PHE A O 1
ATOM 5343 N N . VAL A 1 672 ? 18.344 16.563 -21.593 1.00 70.50 672 VAL A N 1
ATOM 5344 C CA . VAL A 1 672 ? 17.693 15.932 -22.749 1.00 70.50 672 VAL A CA 1
ATOM 5345 C C . VAL A 1 672 ? 17.098 14.593 -22.320 1.00 70.50 672 VAL A C 1
ATOM 5347 O O . VAL A 1 672 ? 17.812 13.638 -22.009 1.00 70.50 672 VAL A O 1
ATOM 5350 N N . THR A 1 673 ? 15.770 14.535 -22.279 1.00 74.06 673 THR A N 1
ATOM 5351 C CA . THR A 1 673 ? 14.994 13.337 -21.936 1.00 74.06 673 THR A CA 1
ATOM 5352 C C . THR A 1 673 ? 14.550 12.576 -23.180 1.00 74.06 673 THR A C 1
ATOM 5354 O O . THR A 1 673 ? 14.465 13.141 -24.268 1.00 74.06 673 THR A O 1
ATOM 5357 N N . LEU A 1 674 ? 14.136 11.313 -23.018 1.00 74.44 674 LEU A N 1
ATOM 5358 C CA . LEU A 1 674 ? 13.462 10.599 -24.110 1.00 74.44 674 LEU A CA 1
ATOM 5359 C C . LEU A 1 674 ? 12.131 11.266 -24.512 1.00 74.44 674 LEU A C 1
ATOM 5361 O O . LEU A 1 674 ? 11.690 11.103 -25.640 1.00 74.44 674 LEU A O 1
ATOM 5365 N N . ARG A 1 675 ? 11.491 12.059 -23.636 1.00 77.44 675 ARG A N 1
ATOM 5366 C CA . ARG A 1 675 ? 10.328 12.879 -24.031 1.00 77.44 675 ARG A CA 1
ATOM 5367 C C . ARG A 1 675 ? 10.721 13.989 -25.002 1.00 77.44 675 ARG A C 1
ATOM 5369 O O . ARG A 1 675 ? 9.967 14.261 -25.927 1.00 77.44 675 ARG A O 1
ATOM 5376 N N . ASP A 1 676 ? 11.880 14.616 -24.801 1.00 75.94 676 ASP A N 1
ATOM 5377 C CA . ASP A 1 676 ? 12.420 15.601 -25.745 1.00 75.94 676 ASP A CA 1
ATOM 5378 C C . ASP A 1 676 ? 12.756 14.936 -27.085 1.00 75.94 676 ASP A C 1
ATOM 5380 O O . ASP A 1 676 ? 12.451 15.489 -28.135 1.00 75.94 676 ASP A O 1
ATOM 5384 N N . LEU A 1 677 ? 13.295 13.714 -27.045 1.00 79.00 677 LEU A N 1
ATOM 5385 C CA . LEU A 1 677 ? 13.520 12.885 -28.227 1.00 79.00 677 LEU A CA 1
ATOM 5386 C C . LEU A 1 677 ? 12.213 12.563 -28.971 1.00 79.00 677 LEU A C 1
ATOM 5388 O O . LEU A 1 677 ? 12.155 12.736 -30.183 1.00 79.00 677 LEU A O 1
ATOM 5392 N N . PHE A 1 678 ? 11.152 12.144 -28.271 1.00 77.69 678 PHE A N 1
ATOM 5393 C CA . PHE A 1 678 ? 9.855 11.913 -28.916 1.00 77.69 678 PHE A CA 1
ATOM 5394 C C . PHE A 1 678 ? 9.282 13.202 -29.499 1.00 77.69 678 PHE A C 1
ATOM 5396 O O . PHE A 1 678 ? 8.848 13.178 -30.636 1.00 77.69 678 PHE A O 1
ATOM 5403 N N . ARG A 1 679 ? 9.376 14.344 -28.805 1.00 77.31 679 ARG A N 1
ATOM 5404 C CA . ARG A 1 679 ? 8.974 15.645 -29.373 1.00 77.31 679 ARG A CA 1
ATOM 5405 C C . ARG A 1 679 ? 9.801 16.038 -30.597 1.00 77.31 679 ARG A C 1
ATOM 5407 O O . ARG A 1 679 ? 9.259 16.643 -31.510 1.00 77.31 679 ARG A O 1
ATOM 5414 N N . TRP A 1 680 ? 11.096 15.722 -30.618 1.00 77.06 680 TRP A N 1
ATOM 5415 C CA . TRP A 1 680 ? 11.947 15.930 -31.793 1.00 77.06 680 TRP A CA 1
ATOM 5416 C C . TRP A 1 680 ? 11.452 15.087 -32.971 1.00 77.06 680 TRP A C 1
ATOM 5418 O O . TRP A 1 680 ? 11.345 15.597 -34.080 1.00 77.06 680 TRP A O 1
ATOM 5428 N N . CYS A 1 681 ? 11.085 13.834 -32.716 1.00 73.19 681 CYS A N 1
ATOM 5429 C CA . CYS A 1 681 ? 10.647 12.892 -33.740 1.00 73.19 681 CYS A CA 1
ATOM 5430 C C . CYS A 1 681 ? 9.180 13.072 -34.179 1.00 73.19 681 CYS A C 1
ATOM 5432 O O . CYS A 1 681 ? 8.844 12.737 -35.307 1.00 73.19 681 CYS A O 1
ATOM 5434 N N . GLU A 1 682 ? 8.310 13.569 -33.294 1.00 71.19 682 GLU A N 1
ATOM 5435 C CA . GLU A 1 682 ? 6.876 13.814 -33.524 1.00 71.19 682 GLU A CA 1
ATOM 5436 C C . GLU A 1 682 ? 6.594 15.208 -34.090 1.00 71.19 682 GLU A C 1
ATOM 5438 O O . GLU A 1 682 ? 5.475 15.456 -34.529 1.00 71.19 682 GLU A O 1
ATOM 5443 N N . ARG A 1 683 ? 7.568 16.131 -34.068 1.00 68.06 683 ARG A N 1
ATOM 5444 C CA . ARG A 1 683 ? 7.420 17.420 -34.748 1.00 68.06 683 ARG A CA 1
ATOM 5445 C C . ARG A 1 683 ? 7.218 17.145 -36.232 1.00 68.06 683 ARG A C 1
ATOM 5447 O O . ARG A 1 683 ? 8.161 16.772 -36.933 1.00 68.06 683 ARG A O 1
ATOM 5454 N N . GLU A 1 684 ? 5.978 17.331 -36.678 1.00 48.03 684 GLU A N 1
ATOM 5455 C CA . GLU A 1 684 ? 5.651 17.370 -38.090 1.00 48.03 684 GLU A CA 1
ATOM 5456 C C . GLU A 1 684 ? 6.615 18.346 -38.754 1.00 48.03 684 GLU A C 1
ATOM 5458 O O . GLU A 1 684 ? 6.946 19.421 -38.242 1.00 48.03 684 GLU A O 1
ATOM 5463 N N . CYS A 1 685 ? 7.127 17.941 -39.905 1.00 45.00 685 CYS A N 1
ATOM 5464 C CA . CYS A 1 685 ? 7.785 18.873 -40.794 1.00 45.00 685 CYS A CA 1
ATOM 5465 C C . CYS A 1 685 ? 6.707 19.760 -41.417 1.00 45.00 685 CYS A C 1
ATOM 5467 O O . CYS A 1 685 ? 6.460 19.679 -42.613 1.00 45.00 685 CYS A O 1
ATOM 5469 N N . ASP A 1 686 ? 6.076 20.609 -40.603 1.00 37.06 686 ASP A N 1
ATOM 5470 C CA . ASP A 1 686 ? 5.048 21.576 -41.012 1.00 37.06 686 ASP A CA 1
ATOM 5471 C C . ASP A 1 686 ? 5.584 22.571 -42.051 1.00 37.06 686 ASP A C 1
ATOM 5473 O O . ASP A 1 686 ? 4.836 23.211 -42.784 1.00 37.06 686 ASP A O 1
ATOM 5477 N N . SER A 1 687 ? 6.908 22.639 -42.215 1.00 40.19 687 SER A N 1
ATOM 5478 C CA . SER A 1 687 ? 7.559 23.371 -43.305 1.00 40.19 687 SER A CA 1
ATOM 5479 C C . SER A 1 687 ? 7.455 22.702 -44.686 1.00 40.19 687 SER A C 1
ATOM 5481 O O . SER A 1 687 ? 7.989 23.239 -45.651 1.00 40.19 687 SER A O 1
ATOM 5483 N N . LEU A 1 688 ? 6.751 21.572 -44.831 1.00 39.41 688 LEU A N 1
ATOM 5484 C CA . LEU A 1 688 ? 6.425 20.987 -46.140 1.00 39.41 688 LEU A CA 1
ATOM 5485 C C . LEU A 1 688 ? 5.134 21.543 -46.758 1.00 39.41 688 LEU A C 1
ATOM 5487 O O . LEU A 1 688 ? 4.862 21.247 -47.920 1.00 39.41 688 LEU A O 1
ATOM 5491 N N . GLN A 1 689 ? 4.366 22.391 -46.063 1.00 33.00 689 GLN A N 1
ATOM 5492 C CA . GLN A 1 689 ? 3.207 23.048 -46.684 1.00 33.00 689 GLN A CA 1
ATOM 5493 C C . GLN A 1 689 ? 3.610 24.130 -47.711 1.00 33.00 689 GLN A C 1
ATOM 5495 O O . GLN A 1 689 ? 2.779 24.564 -48.503 1.00 33.00 689 GLN A O 1
ATOM 5500 N N . SER A 1 690 ? 4.900 24.489 -47.785 1.00 38.00 690 SER A N 1
ATOM 5501 C CA . SER A 1 690 ? 5.496 25.266 -48.886 1.00 38.00 690 SER A CA 1
ATOM 5502 C C . SER A 1 690 ? 6.183 24.410 -49.965 1.00 38.00 690 SER A C 1
ATOM 5504 O O . SER A 1 690 ? 6.677 24.953 -50.949 1.00 38.00 690 SER A O 1
ATOM 5506 N N . LEU A 1 691 ? 6.173 23.079 -49.836 1.00 38.78 691 LEU A N 1
ATOM 5507 C CA . LEU A 1 691 ? 6.596 22.130 -50.872 1.00 38.78 691 LEU A CA 1
ATOM 5508 C C . LEU A 1 691 ? 5.404 21.253 -51.287 1.00 38.78 691 LEU A C 1
ATOM 5510 O O . LEU A 1 691 ? 5.486 20.028 -51.352 1.00 38.78 691 LEU A O 1
ATOM 5514 N N . ALA A 1 692 ? 4.276 21.899 -51.595 1.00 32.19 692 ALA A N 1
ATOM 5515 C CA . ALA A 1 692 ? 3.325 21.342 -52.549 1.00 32.19 692 ALA A CA 1
ATOM 5516 C C . ALA A 1 692 ? 4.105 21.151 -53.861 1.00 32.19 692 ALA A C 1
ATOM 5518 O O . ALA A 1 692 ? 4.628 22.104 -54.426 1.00 32.19 692 ALA A O 1
ATOM 5519 N N . ILE A 1 693 ? 4.327 19.931 -54.330 1.00 31.11 693 ILE A N 1
ATOM 5520 C CA . ILE A 1 693 ? 3.322 19.129 -55.015 1.00 31.11 693 ILE A CA 1
ATOM 5521 C C . ILE A 1 693 ? 3.646 17.642 -54.768 1.00 31.11 693 ILE A C 1
ATOM 5523 O O . ILE A 1 693 ? 4.739 17.176 -55.073 1.00 31.11 693 ILE A O 1
ATOM 5527 N N . ASN A 1 694 ? 2.647 16.907 -54.272 1.00 30.08 694 ASN A N 1
ATOM 5528 C CA . ASN A 1 694 ? 2.548 15.442 -54.192 1.00 30.08 694 ASN A CA 1
ATOM 5529 C C . ASN A 1 694 ? 3.402 14.696 -53.139 1.00 30.08 694 ASN A C 1
ATOM 5531 O O . ASN A 1 694 ? 4.535 14.293 -53.375 1.00 30.08 694 ASN A O 1
ATOM 5535 N N . GLY A 1 695 ? 2.740 14.315 -52.039 1.00 30.39 695 GLY A N 1
ATOM 5536 C CA . GLY A 1 695 ? 2.865 12.952 -51.507 1.00 30.39 695 GLY A CA 1
ATOM 5537 C C . GLY A 1 695 ? 3.950 12.675 -50.464 1.00 30.39 695 GLY A C 1
ATOM 5538 O O . GLY A 1 695 ? 4.882 11.927 -50.738 1.00 30.39 695 GLY A O 1
ATOM 5539 N N . SER A 1 696 ? 3.685 13.070 -49.213 1.00 34.25 696 SER A N 1
ATOM 5540 C CA . SER A 1 696 ? 4.220 12.488 -47.964 1.00 34.25 696 SER A CA 1
ATOM 5541 C C . SER A 1 696 ? 5.740 12.571 -47.726 1.00 34.25 696 SER A C 1
ATOM 5543 O O . SER A 1 696 ? 6.561 12.598 -48.637 1.00 34.25 696 SER A O 1
ATOM 5545 N N . PHE A 1 697 ? 6.128 12.508 -46.452 1.00 39.56 697 PHE A N 1
ATOM 5546 C CA . PHE A 1 697 ? 7.508 12.3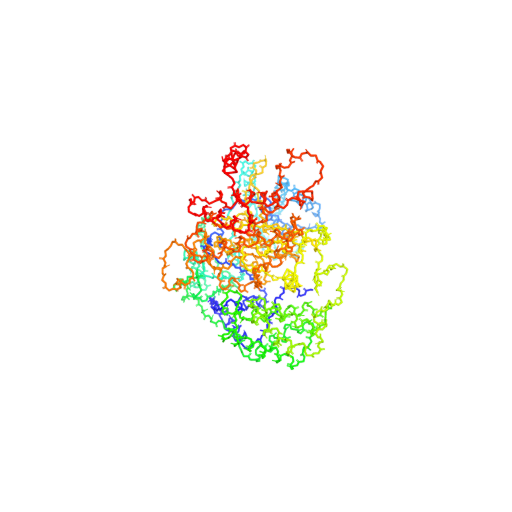27 -45.974 1.00 39.56 697 PHE A CA 1
ATOM 5547 C C . PHE A 1 697 ? 8.270 11.191 -46.705 1.00 39.56 697 PHE A C 1
ATOM 5549 O O . PHE A 1 697 ? 9.495 11.217 -46.813 1.00 39.56 697 PHE A O 1
ATOM 5556 N N . VAL A 1 698 ? 7.534 10.244 -47.302 1.00 39.81 698 VAL A N 1
ATOM 5557 C CA . VAL A 1 698 ? 8.035 9.138 -48.129 1.00 39.81 698 VAL A CA 1
ATOM 5558 C C . VAL A 1 698 ? 8.689 9.611 -49.444 1.00 39.81 698 VAL A C 1
ATOM 5560 O O . VAL A 1 698 ? 9.595 8.941 -49.930 1.00 39.81 698 VAL A O 1
ATOM 5563 N N . HIS A 1 699 ? 8.325 10.773 -50.011 1.00 35.66 699 HIS A N 1
ATOM 5564 C CA . HIS A 1 699 ? 8.990 11.310 -51.216 1.00 35.66 699 HIS A CA 1
ATOM 5565 C C . HIS A 1 699 ? 10.278 12.099 -50.922 1.00 35.66 699 HIS A C 1
ATOM 5567 O O . HIS A 1 699 ? 11.191 12.087 -51.748 1.00 35.66 699 HIS A O 1
ATOM 5573 N N . SER A 1 700 ? 10.410 12.714 -49.739 1.00 42.41 700 SER A N 1
ATOM 5574 C CA . SER A 1 700 ? 11.649 13.401 -49.316 1.00 42.41 700 SER A CA 1
ATOM 5575 C C . SER A 1 700 ? 12.800 12.418 -49.043 1.00 42.41 700 SER A C 1
ATOM 5577 O O . SER A 1 700 ? 13.971 12.750 -49.222 1.00 42.41 700 SER A O 1
ATOM 5579 N N . ALA A 1 701 ? 12.475 11.157 -48.729 1.00 37.34 701 ALA A N 1
ATOM 5580 C CA . ALA A 1 701 ? 13.439 10.068 -48.562 1.00 37.34 701 ALA A CA 1
ATOM 5581 C C . ALA A 1 701 ? 14.230 9.709 -49.840 1.00 37.34 701 ALA A C 1
ATOM 5583 O O . ALA A 1 701 ? 15.225 8.995 -49.752 1.00 37.34 701 ALA A O 1
ATOM 5584 N N . LYS A 1 702 ? 13.839 10.213 -51.024 1.00 41.25 702 LYS A N 1
ATOM 5585 C CA . LYS A 1 702 ? 14.633 10.063 -52.259 1.00 41.25 702 LYS A CA 1
ATOM 5586 C C . LYS A 1 702 ? 15.843 11.000 -52.317 1.00 41.25 702 LYS A C 1
ATOM 5588 O O . LYS A 1 702 ? 16.746 10.758 -53.111 1.00 41.25 702 LYS A O 1
ATOM 5593 N N . ASN A 1 703 ? 15.878 12.054 -51.497 1.00 52.19 703 ASN A N 1
ATOM 5594 C CA . ASN A 1 703 ? 16.999 12.985 -51.429 1.00 52.19 703 ASN A CA 1
ATOM 5595 C C . ASN A 1 703 ? 17.538 13.034 -49.993 1.00 52.19 703 ASN A C 1
ATOM 5597 O O . ASN A 1 703 ? 17.088 13.821 -49.158 1.00 52.19 703 ASN A O 1
ATOM 5601 N N . GLU A 1 704 ? 18.519 12.172 -49.714 1.00 56.06 704 GLU A N 1
ATOM 5602 C CA . GLU A 1 704 ? 19.127 11.965 -48.391 1.00 56.06 704 GLU A CA 1
ATOM 5603 C C . GLU A 1 704 ? 19.588 13.278 -47.727 1.00 56.06 704 GLU A C 1
ATOM 5605 O O . GLU A 1 704 ? 19.539 13.423 -46.501 1.00 56.06 704 GLU A O 1
ATOM 5610 N N . LYS A 1 705 ? 19.966 14.276 -48.537 1.00 57.12 705 LYS A N 1
ATOM 5611 C CA . LYS A 1 705 ? 20.387 15.604 -48.080 1.00 57.12 705 LYS A CA 1
ATOM 5612 C C . LYS A 1 705 ? 19.229 16.436 -47.512 1.00 57.12 705 LYS A C 1
ATOM 5614 O O . LYS A 1 705 ? 19.409 17.077 -46.480 1.00 57.12 705 LYS A O 1
ATOM 5619 N N . LEU A 1 706 ? 18.046 16.400 -48.135 1.00 57.81 706 LEU A N 1
ATOM 5620 C CA . LEU A 1 706 ? 16.872 17.162 -47.690 1.00 57.81 706 LEU A CA 1
ATOM 5621 C C . LEU A 1 706 ? 16.291 16.572 -46.397 1.00 57.81 706 LEU A C 1
ATOM 5623 O O . LEU A 1 706 ? 16.048 17.311 -45.449 1.00 57.81 706 LEU A O 1
ATOM 5627 N N . GLY A 1 707 ? 16.165 15.243 -46.312 1.00 59.38 707 GLY A N 1
ATOM 5628 C CA . GLY A 1 707 ? 15.726 14.562 -45.087 1.00 59.38 707 GLY A CA 1
ATOM 5629 C C . GLY A 1 707 ? 16.663 14.809 -43.898 1.00 59.38 707 GLY A C 1
ATOM 5630 O O . GLY A 1 707 ? 16.211 15.120 -42.794 1.00 59.38 707 GLY A O 1
ATOM 5631 N N . SER A 1 708 ? 17.978 14.762 -44.137 1.00 61.75 708 SER A N 1
ATOM 5632 C CA . SER A 1 708 ? 18.988 15.041 -43.109 1.00 61.75 708 SER A CA 1
ATOM 5633 C C . SER A 1 708 ? 18.952 16.501 -42.636 1.00 61.75 708 SER A C 1
ATOM 5635 O O . SER A 1 708 ? 19.047 16.749 -41.436 1.00 61.75 708 SER A O 1
ATOM 5637 N N . LEU A 1 709 ? 18.750 17.466 -43.543 1.00 62.16 709 LEU A N 1
ATOM 5638 C CA . LEU A 1 709 ? 18.634 18.889 -43.202 1.00 62.16 709 LEU A CA 1
ATOM 5639 C C . LEU A 1 709 ? 17.384 19.184 -42.359 1.00 62.16 709 LEU A C 1
ATOM 5641 O O . LEU A 1 709 ? 17.436 19.978 -41.421 1.00 62.16 709 LEU A O 1
ATOM 5645 N N . THR A 1 710 ? 16.266 18.530 -42.659 1.00 61.97 710 THR A N 1
ATOM 5646 C CA . THR A 1 710 ? 15.015 18.723 -41.920 1.00 61.97 710 THR A CA 1
ATOM 5647 C C . THR A 1 710 ? 15.103 18.180 -40.493 1.00 61.97 710 THR A C 1
ATOM 5649 O O . THR A 1 710 ? 14.726 18.870 -39.544 1.00 61.97 710 THR A O 1
ATOM 5652 N N . ILE A 1 711 ? 15.686 16.989 -40.316 1.00 65.81 711 ILE A N 1
ATOM 5653 C CA . ILE A 1 711 ? 15.949 16.419 -38.986 1.00 65.81 711 ILE A CA 1
ATOM 5654 C C . ILE A 1 711 ? 16.899 17.325 -38.197 1.00 65.81 711 ILE A C 1
ATOM 5656 O O . ILE A 1 711 ? 16.625 17.601 -37.028 1.00 65.81 711 ILE A O 1
ATOM 5660 N N . LEU A 1 712 ? 17.951 17.835 -38.853 1.00 66.12 712 LEU A N 1
ATOM 5661 C CA . LEU A 1 712 ? 18.937 18.751 -38.276 1.00 66.12 712 LEU A CA 1
ATOM 5662 C C . LEU A 1 712 ? 18.295 20.053 -37.766 1.00 66.12 712 LEU A C 1
ATOM 5664 O O . LEU A 1 712 ? 18.562 20.474 -36.636 1.00 66.12 712 LEU A O 1
ATOM 5668 N N . ARG A 1 713 ? 17.401 20.656 -38.561 1.00 65.88 713 ARG A N 1
ATOM 5669 C CA . ARG A 1 713 ? 16.631 21.861 -38.202 1.00 65.88 713 ARG A CA 1
ATOM 5670 C C . ARG A 1 713 ? 15.756 21.632 -36.972 1.00 65.88 713 ARG A C 1
ATOM 5672 O O . ARG A 1 713 ? 15.835 22.395 -36.010 1.00 65.88 713 ARG A O 1
ATOM 5679 N N . ALA A 1 714 ? 14.982 20.547 -36.967 1.00 66.06 714 ALA A N 1
ATOM 5680 C CA . ALA A 1 714 ? 14.123 20.198 -35.838 1.00 66.06 714 ALA A CA 1
ATOM 5681 C C . ALA A 1 714 ? 14.930 19.952 -34.549 1.00 66.06 714 ALA A C 1
ATOM 5683 O O . ALA A 1 714 ? 14.525 20.413 -33.477 1.00 66.06 714 ALA A O 1
ATOM 5684 N N . SER A 1 715 ? 16.097 19.297 -34.648 1.00 67.75 715 SER A N 1
ATOM 5685 C CA . SER A 1 715 ? 16.995 19.103 -33.502 1.00 67.75 715 SER A CA 1
ATOM 5686 C C . SER A 1 715 ? 17.592 20.395 -32.974 1.00 67.75 715 SER A C 1
ATOM 5688 O O . SER A 1 715 ? 17.662 20.561 -31.759 1.00 67.75 715 SER A O 1
ATOM 5690 N N . TYR A 1 716 ? 18.018 21.310 -33.848 1.00 67.44 716 TYR A N 1
ATOM 5691 C CA . TYR A 1 716 ? 18.600 22.582 -33.424 1.00 67.44 716 TYR A CA 1
ATOM 5692 C C . TYR A 1 716 ? 17.597 23.377 -32.580 1.00 67.44 716 TYR A C 1
ATOM 5694 O O . TYR A 1 716 ? 17.897 23.770 -31.454 1.00 67.44 716 TYR A O 1
ATOM 5702 N N . MET A 1 717 ? 16.359 23.508 -33.063 1.00 70.44 717 MET A N 1
ATOM 5703 C CA . MET A 1 717 ? 15.309 24.254 -32.360 1.00 70.44 717 MET A CA 1
ATOM 5704 C C . MET A 1 717 ? 14.923 23.652 -31.002 1.00 70.44 717 MET A C 1
ATOM 5706 O O . MET A 1 717 ? 14.387 24.359 -30.154 1.00 70.44 717 MET A O 1
ATOM 5710 N N . LEU A 1 718 ? 15.119 22.347 -30.791 1.00 73.31 718 LEU A N 1
ATOM 5711 C CA . LEU A 1 718 ? 14.678 21.661 -29.570 1.00 73.31 718 LEU A CA 1
ATOM 5712 C C . LEU A 1 718 ? 15.816 21.425 -28.575 1.00 73.31 718 LEU A C 1
ATOM 5714 O O . LEU A 1 718 ? 15.596 21.482 -27.367 1.00 73.31 718 LEU A O 1
ATOM 5718 N N . LEU A 1 719 ? 17.023 21.158 -29.070 1.00 73.94 719 LEU A N 1
ATOM 5719 C CA . LEU A 1 719 ? 18.185 20.829 -28.249 1.00 73.94 719 LEU A CA 1
ATOM 5720 C C . LEU A 1 719 ? 19.111 22.031 -28.059 1.00 73.94 719 LEU A C 1
ATOM 5722 O O . LEU A 1 719 ? 19.574 22.244 -26.945 1.00 73.94 719 LEU A O 1
ATOM 5726 N N . ALA A 1 720 ? 19.364 22.824 -29.104 1.00 74.00 720 ALA A N 1
ATOM 5727 C CA . ALA A 1 720 ? 20.310 23.939 -29.042 1.00 74.00 720 ALA A CA 1
ATOM 5728 C C . ALA A 1 720 ? 19.671 25.179 -28.389 1.00 74.00 720 ALA A C 1
ATOM 5730 O O . ALA A 1 720 ? 20.249 25.746 -27.467 1.00 74.00 720 ALA A O 1
ATOM 5731 N N . GLU A 1 721 ? 18.445 25.549 -28.780 1.00 74.38 721 GLU A N 1
ATOM 5732 C CA . GLU A 1 721 ? 17.728 26.710 -28.204 1.00 74.38 721 GLU A CA 1
ATOM 5733 C C . GLU A 1 721 ? 17.209 26.487 -26.780 1.00 74.38 721 GLU A C 1
ATOM 5735 O O . GLU A 1 721 ? 16.969 27.427 -26.024 1.00 74.38 721 GLU A O 1
ATOM 5740 N N . LYS A 1 722 ? 17.054 25.228 -26.368 1.00 73.38 722 LYS A N 1
ATOM 5741 C CA . LYS A 1 722 ? 16.687 24.905 -24.985 1.00 73.38 722 LYS A CA 1
ATOM 5742 C C . LYS A 1 722 ? 17.793 25.313 -24.011 1.00 73.38 722 LYS A C 1
ATOM 5744 O O . LYS A 1 722 ? 17.523 25.546 -22.832 1.00 73.38 722 LYS A O 1
ATOM 5749 N N . VAL A 1 723 ? 19.031 25.391 -24.487 1.00 74.38 723 VAL A N 1
ATOM 5750 C CA . VAL A 1 723 ? 20.208 25.615 -23.666 1.00 74.38 723 VAL A CA 1
ATOM 5751 C C . VAL A 1 723 ? 20.623 27.082 -23.705 1.00 74.38 723 VAL A C 1
ATOM 5753 O O . VAL A 1 723 ? 20.769 27.680 -24.762 1.00 74.38 723 VAL A O 1
ATOM 5756 N N . ARG A 1 724 ? 20.830 27.677 -22.524 1.00 72.50 724 ARG A N 1
ATOM 5757 C CA . ARG A 1 724 ? 21.089 29.123 -22.391 1.00 72.50 724 ARG A CA 1
ATOM 5758 C C . ARG A 1 724 ? 22.556 29.519 -22.576 1.00 72.50 724 ARG A C 1
ATOM 5760 O O . ARG A 1 724 ? 22.837 30.688 -22.808 1.00 72.50 724 ARG A O 1
ATOM 5767 N N . ARG A 1 725 ? 23.499 28.588 -22.401 1.00 79.38 725 ARG A N 1
ATOM 5768 C CA . ARG A 1 725 ? 24.939 28.875 -22.487 1.00 79.38 725 ARG A CA 1
ATOM 5769 C C . ARG A 1 725 ? 25.437 28.662 -23.911 1.00 79.38 725 ARG A C 1
ATOM 5771 O O . ARG A 1 725 ? 25.213 27.596 -24.476 1.00 79.38 725 ARG A O 1
ATOM 5778 N N . ALA A 1 726 ? 26.167 29.641 -24.444 1.00 78.56 726 ALA A N 1
ATOM 5779 C CA . ALA A 1 726 ? 26.721 29.583 -25.796 1.00 78.56 726 ALA A CA 1
ATOM 5780 C C . ALA A 1 726 ? 27.647 28.370 -26.001 1.00 78.56 726 ALA A C 1
ATOM 5782 O O . ALA A 1 726 ? 27.524 27.680 -27.003 1.00 78.56 726 ALA A O 1
ATOM 5783 N N . GLU A 1 727 ? 28.496 28.047 -25.021 1.00 80.69 727 GLU A N 1
ATOM 5784 C CA . GLU A 1 727 ? 29.386 26.872 -25.059 1.00 80.69 727 GLU A CA 1
ATOM 5785 C C . GLU A 1 727 ? 28.614 25.552 -25.203 1.00 80.69 727 GLU A C 1
ATOM 5787 O O . GLU A 1 727 ? 28.962 24.687 -26.005 1.00 80.69 727 GLU A O 1
ATOM 5792 N N . GLU A 1 728 ? 27.526 25.410 -24.444 1.00 80.69 728 GLU A N 1
ATOM 5793 C CA . GLU A 1 728 ? 26.675 24.223 -24.477 1.00 80.69 728 GLU A CA 1
ATOM 5794 C C . GLU A 1 728 ? 25.892 24.146 -25.804 1.00 80.69 728 GLU A C 1
ATOM 5796 O O . GLU A 1 728 ? 25.733 23.060 -26.362 1.00 80.69 728 GLU A O 1
ATOM 5801 N N . LYS A 1 729 ? 25.463 25.294 -26.350 1.00 81.31 729 LYS A N 1
ATOM 5802 C CA . LYS A 1 729 ? 24.806 25.396 -27.662 1.00 81.31 729 LYS A CA 1
ATOM 5803 C C . LYS A 1 729 ? 25.750 24.999 -28.801 1.00 81.31 729 LYS A C 1
ATOM 5805 O O . LYS A 1 729 ? 25.374 24.175 -29.633 1.00 81.31 729 LYS A O 1
ATOM 5810 N N . SER A 1 730 ? 26.982 25.509 -28.803 1.00 81.88 730 SER A N 1
ATOM 5811 C CA . SER A 1 730 ? 28.011 25.161 -29.792 1.00 81.88 730 SER A CA 1
ATOM 5812 C C . SER A 1 730 ? 28.317 23.665 -29.792 1.00 81.88 730 SER A C 1
ATOM 5814 O O . SER A 1 730 ? 28.393 23.052 -30.854 1.00 81.88 730 SER A O 1
ATOM 5816 N N . LEU A 1 731 ? 28.401 23.049 -28.611 1.00 82.94 731 LEU A N 1
ATOM 5817 C CA . LEU A 1 731 ? 28.604 21.607 -28.485 1.00 82.94 731 LEU A CA 1
ATOM 5818 C C . LEU A 1 731 ? 27.420 20.794 -29.039 1.00 82.94 731 LEU A C 1
ATOM 5820 O O . LEU A 1 731 ? 27.627 19.773 -29.696 1.00 82.94 731 LEU A O 1
ATOM 5824 N N . VAL A 1 732 ? 26.175 21.225 -28.794 1.00 81.56 732 VAL A N 1
ATOM 5825 C CA . VAL A 1 732 ? 24.990 20.584 -29.394 1.00 81.56 732 VAL A CA 1
ATOM 5826 C C . VAL A 1 732 ? 25.072 20.648 -30.920 1.00 81.56 732 VAL A C 1
ATOM 5828 O O . VAL A 1 732 ? 24.863 19.633 -31.581 1.00 81.56 732 VAL A O 1
ATOM 5831 N N . VAL A 1 733 ? 25.416 21.810 -31.479 1.00 81.06 733 VAL A N 1
ATOM 5832 C CA . VAL A 1 733 ? 25.570 22.010 -32.928 1.00 81.06 733 VAL A CA 1
ATOM 5833 C C . VAL A 1 733 ? 26.657 21.109 -33.508 1.00 81.06 733 VAL A C 1
ATOM 5835 O O . VAL A 1 733 ? 26.411 20.427 -34.503 1.00 81.06 733 VAL A O 1
ATOM 5838 N N . GLU A 1 734 ? 27.825 21.045 -32.869 1.00 83.69 734 GLU A N 1
ATOM 5839 C CA . GLU A 1 734 ? 28.935 20.187 -33.290 1.00 83.69 734 GLU A CA 1
ATOM 5840 C C . GLU A 1 734 ? 28.517 18.710 -33.335 1.00 83.69 734 GLU A C 1
ATOM 5842 O O . GLU A 1 734 ? 28.739 18.016 -34.331 1.00 83.69 734 GLU A O 1
ATOM 5847 N N . LEU A 1 735 ? 27.849 18.227 -32.282 1.00 83.38 735 LEU A N 1
ATOM 5848 C CA . LEU A 1 735 ? 27.374 16.845 -32.200 1.00 83.38 735 LEU A CA 1
ATOM 5849 C C . LEU A 1 735 ? 26.311 16.529 -33.255 1.00 83.38 735 LEU A C 1
ATOM 5851 O O . LEU A 1 735 ? 26.321 15.436 -33.827 1.00 83.38 735 LEU A O 1
ATOM 5855 N N . LEU A 1 736 ? 25.413 17.475 -33.524 1.00 80.25 736 LEU A N 1
ATOM 5856 C CA . LEU A 1 736 ? 24.397 17.339 -34.561 1.00 80.25 736 LEU A CA 1
ATOM 5857 C C . LEU A 1 736 ? 25.029 17.233 -35.951 1.00 80.25 736 LEU A C 1
ATOM 5859 O O . LEU A 1 736 ? 24.715 16.302 -36.691 1.00 80.25 736 LEU A O 1
ATOM 5863 N N . GLN A 1 737 ? 25.962 18.125 -36.286 1.00 81.88 737 GLN A N 1
ATOM 5864 C CA . GLN A 1 737 ? 26.658 18.102 -37.575 1.00 81.88 737 GLN A CA 1
ATOM 5865 C C . GLN A 1 737 ? 27.494 16.828 -37.749 1.00 81.88 737 GLN A C 1
ATOM 5867 O O . GLN A 1 737 ? 27.468 16.217 -38.819 1.00 81.88 737 GLN A O 1
ATOM 5872 N N . LYS A 1 738 ? 28.172 16.383 -36.681 1.00 84.62 738 LYS A N 1
ATOM 5873 C CA . LYS A 1 738 ? 28.989 15.163 -36.670 1.00 84.62 738 LYS A CA 1
ATOM 5874 C C . LYS A 1 738 ? 28.179 13.902 -36.977 1.00 84.62 738 LYS A C 1
ATOM 5876 O O . LYS A 1 738 ? 28.636 13.065 -37.747 1.00 84.62 738 LYS A O 1
ATOM 5881 N N . HIS A 1 739 ? 27.002 13.751 -36.370 1.00 81.50 739 HIS A N 1
ATOM 5882 C CA . HIS A 1 739 ? 26.209 12.517 -36.476 1.00 81.50 739 HIS A CA 1
ATOM 5883 C C . HIS A 1 739 ? 25.189 12.531 -37.622 1.00 81.50 739 HIS A C 1
ATOM 5885 O O . HIS A 1 739 ? 24.858 11.476 -38.161 1.00 81.50 739 HIS A O 1
ATOM 5891 N N . ILE A 1 740 ? 24.690 13.704 -38.022 1.00 73.44 740 ILE A N 1
ATOM 5892 C CA . ILE A 1 740 ? 23.713 13.837 -39.119 1.00 73.44 740 ILE A CA 1
ATOM 5893 C C . ILE A 1 740 ? 24.413 14.020 -40.479 1.00 73.44 740 ILE A C 1
ATOM 5895 O O . ILE A 1 740 ? 23.804 13.753 -41.516 1.00 73.44 740 ILE A O 1
ATOM 5899 N N . ASN A 1 741 ? 25.712 14.352 -40.477 1.00 71.88 741 ASN A N 1
ATOM 5900 C CA . ASN A 1 741 ? 26.567 14.525 -41.657 1.00 71.88 741 ASN A CA 1
ATOM 5901 C C . ASN A 1 741 ? 26.074 15.627 -42.619 1.00 71.88 741 ASN A C 1
ATOM 5903 O O . ASN A 1 741 ? 26.156 15.505 -43.840 1.00 71.88 741 ASN A O 1
ATOM 5907 N N . VAL A 1 742 ? 25.530 16.710 -42.054 1.00 69.06 742 VAL A N 1
ATOM 5908 C CA . VAL A 1 742 ? 25.070 17.911 -42.767 1.00 69.06 742 VAL A CA 1
ATOM 5909 C C . VAL A 1 742 ? 25.488 19.141 -41.960 1.00 69.06 742 VAL A C 1
ATOM 5911 O O . VAL A 1 742 ? 25.343 19.153 -40.738 1.00 69.06 742 VAL A O 1
ATOM 5914 N N . LYS A 1 743 ? 26.014 20.173 -42.631 1.00 68.88 743 LYS A N 1
ATOM 5915 C CA . LYS A 1 743 ? 26.344 21.459 -41.998 1.00 68.88 743 LYS A CA 1
ATOM 5916 C C . LYS A 1 743 ? 25.081 22.308 -41.831 1.00 68.88 743 LYS A C 1
ATOM 5918 O O . LYS A 1 743 ? 24.219 22.311 -42.705 1.00 68.88 743 LYS A O 1
ATOM 5923 N N . LEU A 1 744 ? 24.984 23.022 -40.712 1.00 65.44 744 LEU A N 1
ATOM 5924 C CA . LEU A 1 744 ? 23.979 24.074 -40.542 1.00 65.44 744 LEU A CA 1
ATOM 5925 C C . LEU A 1 744 ? 24.458 25.306 -41.320 1.00 65.44 744 LEU A C 1
ATOM 5927 O O . LEU A 1 744 ? 25.529 25.825 -41.018 1.00 65.44 744 LEU A O 1
ATOM 5931 N N . ASP A 1 745 ? 23.697 25.741 -42.324 1.00 59.50 745 ASP A N 1
ATOM 5932 C CA . ASP A 1 745 ? 23.949 27.014 -43.010 1.00 59.50 745 ASP A CA 1
ATOM 5933 C C . ASP A 1 745 ? 23.520 28.196 -42.124 1.00 59.50 745 ASP A C 1
ATOM 5935 O O . ASP A 1 745 ? 22.554 28.086 -41.364 1.00 59.50 745 ASP A O 1
ATOM 5939 N N . ALA A 1 746 ? 24.190 29.346 -42.259 1.00 53.38 746 ALA A N 1
ATOM 5940 C CA . ALA A 1 746 ? 23.896 30.572 -41.501 1.00 53.38 746 ALA A CA 1
ATOM 5941 C C . ALA A 1 746 ? 22.440 31.064 -41.671 1.00 53.38 746 ALA A C 1
ATOM 5943 O O . ALA A 1 746 ? 21.866 31.680 -40.774 1.00 53.38 746 ALA A O 1
ATOM 5944 N N . GLU A 1 747 ? 21.798 30.736 -42.796 1.00 46.56 747 GLU A N 1
ATOM 5945 C CA . GLU A 1 747 ? 20.372 31.001 -43.021 1.00 46.56 747 GLU A CA 1
ATOM 5946 C C . GLU A 1 747 ? 19.462 30.213 -42.071 1.00 46.56 747 GLU A C 1
ATOM 5948 O O . GLU A 1 747 ? 18.397 30.699 -41.710 1.00 46.56 747 GLU A O 1
ATOM 5953 N N . VAL A 1 748 ? 19.867 29.021 -41.622 1.00 51.81 748 VAL A N 1
ATOM 5954 C CA . VAL A 1 748 ? 19.080 28.184 -40.702 1.00 51.81 748 VAL A CA 1
ATOM 5955 C C . VAL A 1 748 ? 19.114 28.731 -39.276 1.00 51.81 748 VAL A C 1
ATOM 5957 O O . VAL A 1 748 ? 18.091 28.695 -38.592 1.00 51.81 748 VAL A O 1
ATOM 5960 N N . GLU A 1 749 ? 20.252 29.278 -38.845 1.00 51.72 749 GLU A N 1
ATOM 5961 C CA . GLU A 1 749 ? 20.363 29.985 -37.563 1.00 51.72 749 GLU A CA 1
ATOM 5962 C C . GLU A 1 749 ? 19.485 31.248 -37.555 1.00 51.72 749 GLU A C 1
ATOM 5964 O O . GLU A 1 749 ? 18.754 31.489 -36.593 1.00 51.72 749 GLU A O 1
ATOM 5969 N N . ASN A 1 750 ? 19.449 31.985 -38.673 1.00 47.34 750 ASN A N 1
ATOM 5970 C CA . ASN A 1 750 ? 18.574 33.149 -38.853 1.00 47.34 750 ASN A CA 1
ATOM 5971 C C . ASN A 1 750 ? 17.080 32.779 -38.968 1.00 47.34 750 ASN A C 1
ATOM 5973 O O . ASN A 1 750 ? 16.223 33.490 -38.442 1.00 47.34 750 ASN A O 1
ATOM 5977 N N . PHE A 1 751 ? 16.742 31.656 -39.608 1.00 46.44 751 PHE A N 1
ATOM 5978 C CA . PHE A 1 751 ? 15.357 31.185 -39.741 1.00 46.44 751 PHE A CA 1
ATOM 5979 C C . PHE A 1 751 ? 14.791 30.682 -38.405 1.00 46.44 751 PHE A C 1
ATOM 5981 O O . PHE A 1 751 ? 13.630 30.940 -38.087 1.00 46.44 751 PHE A O 1
ATOM 5988 N N . ALA A 1 752 ? 15.614 30.014 -37.587 1.00 45.28 752 ALA A N 1
ATOM 5989 C CA . ALA A 1 752 ? 15.249 29.623 -36.226 1.00 45.28 752 ALA A CA 1
ATOM 5990 C C . ALA A 1 752 ? 14.997 30.851 -35.332 1.00 45.28 752 ALA A C 1
ATOM 5992 O O . ALA A 1 752 ? 14.032 30.853 -34.566 1.00 45.28 752 ALA A O 1
ATOM 5993 N N . ALA A 1 753 ? 15.795 31.914 -35.490 1.00 43.16 753 ALA A N 1
ATOM 5994 C CA . ALA A 1 753 ? 15.572 33.194 -34.819 1.00 43.16 753 ALA A CA 1
ATOM 5995 C C . ALA A 1 753 ? 14.264 33.883 -35.269 1.00 43.16 753 ALA A C 1
ATOM 5997 O O . ALA A 1 753 ? 13.546 34.419 -34.429 1.00 43.16 753 ALA A O 1
ATOM 5998 N N . MET A 1 754 ? 13.898 33.817 -36.558 1.00 37.34 754 MET A N 1
ATOM 5999 C CA . MET A 1 754 ? 12.630 34.367 -37.078 1.00 37.34 754 MET A CA 1
ATOM 6000 C C . MET A 1 754 ? 11.379 33.597 -36.618 1.00 37.34 754 MET A C 1
ATOM 6002 O O . MET A 1 754 ? 10.352 34.213 -36.331 1.00 37.34 754 MET A O 1
ATOM 6006 N N . PHE A 1 755 ? 11.442 32.264 -36.529 1.00 41.22 755 PHE A N 1
ATOM 6007 C CA . PHE A 1 755 ? 10.282 31.425 -36.186 1.00 41.22 755 PHE A CA 1
ATOM 6008 C C . PHE A 1 755 ? 9.862 31.545 -34.712 1.00 41.22 755 PHE A C 1
ATOM 6010 O O . PHE A 1 755 ? 8.677 31.455 -34.387 1.00 41.22 755 PHE A O 1
ATOM 6017 N N . ILE A 1 756 ? 10.822 31.798 -33.815 1.00 42.78 756 ILE A N 1
ATOM 6018 C CA . ILE A 1 756 ? 10.548 32.072 -32.395 1.00 42.78 756 ILE A CA 1
ATOM 6019 C C . ILE A 1 756 ? 9.730 33.362 -32.234 1.00 42.78 756 ILE A C 1
ATOM 6021 O O . ILE A 1 756 ? 8.937 33.452 -31.306 1.00 42.78 756 ILE A O 1
ATOM 6025 N N . TYR A 1 757 ? 9.856 34.324 -33.152 1.00 37.62 757 TYR A N 1
ATOM 6026 C CA . TYR A 1 757 ? 9.068 35.560 -33.127 1.00 37.62 757 TYR A CA 1
ATOM 6027 C C . TYR A 1 757 ? 7.647 35.411 -33.688 1.00 37.62 757 TYR A C 1
ATOM 6029 O O . TYR A 1 757 ? 6.808 36.268 -33.427 1.00 37.62 757 TYR A O 1
ATOM 6037 N N . THR A 1 758 ? 7.358 34.354 -34.452 1.00 33.56 758 THR A N 1
ATOM 6038 C CA . THR A 1 758 ? 6.068 34.192 -35.151 1.00 33.56 758 THR A CA 1
ATOM 6039 C C . THR A 1 758 ? 5.128 33.161 -34.520 1.00 33.56 758 THR A C 1
ATOM 6041 O O . THR A 1 758 ? 3.928 33.241 -34.761 1.00 33.56 758 THR A O 1
ATOM 6044 N N . TYR A 1 759 ? 5.624 32.222 -33.700 1.00 31.92 759 TYR A N 1
ATOM 6045 C CA . TYR A 1 759 ? 4.822 31.097 -33.176 1.00 31.92 759 TYR A CA 1
ATOM 6046 C C . TYR A 1 759 ? 4.917 30.857 -31.656 1.00 31.92 759 TYR A C 1
ATOM 6048 O O . TYR A 1 759 ? 4.640 29.759 -31.171 1.00 31.92 759 TYR A O 1
ATOM 6056 N N . THR A 1 760 ? 5.231 31.888 -30.873 1.00 29.70 760 THR A N 1
ATOM 6057 C CA . THR A 1 760 ? 4.909 31.950 -29.435 1.00 29.70 760 THR A CA 1
ATOM 6058 C C . THR A 1 760 ? 3.684 32.842 -29.213 1.00 29.70 760 THR A C 1
ATOM 6060 O O . THR A 1 760 ? 3.829 34.031 -28.932 1.00 29.70 760 THR A O 1
ATOM 6063 N N . PRO A 1 761 ? 2.444 32.321 -29.290 1.00 26.73 761 PRO A N 1
ATOM 6064 C CA . PRO A 1 761 ? 1.345 33.001 -28.630 1.00 26.73 761 PRO A CA 1
ATOM 6065 C C . PRO A 1 761 ? 1.528 32.818 -27.117 1.00 26.73 761 PRO A C 1
ATOM 6067 O O . PRO A 1 761 ? 1.261 31.747 -26.582 1.00 26.73 761 PRO A O 1
ATOM 6070 N N . GLY A 1 762 ? 2.015 33.868 -26.452 1.00 32.09 762 GLY A N 1
ATOM 6071 C CA . GLY A 1 762 ? 1.979 34.023 -24.995 1.00 32.09 762 GLY A CA 1
ATOM 6072 C C . GLY A 1 762 ? 2.973 33.158 -24.218 1.00 32.09 762 GLY A C 1
ATOM 6073 O O . GLY A 1 762 ? 2.649 32.052 -23.788 1.00 32.09 762 GLY A O 1
ATOM 6074 N N . LEU A 1 763 ? 4.166 33.710 -23.996 1.00 27.48 763 LEU A N 1
ATOM 6075 C CA . LEU A 1 763 ? 4.927 33.471 -22.768 1.00 27.48 763 LEU A CA 1
ATOM 6076 C C . LEU A 1 763 ? 4.409 34.412 -21.678 1.00 27.48 763 LEU A C 1
ATOM 6078 O O . LEU A 1 763 ? 4.106 35.574 -22.039 1.00 27.48 763 LEU A O 1
#

Nearest PDB structures (foldseek):
  6i26-assembly1_A  TM=6.289E-01  e=3.934E-33  Saccharomyces cerevisiae
  6hyp-assembly1_A  TM=6.182E-01  e=4.761E-32  Saccharomyces cerevisiae
  6i27-assembly1_A  TM=4.065E-01  e=1.836E-27  Saccharomyces cerevisiae
  6l1q-assembly1_C  TM=8.540E-01  e=2.802E-13  Acidithiobacillus ferrooxidans ATCC 23270
  7krz-assembly1_E  TM=5.532E-01  e=3.003E-07  Homo sapiens

InterPro domains:
  IPR003593 AAA+ ATPase domain [SM00382] (27-291)
  IPR003593 AAA+ ATPase domain [SM00382] (461-623)
  IPR011704 ATPase, dynein-related, AAA domain [PF07728] (30-140)
  IPR011704 ATPase, dynein-related, AAA domain [PF07728] (195-284)
  IPR011704 ATPase, dynein-related, AAA domain [PF07728] (464-589)
  IPR025662 Sigma-54 interaction domain, ATP-binding site 1 [PS00675] (31-44)
  IPR027417 P-loop containing nucleoside triphosphate hydrolase [G3DSA:3.40.50.300] (15-150)
  IPR027417 P-loop containing nucleoside triphosphate hydrolase [G3DSA:3.40.50.300] (153-301)
  IPR027417 P-loop containing nucleoside triphosphate hydrolase [G3DSA:3.40.50.300] (446-635)
  IPR027417 P-loop containing nucleoside triphosphate hydrolase [SSF52540] (20-361)
  IPR027417 P-loop containing nucleoside triphosphate hydrolase [SSF52540] (441-688)
  IPR040848 Midasin, AAA lid domain 7 [PF17867] (629-742)
  IPR041190 Midasin AAA lid domain 5 [PF17865] (297-400)

Secondary structure (DSSP, 8-state):
---SS------HHHHHHHHHHHHHHHTT--EEEE--TTSSHHHHHHHHHHHHTPPEEEEE--TT--HHHHHEEEEE--HHHHHHHHHHHHHHHHHHHS-TTTSHHHHHHHHHHHHTT-HHHHHHHHHHHHHHHHHHHHHHHHT-PPPPS-----------TTHHHHIIIIIHHHHHHHHHHHHHHHHHHHHHTTSPPEEEEEPHHHHHHHHT-EEEEETGGGS-HHHHHTTHHHHS-TT-EE--GGGT--S-EEPPTT-EEEEEE--TTSTTPPPPPHHHHTTSEEEE-----SHHHHHHHHHHHHTTT----HHHHHHHHHHHHHHHHHHHHT--BTTSSPP---HHHHHHHHHHHHHHHHHH-HHHHHHHHHHHHHTTTB-HHHHHHHHHHHHHHH-TTS-HHHHTSPPPP--TTEEEETTEEEEP-SSPPPPHHHHT----HHHHHHHHHHHHHHTT--S-EEEE-STTSSHHHHHHHHHHHHTPPEEEEE--TT--HHHHHEEEEE-TTS-EEEEEPHHHHHHHHT-EEEEETGGGS-HHHHHHHHHHHSTT-EEEETTTTEEEEPPTT-EEEEEE--SS--BTB----SSTTSS--SS----PPPHHHHTTSEEEE-PPPPHHHHHHHHHHHH---HHHHHHHHHHHHHHHHHHHHSSTT-SGGG---HHHHHHHHHS--GGGTTS-SS-HHHHHTT-HHHHHHHHHHHHIIIIITT---HHHHHHHHHHHHHHH--PPPHHHHHHHHHHHHHS----

pLDDT: mean 77.19, std 17.44, range [24.41, 96.94]

Foldseek 3Di:
DPPAADQDFPFVQLVVVLVVVVVCLVVLAEAEEEEAFPLCPVVSVVVSCVVVVFAEDEDEAALPDDLCQAFWAWFFDDLLNLVVVLLVLLVVLCVVQDPCVVCVVLNVQLVVCSVVVVVVSNLVSSVVVLVVSVVVVVVVVVVDDDDDPDDDDDDPDDPDPPPNVCCNVVVVVSSVVSVVSSVVSVVQVVVVVVDTDIDTDTHPNLVCQQVLHEYEYEQVQNYDLVSLVQCLQVLPDLFRWHAPVNNVGPDTHTGDNNYHYYYYHYDPPWPNGHDHPCSNVVSHHYDYRDHPLDLVSQLSVLQSLQVVADRDDSVLSSLLSVLLNVLQVCLVPPFAFLLRHRDDDGVLLSSQLSNQLNLCCVFAHNLLSNLLSNLLRRQFRTDPVNNVVVNVVSCVRRVPVPDPVRNQAATPAPDDQWDDQRRATAGADPADADDPVRLLDDDDPLLSVLSVSVRSNCSSLQAEAEEEEAPPLCQLVSVVNVCN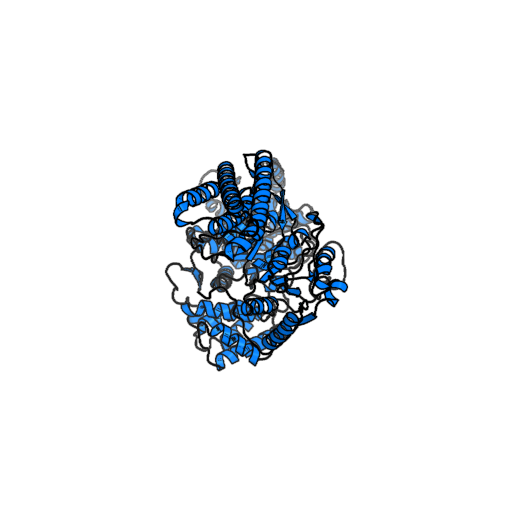NRRAAEAEDEAALPDDVCQQAFDFDQDPVRDTDTDGHPNRVCQVRLHEYEYEAVLRHDSVNLSQCPCCLDNQNWGQRSSVRDIGHGDSNHYHYYYHYRQDLPQAQDDDDPPPPPDDDDDHDSRDDIPSSCSSHSYHYRYHDDLVVQLVCLCSPLVDDSLVSNLLSQLLVVLVVCVVVDVQLSHPLSDDDVVLVVVLSNPPCPVCVVVDDDDDPVVCVVPLQSNLVSSLLSQLLRNLVSDDDPVSNVVSQVSSCVRSVHHDDPVSVVVSVVVVVPPDPDD

Organism: NCBI:txid2755281

Mean predicted aligned error: 13.76 Å

Sequence (763 aa):
MKSGLSVFTFTRLSSCYLESLLKCITRKEPVLLVGETGTGKTTLVQKLALLHGVKLTVINMSQQSDISDLLGGYKPVDVRKLACPLTEEFQDLFNQTFSQKTNTRFIQEVRRAYNKSNWKRLILLFQSAQAKVEEKIEVMSVLYFPLPAGGSVLYRTWNSKSYVRSYAKDGASSLGKVASNLGRFAKQRAQVENGVVFDFVEGALVEALRCGGWVLLDELNLASSAVLECLNGLLENDDGSLILTERGDTQPLNRHPAFRIFGCMNPATDVGKREIPPAIRGRMTEFYIEEPHHCDDLKMLIREYLSAVFSPPDHVVSDIAEFYRKAHQQASEFLCGGDHRKPHYSLRTLCRALDTTRHMTPHCGFVRALYEGMCVSFLTQLDTKSYATMQRHIAKHFAKKLKPGQLNAAYPRPGNNYELVEHFWLKLGPERVLSHEECKYILTASVRENLRRLSRVLIARQYPILLQGPTSSGKTSMVEYIAKRTGHKFVRINNHEHTDLQEYMGSYITDPTGRLVFQEGLLVQALRHGHWIVLDELNLAPTDVLEALNRLLDDNRELFLPETQEVLKAHPDFQLFATQNPPGIYGGRKVVAIVISLLTVSNGVVKLLSRAFRNRFVELHFDAIPEEELATILEKRCAIPPSYCAKIISVVTHLQKVRQGTRLFSGKHGFVTLRDLFRWCERECDSLQSLAINGSFVHSAKNEKLGSLTILRASYMLLAEKVRRAEEKSLVVELLQKHINVKLDAEVENFAAMFIYTYTPGL